Protein AF-A0AAD8EEA9-F1 (afdb_monomer_lite)

Sequence (910 aa):
FRSLSPSSTVSSFSLSVCLIRLASDVIDFCLTKHLICDQNTNFTTLQVCWASKANCIQRAGRSGRVAEGRVYRLVPQAFYNTYLEEEGKPEILRCPLERLVLQAKLFDMGEPRALLALSLDPPDLTNLENTILLLKETGALLLENPGSKDPYNGDITLMGHVMAKLPIDIHISKLIVLGHVFSVLEECIIMGAAMSLKSVFSTPFQERLAAYNSKLTWADSSCSDCISFLNSYRVWHSNRENGFFARSVGGGPDSGLKNMGIVTTRGYGRVIWSDLEKPLVLKVILAGAFYPHYFVRGAHGGQIDEREAVKTLVGRDPFNTVYFQGMPKNQPGELYAKTIKNYFKDCAEEIKVSFDDTSKVYVQYSRKSIYGCLQSCKIASLKIPCTLYLLPADQAAKRAEQVGLPSNRDSLFTTEQSQKTNSTVNPNLPSIDVSYIHIEIPYVIDPSHFWARSLDVSSNNMELWLFNKLNEQSDILKPLDSSPQVGKLYAAPFTEGHQTMYYRARIDSVQPKRNEENLVQVFFIDYGNTETVKIADLRDIADENLKTELFEVPPLAFECTLSEIQPSLISNSRVFYGKVYSVVNGIVSLELIKQSSTQSNRQVNINHWLIEKGYAQRADESYLSKMNHDLRILQTDMDPDTKRAYELIQHSGTDFEKDAYPEPPSRKECRTHVTLRGPNSPLEMKLYSLTRVGATRTVNIEWNSVNSVLLDSEPQDPHDRLLVAAYVGQNSQGDRLTLRHTTLMPNIHGLASLIPLIFAPRIELRVNDKRTKLVGALCGLGWDEYSEDPIFPEHDMEVSFDTEITIEDLLEINRLRYWMNIALSADEGMEMPDTGPRDVIKCQKKIKEFLFSLLKKKRKPQEIQVSRKQFRWNLLNTDHLLNPVRDEITCKLCQVVLQSSQALRLHLQT

Organism: Diploptera punctata (NCBI:txid6984)

Structure (mmCIF, N/CA/C/O backbone):
data_AF-A0AAD8EEA9-F1
#
_entry.id   AF-A0AAD8EEA9-F1
#
loop_
_atom_site.group_PDB
_atom_site.id
_atom_site.type_symbol
_atom_site.label_atom_id
_atom_site.label_alt_id
_atom_site.label_comp_id
_atom_site.label_asym_id
_atom_site.label_entity_id
_atom_site.label_seq_id
_atom_site.pdbx_PDB_ins_code
_atom_site.Cartn_x
_atom_site.Cartn_y
_atom_site.Cartn_z
_atom_site.occupancy
_atom_site.B_iso_or_equiv
_atom_site.auth_seq_id
_atom_site.auth_comp_id
_atom_site.auth_asym_id
_atom_site.auth_atom_id
_atom_site.pdbx_PDB_model_num
ATOM 1 N N . PHE A 1 1 ? -28.393 -2.854 -36.052 1.00 26.92 1 PHE A N 1
ATOM 2 C CA . PHE A 1 1 ? -27.844 -3.554 -34.874 1.00 26.92 1 PHE A CA 1
ATOM 3 C C . PHE A 1 1 ? -28.681 -3.188 -33.659 1.00 26.92 1 PHE A C 1
ATOM 5 O O . PHE A 1 1 ? -28.751 -2.016 -33.318 1.00 26.92 1 PHE A O 1
ATOM 12 N N . ARG A 1 2 ? -29.418 -4.154 -33.089 1.00 28.70 2 ARG A N 1
ATOM 13 C CA . ARG A 1 2 ? -30.260 -3.935 -31.900 1.00 28.70 2 ARG A CA 1
ATOM 14 C C . ARG A 1 2 ? -29.363 -3.584 -30.710 1.00 28.70 2 ARG A C 1
ATOM 16 O O . ARG A 1 2 ? -28.332 -4.223 -30.527 1.00 28.70 2 ARG A O 1
ATOM 23 N N . SER A 1 3 ? -29.753 -2.579 -29.929 1.00 25.81 3 SER A N 1
ATOM 24 C CA . SER A 1 3 ? -29.050 -2.153 -28.719 1.00 25.81 3 SER A CA 1
ATOM 25 C C . SER A 1 3 ? -28.981 -3.307 -27.712 1.00 25.81 3 SER A C 1
ATOM 27 O O . SER A 1 3 ? -29.968 -3.628 -27.052 1.00 25.81 3 SER A O 1
ATOM 29 N N . LEU A 1 4 ? -27.819 -3.945 -27.614 1.00 33.00 4 LEU A N 1
ATOM 30 C CA . LEU A 1 4 ? -27.479 -4.877 -26.547 1.00 33.00 4 LEU A CA 1
ATOM 31 C C . LEU A 1 4 ? -26.945 -4.049 -25.380 1.00 33.00 4 LEU A C 1
ATOM 33 O O . LEU A 1 4 ? -25.800 -3.607 -25.407 1.00 33.00 4 LEU A O 1
ATOM 37 N N . SER A 1 5 ? -27.774 -3.800 -24.370 1.00 33.47 5 SER A N 1
ATOM 38 C CA . SER A 1 5 ? -27.306 -3.223 -23.111 1.00 33.47 5 SER A CA 1
ATOM 39 C C . SER A 1 5 ? -27.050 -4.352 -22.108 1.00 33.47 5 SER A C 1
ATOM 41 O O . SER A 1 5 ? -28.023 -4.924 -21.603 1.00 33.47 5 SER A O 1
ATOM 43 N N . PRO A 1 6 ? -25.792 -4.693 -21.776 1.00 39.75 6 PRO A N 1
ATOM 44 C CA . PRO A 1 6 ? -25.510 -5.400 -20.536 1.00 39.75 6 PRO A CA 1
ATOM 45 C C . PRO A 1 6 ? -25.852 -4.446 -19.385 1.00 39.75 6 PRO A C 1
ATOM 47 O O . PRO A 1 6 ? -25.086 -3.540 -19.062 1.00 39.75 6 PRO A O 1
ATOM 50 N N . SER A 1 7 ? -27.044 -4.571 -18.799 1.00 35.44 7 SER A N 1
ATOM 51 C CA . SER A 1 7 ? -27.404 -3.751 -17.645 1.00 35.44 7 SER A CA 1
ATOM 52 C C . SER A 1 7 ? -26.713 -4.305 -16.400 1.00 35.44 7 SER A C 1
ATOM 54 O O . SER A 1 7 ? -27.215 -5.232 -15.774 1.00 35.44 7 SER A O 1
ATOM 56 N N . SER A 1 8 ? -25.592 -3.694 -16.013 1.00 32.81 8 SER A N 1
ATOM 57 C CA . SER A 1 8 ? -25.248 -3.502 -14.596 1.00 32.81 8 SER A CA 1
ATOM 58 C C . SER A 1 8 ? -25.852 -2.196 -14.053 1.00 32.81 8 SER A C 1
ATOM 60 O O . SER A 1 8 ? -25.500 -1.747 -12.964 1.00 32.81 8 SER A O 1
ATOM 62 N N . THR A 1 9 ? -26.726 -1.540 -14.826 1.00 24.62 9 THR A N 1
ATOM 63 C CA . THR A 1 9 ? -27.429 -0.327 -14.425 1.00 24.62 9 THR A CA 1
ATOM 64 C C . THR A 1 9 ? -28.409 -0.650 -13.309 1.00 24.62 9 THR A C 1
ATOM 66 O O . THR A 1 9 ? -29.400 -1.353 -13.495 1.00 24.62 9 THR A O 1
ATOM 69 N N . VAL A 1 10 ? -28.068 -0.117 -12.139 1.00 35.28 10 VAL A N 1
ATOM 70 C CA . VAL A 1 10 ? -28.855 0.004 -10.915 1.00 35.28 10 VAL A CA 1
ATOM 71 C C . VAL A 1 10 ? -30.312 0.336 -11.253 1.00 35.28 10 VAL A C 1
ATOM 73 O O . VAL A 1 10 ? -30.681 1.491 -11.438 1.00 35.28 10 VAL A O 1
ATOM 76 N N . SER A 1 11 ? -31.152 -0.692 -11.351 1.00 25.84 11 SER A N 1
ATOM 77 C CA . SER A 1 11 ? -32.605 -0.559 -11.344 1.00 25.84 11 SER A CA 1
ATOM 78 C C . SER A 1 11 ? -33.087 -1.034 -9.975 1.00 25.84 11 SER A C 1
ATOM 80 O O . SER A 1 11 ? -33.404 -2.212 -9.818 1.00 25.84 11 SER A O 1
ATOM 82 N N . SER A 1 12 ? -33.008 -0.131 -8.995 1.00 26.50 12 SER A N 1
ATOM 83 C CA . SER A 1 12 ? -33.656 -0.126 -7.667 1.00 26.50 12 SER A CA 1
ATOM 84 C C . SER A 1 12 ? -33.634 -1.368 -6.756 1.00 26.50 12 SER A C 1
ATOM 86 O O . SER A 1 12 ? -34.089 -1.256 -5.628 1.00 26.50 12 SER A O 1
ATOM 88 N N . PHE A 1 13 ? -33.037 -2.495 -7.140 1.00 29.08 13 PHE A N 1
ATOM 89 C CA . PHE A 1 13 ? -32.680 -3.593 -6.240 1.00 29.08 13 PHE A CA 1
ATOM 90 C C . PHE A 1 13 ? -31.319 -4.171 -6.662 1.00 29.08 13 PHE A C 1
ATOM 92 O O . PHE A 1 13 ? -31.076 -4.457 -7.835 1.00 29.08 13 PHE A O 1
ATOM 99 N N . SER A 1 14 ? -30.430 -4.236 -5.674 1.00 31.30 14 SER A N 1
ATOM 100 C CA . SER A 1 14 ? -29.021 -4.648 -5.639 1.00 31.30 14 SER A CA 1
ATOM 101 C C . SER A 1 14 ? -28.502 -5.634 -6.717 1.00 31.30 14 SER A C 1
ATOM 103 O O . SER A 1 14 ? -29.154 -6.613 -7.073 1.00 31.30 14 SER A O 1
ATOM 105 N N . LEU A 1 15 ? -27.283 -5.359 -7.214 1.00 35.78 15 LEU A N 1
ATOM 106 C CA . LEU A 1 15 ? -26.296 -6.281 -7.824 1.00 35.78 15 LEU A CA 1
ATOM 107 C C . LEU A 1 15 ? -26.822 -7.550 -8.543 1.00 35.78 15 LEU A C 1
ATOM 109 O O . LEU A 1 15 ? -26.426 -8.677 -8.249 1.00 35.78 15 LEU A O 1
ATOM 113 N N . SER A 1 16 ? -27.636 -7.386 -9.586 1.00 39.22 16 SER A N 1
ATOM 114 C CA . SER A 1 16 ? -27.964 -8.489 -10.502 1.00 39.22 16 SER A CA 1
ATOM 115 C C . SER A 1 16 ? -26.940 -8.573 -11.640 1.00 39.22 16 SER A C 1
ATOM 117 O O . SER A 1 16 ? -26.844 -7.670 -12.462 1.00 39.22 16 SER A O 1
ATOM 119 N N . VAL A 1 17 ? -26.174 -9.666 -11.708 1.00 45.62 17 VAL A N 1
ATOM 120 C CA . VAL A 1 17 ? -25.146 -9.903 -12.750 1.00 45.62 17 VAL A CA 1
ATOM 121 C C . VAL A 1 17 ? -25.746 -10.237 -14.123 1.00 45.62 17 VAL A C 1
ATOM 123 O O . VAL A 1 17 ? -25.047 -10.197 -15.128 1.00 45.62 17 VAL A O 1
ATOM 126 N N . CYS A 1 18 ? -27.035 -10.561 -14.203 1.00 50.38 18 CYS A N 1
ATOM 127 C CA . CYS A 1 18 ? -27.525 -11.403 -15.289 1.00 50.38 18 CYS A CA 1
ATOM 128 C C . CYS A 1 18 ? -28.948 -11.046 -15.730 1.00 50.38 18 CYS A C 1
ATOM 130 O O . CYS A 1 18 ? -29.884 -11.805 -15.494 1.00 50.38 18 CYS A O 1
ATOM 132 N N . LEU A 1 19 ? -29.115 -9.904 -16.397 1.00 48.81 19 LEU A N 1
ATOM 133 C CA . LEU A 1 19 ? -30.295 -9.654 -17.223 1.00 48.81 19 LEU A CA 1
ATOM 134 C C . LEU A 1 19 ? -29.843 -9.001 -18.531 1.00 48.81 19 LEU A C 1
ATOM 136 O O . LEU A 1 19 ? -29.339 -7.880 -18.525 1.00 48.81 19 LEU A O 1
ATOM 140 N N . ILE A 1 20 ? -30.028 -9.695 -19.653 1.00 52.72 20 ILE A N 1
ATOM 141 C CA . ILE A 1 20 ? -29.965 -9.068 -20.976 1.00 52.72 20 ILE A CA 1
ATOM 142 C C . ILE A 1 20 ? -31.408 -8.868 -21.415 1.00 52.72 20 ILE A C 1
ATOM 144 O O . ILE A 1 20 ? -32.157 -9.836 -21.560 1.00 52.72 20 ILE A O 1
ATOM 148 N N . ARG A 1 21 ? -31.804 -7.605 -21.587 1.00 52.47 21 ARG A N 1
ATOM 149 C CA . ARG A 1 21 ? -33.122 -7.251 -22.110 1.00 52.47 21 ARG A CA 1
ATOM 150 C C . ARG A 1 21 ? -33.035 -7.103 -23.624 1.00 52.47 21 ARG A C 1
ATOM 152 O O . ARG A 1 21 ? -32.303 -6.250 -24.120 1.00 52.47 21 ARG A O 1
ATOM 159 N N . LEU A 1 22 ? -33.816 -7.896 -24.348 1.00 53.41 22 LEU A N 1
ATOM 160 C CA . LEU A 1 22 ? -33.976 -7.802 -25.798 1.00 53.41 22 LEU A CA 1
ATOM 161 C C . LEU A 1 22 ? -35.396 -7.323 -26.106 1.00 53.41 22 LEU A C 1
ATOM 163 O O . LEU A 1 22 ? -36.265 -8.132 -26.401 1.00 53.41 22 LEU A O 1
ATOM 167 N N . ALA A 1 23 ? -35.635 -6.009 -26.021 1.00 62.03 23 ALA A N 1
ATOM 168 C CA . ALA A 1 23 ? -36.951 -5.373 -26.194 1.00 62.03 23 ALA A CA 1
ATOM 169 C C . ALA A 1 23 ? -38.051 -5.923 -25.245 1.00 62.03 23 ALA A C 1
ATOM 171 O O . ALA A 1 23 ? -38.293 -5.314 -24.195 1.00 62.03 23 ALA A O 1
ATOM 172 N N . SER A 1 24 ? -38.659 -7.063 -25.597 1.00 66.12 24 SER A N 1
ATOM 173 C CA . SER A 1 24 ? -39.694 -7.831 -24.879 1.00 66.12 24 SER A CA 1
ATOM 174 C C . SER A 1 24 ? -39.164 -9.074 -24.149 1.00 66.12 24 SER A C 1
ATOM 176 O O . SER A 1 24 ? -39.843 -9.587 -23.268 1.00 66.12 24 SER A O 1
ATOM 178 N N . ASP A 1 25 ? -37.963 -9.556 -24.477 1.00 77.56 25 ASP A N 1
ATOM 179 C CA . ASP A 1 25 ? -37.464 -10.845 -23.989 1.00 77.56 25 ASP A CA 1
ATOM 180 C C . ASP A 1 25 ? -36.382 -10.689 -22.906 1.00 77.56 25 ASP A C 1
ATOM 182 O O . ASP A 1 25 ? -35.565 -9.759 -22.937 1.00 77.56 25 ASP A O 1
ATOM 186 N N . VAL A 1 26 ? -36.369 -11.619 -21.947 1.00 83.25 26 VAL A N 1
ATOM 187 C CA . VAL A 1 26 ? -35.416 -11.695 -20.830 1.00 83.25 26 VAL A CA 1
ATOM 188 C C . VAL A 1 26 ? -34.625 -12.997 -20.911 1.00 83.25 26 VAL A C 1
ATOM 190 O O . VAL A 1 26 ? -35.209 -14.076 -20.969 1.00 83.25 26 VAL A O 1
ATOM 193 N N . ILE A 1 27 ? -33.298 -12.901 -20.847 1.00 87.38 27 ILE A N 1
ATOM 194 C CA . ILE A 1 27 ? -32.413 -14.053 -20.626 1.00 87.38 27 ILE A CA 1
ATOM 195 C C . ILE A 1 27 ? -31.970 -14.032 -19.162 1.00 87.38 27 ILE A C 1
ATOM 197 O O . ILE A 1 27 ? -31.294 -13.092 -18.735 1.00 87.38 27 ILE A O 1
ATOM 201 N N . ASP A 1 28 ? -32.365 -15.055 -18.406 1.00 87.88 28 ASP A N 1
ATOM 202 C CA . ASP A 1 28 ? -32.059 -15.219 -16.987 1.00 87.88 28 ASP A CA 1
ATOM 203 C C . ASP A 1 28 ? -31.093 -16.391 -16.790 1.00 87.88 28 ASP A C 1
ATOM 205 O O . ASP A 1 28 ? -31.401 -17.545 -17.087 1.00 87.88 28 ASP A O 1
ATOM 209 N N . PHE A 1 29 ? -29.909 -16.092 -16.262 1.00 89.12 29 PHE A N 1
ATOM 210 C CA . PHE A 1 29 ? -28.917 -17.110 -15.911 1.00 89.12 29 PHE A CA 1
ATOM 211 C C . PHE A 1 29 ? -29.234 -17.798 -14.575 1.00 89.12 29 PHE A C 1
ATOM 213 O O . PHE A 1 29 ? -28.506 -18.695 -14.169 1.00 89.12 29 PHE A O 1
ATOM 220 N N . CYS A 1 30 ? -30.275 -17.351 -13.862 1.00 89.50 30 CYS A N 1
ATOM 221 C CA . CYS A 1 30 ? -30.634 -17.804 -12.519 1.00 89.50 30 CYS A CA 1
ATOM 222 C C . CYS A 1 30 ? -29.508 -17.618 -11.487 1.00 89.50 30 CYS A C 1
ATOM 224 O O . CYS A 1 30 ? -29.505 -18.272 -10.454 1.00 89.50 30 CYS A O 1
ATOM 226 N N . LEU A 1 31 ? -28.572 -16.694 -11.733 1.00 89.00 31 LEU A N 1
ATOM 227 C CA . LEU A 1 31 ? -27.473 -16.361 -10.824 1.00 89.00 31 LEU A CA 1
ATOM 228 C C . LEU A 1 31 ? -27.642 -14.961 -10.228 1.00 89.00 31 LEU A C 1
ATOM 230 O O . LEU A 1 31 ? -28.260 -14.070 -10.824 1.00 89.00 31 LEU A O 1
ATOM 234 N N . THR A 1 32 ? -27.074 -14.754 -9.049 1.00 85.81 32 THR A N 1
ATOM 235 C CA . THR A 1 32 ? -27.022 -13.477 -8.335 1.00 85.81 32 THR A CA 1
ATOM 236 C C . THR A 1 32 ? -25.701 -13.356 -7.576 1.00 85.81 32 THR A C 1
ATOM 238 O O . THR A 1 32 ? -25.010 -14.353 -7.380 1.00 85.81 32 THR A O 1
ATOM 241 N N . LYS A 1 33 ? -25.314 -12.141 -7.179 1.00 81.44 33 LYS A N 1
ATOM 242 C CA . LYS A 1 33 ? -24.158 -11.931 -6.300 1.00 81.44 33 LYS A CA 1
ATOM 243 C C . LYS A 1 33 ? -24.631 -11.527 -4.915 1.00 81.44 33 LYS A C 1
ATOM 245 O O . LYS A 1 33 ? -25.379 -10.562 -4.789 1.00 81.44 33 LYS A O 1
ATOM 250 N N . HIS A 1 34 ? -24.149 -12.227 -3.898 1.00 81.38 34 HIS A N 1
ATOM 251 C CA . HIS A 1 34 ? -24.378 -11.882 -2.502 1.00 81.38 34 HIS A CA 1
ATOM 252 C C . HIS A 1 34 ? -23.062 -11.508 -1.836 1.00 81.38 34 HIS A C 1
ATOM 254 O O . HIS A 1 34 ? -22.045 -12.176 -2.022 1.00 81.38 34 HIS A O 1
ATOM 260 N N . LEU A 1 35 ? -23.092 -10.419 -1.072 1.00 79.50 35 LEU A N 1
ATOM 261 C CA . LEU A 1 35 ? -22.073 -10.160 -0.069 1.00 79.50 35 LEU A CA 1
ATOM 262 C C . LEU A 1 35 ? -22.400 -11.048 1.132 1.00 79.50 35 LEU A C 1
ATOM 264 O O . LEU A 1 35 ? -23.532 -11.010 1.624 1.00 79.50 35 LEU A O 1
ATOM 268 N N . ILE A 1 36 ? -21.435 -11.866 1.532 1.00 82.75 36 ILE A N 1
ATOM 269 C CA . ILE A 1 36 ? -21.530 -12.781 2.665 1.00 82.75 36 ILE A CA 1
ATOM 270 C C . ILE A 1 36 ? -20.399 -12.423 3.619 1.00 82.75 36 ILE A C 1
ATOM 272 O O . ILE A 1 36 ? -19.245 -12.343 3.192 1.00 82.75 36 ILE A O 1
ATOM 276 N N . CYS A 1 37 ? -20.742 -12.179 4.877 1.00 80.50 37 CYS A N 1
ATOM 277 C CA . CYS A 1 37 ? -19.779 -12.022 5.956 1.00 80.50 37 CYS A CA 1
ATOM 278 C C . CYS A 1 37 ? -19.483 -13.389 6.580 1.00 80.50 37 CYS A C 1
ATOM 280 O O . CYS A 1 37 ? -20.410 -14.139 6.891 1.00 80.50 37 CYS A O 1
ATOM 282 N N . ASP A 1 38 ? -18.206 -13.720 6.735 1.00 82.31 38 ASP A N 1
ATOM 283 C CA . ASP A 1 38 ? -17.786 -14.853 7.550 1.00 82.31 38 ASP A CA 1
ATOM 284 C C . ASP A 1 38 ? -17.945 -14.491 9.033 1.00 82.31 38 ASP A C 1
ATOM 286 O O . ASP A 1 38 ? -17.385 -13.503 9.497 1.00 82.31 38 ASP A O 1
ATOM 290 N N . GLN A 1 39 ? -18.728 -15.278 9.770 1.00 75.06 39 GLN A N 1
ATOM 291 C CA . GLN A 1 39 ? -19.147 -14.934 11.133 1.00 75.06 39 GLN A CA 1
ATOM 292 C C . GLN A 1 39 ? -17.997 -14.951 12.145 1.00 75.06 39 GLN A C 1
ATOM 294 O O . GLN A 1 39 ? -18.076 -14.255 13.150 1.00 75.06 39 GLN A O 1
ATOM 299 N N . ASN A 1 40 ? -16.939 -15.727 11.896 1.00 73.88 40 ASN A N 1
ATOM 300 C CA . ASN A 1 40 ? -15.815 -15.860 12.826 1.00 73.88 40 ASN A CA 1
ATOM 301 C C . ASN A 1 40 ? -14.763 -14.777 12.596 1.00 73.88 40 ASN A C 1
ATOM 303 O O . ASN A 1 40 ? -14.132 -14.303 13.534 1.00 73.88 40 ASN A O 1
ATOM 307 N N . THR A 1 41 ? -14.559 -14.408 11.334 1.00 75.75 41 THR A N 1
ATOM 308 C CA . THR A 1 41 ? -13.445 -13.547 10.920 1.00 75.75 41 THR A CA 1
ATOM 309 C C . THR A 1 41 ? -13.882 -12.146 10.508 1.00 75.75 41 THR A C 1
ATOM 311 O O . THR A 1 41 ? -13.036 -11.300 10.240 1.00 75.75 41 THR A O 1
ATOM 314 N N . ASN A 1 42 ? -15.194 -11.909 10.397 1.00 77.44 42 ASN A N 1
ATOM 315 C CA . ASN A 1 42 ? -15.812 -10.694 9.858 1.00 77.44 42 ASN A CA 1
ATOM 316 C C . ASN A 1 42 ? -15.338 -10.305 8.445 1.00 77.44 42 ASN A C 1
ATOM 318 O O . ASN A 1 42 ? -15.626 -9.212 7.950 1.00 77.44 42 ASN A O 1
ATOM 322 N N . PHE A 1 43 ? -14.635 -11.197 7.740 1.00 83.38 43 PHE A N 1
ATOM 323 C CA . PHE A 1 4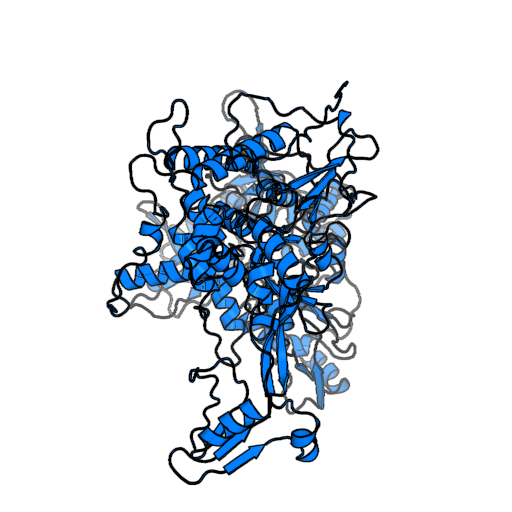3 ? -14.227 -10.932 6.372 1.00 83.38 43 PHE A CA 1
ATOM 324 C C . PHE A 1 43 ? -15.391 -11.111 5.415 1.00 83.38 43 PHE A C 1
ATOM 326 O O . PHE A 1 43 ? -16.186 -12.049 5.486 1.00 83.38 43 PHE A O 1
ATOM 333 N N . THR A 1 44 ? -15.457 -10.206 4.445 1.00 82.81 44 THR A N 1
ATOM 334 C CA . THR A 1 44 ? -16.522 -10.223 3.452 1.00 82.81 44 THR A CA 1
ATOM 335 C C . THR A 1 44 ? -16.078 -10.935 2.181 1.00 82.81 44 THR A C 1
ATOM 337 O O . THR A 1 44 ? -14.990 -10.716 1.642 1.00 82.81 44 THR A O 1
ATOM 340 N N . THR A 1 45 ? -16.961 -11.778 1.657 1.00 82.81 45 THR A N 1
ATOM 341 C CA . THR A 1 45 ? -16.795 -12.467 0.379 1.00 82.81 45 THR A CA 1
ATOM 342 C C . THR A 1 45 ? -17.956 -12.109 -0.538 1.00 82.81 45 THR A C 1
ATOM 344 O O . THR A 1 45 ? -19.122 -12.219 -0.165 1.00 82.81 45 THR A O 1
ATOM 347 N N . LEU A 1 46 ? -17.658 -11.708 -1.775 1.00 81.19 46 LEU A N 1
ATOM 348 C CA . LEU A 1 46 ? -18.679 -11.542 -2.810 1.00 81.19 46 LEU A CA 1
ATOM 349 C C . LEU A 1 46 ? -18.841 -12.862 -3.569 1.00 81.19 46 LEU A C 1
ATOM 351 O O . LEU A 1 46 ? -18.026 -13.185 -4.435 1.00 81.19 46 LEU A O 1
ATOM 355 N N . GLN A 1 47 ? -19.886 -13.621 -3.252 1.00 82.12 47 GLN A N 1
ATOM 356 C CA . GLN A 1 47 ? -20.136 -14.936 -3.841 1.00 82.12 47 GLN A CA 1
ATOM 357 C C . GLN A 1 47 ? -21.169 -14.858 -4.966 1.00 82.12 47 GLN A C 1
ATOM 359 O O . GLN A 1 47 ? -22.150 -14.119 -4.883 1.00 82.12 47 GLN A O 1
ATOM 364 N N . VAL A 1 48 ? -20.936 -15.618 -6.040 1.00 84.12 48 VAL A N 1
ATOM 365 C CA . VAL A 1 48 ? -21.946 -15.862 -7.076 1.00 84.12 48 VAL A CA 1
ATOM 366 C C . VAL A 1 48 ? -22.762 -17.070 -6.636 1.00 84.12 48 VAL A C 1
ATOM 368 O O . VAL A 1 48 ? -22.217 -18.160 -6.492 1.00 84.12 48 VAL A O 1
ATOM 371 N N . CYS A 1 49 ? -24.057 -16.867 -6.434 1.00 87.06 49 CYS A N 1
ATOM 372 C CA . CYS A 1 49 ? -24.988 -17.871 -5.932 1.00 87.06 49 CYS A CA 1
ATOM 373 C C . CYS A 1 49 ? -26.148 -18.050 -6.915 1.00 87.06 49 CYS A C 1
ATOM 375 O O . CYS A 1 49 ? -26.405 -17.186 -7.761 1.00 87.06 49 CYS A O 1
ATOM 377 N N . TRP A 1 50 ? -26.886 -19.149 -6.773 1.00 91.00 50 TRP A N 1
ATOM 378 C CA . TRP A 1 50 ? -28.176 -19.298 -7.439 1.00 91.00 50 TRP A CA 1
ATOM 379 C C . TRP A 1 50 ? -29.168 -18.268 -6.892 1.00 91.00 50 TRP A C 1
ATOM 381 O O . TRP A 1 50 ? -29.204 -17.983 -5.699 1.00 91.00 50 TRP A O 1
ATOM 391 N N . ALA A 1 51 ? -29.945 -17.666 -7.784 1.00 90.44 51 ALA A N 1
ATOM 392 C CA . ALA A 1 51 ? -31.052 -16.802 -7.416 1.00 90.44 51 ALA A CA 1
ATOM 393 C C . ALA A 1 51 ? -32.233 -17.659 -6.941 1.00 90.44 51 ALA A C 1
ATOM 395 O O . ALA A 1 51 ? -32.467 -18.739 -7.479 1.00 90.44 51 ALA A O 1
ATOM 396 N N . SER A 1 52 ? -33.013 -17.148 -5.990 1.00 92.00 52 SER A N 1
ATOM 397 C CA . SER A 1 52 ? -34.260 -17.792 -5.578 1.00 92.00 52 SER A CA 1
ATOM 398 C C . SER A 1 52 ? -35.295 -17.818 -6.708 1.00 92.00 52 SER A C 1
ATOM 400 O O . SER A 1 52 ? -35.237 -17.027 -7.665 1.00 92.00 52 SER A O 1
ATOM 402 N N . LYS A 1 53 ? -36.288 -18.703 -6.595 1.00 93.12 53 LYS A N 1
ATOM 403 C CA . LYS A 1 53 ? -37.429 -18.741 -7.515 1.00 93.12 53 LYS A CA 1
ATOM 404 C C . LYS A 1 53 ? -38.168 -17.407 -7.509 1.00 93.12 53 LYS A C 1
ATOM 406 O O . LYS A 1 53 ? -38.451 -16.901 -8.596 1.00 93.12 53 LYS A O 1
ATOM 411 N N . ALA A 1 54 ? -38.361 -16.790 -6.339 1.00 91.50 54 ALA A N 1
ATOM 412 C CA . ALA A 1 54 ? -38.931 -15.449 -6.202 1.00 91.50 54 ALA A CA 1
ATOM 413 C C . ALA A 1 54 ? -38.164 -14.399 -7.029 1.00 91.50 54 ALA A C 1
ATOM 415 O O . ALA A 1 54 ? -38.768 -13.654 -7.806 1.00 91.50 54 ALA A O 1
ATOM 416 N N . ASN A 1 55 ? -36.827 -14.397 -6.970 1.00 89.38 55 ASN A N 1
ATOM 417 C CA . ASN A 1 55 ? -35.996 -13.505 -7.785 1.00 89.38 55 ASN A CA 1
ATOM 418 C C . ASN A 1 55 ? -36.171 -13.774 -9.289 1.00 89.38 55 ASN A C 1
ATOM 420 O O . ASN A 1 55 ? -36.303 -12.839 -10.080 1.00 89.38 55 ASN A O 1
ATOM 424 N N . CYS A 1 56 ? -36.203 -15.044 -9.700 1.00 90.00 56 CYS A N 1
ATOM 425 C CA . CYS A 1 56 ? -36.410 -15.431 -11.099 1.00 90.00 56 CYS A CA 1
ATOM 426 C C . CYS A 1 56 ? -37.811 -15.044 -11.612 1.00 90.00 56 CYS A C 1
ATOM 428 O O . CYS A 1 56 ? -37.975 -14.683 -12.779 1.00 90.00 56 CYS A O 1
ATOM 430 N N . ILE A 1 57 ? -38.836 -15.104 -10.758 1.00 90.00 57 ILE A N 1
ATOM 431 C CA . ILE A 1 57 ? -40.201 -14.651 -11.064 1.00 90.00 57 ILE A CA 1
ATOM 432 C C . ILE A 1 57 ? -40.227 -13.124 -11.199 1.00 90.00 57 ILE A C 1
ATOM 434 O O . ILE A 1 57 ? -40.775 -12.597 -12.169 1.00 90.00 57 ILE A O 1
ATOM 438 N N . GLN A 1 58 ? -39.554 -12.398 -10.305 1.00 86.62 58 GLN A N 1
ATOM 439 C CA . GLN A 1 58 ? -39.439 -10.941 -10.394 1.00 86.62 58 GLN A CA 1
ATOM 440 C C . GLN A 1 58 ? -38.716 -10.500 -11.681 1.00 86.62 58 GLN A C 1
ATOM 442 O O . GLN A 1 58 ? -39.124 -9.534 -12.332 1.00 86.62 58 GLN A O 1
ATOM 447 N N . ARG A 1 59 ? -37.659 -11.221 -12.085 1.00 86.25 59 ARG A N 1
ATOM 448 C CA . ARG A 1 59 ? -36.963 -11.021 -13.370 1.00 86.25 59 ARG A CA 1
ATOM 449 C C . ARG A 1 59 ? -37.883 -11.307 -14.552 1.00 86.25 59 ARG A C 1
ATOM 451 O O . ARG A 1 59 ? -37.922 -10.501 -15.482 1.00 86.25 59 ARG A O 1
ATOM 458 N N . ALA A 1 60 ? -38.662 -12.388 -14.493 1.00 85.88 60 ALA A N 1
ATOM 459 C CA . ALA A 1 60 ? -39.644 -12.730 -15.517 1.00 85.88 60 ALA A CA 1
ATOM 460 C C . ALA A 1 60 ? -40.686 -11.615 -15.713 1.00 85.88 60 ALA A C 1
ATOM 462 O O . ALA A 1 60 ? -40.947 -11.215 -16.848 1.00 85.88 60 ALA A O 1
ATOM 463 N N . GLY A 1 61 ? -41.181 -11.017 -14.623 1.00 83.25 61 GLY A N 1
ATOM 464 C CA . GLY A 1 61 ? -42.122 -9.889 -14.654 1.00 83.25 61 GLY A CA 1
ATOM 465 C C . GLY A 1 61 ? -41.599 -8.623 -15.351 1.00 83.25 61 GLY A C 1
ATOM 466 O O . GLY A 1 61 ? -42.374 -7.718 -15.658 1.00 83.25 61 GLY A O 1
ATOM 467 N N . ARG A 1 62 ? -40.294 -8.534 -15.654 1.00 80.31 62 ARG A N 1
ATOM 468 C CA . ARG A 1 62 ? -39.727 -7.421 -16.438 1.00 80.31 62 ARG A CA 1
ATOM 469 C C . ARG A 1 62 ? -40.035 -7.522 -17.938 1.00 80.31 62 ARG A C 1
ATOM 471 O O . ARG A 1 62 ? -40.004 -6.489 -18.606 1.00 80.31 62 ARG A O 1
ATOM 478 N N . SER A 1 63 ? -40.322 -8.721 -18.452 1.00 81.25 63 SER A N 1
ATOM 479 C CA . SER A 1 63 ? -40.612 -8.971 -19.876 1.00 81.25 63 SER A CA 1
ATOM 480 C C . SER A 1 63 ? -42.001 -8.465 -20.299 1.00 81.25 63 SER A C 1
ATOM 482 O O . SER A 1 63 ? -42.139 -7.868 -21.362 1.00 81.25 63 SER A O 1
ATOM 484 N N . GLY A 1 64 ? -43.005 -8.583 -19.422 1.00 75.75 64 GLY A N 1
ATOM 485 C CA . GLY A 1 64 ? -44.415 -8.288 -19.716 1.00 75.75 64 GLY A CA 1
ATOM 486 C C . GLY A 1 64 ? -44.892 -6.852 -19.460 1.00 75.75 64 GLY A C 1
ATOM 487 O O . GLY A 1 64 ? -46.084 -6.641 -19.275 1.00 75.75 64 GLY A O 1
ATOM 488 N N . ARG A 1 65 ? -44.000 -5.852 -19.378 1.00 77.38 65 ARG A N 1
ATOM 489 C CA . ARG A 1 65 ? -44.392 -4.468 -19.010 1.00 77.38 65 ARG A CA 1
ATOM 490 C C . ARG A 1 65 ? -45.001 -3.639 -20.145 1.00 77.38 65 ARG A C 1
ATOM 492 O O . ARG A 1 65 ? -45.650 -2.640 -19.866 1.00 77.38 65 ARG A O 1
ATOM 499 N N . VAL A 1 66 ? -44.711 -3.985 -21.399 1.00 75.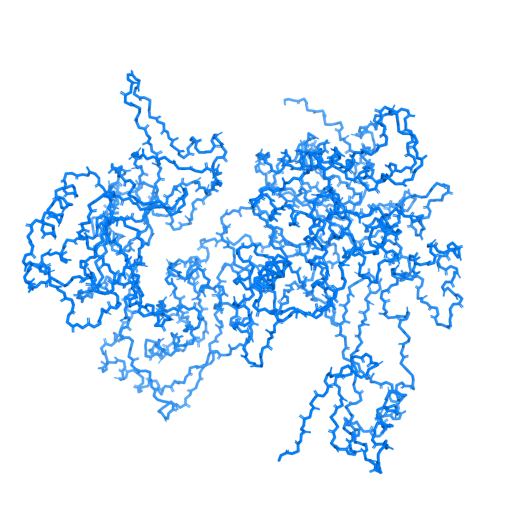69 66 VAL A N 1
ATOM 500 C CA . VAL A 1 66 ? -45.070 -3.170 -22.583 1.00 75.69 66 VAL A CA 1
ATOM 501 C C . VAL A 1 66 ? -45.787 -4.000 -23.649 1.00 75.69 66 VAL A C 1
ATOM 503 O O . VAL A 1 66 ? -46.653 -3.484 -24.344 1.00 75.69 66 VAL A O 1
ATOM 506 N N . ALA A 1 67 ? -45.441 -5.280 -23.773 1.00 77.62 67 ALA A N 1
ATOM 507 C CA . ALA A 1 67 ? -46.064 -6.242 -24.674 1.00 77.62 67 ALA A CA 1
ATOM 508 C C . ALA A 1 67 ? -45.868 -7.658 -24.110 1.00 77.62 67 ALA A C 1
ATOM 510 O O . ALA A 1 67 ? -45.145 -7.833 -23.125 1.00 77.62 67 ALA A O 1
ATOM 511 N N . GLU A 1 68 ? -46.480 -8.659 -24.744 1.00 83.38 68 GLU A N 1
ATOM 512 C CA . GLU A 1 68 ? -46.188 -10.064 -24.460 1.00 83.38 68 GLU A CA 1
ATOM 513 C C . GLU A 1 68 ? -44.692 -10.341 -24.694 1.00 83.38 68 GLU A C 1
ATOM 515 O O . GLU A 1 68 ? -44.134 -10.000 -25.740 1.00 83.38 68 GLU A O 1
ATOM 520 N N . GLY A 1 69 ? -44.027 -10.903 -23.685 1.00 84.25 69 GLY A N 1
ATOM 521 C CA . GLY A 1 69 ? -42.581 -11.110 -23.666 1.00 84.25 69 GLY A CA 1
ATOM 522 C C . GLY A 1 69 ? -42.215 -12.537 -23.279 1.00 84.25 69 GLY A C 1
ATOM 523 O O . GLY A 1 69 ? -43.005 -13.235 -22.643 1.00 84.25 69 GLY A O 1
ATOM 524 N N . ARG A 1 70 ? -41.016 -12.989 -23.663 1.00 88.56 70 ARG A N 1
ATOM 525 C CA . ARG A 1 70 ? -40.522 -14.342 -23.353 1.00 88.56 70 ARG A CA 1
ATOM 526 C C . ARG A 1 70 ? -39.395 -14.307 -22.332 1.00 88.56 70 ARG A C 1
ATOM 528 O O . ARG A 1 70 ? -38.585 -13.382 -22.304 1.00 88.56 70 ARG A O 1
ATOM 535 N N . VAL A 1 71 ? -39.310 -15.348 -21.509 1.00 89.44 71 VAL A N 1
ATOM 536 C CA . VAL A 1 71 ? -38.256 -15.500 -20.499 1.00 89.44 71 VAL A CA 1
ATOM 537 C C . VAL A 1 71 ? -37.527 -16.810 -20.742 1.00 89.44 71 VAL A C 1
ATOM 539 O O . VAL A 1 71 ? -38.116 -17.883 -20.641 1.00 89.44 71 VAL A O 1
ATOM 542 N N . TYR A 1 72 ? -36.237 -16.718 -21.040 1.00 90.88 72 TYR A N 1
ATOM 543 C CA . TYR A 1 72 ? -35.363 -17.864 -21.250 1.00 90.88 72 TYR A CA 1
ATOM 544 C C . TYR A 1 72 ? -34.507 -18.058 -20.002 1.00 90.88 72 TYR A C 1
ATOM 546 O O . TYR A 1 72 ? -33.658 -17.219 -19.699 1.00 90.88 72 TYR A O 1
ATOM 554 N N . ARG A 1 73 ? -34.733 -19.151 -19.268 1.00 91.31 73 ARG A N 1
ATOM 555 C CA . ARG A 1 73 ? -33.931 -19.521 -18.095 1.00 91.31 73 ARG A CA 1
ATOM 556 C C . ARG A 1 73 ? -32.853 -20.512 -18.507 1.00 91.31 73 ARG A C 1
ATOM 558 O O . ARG A 1 73 ? -33.166 -21.554 -19.074 1.00 91.31 73 ARG A O 1
ATOM 565 N N . LEU A 1 74 ? -31.593 -20.204 -18.215 1.00 93.00 74 LEU A N 1
ATOM 566 C CA . LEU A 1 74 ? -30.443 -21.026 -18.610 1.00 93.00 74 LEU A CA 1
ATOM 567 C C . LEU A 1 74 ? -30.132 -22.127 -17.586 1.00 93.00 74 LEU A C 1
ATOM 569 O O . LEU A 1 74 ? -28.982 -22.338 -17.213 1.00 93.00 74 LEU A O 1
ATOM 573 N N . VAL A 1 75 ? -31.175 -22.825 -17.133 1.00 93.62 75 VAL A N 1
ATOM 574 C CA . VAL A 1 75 ? -31.092 -23.983 -16.235 1.00 93.62 75 VAL A CA 1
ATOM 575 C C . VAL A 1 75 ? -32.123 -25.040 -16.649 1.00 93.62 75 VAL A C 1
ATOM 577 O O . VAL A 1 75 ? -33.196 -24.679 -17.141 1.00 93.62 75 VAL A O 1
ATOM 580 N N . PRO A 1 76 ? -31.857 -26.342 -16.442 1.00 96.12 76 PRO A N 1
ATOM 581 C CA . PRO A 1 76 ? -32.865 -27.379 -16.648 1.00 96.12 76 PRO A CA 1
ATOM 582 C C . PRO A 1 76 ? -34.096 -27.155 -15.761 1.00 96.12 76 PRO A C 1
ATOM 584 O O . PRO A 1 76 ? -33.972 -26.743 -14.609 1.00 96.12 76 PRO A O 1
ATOM 587 N N . GLN A 1 77 ? -35.291 -27.496 -16.249 1.00 94.44 77 GLN A N 1
ATOM 588 C CA . GLN A 1 77 ? -36.527 -27.322 -15.474 1.00 94.44 77 GLN A CA 1
ATOM 589 C C . GLN A 1 77 ? -36.528 -28.137 -14.171 1.00 94.44 77 GLN A C 1
ATOM 591 O O . GLN A 1 77 ? -36.958 -27.637 -13.135 1.00 94.44 77 GLN A O 1
ATOM 596 N N . ALA A 1 78 ? -35.983 -29.359 -14.197 1.00 95.62 78 ALA A N 1
ATOM 597 C CA . ALA A 1 78 ? -35.791 -30.160 -12.988 1.00 95.62 78 ALA A CA 1
ATOM 598 C C . ALA A 1 78 ? -34.866 -29.456 -11.980 1.00 95.62 78 ALA A C 1
ATOM 600 O O . ALA A 1 78 ? -35.138 -29.465 -10.785 1.00 95.62 78 ALA A O 1
ATOM 601 N N . PHE A 1 79 ? -33.818 -28.774 -12.461 1.00 95.56 79 PHE A N 1
ATOM 602 C CA . PHE A 1 79 ? -32.933 -27.998 -11.597 1.00 95.56 79 PHE A CA 1
ATOM 603 C C . PHE A 1 79 ? -33.665 -26.813 -10.955 1.00 95.56 79 PHE A C 1
ATOM 605 O O . PHE A 1 79 ? -33.595 -26.628 -9.743 1.00 95.56 79 PHE A O 1
ATOM 612 N N . TYR A 1 80 ? -34.430 -26.068 -11.762 1.00 93.69 80 TYR A N 1
ATOM 613 C CA . TYR A 1 80 ? -35.261 -24.955 -11.298 1.00 93.69 80 TYR A CA 1
ATOM 614 C C . TYR A 1 80 ? -36.266 -25.380 -10.223 1.00 93.69 80 TYR A C 1
ATOM 616 O O . TYR A 1 80 ? -36.422 -24.686 -9.227 1.00 93.69 80 TYR A O 1
ATOM 624 N N . ASN A 1 81 ? -36.938 -26.517 -10.405 1.00 93.38 81 ASN A N 1
ATOM 625 C CA . ASN A 1 81 ? -37.984 -26.958 -9.485 1.00 93.38 81 ASN A CA 1
ATOM 626 C C . ASN A 1 81 ? -37.424 -27.539 -8.180 1.00 93.38 81 ASN A C 1
ATOM 628 O O . ASN A 1 81 ? -38.017 -27.298 -7.128 1.00 93.38 81 ASN A O 1
ATOM 632 N N . THR A 1 82 ? -36.310 -28.275 -8.251 1.00 93.44 82 THR A N 1
ATOM 633 C CA . THR A 1 82 ? -35.800 -29.079 -7.129 1.00 93.44 82 THR A CA 1
ATOM 634 C C . THR A 1 82 ? -34.704 -28.388 -6.318 1.00 93.44 82 THR A C 1
ATOM 636 O O . THR A 1 82 ? -34.672 -28.560 -5.105 1.00 93.44 82 THR A O 1
ATOM 639 N N . TYR A 1 83 ? -33.799 -27.634 -6.955 1.00 92.50 83 TYR A N 1
ATOM 640 C CA . TYR A 1 83 ? -32.584 -27.128 -6.292 1.00 92.50 83 TYR A CA 1
ATOM 641 C C . TYR A 1 83 ? -32.590 -25.625 -6.010 1.00 92.50 83 TYR A C 1
ATOM 643 O O . TYR A 1 83 ? -31.834 -25.178 -5.150 1.00 92.50 83 TYR A O 1
ATOM 651 N N . LEU A 1 84 ? -33.396 -24.828 -6.720 1.00 92.25 84 LEU A N 1
ATOM 652 C CA . LEU A 1 84 ? -33.527 -23.408 -6.392 1.00 92.25 84 LEU A CA 1
ATOM 653 C C . LEU A 1 84 ? -34.434 -23.231 -5.173 1.00 92.25 84 LEU A C 1
ATOM 655 O O . LEU A 1 84 ? -35.568 -23.712 -5.161 1.00 92.25 84 LEU A O 1
ATOM 659 N N . GLU A 1 85 ? -33.942 -22.481 -4.190 1.00 92.38 85 GLU A N 1
ATOM 660 C CA . GLU A 1 85 ? -34.716 -22.058 -3.023 1.00 92.38 85 GLU A CA 1
ATOM 661 C C . GLU A 1 85 ? -35.907 -21.185 -3.456 1.00 92.38 85 GLU A C 1
ATOM 663 O O . GLU A 1 85 ? -35.812 -20.414 -4.418 1.00 92.38 85 GLU A O 1
ATOM 668 N N . GLU A 1 86 ? -37.039 -21.298 -2.758 1.00 92.88 86 GLU A N 1
ATOM 669 C CA . GLU A 1 86 ? -38.224 -20.472 -3.037 1.00 92.88 86 GLU A CA 1
ATOM 670 C C . GLU A 1 86 ? -37.924 -18.983 -2.819 1.00 92.88 86 GLU A C 1
ATOM 672 O O . GLU A 1 86 ? -38.129 -18.154 -3.713 1.00 92.88 86 GLU A O 1
ATOM 677 N N . GLU A 1 87 ? -37.328 -18.666 -1.669 1.00 90.19 87 GLU A N 1
ATOM 678 C CA . GLU A 1 87 ? -36.957 -17.319 -1.241 1.00 90.19 87 GLU A CA 1
ATOM 679 C C . GLU A 1 87 ? -35.459 -17.237 -0.935 1.00 90.19 87 GLU A C 1
ATOM 681 O O . GLU A 1 87 ? -34.798 -18.249 -0.730 1.00 90.19 87 GLU A O 1
ATOM 686 N N . GLY A 1 88 ? -34.896 -16.029 -0.989 1.00 85.88 88 GLY A N 1
ATOM 687 C CA . GLY A 1 88 ? -33.476 -15.822 -0.699 1.00 85.88 88 GLY A CA 1
ATOM 688 C C . GLY A 1 88 ? -33.248 -15.526 0.780 1.00 85.88 88 GLY A C 1
ATOM 689 O O . GLY A 1 88 ? -34.082 -14.880 1.407 1.00 85.88 88 GLY A O 1
ATOM 690 N N . LYS A 1 89 ? -32.086 -15.921 1.313 1.00 87.25 89 LYS A N 1
ATOM 691 C CA . LYS A 1 89 ? -31.716 -15.631 2.707 1.00 87.25 89 LYS A CA 1
ATOM 692 C C . LYS A 1 89 ? -31.757 -14.117 3.022 1.00 87.25 89 LYS A C 1
ATOM 694 O O . LYS A 1 89 ? -31.123 -13.336 2.290 1.00 87.25 89 LYS A O 1
ATOM 699 N N . PRO A 1 90 ? -32.439 -13.704 4.110 1.00 88.88 90 PRO A N 1
ATOM 700 C CA . PRO A 1 90 ? -32.504 -12.314 4.564 1.00 88.88 90 PRO A CA 1
ATOM 701 C C . PRO A 1 90 ? -31.130 -11.683 4.807 1.00 88.88 90 PRO A C 1
ATOM 703 O O . PRO A 1 90 ? -30.172 -12.362 5.170 1.00 88.88 90 PRO A O 1
ATOM 706 N N . GLU A 1 91 ? -31.034 -10.360 4.646 1.00 85.50 91 GLU A N 1
ATOM 707 C CA . GLU A 1 91 ? -29.776 -9.617 4.834 1.00 85.50 91 GLU A CA 1
ATOM 708 C C . GLU A 1 91 ? -29.229 -9.694 6.255 1.00 85.50 91 GLU A C 1
ATOM 710 O O . GLU A 1 91 ? -28.021 -9.837 6.417 1.00 85.50 91 GLU A O 1
ATOM 715 N N . ILE A 1 92 ? -30.102 -9.703 7.262 1.00 87.50 92 ILE A N 1
ATOM 716 C CA . ILE A 1 92 ? -29.717 -9.808 8.676 1.00 87.50 92 ILE A CA 1
ATOM 717 C C . ILE A 1 92 ? -28.935 -11.094 8.998 1.00 87.50 92 ILE A C 1
ATOM 719 O O . ILE A 1 92 ? -28.141 -11.112 9.929 1.00 87.50 92 ILE A O 1
ATOM 723 N N . LEU A 1 93 ? -29.096 -12.157 8.200 1.00 88.31 93 LEU A N 1
ATOM 724 C CA . LEU A 1 93 ? -28.394 -13.429 8.402 1.00 88.31 93 LEU A CA 1
ATOM 725 C C . LEU A 1 93 ? -27.049 -13.518 7.666 1.00 88.31 93 LEU A C 1
ATOM 727 O O . LEU A 1 93 ? -26.302 -14.470 7.878 1.00 88.31 93 LEU A O 1
ATOM 731 N N . ARG A 1 94 ? -26.753 -12.584 6.752 1.00 84.62 94 ARG A N 1
ATOM 732 C CA . ARG A 1 94 ? -25.592 -12.675 5.840 1.00 84.62 94 ARG A CA 1
ATOM 733 C C . ARG A 1 94 ? -24.717 -11.427 5.783 1.00 84.62 94 ARG A C 1
ATOM 735 O O . ARG A 1 94 ? -23.607 -11.502 5.255 1.00 84.62 94 ARG A O 1
ATOM 742 N N . CYS A 1 95 ? -25.222 -10.290 6.248 1.00 79.00 95 CYS A N 1
ATOM 743 C CA . CYS A 1 95 ? -24.530 -9.010 6.226 1.00 79.00 95 CYS A CA 1
ATOM 744 C C . CYS A 1 95 ? -23.958 -8.659 7.611 1.00 79.00 95 CYS A C 1
ATOM 746 O O . CYS A 1 95 ? -24.459 -9.157 8.619 1.00 79.00 95 CYS A O 1
ATOM 748 N N . PRO A 1 96 ? -22.946 -7.777 7.657 1.00 82.56 96 PRO A N 1
ATOM 749 C CA . PRO A 1 96 ? -22.418 -7.233 8.907 1.00 82.56 96 PRO A CA 1
ATOM 750 C C . PRO A 1 96 ? -23.495 -6.510 9.749 1.00 82.56 96 PRO A C 1
ATOM 752 O O . PRO A 1 96 ? -24.390 -5.862 9.190 1.00 82.56 96 PRO A O 1
ATOM 755 N N . LEU A 1 97 ? -23.449 -6.657 11.081 1.00 88.81 97 LEU A N 1
ATOM 756 C CA . LEU A 1 97 ? -24.507 -6.229 12.019 1.00 88.81 97 LEU A CA 1
ATOM 757 C C . LEU A 1 97 ? -24.145 -4.994 12.864 1.00 88.81 97 LEU A C 1
ATOM 759 O O . LEU A 1 97 ? -24.947 -4.548 13.687 1.00 88.81 97 LEU A O 1
ATOM 763 N N . GLU A 1 98 ? -22.973 -4.399 12.649 1.00 91.12 98 GLU A N 1
ATOM 764 C CA . GLU A 1 98 ? -22.383 -3.335 13.473 1.00 91.12 98 GLU A CA 1
ATOM 765 C C . GLU A 1 98 ? -23.315 -2.131 13.581 1.00 91.12 98 GLU A C 1
ATOM 767 O O . GLU A 1 98 ? -23.589 -1.623 14.669 1.00 91.12 98 GLU A O 1
ATOM 772 N N . ARG A 1 99 ? -23.863 -1.698 12.440 1.00 88.81 99 ARG A N 1
ATOM 773 C CA . ARG A 1 99 ? -24.793 -0.566 12.379 1.00 88.81 99 ARG A CA 1
ATOM 774 C C . ARG A 1 99 ? -26.067 -0.837 13.172 1.00 88.81 99 ARG A C 1
ATOM 776 O O . ARG A 1 99 ? -26.576 0.071 13.821 1.00 88.81 99 ARG A O 1
ATOM 783 N N . LEU A 1 100 ? -26.588 -2.058 13.101 1.00 89.50 100 LEU A N 1
ATOM 784 C CA . LEU A 1 100 ? -27.838 -2.422 13.757 1.00 89.50 100 LEU A CA 1
ATOM 785 C C . LEU A 1 100 ? -27.637 -2.455 15.279 1.00 89.50 100 LEU A C 1
ATOM 787 O O . LEU A 1 100 ? -28.415 -1.845 16.011 1.00 89.50 100 LEU A O 1
ATOM 791 N N . VAL A 1 101 ? -26.535 -3.054 15.742 1.00 92.06 101 VAL A N 1
ATOM 792 C CA . VAL A 1 101 ? -26.143 -3.047 17.160 1.00 92.06 101 VAL A CA 1
ATOM 793 C C . VAL A 1 101 ? -25.940 -1.616 17.676 1.00 92.06 101 VAL A C 1
ATOM 795 O O . VAL A 1 101 ? -26.460 -1.271 18.738 1.00 92.06 101 VAL A O 1
ATOM 798 N N . LEU A 1 102 ? -25.261 -0.751 16.913 1.00 92.50 102 LEU A N 1
ATOM 799 C CA . LEU A 1 102 ? -25.075 0.656 17.284 1.00 92.50 102 LEU A CA 1
ATOM 800 C C . LEU A 1 102 ? -26.392 1.437 17.343 1.00 92.50 102 LEU A C 1
ATOM 802 O O . LEU A 1 102 ? -26.577 2.241 18.252 1.00 92.50 102 LEU A O 1
ATOM 806 N N . GLN A 1 103 ? -27.318 1.206 16.409 1.00 90.25 103 GLN A N 1
ATOM 807 C CA . GLN A 1 103 ? -28.638 1.842 16.426 1.00 90.25 103 GLN A CA 1
ATOM 808 C C . GLN A 1 103 ? -29.475 1.390 17.625 1.00 90.25 103 GLN A C 1
ATOM 810 O O . GLN A 1 103 ? -30.083 2.232 18.281 1.00 90.25 103 GLN A O 1
ATOM 815 N N . ALA A 1 104 ? -29.468 0.094 17.948 1.00 90.69 104 ALA A N 1
ATOM 816 C CA . ALA A 1 104 ? -30.161 -0.436 19.122 1.00 90.69 104 ALA A CA 1
ATOM 817 C C . ALA A 1 104 ? -29.652 0.209 20.422 1.00 90.69 104 ALA A C 1
ATOM 819 O O . ALA A 1 104 ? -30.453 0.605 21.268 1.00 90.69 104 ALA A O 1
ATOM 820 N N . LYS A 1 105 ? -28.327 0.377 20.543 1.00 89.50 105 LYS A N 1
ATOM 821 C CA . LYS A 1 105 ? -27.690 1.070 21.673 1.00 89.50 105 LYS A CA 1
ATOM 822 C C . LYS A 1 105 ? -28.005 2.567 21.698 1.00 89.50 105 LYS A C 1
ATOM 824 O O . LYS A 1 105 ? -28.316 3.095 22.756 1.00 89.50 105 LYS A O 1
ATOM 829 N N . LEU A 1 106 ? -27.966 3.244 20.548 1.00 88.75 106 LEU A N 1
ATOM 830 C CA . LEU A 1 106 ? -28.263 4.678 20.444 1.00 88.75 106 LEU A CA 1
ATOM 831 C C . LEU A 1 106 ? -29.709 5.012 20.847 1.00 88.75 106 LEU A C 1
ATOM 833 O O . LEU A 1 106 ? -29.956 6.076 21.406 1.00 88.75 106 LEU A O 1
ATOM 837 N N . PHE A 1 107 ? -30.660 4.127 20.541 1.00 89.31 107 PHE A N 1
ATOM 838 C CA . PHE A 1 107 ? -32.077 4.299 20.876 1.00 89.31 107 PHE A CA 1
ATOM 839 C C . PHE A 1 107 ? -32.467 3.732 22.249 1.00 89.31 107 PHE A C 1
ATOM 841 O O . PHE A 1 107 ? -33.653 3.735 22.570 1.00 89.31 107 PHE A O 1
ATOM 848 N N . ASP A 1 108 ? -31.499 3.244 23.033 1.00 86.31 108 ASP A N 1
ATOM 849 C CA . ASP A 1 108 ? -31.710 2.621 24.347 1.00 86.31 108 ASP A CA 1
ATOM 850 C C . ASP A 1 108 ? -32.793 1.521 24.334 1.00 86.31 108 ASP A C 1
ATOM 852 O O . ASP A 1 108 ? -33.653 1.417 25.206 1.00 86.31 108 ASP A O 1
ATOM 856 N N . MET A 1 109 ? -32.776 0.677 23.296 1.00 84.94 109 MET A N 1
ATOM 857 C CA . MET A 1 109 ? -33.770 -0.390 23.092 1.00 84.94 109 MET A CA 1
ATOM 858 C C . MET A 1 109 ? -33.489 -1.656 23.925 1.00 84.94 109 MET A C 1
ATOM 860 O O . MET A 1 109 ? -34.042 -2.721 23.643 1.00 84.94 109 MET A O 1
ATOM 864 N N . GLY A 1 110 ? -32.621 -1.561 24.935 1.00 82.44 110 GLY A N 1
ATOM 865 C CA . GLY A 1 110 ? -32.151 -2.686 25.741 1.00 82.44 110 GLY A CA 1
ATOM 866 C C . GLY A 1 110 ? -30.957 -3.434 25.134 1.00 82.44 110 GLY A C 1
ATOM 867 O O . GLY A 1 110 ? -30.208 -2.914 24.304 1.00 82.44 110 GLY A O 1
ATOM 868 N N . GLU A 1 111 ? -30.735 -4.667 25.595 1.00 84.06 111 GLU A N 1
ATOM 869 C CA . GLU A 1 111 ? -29.614 -5.495 25.144 1.00 84.06 111 GLU A CA 1
ATOM 870 C C . GLU A 1 111 ? -29.796 -5.920 23.670 1.00 84.06 111 GLU A C 1
ATOM 872 O O . GLU A 1 111 ? -30.797 -6.568 23.349 1.00 84.06 111 GLU A O 1
ATOM 877 N N . PRO A 1 112 ? -28.832 -5.635 22.766 1.00 86.06 112 PRO A N 1
ATOM 878 C CA . PRO A 1 112 ? -28.954 -5.965 21.345 1.00 86.06 112 PRO A CA 1
ATOM 879 C C . PRO A 1 112 ? -29.227 -7.445 21.063 1.00 86.06 112 PRO A C 1
ATOM 881 O O . PRO A 1 112 ? -29.977 -7.753 20.143 1.00 86.06 112 PRO A O 1
ATOM 884 N N . ARG A 1 113 ? -28.668 -8.359 21.868 1.00 85.25 113 ARG A N 1
ATOM 885 C CA . ARG A 1 113 ? -28.924 -9.805 21.763 1.00 85.25 113 ARG A CA 1
ATOM 886 C C . ARG A 1 113 ? -30.388 -10.144 22.023 1.00 85.25 113 ARG A C 1
ATOM 888 O O . ARG A 1 113 ? -31.023 -10.783 21.188 1.00 85.25 113 ARG A O 1
ATOM 895 N N . ALA A 1 114 ? -30.930 -9.670 23.146 1.00 86.50 114 ALA A N 1
ATOM 896 C CA . ALA A 1 114 ? -32.326 -9.887 23.509 1.00 86.50 114 ALA A CA 1
ATOM 897 C C . ALA A 1 114 ? -33.279 -9.252 22.487 1.00 86.50 114 ALA A C 1
ATOM 899 O O . ALA A 1 114 ? -34.277 -9.862 22.113 1.00 86.50 114 ALA A O 1
ATOM 900 N N . LEU A 1 115 ? -32.947 -8.056 21.991 1.00 88.38 115 LEU A N 1
ATOM 901 C CA . LEU A 1 115 ? -33.739 -7.364 20.978 1.00 88.38 115 LEU A CA 1
ATOM 902 C C . LEU A 1 115 ? -33.748 -8.117 19.640 1.00 88.38 115 LEU A C 1
ATOM 904 O O . LEU A 1 115 ? -34.805 -8.307 19.042 1.00 88.38 115 LEU A O 1
ATOM 908 N N . LEU A 1 116 ? -32.581 -8.545 19.153 1.00 88.25 116 LEU A N 1
ATOM 909 C CA . LEU A 1 116 ? -32.453 -9.165 17.832 1.00 88.25 116 LEU A CA 1
ATOM 910 C C . LEU A 1 116 ? -32.962 -10.600 17.783 1.00 88.25 116 LEU A C 1
ATOM 912 O O . LEU A 1 116 ? -33.418 -11.039 16.725 1.00 88.25 116 LEU A O 1
ATOM 916 N N . ALA A 1 117 ? -32.988 -11.285 18.925 1.00 87.31 117 ALA A N 1
ATOM 917 C CA . ALA A 1 117 ? -33.668 -12.566 19.074 1.00 87.31 117 ALA A CA 1
ATOM 918 C C . ALA A 1 117 ? -35.182 -12.484 18.780 1.00 87.31 117 ALA A C 1
ATOM 920 O O . ALA A 1 117 ? -35.792 -13.502 18.469 1.00 87.31 117 ALA A O 1
ATOM 921 N N . LEU A 1 118 ? -35.786 -11.288 18.842 1.00 89.94 118 LEU A N 1
ATOM 922 C CA . LEU A 1 118 ? -37.206 -11.053 18.543 1.00 89.94 118 LEU A CA 1
ATOM 923 C C . LEU A 1 118 ? -37.481 -10.693 17.072 1.00 89.94 118 LEU A C 1
ATOM 925 O O . LEU A 1 118 ? -38.625 -10.406 16.715 1.00 89.94 118 LEU A O 1
ATOM 929 N N . SER A 1 119 ? -36.456 -10.648 16.217 1.00 90.88 119 SER A N 1
ATOM 930 C CA . SER A 1 119 ? -36.643 -10.362 14.790 1.00 90.88 119 SER A CA 1
ATOM 931 C C . SER A 1 119 ? -37.297 -11.539 14.047 1.00 90.88 119 SER A C 1
ATOM 933 O O . SER A 1 119 ? -37.310 -12.662 14.542 1.00 90.88 119 SER A O 1
ATOM 935 N N . LEU A 1 120 ? -37.868 -11.273 12.860 1.00 93.19 120 LEU A N 1
ATOM 936 C CA . LEU A 1 120 ? -38.554 -12.289 12.039 1.00 93.19 120 LEU A CA 1
ATOM 937 C C . LEU A 1 120 ? -37.648 -13.501 11.761 1.00 93.19 120 LEU A C 1
ATOM 939 O O . LEU A 1 120 ? -38.081 -14.641 11.892 1.00 93.19 120 LEU A O 1
ATOM 943 N N . ASP A 1 121 ? -36.392 -13.213 11.418 1.00 91.31 121 ASP A N 1
ATOM 944 C CA . ASP A 1 121 ? -35.325 -14.177 11.181 1.00 91.31 121 ASP A CA 1
ATOM 945 C C . ASP A 1 121 ? -34.124 -13.786 12.062 1.00 91.31 121 ASP A C 1
ATOM 947 O O . ASP A 1 121 ? -33.309 -12.953 11.644 1.00 91.31 121 ASP A O 1
ATOM 951 N N . PRO A 1 122 ? -34.024 -14.318 13.295 1.00 90.88 122 PRO A N 1
ATOM 952 C CA . PRO A 1 122 ? -32.995 -13.908 14.242 1.00 90.88 122 PRO A CA 1
ATOM 953 C C . PRO A 1 122 ? -31.590 -14.280 13.751 1.00 90.88 122 PRO A C 1
ATOM 955 O O . PRO A 1 122 ? -31.383 -15.408 13.291 1.00 90.88 122 PRO A O 1
ATOM 958 N N . PRO A 1 123 ? -30.610 -13.356 13.842 1.00 89.50 123 PRO A N 1
ATOM 959 C CA . PRO A 1 123 ? -29.226 -13.672 13.528 1.00 89.50 123 PRO A CA 1
ATOM 960 C C . PRO A 1 123 ? -28.656 -14.662 14.541 1.00 89.50 123 PRO A C 1
ATOM 962 O O . PRO A 1 123 ? -29.116 -14.757 15.680 1.00 89.50 123 PRO A O 1
ATOM 965 N N . ASP A 1 124 ? -27.614 -15.373 14.118 1.00 86.81 124 ASP A N 1
ATOM 966 C CA . ASP A 1 124 ? -26.869 -16.249 15.011 1.00 86.81 124 ASP A CA 1
ATOM 967 C C . ASP A 1 124 ? -26.269 -15.463 16.187 1.00 86.81 124 ASP A C 1
ATOM 969 O O . ASP A 1 124 ? -25.783 -14.338 16.017 1.00 86.81 124 ASP A O 1
ATOM 973 N N . LEU A 1 125 ? -26.309 -16.061 17.380 1.00 85.00 125 LEU A N 1
ATOM 974 C CA . LEU A 1 125 ? -25.837 -15.400 18.591 1.00 85.00 125 LEU A CA 1
ATOM 975 C C . LEU A 1 125 ? -24.345 -15.107 18.486 1.00 85.00 125 LEU A C 1
ATOM 977 O O . LEU A 1 125 ? -23.975 -13.959 18.697 1.00 85.00 125 LEU A O 1
ATOM 981 N N . THR A 1 126 ? -23.517 -16.067 18.064 1.00 84.69 126 THR A N 1
ATOM 982 C CA . THR A 1 126 ? -22.061 -15.884 17.930 1.00 84.69 126 THR A CA 1
ATOM 983 C C . THR A 1 126 ? -21.716 -14.746 16.968 1.00 84.69 126 THR A C 1
ATOM 985 O O . THR A 1 126 ? -20.823 -13.948 17.251 1.00 84.69 126 THR A O 1
ATOM 988 N N . ASN A 1 127 ? -22.477 -14.579 15.882 1.00 85.62 127 ASN A N 1
ATOM 989 C CA . ASN A 1 127 ? -22.325 -13.425 14.989 1.00 85.62 127 ASN A CA 1
ATOM 990 C C . ASN A 1 127 ? -22.577 -12.083 15.713 1.00 85.62 127 ASN A C 1
ATOM 992 O O . ASN A 1 127 ? -21.847 -11.111 15.506 1.00 85.62 127 ASN A O 1
ATOM 996 N N . LEU A 1 128 ? -23.577 -12.015 16.599 1.00 88.25 128 LEU A N 1
ATOM 997 C CA . LEU A 1 128 ? -23.809 -10.831 17.435 1.00 88.25 128 LEU A CA 1
ATOM 998 C C . LEU A 1 128 ? -22.683 -10.598 18.443 1.00 88.25 128 LEU A C 1
ATOM 1000 O O . LEU A 1 128 ? -22.280 -9.452 18.631 1.00 88.25 128 LEU A O 1
ATOM 1004 N N . GLU A 1 129 ? -22.163 -11.656 19.065 1.00 88.50 129 GLU A N 1
ATOM 1005 C CA . GLU A 1 129 ? -21.032 -11.569 19.997 1.00 88.50 129 GLU A CA 1
ATOM 1006 C C . GLU A 1 129 ? -19.807 -10.977 19.297 1.00 88.50 129 GLU A C 1
ATOM 1008 O O . GLU A 1 129 ? -19.281 -9.952 19.733 1.00 88.50 129 GLU A O 1
ATOM 1013 N N . ASN A 1 130 ? -19.435 -11.536 18.145 1.00 89.62 130 ASN A N 1
ATOM 1014 C CA . ASN A 1 130 ? -18.308 -11.069 17.340 1.00 89.62 130 ASN A CA 1
ATOM 1015 C C . ASN A 1 130 ? -18.514 -9.639 16.824 1.00 89.62 130 ASN A C 1
ATOM 1017 O O . ASN A 1 130 ? -17.568 -8.854 16.788 1.00 89.62 130 ASN A O 1
ATOM 1021 N N . THR A 1 131 ? -19.750 -9.261 16.486 1.00 90.94 131 THR A N 1
ATOM 1022 C CA . THR A 1 131 ? -20.094 -7.878 16.119 1.00 90.94 131 THR A CA 1
ATOM 1023 C C . THR A 1 131 ? -19.857 -6.915 17.288 1.00 90.94 131 THR A C 1
ATOM 1025 O O . THR A 1 131 ? -19.319 -5.823 17.101 1.00 90.94 131 THR A O 1
ATOM 1028 N N . ILE A 1 132 ? -20.237 -7.298 18.511 1.00 91.56 132 ILE A N 1
ATOM 1029 C CA . ILE A 1 132 ? -20.015 -6.478 19.709 1.00 91.56 132 ILE A CA 1
ATOM 1030 C C . ILE A 1 132 ? -18.517 -6.360 20.009 1.00 91.56 132 ILE A C 1
ATOM 1032 O O . ILE A 1 132 ? -18.046 -5.262 20.310 1.00 91.56 132 ILE A O 1
ATOM 1036 N N . LEU A 1 133 ? -17.758 -7.449 19.869 1.00 92.00 133 LEU A N 1
ATOM 1037 C CA . LEU A 1 133 ? -16.302 -7.432 20.011 1.00 92.00 133 LEU A CA 1
ATOM 1038 C C . LEU A 1 133 ? -15.636 -6.527 18.964 1.00 92.00 133 LEU A C 1
ATOM 1040 O O . LEU A 1 133 ? -14.800 -5.699 19.318 1.00 92.00 133 LEU A O 1
ATOM 1044 N N . LEU A 1 134 ? -16.061 -6.581 17.700 1.00 92.31 134 LEU A N 1
ATOM 1045 C CA . LEU A 1 134 ? -15.580 -5.678 16.650 1.00 92.31 134 LEU A CA 1
ATOM 1046 C C . LEU A 1 134 ? -15.882 -4.203 16.971 1.00 92.31 134 LEU A C 1
ATOM 1048 O O . LEU A 1 134 ? -15.038 -3.320 16.792 1.00 92.31 134 LEU A O 1
ATOM 1052 N N . LEU A 1 135 ? -17.073 -3.909 17.494 1.00 93.06 135 LEU A N 1
ATOM 1053 C CA . LEU A 1 135 ? -17.438 -2.563 17.939 1.00 93.06 135 LEU A CA 1
ATOM 1054 C C . LEU A 1 135 ? -16.603 -2.093 19.144 1.00 93.06 135 LEU A C 1
ATOM 1056 O O . LEU A 1 135 ? -16.271 -0.910 19.239 1.00 93.06 135 LEU A O 1
ATOM 1060 N N . LYS A 1 136 ? -16.211 -3.000 20.043 1.00 90.50 136 LYS A N 1
ATOM 1061 C CA . LYS A 1 136 ? -15.244 -2.717 21.115 1.00 90.50 136 LYS A CA 1
ATOM 1062 C C . LYS A 1 136 ? -13.841 -2.449 20.562 1.00 90.50 136 LYS A C 1
ATOM 1064 O O . LYS A 1 136 ? -13.214 -1.467 20.952 1.00 90.50 136 LYS A O 1
ATOM 1069 N N . GLU A 1 137 ? -13.367 -3.257 19.614 1.00 91.12 137 GLU A N 1
ATOM 1070 C CA . GLU A 1 137 ? -12.049 -3.095 18.981 1.00 91.12 137 GLU A CA 1
ATOM 1071 C C . GLU A 1 137 ? -11.932 -1.771 18.215 1.00 91.12 137 GLU A C 1
ATOM 1073 O O . GLU A 1 137 ? -10.928 -1.058 18.296 1.00 91.12 137 GLU A O 1
ATOM 1078 N N . THR A 1 138 ? -12.989 -1.389 17.502 1.00 89.44 138 THR A N 1
ATOM 1079 C CA . THR A 1 138 ? -13.036 -0.115 16.777 1.00 89.44 138 THR A CA 1
ATOM 1080 C C . THR A 1 138 ? -13.169 1.099 17.700 1.00 89.44 138 THR A C 1
ATOM 1082 O O . THR A 1 138 ? -12.847 2.212 17.272 1.00 89.44 138 THR A O 1
ATOM 1085 N N . GLY A 1 139 ? -13.543 0.893 18.968 1.00 88.56 139 GLY A N 1
ATOM 1086 C CA . GLY A 1 139 ? -13.739 1.932 19.980 1.00 88.56 139 GLY A CA 1
ATOM 1087 C C . GLY A 1 139 ? -15.146 2.534 19.986 1.00 88.56 139 GLY A C 1
ATOM 1088 O O . GLY A 1 139 ? -15.352 3.590 20.583 1.00 88.56 139 GLY A O 1
ATOM 1089 N N . ALA A 1 140 ? -16.109 1.899 19.315 1.00 89.81 140 ALA A N 1
ATOM 1090 C CA . ALA A 1 140 ? -17.513 2.303 19.292 1.00 89.81 140 ALA A CA 1
ATOM 1091 C C . ALA A 1 140 ? -18.244 1.981 20.607 1.00 89.81 140 ALA A C 1
ATOM 1093 O O . ALA A 1 140 ? -19.166 2.698 20.998 1.00 89.81 140 ALA A O 1
ATOM 1094 N N . LEU A 1 141 ? -17.823 0.912 21.289 1.00 88.44 141 LEU A N 1
ATOM 1095 C CA . LEU A 1 141 ? -18.319 0.497 22.602 1.00 88.44 141 LEU A CA 1
ATOM 1096 C C . LEU A 1 141 ? -17.181 0.502 23.630 1.00 88.44 141 LEU A C 1
ATOM 1098 O O . LEU A 1 141 ? -16.021 0.282 23.277 1.00 88.44 141 LEU A O 1
ATOM 1102 N N . LEU A 1 142 ? -17.507 0.742 24.902 1.00 83.56 142 LEU A N 1
ATOM 1103 C CA . LEU A 1 142 ? -16.549 0.609 26.000 1.00 83.56 142 LEU A CA 1
ATOM 1104 C C . LEU A 1 142 ? -16.080 -0.845 26.137 1.00 83.56 142 LEU A C 1
ATOM 1106 O O . LEU A 1 142 ? -16.856 -1.785 25.960 1.00 83.56 142 LEU A O 1
ATOM 1110 N N . LEU A 1 143 ? -14.798 -1.026 26.472 1.00 77.62 143 LEU A N 1
ATOM 1111 C CA . LEU A 1 143 ? -14.211 -2.355 26.679 1.00 77.62 143 LEU A CA 1
ATOM 1112 C C . LEU A 1 143 ? -14.808 -3.052 27.909 1.00 77.62 143 LEU A C 1
ATOM 1114 O O . LEU A 1 143 ? -15.093 -4.249 27.859 1.00 77.62 143 LEU A O 1
ATOM 1118 N N . GLU A 1 144 ? -15.033 -2.289 28.977 1.00 74.56 144 GLU A N 1
ATOM 1119 C CA . GLU A 1 144 ? -15.571 -2.735 30.261 1.00 74.56 144 GLU A CA 1
ATOM 1120 C C . GLU A 1 144 ? -16.754 -1.844 30.649 1.00 74.56 144 GLU A C 1
ATOM 1122 O O . GLU A 1 144 ? -16.699 -0.631 30.449 1.00 74.56 144 GLU A O 1
ATOM 1127 N N . ASN A 1 145 ? -17.799 -2.428 31.238 1.00 68.00 145 ASN A N 1
ATOM 1128 C CA . ASN A 1 145 ? -18.954 -1.678 31.721 1.00 68.00 145 ASN A CA 1
ATOM 1129 C C . ASN A 1 145 ? -18.923 -1.542 33.251 1.00 68.00 145 ASN A C 1
ATOM 1131 O O . ASN A 1 145 ? -18.642 -2.521 33.953 1.00 68.00 145 ASN A O 1
ATOM 1135 N N . PRO A 1 146 ? -19.278 -0.373 33.816 1.00 57.81 146 PRO A N 1
ATOM 1136 C CA . PRO A 1 146 ? -19.456 -0.229 35.256 1.00 57.81 146 PRO A CA 1
ATOM 1137 C C . PRO A 1 146 ? -20.572 -1.164 35.757 1.00 57.81 146 PRO A C 1
ATOM 1139 O O . PRO A 1 146 ? -21.751 -0.924 35.520 1.00 57.81 146 PRO A O 1
ATOM 1142 N N . GLY A 1 147 ? -20.205 -2.244 36.454 1.00 62.78 147 GLY A N 1
ATOM 1143 C CA . GLY A 1 147 ? -21.158 -3.188 37.053 1.00 62.78 147 GLY A CA 1
ATOM 1144 C C . GLY A 1 147 ? -21.492 -4.434 36.221 1.00 62.78 147 GLY A C 1
ATOM 1145 O O . GLY A 1 147 ? -22.225 -5.285 36.717 1.00 62.78 147 GLY A O 1
ATOM 1146 N N . SER A 1 148 ? -20.928 -4.597 35.017 1.00 67.88 148 SER A N 1
ATOM 1147 C CA . SER A 1 148 ? -21.000 -5.855 34.259 1.00 67.88 148 SER A CA 1
ATOM 1148 C C . SER A 1 148 ? -19.639 -6.219 33.675 1.00 67.88 148 SER A C 1
ATOM 1150 O O . SER A 1 148 ? -19.022 -5.420 32.974 1.00 67.88 148 SER A O 1
ATOM 1152 N N . LYS A 1 149 ? -19.192 -7.448 33.954 1.00 70.19 149 LYS A N 1
ATOM 1153 C CA . LYS A 1 149 ? -17.967 -8.030 33.390 1.00 70.19 149 LYS A CA 1
ATOM 1154 C C . LYS A 1 149 ? -18.211 -8.818 32.095 1.00 70.19 149 LYS A C 1
ATOM 1156 O O . LYS A 1 149 ? -17.304 -9.501 31.641 1.00 70.19 149 LYS A O 1
ATOM 1161 N N . ASP A 1 150 ? -19.410 -8.755 31.510 1.00 81.81 150 ASP A N 1
ATOM 1162 C CA . ASP A 1 150 ? -19.702 -9.471 30.262 1.00 81.81 150 ASP A CA 1
ATOM 1163 C C . ASP A 1 150 ? -18.855 -8.902 29.100 1.00 81.81 150 ASP A C 1
ATOM 1165 O O . ASP A 1 150 ? -19.047 -7.738 28.715 1.00 81.81 150 ASP A O 1
ATOM 1169 N N . PRO A 1 151 ? -17.933 -9.689 28.506 1.00 81.38 151 PRO A N 1
ATOM 1170 C CA . PRO A 1 151 ? -17.107 -9.231 27.391 1.00 81.38 151 PRO A CA 1
ATOM 1171 C C . PRO A 1 151 ? -17.937 -8.889 26.150 1.00 81.38 151 PRO A C 1
ATOM 1173 O O . PRO A 1 151 ? -17.491 -8.101 25.316 1.00 81.38 151 PRO A O 1
ATOM 1176 N N . TYR A 1 152 ? -19.168 -9.378 26.066 1.00 86.44 152 TYR A N 1
ATOM 1177 C CA . TYR A 1 152 ? -20.063 -9.181 24.937 1.00 86.44 152 TYR A CA 1
ATOM 1178 C C . TYR A 1 152 ? -21.174 -8.164 25.216 1.00 86.44 152 TYR A C 1
ATOM 1180 O O . TYR A 1 152 ? -22.219 -8.164 24.567 1.00 86.44 152 TYR A O 1
ATOM 1188 N N . ASN A 1 153 ? -20.945 -7.259 26.165 1.00 84.25 153 ASN A N 1
ATOM 1189 C CA . ASN A 1 153 ? -21.761 -6.071 26.362 1.00 84.25 153 ASN A CA 1
ATOM 1190 C C . ASN A 1 153 ? -20.862 -4.838 26.522 1.00 84.25 153 ASN A C 1
ATOM 1192 O O . ASN A 1 153 ? -19.735 -4.936 26.999 1.00 84.25 153 ASN A O 1
ATOM 1196 N N . GLY A 1 154 ? -21.347 -3.675 26.102 1.00 83.69 154 GLY A N 1
ATOM 1197 C CA . GLY A 1 154 ? -20.607 -2.418 26.145 1.00 83.69 154 GLY A CA 1
ATOM 1198 C C . GLY A 1 154 ? -21.544 -1.222 26.024 1.00 83.69 154 GLY A C 1
ATOM 1199 O O . GLY A 1 154 ? -22.527 -1.282 25.275 1.00 83.69 154 GLY A O 1
ATOM 1200 N N . ASP A 1 155 ? -21.260 -0.153 26.761 1.00 85.19 155 ASP A N 1
ATOM 1201 C CA . ASP A 1 155 ? -21.941 1.132 26.593 1.00 85.19 155 ASP A CA 1
ATOM 1202 C C . ASP A 1 155 ? -21.367 1.880 25.388 1.00 85.19 155 ASP A C 1
ATOM 1204 O O . ASP A 1 155 ? -20.190 1.744 25.042 1.00 85.19 155 ASP A O 1
ATOM 1208 N N . ILE A 1 156 ? -22.216 2.651 24.712 1.00 87.00 156 ILE A N 1
ATOM 1209 C CA . ILE A 1 156 ? -21.842 3.378 23.499 1.00 87.00 156 ILE A CA 1
ATOM 1210 C C . ILE A 1 156 ? -20.913 4.555 23.831 1.00 87.00 156 ILE A C 1
ATOM 1212 O O . ILE A 1 156 ? -21.202 5.378 24.696 1.00 87.00 156 ILE A O 1
ATOM 1216 N N . THR A 1 157 ? -19.779 4.649 23.135 1.00 84.88 157 THR A N 1
ATOM 1217 C CA . THR A 1 157 ? -18.812 5.748 23.310 1.00 84.88 157 THR A CA 1
ATOM 1218 C C . THR A 1 157 ? -19.199 6.957 22.460 1.00 84.88 157 THR A C 1
ATOM 1220 O O . THR A 1 157 ? -20.046 6.859 21.574 1.00 84.88 157 THR A O 1
ATOM 1223 N N . LEU A 1 158 ? -18.552 8.112 22.644 1.00 79.81 158 LEU A N 1
ATOM 1224 C CA . LEU A 1 158 ? -18.742 9.270 21.750 1.00 79.81 158 LEU A CA 1
ATOM 1225 C C . LEU A 1 158 ? -18.395 8.943 20.289 1.00 79.81 158 LEU A C 1
ATOM 1227 O O . LEU A 1 158 ? -19.129 9.313 19.373 1.00 79.81 158 LEU A O 1
ATOM 1231 N N . MET A 1 159 ? -17.326 8.172 20.071 1.00 83.19 159 MET A N 1
ATOM 1232 C CA . MET A 1 159 ? -16.986 7.620 18.757 1.00 83.19 159 MET A CA 1
ATOM 1233 C C . MET A 1 159 ? -18.138 6.754 18.218 1.00 83.19 159 MET A C 1
ATOM 1235 O O . MET A 1 159 ? -18.546 6.921 17.069 1.00 83.19 159 MET A O 1
ATOM 1239 N N . GLY A 1 160 ? -18.711 5.886 19.058 1.00 87.94 160 GLY A N 1
ATOM 1240 C CA . GLY A 1 160 ? -19.869 5.059 18.718 1.00 87.94 160 GLY A CA 1
ATOM 1241 C C . GLY A 1 160 ? -21.110 5.870 18.347 1.00 87.94 160 GLY A C 1
ATOM 1242 O O . GLY A 1 160 ? -21.781 5.541 17.371 1.00 87.94 160 GLY A O 1
ATOM 1243 N N . HIS A 1 161 ? -21.383 6.977 19.045 1.00 86.69 161 HIS A N 1
ATOM 1244 C CA . HIS A 1 161 ? -22.482 7.888 18.706 1.00 86.69 161 HIS A CA 1
ATOM 1245 C C . HIS A 1 161 ? -22.306 8.508 17.316 1.00 86.69 161 HIS A C 1
ATOM 1247 O O . HIS A 1 161 ? -23.273 8.615 16.557 1.00 86.69 161 HIS A O 1
ATOM 1253 N N . VAL A 1 162 ? -21.078 8.902 16.962 1.00 84.94 162 VAL A N 1
ATOM 1254 C CA . VAL A 1 162 ? -20.762 9.418 15.623 1.00 84.94 162 VAL A CA 1
ATOM 1255 C C . VAL A 1 162 ? -20.946 8.316 14.578 1.00 84.94 162 VAL A C 1
ATOM 1257 O O . VAL A 1 162 ? -21.656 8.523 13.593 1.00 84.94 162 VAL A O 1
ATOM 1260 N N . MET A 1 163 ? -20.376 7.130 14.812 1.00 90.19 163 MET A N 1
ATOM 1261 C CA . MET A 1 163 ? -20.505 5.966 13.924 1.00 90.19 163 MET A CA 1
ATOM 1262 C C . MET A 1 163 ? -21.972 5.583 13.678 1.00 90.19 163 MET A C 1
ATOM 1264 O O . MET A 1 163 ? -22.356 5.314 12.544 1.00 90.19 163 MET A O 1
ATOM 1268 N N . ALA A 1 164 ? -22.816 5.615 14.713 1.00 90.56 164 ALA A N 1
ATOM 1269 C CA . ALA A 1 164 ? -24.238 5.291 14.610 1.00 90.56 164 ALA A CA 1
ATOM 1270 C C . ALA A 1 164 ? -25.017 6.289 13.731 1.00 90.56 164 ALA A C 1
ATOM 1272 O O . ALA A 1 164 ? -25.955 5.909 13.020 1.00 90.56 164 ALA A O 1
ATOM 1273 N N . LYS A 1 165 ? -24.633 7.574 13.764 1.00 87.44 165 LYS A N 1
ATOM 1274 C CA . LYS A 1 165 ? -25.299 8.651 13.014 1.00 87.44 165 LYS A CA 1
ATOM 1275 C C . LYS A 1 165 ? -24.837 8.751 11.557 1.00 87.44 165 LYS A C 1
ATOM 1277 O O . LYS A 1 165 ? -25.600 9.240 10.722 1.00 87.44 165 LYS A O 1
ATOM 1282 N N . LEU A 1 166 ? -23.627 8.300 11.226 1.00 85.50 166 LEU A N 1
ATOM 1283 C CA . LEU A 1 166 ? -23.108 8.348 9.858 1.00 85.50 166 LEU A CA 1
ATOM 1284 C C . LEU A 1 166 ? -23.570 7.123 9.038 1.00 85.50 166 LEU A C 1
ATOM 1286 O O . LEU A 1 166 ? -23.522 5.993 9.520 1.00 85.50 166 LEU A O 1
ATOM 1290 N N . PRO A 1 167 ? -24.043 7.292 7.787 1.00 86.44 167 PRO A N 1
ATOM 1291 C CA . PRO A 1 167 ? -24.468 6.186 6.923 1.00 86.44 167 PRO A CA 1
ATOM 1292 C C . PRO A 1 167 ? -23.285 5.567 6.158 1.00 86.44 167 PRO A C 1
ATOM 1294 O O . PRO A 1 167 ? -23.359 5.378 4.946 1.00 86.44 167 PRO A O 1
ATOM 1297 N N . ILE A 1 168 ? -22.179 5.304 6.852 1.00 89.12 168 ILE A N 1
ATOM 1298 C CA . ILE A 1 168 ? -20.934 4.779 6.274 1.00 89.12 168 ILE A CA 1
ATOM 1299 C C . ILE A 1 168 ? -20.370 3.665 7.160 1.00 89.12 168 ILE A C 1
ATOM 1301 O O . ILE A 1 168 ? -20.841 3.448 8.274 1.00 89.12 168 ILE A O 1
ATOM 1305 N N . ASP A 1 169 ? -19.363 2.962 6.649 1.00 90.31 169 ASP A N 1
ATOM 1306 C CA . ASP A 1 169 ? -18.631 1.927 7.380 1.00 90.31 169 ASP A CA 1
ATOM 1307 C C . ASP A 1 169 ? -18.022 2.460 8.697 1.00 90.31 169 ASP A C 1
ATOM 1309 O O . ASP A 1 169 ? -17.611 3.626 8.780 1.00 90.31 169 ASP A O 1
ATOM 1313 N N . ILE A 1 170 ? -17.957 1.621 9.737 1.00 92.19 170 ILE A N 1
ATOM 1314 C CA . ILE A 1 170 ? -17.463 2.030 11.061 1.00 92.19 170 ILE A CA 1
ATOM 1315 C C . ILE A 1 170 ? -15.982 2.438 11.033 1.00 92.19 170 ILE A C 1
ATOM 1317 O O . ILE A 1 170 ? -15.611 3.416 11.685 1.00 92.19 170 ILE A O 1
ATOM 1321 N N . HIS A 1 171 ? -15.140 1.798 10.217 1.00 93.75 171 HIS A N 1
ATOM 1322 C CA . HIS A 1 171 ? -13.733 2.176 10.076 1.00 93.75 171 HIS A CA 1
ATOM 1323 C C . HIS A 1 171 ? -13.578 3.494 9.313 1.00 93.75 171 HIS A C 1
ATOM 1325 O O . HIS A 1 171 ? -12.741 4.326 9.666 1.00 93.75 171 HIS A O 1
ATOM 1331 N N . ILE A 1 172 ? -14.428 3.749 8.311 1.00 95.19 172 ILE A N 1
ATOM 1332 C CA . ILE A 1 172 ? -14.455 5.050 7.624 1.00 95.19 172 ILE A CA 1
ATOM 1333 C C . ILE A 1 172 ? -14.943 6.157 8.569 1.00 95.19 172 ILE A C 1
ATOM 1335 O O . ILE A 1 172 ? -14.404 7.264 8.565 1.00 95.19 172 ILE A O 1
ATOM 1339 N N . SER A 1 173 ? -15.922 5.868 9.424 1.00 93.38 173 SER A N 1
ATOM 1340 C CA . SER A 1 173 ? -16.347 6.800 10.473 1.00 93.38 173 SER A CA 1
ATOM 1341 C C . SER A 1 173 ? -15.193 7.112 11.434 1.00 93.38 173 SER A C 1
ATOM 1343 O O . SER A 1 173 ? -14.926 8.283 11.710 1.00 93.38 173 SER A O 1
ATOM 1345 N N . LYS A 1 174 ? -14.435 6.088 11.859 1.00 93.50 174 LYS A N 1
ATOM 1346 C CA . LYS A 1 174 ? -13.219 6.244 12.675 1.00 93.50 174 LYS A CA 1
ATOM 1347 C C . LYS A 1 174 ? -12.161 7.100 11.975 1.00 93.50 174 LYS A C 1
ATOM 1349 O O . LYS A 1 174 ? -11.570 7.965 12.615 1.00 93.50 174 LYS A O 1
ATOM 1354 N N . LEU A 1 175 ? -11.958 6.922 10.666 1.00 96.06 175 LEU A N 1
ATOM 1355 C CA . LEU A 1 175 ? -11.063 7.754 9.851 1.00 96.06 175 LEU A CA 1
ATOM 1356 C C . LEU A 1 175 ? -11.440 9.241 9.922 1.00 96.06 175 LEU A C 1
ATOM 1358 O O . LEU A 1 175 ? -10.571 10.084 10.139 1.00 96.06 175 LEU A O 1
ATOM 1362 N N . ILE A 1 176 ? -12.724 9.576 9.772 1.00 92.56 176 ILE A N 1
ATOM 1363 C CA . ILE A 1 176 ? -13.200 10.968 9.842 1.00 92.56 176 ILE A CA 1
ATOM 1364 C C . ILE A 1 176 ? -12.967 11.550 11.240 1.00 92.56 176 ILE A C 1
ATOM 1366 O O . ILE A 1 176 ? -12.472 12.672 11.373 1.00 92.56 176 ILE A O 1
ATOM 1370 N N . VAL A 1 177 ? -13.268 10.775 12.281 1.00 89.19 177 VAL A N 1
ATOM 1371 C CA . VAL A 1 177 ? -13.075 11.194 13.672 1.00 89.19 177 VAL A CA 1
ATOM 1372 C C . VAL A 1 177 ? -11.591 11.404 13.996 1.00 89.19 177 VAL A C 1
ATOM 1374 O O . VAL A 1 177 ? -11.224 12.430 14.568 1.00 89.19 177 VAL A O 1
ATOM 1377 N N . LEU A 1 178 ? -10.704 10.504 13.562 1.00 91.56 178 LEU A N 1
ATOM 1378 C CA . LEU A 1 178 ? -9.259 10.709 13.681 1.00 91.56 178 LEU A CA 1
ATOM 1379 C C . LEU A 1 178 ? -8.795 11.929 12.870 1.00 91.56 178 LEU A C 1
ATOM 1381 O O . LEU A 1 178 ? -7.946 12.685 13.335 1.00 91.56 178 LEU A O 1
ATOM 1385 N N . GLY A 1 179 ? -9.401 12.206 11.714 1.00 91.00 179 GLY A N 1
ATOM 1386 C CA . GLY A 1 179 ? -9.174 13.445 10.970 1.00 91.00 179 GLY A CA 1
ATOM 1387 C C . GLY A 1 179 ? -9.434 14.702 11.809 1.00 91.00 179 GLY A C 1
ATOM 1388 O O . GLY A 1 179 ? -8.651 15.651 11.754 1.00 91.00 179 GLY A O 1
ATOM 1389 N N . HIS A 1 180 ? -10.474 14.702 12.647 1.00 87.19 180 HIS A N 1
ATOM 1390 C CA . HIS A 1 180 ? -10.713 15.778 13.613 1.00 87.19 180 HIS A CA 1
ATOM 1391 C C . HIS A 1 180 ? -9.631 15.825 14.705 1.00 87.19 180 HIS A C 1
ATOM 1393 O O . HIS A 1 180 ? -9.041 16.882 14.937 1.00 87.19 180 HIS A O 1
ATOM 1399 N N . VAL A 1 181 ? -9.293 14.683 15.311 1.00 88.00 181 VAL A N 1
ATOM 1400 C CA . VAL A 1 181 ? -8.269 14.571 16.373 1.00 88.00 181 VAL A CA 1
ATOM 1401 C C . VAL A 1 181 ? -6.884 15.044 15.915 1.00 88.00 181 VAL A C 1
ATOM 1403 O O . VAL A 1 181 ? -6.160 15.671 16.684 1.00 88.00 181 VAL A O 1
ATOM 1406 N N . PHE A 1 182 ? -6.526 14.803 14.654 1.00 91.44 182 PHE A N 1
ATOM 1407 C CA . PHE A 1 182 ? -5.234 15.176 14.071 1.00 91.44 182 PHE A CA 1
ATOM 1408 C C . PHE A 1 182 ? -5.275 16.474 13.245 1.00 91.44 182 PHE A C 1
ATOM 1410 O O . PHE A 1 182 ? -4.276 16.834 12.627 1.00 91.44 182 PHE A O 1
ATOM 1417 N N . SER A 1 183 ? -6.388 17.217 13.232 1.00 90.81 183 SER A N 1
ATOM 1418 C CA . SER A 1 183 ? -6.525 18.482 12.485 1.00 90.81 183 SER A CA 1
ATOM 1419 C C . SER A 1 183 ? -6.346 18.357 10.953 1.00 90.81 183 SER A C 1
ATOM 1421 O O . SER A 1 183 ? -5.779 19.245 10.315 1.00 90.81 183 SER A O 1
ATOM 1423 N N . VAL A 1 184 ? -6.842 17.265 10.358 1.00 93.25 184 VAL A N 1
ATOM 1424 C CA . VAL A 1 184 ? -6.883 16.972 8.902 1.00 93.25 184 VAL A CA 1
ATOM 1425 C C . VAL A 1 184 ? -8.243 16.392 8.481 1.00 93.25 184 VAL A C 1
ATOM 1427 O O . VAL A 1 184 ? -8.351 15.402 7.755 1.00 93.25 184 VAL A O 1
ATOM 1430 N N . LEU A 1 185 ? -9.312 16.989 9.014 1.00 90.50 185 LEU A N 1
ATOM 1431 C CA . LEU A 1 185 ? -10.684 16.507 8.860 1.00 90.50 185 LEU A CA 1
ATOM 1432 C C . LEU A 1 185 ? -11.135 16.462 7.392 1.00 90.50 185 LEU A C 1
ATOM 1434 O O . LEU A 1 185 ? -11.694 15.459 6.957 1.00 90.50 185 LEU A O 1
ATOM 1438 N N . GLU A 1 186 ? -10.876 17.524 6.629 1.00 90.69 186 GLU A N 1
ATOM 1439 C CA . GLU A 1 186 ? -11.310 17.642 5.232 1.00 90.69 186 GLU A CA 1
ATOM 1440 C C . GLU A 1 186 ? -10.695 16.543 4.357 1.00 90.69 186 GLU A C 1
ATOM 1442 O O . GLU A 1 186 ? -11.406 15.855 3.624 1.00 90.69 186 GLU A O 1
ATOM 1447 N N . GLU A 1 187 ? -9.388 16.307 4.496 1.00 94.25 187 GLU A N 1
ATOM 1448 C CA . GLU A 1 187 ? -8.696 15.230 3.793 1.00 94.25 187 GLU A CA 1
ATOM 1449 C C . GLU A 1 187 ? -9.287 13.852 4.116 1.00 94.25 187 GLU A C 1
ATOM 1451 O O . GLU A 1 187 ? -9.493 13.040 3.213 1.00 94.25 187 GLU A O 1
ATOM 1456 N N . CYS A 1 188 ? -9.592 13.592 5.390 1.00 95.75 188 CYS A N 1
ATOM 1457 C CA . CYS A 1 188 ? -10.156 12.315 5.827 1.00 95.75 188 CYS A CA 1
ATOM 1458 C C . CYS A 1 188 ? -11.590 12.105 5.318 1.00 95.75 188 CYS A C 1
ATOM 1460 O O . CYS A 1 188 ? -11.930 10.987 4.931 1.00 95.75 188 CYS A O 1
ATOM 1462 N N . ILE A 1 189 ? -12.406 13.164 5.240 1.00 93.44 189 ILE A N 1
ATOM 1463 C CA . ILE A 1 189 ? -13.746 13.112 4.631 1.00 93.44 189 ILE A CA 1
ATOM 1464 C C . ILE A 1 189 ? -13.643 12.769 3.143 1.00 93.44 189 ILE A C 1
ATOM 1466 O O . ILE A 1 189 ? -14.363 11.890 2.671 1.00 93.44 189 ILE A O 1
ATOM 1470 N N . ILE A 1 190 ? -12.736 13.420 2.406 1.00 93.19 190 ILE A N 1
ATOM 1471 C CA . ILE A 1 190 ? -12.538 13.163 0.971 1.00 93.19 190 ILE A CA 1
ATOM 1472 C C . ILE A 1 190 ? -12.114 11.709 0.741 1.00 93.19 190 ILE A C 1
ATOM 1474 O O . ILE A 1 190 ? -12.707 11.019 -0.091 1.00 93.19 190 ILE A O 1
ATOM 1478 N N . MET A 1 191 ? -11.124 11.221 1.497 1.00 95.50 191 MET A N 1
ATOM 1479 C CA . MET A 1 191 ? -10.676 9.827 1.408 1.00 95.50 191 MET A CA 1
ATOM 1480 C C . MET A 1 191 ? -11.810 8.853 1.758 1.00 95.50 191 MET A C 1
ATOM 1482 O O . MET A 1 191 ? -12.053 7.906 1.011 1.00 95.50 191 MET A O 1
ATOM 1486 N N . GLY A 1 192 ? -12.544 9.104 2.847 1.00 94.25 192 GLY A N 1
ATOM 1487 C CA . GLY A 1 192 ? -13.676 8.282 3.278 1.00 94.25 192 GLY A CA 1
ATOM 1488 C C . GLY A 1 192 ? -14.812 8.217 2.254 1.00 94.25 192 GLY A C 1
ATOM 1489 O O . GLY A 1 192 ? -15.326 7.136 1.957 1.00 94.25 192 GLY A O 1
ATOM 1490 N N . ALA A 1 193 ? -15.160 9.351 1.644 1.00 91.75 193 ALA A N 1
ATOM 1491 C CA . ALA A 1 193 ? -16.148 9.415 0.571 1.00 91.75 193 ALA A CA 1
ATOM 1492 C C . ALA A 1 193 ? -15.687 8.636 -0.671 1.00 91.75 193 ALA A C 1
ATOM 1494 O O . ALA A 1 193 ? -16.472 7.889 -1.254 1.00 91.75 193 ALA A O 1
ATOM 1495 N N . ALA A 1 194 ? -14.410 8.755 -1.048 1.00 91.25 194 ALA A N 1
ATOM 1496 C CA . ALA A 1 194 ? -13.847 8.048 -2.197 1.00 91.25 194 ALA A CA 1
ATOM 1497 C C . ALA A 1 194 ? -13.813 6.518 -2.022 1.00 91.25 194 ALA A C 1
ATOM 1499 O O . ALA A 1 194 ? -13.908 5.797 -3.014 1.00 91.25 194 ALA A O 1
ATOM 1500 N N . MET A 1 195 ? -13.699 6.024 -0.785 1.00 90.81 195 MET A N 1
ATOM 1501 C CA . MET A 1 195 ? -13.783 4.591 -0.466 1.00 90.81 195 MET A CA 1
ATOM 1502 C C . MET A 1 195 ? -15.227 4.080 -0.377 1.00 90.81 195 MET A C 1
ATOM 1504 O O . MET A 1 195 ? -15.489 2.932 -0.720 1.00 90.81 195 MET A O 1
ATOM 1508 N N . SER A 1 196 ? -16.166 4.928 0.054 1.00 88.00 196 SER A N 1
ATOM 1509 C CA . SER A 1 196 ? -17.581 4.553 0.208 1.00 88.00 196 SER A CA 1
ATOM 1510 C C . SER A 1 196 ? -18.353 4.559 -1.118 1.00 88.00 196 SER A C 1
ATOM 1512 O O . SER A 1 196 ? -19.364 3.873 -1.265 1.00 88.00 196 SER A O 1
ATOM 1514 N N . LEU A 1 197 ? -17.914 5.374 -2.079 1.00 83.88 197 LEU A N 1
ATOM 1515 C CA . LEU A 1 197 ? -18.591 5.591 -3.356 1.00 83.88 197 LEU A CA 1
ATOM 1516 C C . LEU A 1 197 ? -17.895 4.857 -4.507 1.00 83.88 197 LEU A C 1
ATOM 1518 O O . LEU A 1 197 ? -16.829 4.258 -4.373 1.00 83.88 197 LEU A O 1
ATOM 1522 N N . LYS A 1 198 ? -18.509 4.916 -5.693 1.00 75.94 198 LYS A N 1
ATOM 1523 C CA . LYS A 1 198 ? -17.871 4.433 -6.920 1.00 75.94 198 LYS A CA 1
ATOM 1524 C C . LYS A 1 198 ? -16.542 5.166 -7.125 1.00 75.94 198 LYS A C 1
ATOM 1526 O O . LYS A 1 198 ? -16.497 6.390 -7.033 1.00 75.94 198 LYS A O 1
ATOM 1531 N N . SER A 1 199 ? -15.496 4.408 -7.462 1.00 78.88 199 SER A N 1
ATOM 1532 C CA . SER A 1 199 ? -14.162 4.962 -7.705 1.00 78.88 199 SER A CA 1
ATOM 1533 C C . SER A 1 199 ? -14.190 6.123 -8.702 1.00 78.88 199 SER A C 1
ATOM 1535 O O . SER A 1 199 ? -14.856 6.050 -9.738 1.00 78.88 199 SER A O 1
ATOM 1537 N N . VAL A 1 200 ? -13.423 7.167 -8.384 1.00 81.38 200 VAL A N 1
ATOM 1538 C CA . VAL A 1 200 ? -13.214 8.350 -9.235 1.00 81.38 200 VAL A CA 1
ATOM 1539 C C . VAL A 1 200 ? -12.426 7.990 -10.501 1.00 81.38 200 VAL A C 1
ATOM 1541 O O . VAL A 1 200 ? -12.558 8.645 -11.533 1.00 81.38 200 VAL A O 1
ATOM 1544 N N . PHE A 1 201 ? -11.642 6.908 -10.452 1.00 83.50 201 PHE A N 1
ATOM 1545 C CA . PHE A 1 201 ? -10.905 6.398 -11.601 1.00 83.50 201 PHE A CA 1
ATOM 1546 C C . PHE A 1 201 ? -11.796 5.514 -12.473 1.00 83.50 201 PHE A C 1
ATOM 1548 O O . PHE A 1 201 ? -12.448 4.580 -11.999 1.00 83.50 201 PHE A O 1
ATOM 1555 N N . SER A 1 202 ? -11.791 5.787 -13.776 1.00 79.25 202 SER A N 1
ATOM 1556 C CA . SER A 1 202 ? -12.421 4.917 -14.766 1.00 79.25 202 SER A CA 1
ATOM 1557 C C . SER A 1 202 ? -11.426 3.872 -15.272 1.00 79.25 202 SER A C 1
ATOM 1559 O O . SER A 1 202 ? -10.222 4.113 -15.332 1.00 79.25 202 SER A O 1
ATOM 1561 N N . THR A 1 203 ? -11.923 2.690 -15.630 1.00 78.88 203 THR A N 1
ATOM 1562 C CA . THR A 1 203 ? -11.120 1.659 -16.296 1.00 78.88 203 THR A CA 1
ATOM 1563 C C . THR A 1 203 ? -11.814 1.281 -17.598 1.00 78.88 203 THR A C 1
ATOM 1565 O O . THR A 1 203 ? -12.743 0.466 -17.570 1.00 78.88 203 THR A O 1
ATOM 1568 N N . PRO A 1 204 ? -11.412 1.881 -18.731 1.00 76.88 204 PRO A N 1
ATOM 1569 C CA . PRO A 1 204 ? -11.929 1.500 -20.037 1.00 76.88 204 PRO A CA 1
ATOM 1570 C C . PRO A 1 204 ? -11.659 0.019 -20.340 1.00 76.88 204 PRO A C 1
ATOM 1572 O O . PRO A 1 204 ? -10.736 -0.603 -19.800 1.00 76.88 204 PRO A O 1
ATOM 1575 N N . PHE A 1 205 ? -12.504 -0.580 -21.184 1.00 73.69 205 PHE A N 1
ATOM 1576 C CA . PHE A 1 205 ? -12.360 -1.982 -21.575 1.00 73.69 205 PHE A CA 1
ATOM 1577 C C . PHE A 1 205 ? -10.992 -2.204 -22.237 1.00 73.69 205 PHE A C 1
ATOM 1579 O O . PHE A 1 205 ? -10.607 -1.440 -23.108 1.00 73.69 205 PHE A O 1
ATOM 1586 N N . GLN A 1 206 ? -10.267 -3.242 -21.807 1.00 76.44 206 GLN A N 1
ATOM 1587 C CA . GLN A 1 206 ? -8.903 -3.584 -22.253 1.00 76.44 206 GLN A CA 1
ATOM 1588 C C . GLN A 1 206 ? -7.777 -2.584 -21.902 1.00 76.44 206 GLN A C 1
ATOM 1590 O O . GLN A 1 206 ? -6.616 -2.925 -22.094 1.00 76.44 206 GLN A O 1
ATOM 1595 N N . GLU A 1 207 ? -8.054 -1.450 -21.252 1.00 82.00 207 GLU A N 1
ATOM 1596 C CA . GLU A 1 207 ? -7.039 -0.432 -20.902 1.00 82.00 207 GLU A CA 1
ATOM 1597 C C . GLU A 1 207 ? -6.629 -0.462 -19.417 1.00 82.00 207 GLU A C 1
ATOM 1599 O O . GLU A 1 207 ? -6.430 0.562 -18.759 1.00 82.00 207 GLU A O 1
ATOM 1604 N N . ARG A 1 208 ? -6.502 -1.664 -18.842 1.00 84.94 208 ARG A N 1
ATOM 1605 C CA . ARG A 1 208 ? -6.202 -1.820 -17.404 1.00 84.94 208 ARG A CA 1
ATOM 1606 C C . ARG A 1 208 ? -4.822 -1.291 -17.008 1.00 84.94 208 ARG A C 1
ATOM 1608 O O . ARG A 1 208 ? -4.688 -0.766 -15.906 1.00 84.94 208 ARG A O 1
ATOM 1615 N N . LEU A 1 209 ? -3.818 -1.427 -17.879 1.00 85.88 209 LEU A N 1
ATOM 1616 C CA . LEU A 1 209 ? -2.465 -0.921 -17.624 1.00 85.88 209 LEU A CA 1
ATOM 1617 C C . LEU A 1 209 ? -2.440 0.614 -17.623 1.00 85.88 209 LEU A C 1
ATOM 1619 O O . LEU A 1 209 ? -1.911 1.210 -16.693 1.00 85.88 209 LEU A O 1
ATOM 1623 N N . ALA A 1 210 ? -3.090 1.251 -18.602 1.00 83.12 210 ALA A N 1
ATOM 1624 C CA . ALA A 1 210 ? -3.192 2.708 -18.674 1.00 83.12 210 ALA A CA 1
ATOM 1625 C C . ALA A 1 210 ? -3.939 3.293 -17.462 1.00 83.12 210 ALA A C 1
ATOM 1627 O O . ALA A 1 210 ? -3.492 4.275 -16.871 1.00 83.12 210 ALA A O 1
ATOM 1628 N N . ALA A 1 211 ? -5.031 2.649 -17.031 1.00 83.31 211 ALA A N 1
ATOM 1629 C CA . ALA A 1 211 ? -5.754 3.044 -15.823 1.00 83.31 211 ALA A CA 1
ATOM 1630 C C . ALA A 1 211 ? -4.885 2.927 -14.555 1.00 83.31 211 ALA A C 1
ATOM 1632 O O . ALA A 1 211 ? -4.915 3.817 -13.705 1.00 83.31 211 ALA A O 1
ATOM 1633 N N . TYR A 1 212 ? -4.088 1.857 -14.441 1.00 87.69 212 TYR A N 1
ATOM 1634 C CA . TYR A 1 212 ? -3.123 1.695 -13.349 1.00 87.69 212 TYR A CA 1
ATOM 1635 C C . TYR A 1 212 ? -2.048 2.791 -13.376 1.00 87.69 212 TYR A C 1
ATOM 1637 O O . TYR A 1 212 ? -1.831 3.438 -12.356 1.00 87.69 212 TYR A O 1
ATOM 1645 N N . ASN A 1 213 ? -1.445 3.055 -14.539 1.00 85.06 213 ASN A N 1
ATOM 1646 C CA . ASN A 1 213 ? -0.420 4.089 -14.707 1.00 85.06 213 ASN A CA 1
ATOM 1647 C C . ASN A 1 213 ? -0.952 5.478 -14.346 1.00 85.06 213 ASN A C 1
ATOM 1649 O O . ASN A 1 213 ? -0.298 6.209 -13.611 1.00 85.06 213 ASN A O 1
ATOM 1653 N N . SER A 1 214 ? -2.169 5.813 -14.786 1.00 84.69 214 SER A N 1
ATOM 1654 C CA . SER A 1 214 ? -2.816 7.072 -14.413 1.00 84.69 214 SER A CA 1
ATOM 1655 C C . SER A 1 214 ? -2.968 7.187 -12.897 1.00 84.69 214 SER A C 1
ATOM 1657 O O . SER A 1 214 ? -2.598 8.203 -12.313 1.00 84.69 214 SER A O 1
ATOM 1659 N N . LYS A 1 215 ? -3.459 6.134 -12.233 1.00 86.56 215 LYS A N 1
ATOM 1660 C CA . LYS A 1 215 ? -3.613 6.127 -10.775 1.00 86.56 215 LYS A CA 1
ATOM 1661 C C . LYS A 1 215 ? -2.270 6.232 -10.042 1.00 86.56 215 LYS A C 1
ATOM 1663 O O . LYS A 1 215 ? -2.202 6.908 -9.020 1.00 86.56 215 LYS A O 1
ATOM 1668 N N . LEU A 1 216 ? -1.215 5.608 -10.569 1.00 86.50 216 LEU A N 1
ATOM 1669 C CA . LEU A 1 216 ? 0.145 5.706 -10.037 1.00 86.50 216 LEU A CA 1
ATOM 1670 C C . LEU A 1 216 ? 0.669 7.150 -10.102 1.00 86.50 216 LEU A C 1
ATOM 1672 O O . LEU A 1 216 ? 1.226 7.630 -9.121 1.00 86.50 216 LEU A O 1
ATOM 1676 N N . THR A 1 217 ? 0.398 7.875 -11.194 1.00 85.00 217 THR A N 1
ATOM 1677 C CA . THR A 1 217 ? 0.697 9.314 -11.299 1.00 85.00 217 THR A CA 1
ATOM 1678 C C . THR A 1 217 ? -0.018 10.119 -10.215 1.00 85.00 217 THR A C 1
ATOM 1680 O O . THR A 1 217 ? 0.597 10.953 -9.563 1.00 85.00 217 THR A O 1
ATOM 1683 N N . TRP A 1 218 ? -1.302 9.842 -9.961 1.00 87.00 218 TRP A N 1
ATOM 1684 C CA . TRP A 1 218 ? -2.062 10.523 -8.903 1.00 87.00 218 TRP A CA 1
ATOM 1685 C C . TRP A 1 218 ? -1.592 10.183 -7.489 1.00 87.00 218 TRP A C 1
ATOM 1687 O O . TRP A 1 218 ? -1.778 10.982 -6.569 1.00 87.00 218 TRP A O 1
ATOM 1697 N N . ALA A 1 219 ? -1.003 9.002 -7.304 1.00 86.75 219 ALA A N 1
ATOM 1698 C CA . ALA A 1 219 ? -0.415 8.611 -6.035 1.00 86.75 219 ALA A CA 1
ATOM 1699 C C . ALA A 1 219 ? 0.828 9.435 -5.694 1.00 86.75 219 ALA A C 1
ATOM 1701 O O . ALA A 1 219 ? 1.141 9.514 -4.513 1.00 86.75 219 ALA A O 1
ATOM 1702 N N . ASP A 1 220 ? 1.497 10.048 -6.675 1.00 84.00 220 ASP A N 1
ATOM 1703 C CA . ASP A 1 220 ? 2.617 10.975 -6.463 1.00 84.00 220 ASP A CA 1
ATOM 1704 C C . ASP A 1 220 ? 3.676 10.415 -5.494 1.00 84.00 220 ASP A C 1
ATOM 1706 O O . ASP A 1 220 ? 3.946 10.968 -4.430 1.00 84.00 220 ASP A O 1
ATOM 1710 N N . SER A 1 221 ? 4.163 9.202 -5.786 1.00 82.75 221 SER A N 1
ATOM 1711 C CA . SER A 1 221 ? 5.135 8.459 -4.961 1.00 82.75 221 SER A CA 1
ATOM 1712 C C . SER A 1 221 ? 4.705 8.177 -3.509 1.00 82.75 221 SER A C 1
ATOM 1714 O O . SER A 1 221 ? 5.460 7.601 -2.729 1.00 82.75 221 SER A O 1
ATOM 1716 N N . SER A 1 222 ? 3.469 8.507 -3.118 1.00 86.06 222 SER A N 1
ATOM 1717 C CA . SER A 1 222 ? 2.960 8.257 -1.766 1.00 86.06 222 SER A CA 1
ATOM 1718 C C . SER A 1 222 ? 2.662 6.782 -1.494 1.00 86.06 222 SER A C 1
ATOM 1720 O O . SER A 1 222 ? 2.461 6.417 -0.335 1.00 86.06 222 SER A O 1
ATOM 1722 N N . CYS A 1 223 ? 2.604 5.933 -2.527 1.00 92.12 223 CYS A N 1
ATOM 1723 C CA . CYS A 1 223 ? 2.255 4.509 -2.432 1.00 92.12 223 CYS A CA 1
ATOM 1724 C C . CYS A 1 223 ? 0.936 4.260 -1.664 1.00 92.12 223 CYS A C 1
ATOM 1726 O O . CYS A 1 223 ? 0.803 3.309 -0.888 1.00 92.12 223 CYS A O 1
ATOM 1728 N N . SER A 1 224 ? -0.050 5.148 -1.838 1.00 95.81 224 SER A N 1
ATOM 1729 C CA . SER A 1 224 ? -1.342 5.100 -1.148 1.00 95.81 224 SER A CA 1
ATOM 1730 C C . SER A 1 224 ? -2.505 5.334 -2.109 1.00 95.81 224 SER A C 1
ATOM 1732 O O . SER A 1 224 ? -2.598 6.372 -2.767 1.00 95.81 224 SER A O 1
ATOM 1734 N N . ASP A 1 225 ? -3.442 4.381 -2.144 1.00 95.25 225 ASP A N 1
ATOM 1735 C CA . ASP A 1 225 ? -4.688 4.528 -2.899 1.00 95.25 225 ASP A CA 1
ATOM 1736 C C . ASP A 1 225 ? -5.514 5.709 -2.373 1.00 95.25 225 ASP A C 1
ATOM 1738 O O . ASP A 1 225 ? -6.057 6.491 -3.153 1.00 95.25 225 ASP A O 1
ATOM 1742 N N . CYS A 1 226 ? -5.580 5.866 -1.051 1.00 95.06 226 CYS A N 1
ATOM 1743 C CA . CYS A 1 226 ? -6.358 6.915 -0.399 1.00 95.06 226 CYS A CA 1
ATOM 1744 C C . CYS A 1 226 ? -5.811 8.310 -0.727 1.00 95.06 226 CYS A C 1
ATOM 1746 O O . CYS A 1 226 ? -6.579 9.207 -1.080 1.00 95.06 226 CYS A O 1
ATOM 1748 N N . ILE A 1 227 ? -4.484 8.476 -0.710 1.00 94.81 227 ILE A N 1
ATOM 1749 C CA . ILE A 1 227 ? -3.839 9.736 -1.104 1.00 94.81 227 ILE A CA 1
ATOM 1750 C C . ILE A 1 227 ? -4.020 9.994 -2.608 1.00 94.81 227 ILE A C 1
ATOM 1752 O O . ILE A 1 227 ? -4.273 11.135 -2.989 1.00 94.81 227 ILE A O 1
ATOM 1756 N N . SER A 1 228 ? -4.013 8.958 -3.460 1.00 93.56 228 SER A N 1
ATOM 1757 C CA . SER A 1 228 ? -4.307 9.132 -4.894 1.00 93.56 228 SER A CA 1
ATOM 1758 C C . SER A 1 228 ? -5.704 9.724 -5.141 1.00 93.56 228 SER A C 1
ATOM 1760 O O . SER A 1 228 ? -5.864 10.619 -5.974 1.00 93.56 228 SER A O 1
ATOM 1762 N N . PHE A 1 229 ? -6.714 9.303 -4.366 1.00 93.19 229 PHE A N 1
ATOM 1763 C CA . PHE A 1 229 ? -8.051 9.899 -4.432 1.00 93.19 229 PHE A CA 1
ATOM 1764 C C . PHE A 1 229 ? -8.038 11.355 -3.971 1.00 93.19 229 PHE A C 1
ATOM 1766 O O . PHE A 1 229 ? -8.592 12.216 -4.656 1.00 93.19 229 PHE A O 1
ATOM 1773 N N . LEU A 1 230 ? -7.371 11.639 -2.851 1.00 93.12 230 LEU A N 1
ATOM 1774 C CA . LEU A 1 230 ? -7.255 12.988 -2.307 1.00 93.12 230 LEU A CA 1
ATOM 1775 C C . LEU A 1 230 ? -6.602 13.956 -3.305 1.00 93.12 230 LEU A C 1
ATOM 1777 O O . LEU A 1 230 ? -7.131 15.041 -3.542 1.00 93.12 230 LEU A O 1
ATOM 1781 N N . ASN A 1 231 ? -5.491 13.556 -3.924 1.00 91.19 231 ASN A N 1
ATOM 1782 C CA . ASN A 1 231 ? -4.778 14.362 -4.914 1.00 91.19 231 ASN A CA 1
ATOM 1783 C C . ASN A 1 231 ? -5.640 14.620 -6.155 1.00 91.19 231 ASN A C 1
ATOM 1785 O O . ASN A 1 231 ? -5.749 15.763 -6.603 1.00 91.19 231 ASN A O 1
ATOM 1789 N N . SER A 1 232 ? -6.326 13.587 -6.658 1.00 89.38 232 SER A N 1
ATOM 1790 C CA . SER A 1 232 ? -7.243 13.735 -7.795 1.00 89.38 232 SER A CA 1
ATOM 1791 C C . SER A 1 232 ? -8.382 14.719 -7.501 1.00 89.38 232 SER A C 1
ATOM 1793 O O . SER A 1 232 ? -8.694 15.578 -8.327 1.00 89.38 232 SER A O 1
ATOM 1795 N N . TYR A 1 233 ? -8.954 14.660 -6.292 1.00 89.69 233 TYR A N 1
ATOM 1796 C CA . TYR A 1 233 ? -10.004 15.575 -5.861 1.00 89.69 233 TYR A CA 1
ATOM 1797 C C . TYR A 1 233 ? -9.488 17.008 -5.722 1.00 89.69 233 TYR A C 1
ATOM 1799 O O . TYR A 1 233 ? -10.155 17.934 -6.174 1.00 89.69 233 TYR A O 1
ATOM 1807 N N . ARG A 1 234 ? -8.298 17.209 -5.142 1.00 87.62 234 ARG A N 1
ATOM 1808 C CA . ARG A 1 234 ? -7.687 18.541 -4.989 1.00 87.62 234 ARG A CA 1
ATOM 1809 C C . ARG A 1 234 ? -7.480 19.232 -6.334 1.00 87.62 234 ARG A C 1
ATOM 1811 O O . ARG A 1 234 ? -7.860 20.391 -6.484 1.00 87.62 234 ARG A O 1
ATOM 1818 N N . VAL A 1 235 ? -6.944 18.514 -7.323 1.00 85.00 235 VAL A N 1
ATOM 1819 C CA . VAL A 1 235 ? -6.762 19.064 -8.675 1.00 85.00 235 VAL A CA 1
ATOM 1820 C C . VAL A 1 235 ? -8.108 19.340 -9.342 1.00 85.00 235 VAL A C 1
ATOM 1822 O O . VAL A 1 235 ? -8.295 20.407 -9.924 1.00 85.00 235 VAL A O 1
ATOM 1825 N N . TRP A 1 236 ? -9.082 18.434 -9.214 1.00 84.94 236 TRP A N 1
ATOM 1826 C CA . TRP A 1 236 ? -10.437 18.682 -9.711 1.00 84.94 236 TRP A CA 1
ATOM 1827 C C . TRP A 1 236 ? -11.077 19.923 -9.073 1.00 84.94 236 TRP A C 1
ATOM 1829 O O . TRP A 1 236 ? -11.661 20.743 -9.783 1.00 84.94 236 TRP A O 1
ATOM 1839 N N . HIS A 1 237 ? -10.944 20.085 -7.756 1.00 81.81 237 HIS A N 1
ATOM 1840 C CA . HIS A 1 237 ? -11.484 21.219 -7.014 1.00 81.81 237 HIS A CA 1
ATOM 1841 C C . HIS A 1 237 ? -10.853 22.534 -7.477 1.00 81.81 237 HIS A C 1
ATOM 1843 O O . HIS A 1 237 ? -11.577 23.462 -7.827 1.00 81.81 237 HIS A O 1
ATOM 1849 N N . SER A 1 238 ? -9.521 22.582 -7.581 1.00 78.56 238 SER A N 1
ATOM 1850 C CA . SER A 1 238 ? -8.797 23.749 -8.098 1.00 78.56 238 SER A CA 1
ATOM 1851 C C . SER A 1 238 ? -9.225 24.101 -9.529 1.00 78.56 238 SER A C 1
ATOM 1853 O O . SER A 1 238 ? -9.539 25.252 -9.828 1.00 78.56 238 SER A O 1
ATOM 1855 N N . ASN A 1 239 ? -9.358 23.105 -10.409 1.00 76.69 239 ASN A N 1
ATOM 1856 C CA . ASN A 1 239 ? -9.843 23.317 -11.775 1.00 76.69 239 ASN A CA 1
ATOM 1857 C C . ASN A 1 239 ? -11.292 23.826 -11.814 1.00 76.69 239 ASN A C 1
ATOM 1859 O O . ASN A 1 239 ? -11.644 24.653 -12.656 1.00 76.69 239 ASN A O 1
ATOM 1863 N N . ARG A 1 240 ? -12.146 23.360 -10.899 1.00 77.62 240 ARG A N 1
ATOM 1864 C CA . ARG A 1 240 ? -13.522 23.845 -10.762 1.00 77.62 240 ARG A CA 1
ATOM 1865 C C . ARG A 1 240 ? -13.563 25.299 -10.281 1.00 77.62 240 ARG A C 1
ATOM 1867 O O . ARG A 1 240 ? -14.373 26.067 -10.796 1.00 77.62 240 ARG A O 1
ATOM 1874 N N . GLU A 1 241 ? -12.712 25.684 -9.332 1.00 74.81 241 GLU A N 1
ATOM 1875 C CA . GLU A 1 241 ? -12.582 27.076 -8.874 1.00 74.81 241 GLU A CA 1
ATOM 1876 C C . GLU A 1 241 ? -12.086 27.996 -9.995 1.00 74.81 241 GLU A C 1
ATOM 1878 O O . GLU A 1 241 ? -12.638 29.078 -10.189 1.00 74.81 241 GLU A O 1
ATOM 1883 N N . ASN A 1 242 ? -11.148 27.504 -10.807 1.00 77.81 242 ASN A N 1
ATOM 1884 C CA . ASN A 1 242 ? -10.619 28.184 -11.990 1.00 77.81 242 ASN A CA 1
ATOM 1885 C C . ASN A 1 242 ? -11.575 28.171 -13.204 1.00 77.81 242 ASN A C 1
ATOM 1887 O O . ASN A 1 242 ? -11.227 28.671 -14.269 1.00 77.81 242 ASN A O 1
ATOM 1891 N N . GLY A 1 243 ? -12.785 27.612 -13.070 1.00 74.06 243 GLY A N 1
ATOM 1892 C CA . GLY A 1 243 ? -13.831 27.672 -14.097 1.00 74.06 243 GLY A CA 1
ATOM 1893 C C . GLY A 1 243 ? -13.705 26.664 -15.245 1.00 74.06 243 GLY A C 1
ATOM 1894 O O . GLY A 1 243 ? -14.477 26.748 -16.197 1.00 74.06 243 GLY A O 1
ATOM 1895 N N . PHE A 1 244 ? -12.801 25.682 -15.160 1.00 70.56 244 PHE A N 1
ATOM 1896 C CA . PHE A 1 244 ? -12.645 24.641 -16.190 1.00 70.56 244 PHE A CA 1
ATOM 1897 C C . PHE A 1 244 ? -13.838 23.673 -16.269 1.00 70.56 244 PHE A C 1
ATOM 1899 O O . PHE A 1 244 ? -14.034 23.014 -17.289 1.00 70.56 244 PHE A O 1
ATOM 1906 N N . PHE A 1 245 ? -14.647 23.582 -15.208 1.00 68.44 245 PHE A N 1
ATOM 1907 C CA . PHE A 1 245 ? -15.840 22.735 -15.148 1.00 68.44 245 PHE A CA 1
ATOM 1908 C C . PHE A 1 245 ? -17.094 23.564 -14.845 1.00 68.44 245 PHE A C 1
ATOM 1910 O O . PHE A 1 245 ? -17.060 24.488 -14.030 1.00 68.44 245 PHE A O 1
ATOM 1917 N N . ALA A 1 246 ? -18.226 23.209 -15.465 1.00 56.25 246 ALA A N 1
ATOM 1918 C CA . ALA A 1 246 ? -19.505 23.879 -15.233 1.00 56.25 246 ALA A CA 1
ATOM 1919 C C . ALA A 1 246 ? -19.920 23.805 -13.749 1.00 56.25 246 ALA A C 1
ATOM 1921 O O . ALA A 1 246 ? -19.877 22.741 -13.124 1.00 56.25 246 ALA A O 1
ATOM 1922 N N . ARG A 1 247 ? -20.349 24.938 -13.172 1.00 52.81 247 ARG A N 1
ATOM 1923 C CA . ARG A 1 247 ? -20.840 24.997 -11.787 1.00 52.81 247 ARG A CA 1
ATOM 1924 C C . ARG A 1 247 ? -22.161 24.233 -11.667 1.00 52.81 247 ARG A C 1
ATOM 1926 O O . ARG A 1 247 ? -23.211 24.739 -12.043 1.00 52.81 247 ARG A O 1
ATOM 1933 N N . SER A 1 248 ? -22.120 23.044 -11.078 1.00 46.25 248 SER A N 1
ATOM 1934 C CA . SER A 1 248 ? -23.308 22.411 -10.500 1.00 46.25 248 SER A CA 1
ATOM 1935 C C . SER A 1 248 ? -23.574 23.016 -9.116 1.00 46.25 248 SER A C 1
ATOM 1937 O O . SER A 1 248 ? -22.668 23.082 -8.278 1.00 46.25 248 SER A O 1
ATOM 1939 N N . VAL A 1 249 ? -24.810 23.464 -8.885 1.00 41.16 249 VAL A N 1
ATOM 1940 C CA . VAL A 1 249 ? -25.298 23.978 -7.598 1.00 41.16 249 VAL A CA 1
ATOM 1941 C C . VAL A 1 249 ? -25.418 22.804 -6.623 1.00 41.16 249 VAL A C 1
ATOM 1943 O O . VAL A 1 249 ? -26.293 21.959 -6.769 1.00 41.16 249 VAL A O 1
ATOM 1946 N N . GLY A 1 250 ? -24.525 22.734 -5.639 1.00 44.47 250 GLY A N 1
ATOM 1947 C CA . GLY A 1 250 ? -24.586 21.768 -4.543 1.00 44.47 250 GLY A CA 1
ATOM 1948 C C . GLY A 1 250 ? -24.123 22.436 -3.252 1.00 44.47 250 GLY A C 1
ATOM 1949 O O . GLY A 1 250 ? -23.083 23.094 -3.251 1.00 44.47 250 GLY A O 1
ATOM 1950 N N . GLY A 1 251 ? -24.926 22.324 -2.191 1.00 42.78 251 GLY A N 1
ATOM 1951 C CA . GLY A 1 251 ? -24.637 22.894 -0.871 1.00 42.78 251 GLY A CA 1
ATOM 1952 C C . GLY A 1 251 ? -23.380 22.295 -0.229 1.00 42.78 251 GLY A C 1
ATOM 1953 O O . GLY A 1 251 ? -23.013 21.158 -0.515 1.00 42.78 251 GLY A O 1
ATOM 1954 N N . GLY A 1 252 ? -22.707 23.081 0.618 1.00 43.00 252 GLY A N 1
ATOM 1955 C CA . GLY A 1 252 ? -21.435 22.706 1.246 1.00 43.00 252 GLY A CA 1
ATOM 1956 C C . GLY A 1 252 ? -21.526 21.470 2.167 1.00 43.00 252 GLY A C 1
ATOM 1957 O O . GLY A 1 252 ? -22.569 21.253 2.786 1.00 43.00 252 GLY A O 1
ATOM 1958 N N . PRO A 1 253 ? -20.439 20.688 2.303 1.00 46.84 253 PRO A N 1
ATOM 1959 C CA . PRO A 1 253 ? -20.440 19.319 2.849 1.00 46.84 253 PRO A CA 1
ATOM 1960 C C . PRO A 1 253 ? -20.612 19.173 4.379 1.00 46.84 253 PRO A C 1
ATOM 1962 O O . PRO A 1 253 ? -20.510 18.069 4.901 1.00 46.84 253 PRO A O 1
ATOM 1965 N N . ASP A 1 254 ? -20.911 20.238 5.122 1.00 48.50 254 ASP A N 1
ATOM 1966 C CA . ASP A 1 254 ? -20.637 20.255 6.569 1.00 48.50 254 ASP A CA 1
ATOM 1967 C C . ASP A 1 254 ? -21.860 20.187 7.502 1.00 48.50 254 ASP A C 1
ATOM 1969 O O . ASP A 1 254 ? -21.689 20.225 8.721 1.00 48.50 254 ASP A O 1
ATOM 1973 N N . SER A 1 255 ? -23.100 20.171 7.004 1.00 51.81 255 SER A N 1
ATOM 1974 C CA . SER A 1 255 ? -24.268 20.390 7.881 1.00 51.81 255 SER A CA 1
ATOM 1975 C C . SER A 1 255 ? -24.493 19.275 8.913 1.00 51.81 255 SER A C 1
ATOM 1977 O O . SER A 1 255 ? -24.877 19.571 10.040 1.00 51.81 255 SER A O 1
ATOM 1979 N N . GLY A 1 256 ? -24.218 18.012 8.565 1.00 52.59 256 GLY A N 1
ATOM 1980 C CA . GLY A 1 256 ? -24.411 16.865 9.462 1.00 52.59 256 GLY A CA 1
ATOM 1981 C C . GLY A 1 256 ? -23.338 16.731 10.548 1.00 52.59 256 GLY A C 1
ATOM 1982 O O . GLY A 1 256 ? -23.671 16.503 11.707 1.00 52.59 256 GLY A O 1
ATOM 1983 N N . LEU A 1 257 ? -22.062 16.920 10.192 1.00 55.91 257 LEU A N 1
ATOM 1984 C CA . LEU A 1 257 ? -20.921 16.785 11.114 1.00 55.91 257 LEU A CA 1
ATOM 1985 C C . LEU A 1 257 ? -20.872 17.914 12.154 1.00 55.91 257 LEU A C 1
ATOM 1987 O O . LEU A 1 257 ? -20.573 17.665 13.320 1.00 55.91 257 LEU A O 1
ATOM 1991 N N . LYS A 1 258 ? -21.269 19.135 11.761 1.00 60.34 258 LYS A N 1
ATOM 1992 C CA . LYS A 1 258 ? -21.379 20.295 12.664 1.00 60.34 258 LYS A CA 1
ATOM 1993 C C . LYS A 1 258 ? -22.288 20.039 13.864 1.00 60.34 258 LYS A C 1
ATOM 1995 O O . LYS A 1 258 ? -21.987 20.507 14.955 1.00 60.34 258 LYS A O 1
ATOM 2000 N N . ASN A 1 259 ? -23.360 19.272 13.672 1.00 57.97 259 ASN A N 1
ATOM 2001 C CA . ASN A 1 259 ? -24.311 18.933 14.732 1.00 57.97 259 ASN A CA 1
ATOM 2002 C C . ASN A 1 259 ? -23.788 17.846 15.694 1.00 57.97 259 ASN A C 1
ATOM 2004 O O . ASN A 1 259 ? -24.486 17.493 16.639 1.00 57.97 259 ASN A O 1
ATOM 2008 N N . MET A 1 260 ? -22.601 17.285 15.439 1.00 59.31 260 MET A N 1
ATOM 2009 C CA . MET A 1 260 ? -21.966 16.229 16.239 1.00 59.31 260 MET A CA 1
ATOM 2010 C C . MET A 1 260 ? -20.639 16.689 16.868 1.00 59.31 260 MET A C 1
ATOM 2012 O O . MET A 1 260 ? -19.812 15.848 17.201 1.00 59.31 260 MET A O 1
ATOM 2016 N N . GLY A 1 261 ? -20.371 18.000 16.921 1.00 57.12 261 GLY A N 1
ATOM 2017 C CA . GLY A 1 261 ? -19.109 18.549 17.445 1.00 57.12 261 GLY A CA 1
ATOM 2018 C C . GLY A 1 261 ? -17.899 18.401 16.509 1.00 57.12 261 GLY A C 1
ATOM 2019 O O . GLY A 1 261 ? -16.854 19.015 16.728 1.00 57.12 261 GLY A O 1
ATOM 2020 N N . ILE A 1 262 ? -18.034 17.656 15.404 1.00 62.09 262 ILE A N 1
ATOM 2021 C CA . ILE A 1 262 ? -16.966 17.430 14.424 1.00 62.09 262 ILE A CA 1
ATOM 2022 C C . ILE A 1 262 ? -16.944 18.583 13.428 1.00 62.09 262 ILE A C 1
ATOM 2024 O O . ILE A 1 262 ? -17.682 18.624 12.442 1.00 62.09 262 ILE A O 1
ATOM 2028 N N . VAL A 1 263 ? -16.056 19.537 13.682 1.00 66.06 263 VAL A N 1
ATOM 2029 C CA . VAL A 1 263 ? -15.849 20.694 12.811 1.00 66.06 263 VAL A CA 1
ATOM 2030 C C . VAL A 1 263 ? -14.378 20.896 12.500 1.00 66.06 263 VAL A C 1
ATOM 2032 O O . VAL A 1 263 ? -13.497 20.571 13.297 1.00 66.06 263 VAL A O 1
ATOM 2035 N N . THR A 1 264 ? -14.103 21.466 11.328 1.00 68.62 264 THR A N 1
ATOM 2036 C CA . THR A 1 264 ? -12.757 21.920 10.985 1.00 68.62 264 THR A CA 1
ATOM 2037 C C . THR A 1 264 ? -12.347 23.006 11.968 1.00 68.62 264 THR A C 1
ATOM 2039 O O . THR A 1 264 ? -13.021 24.035 12.073 1.00 68.62 264 THR A O 1
ATOM 2042 N N . THR A 1 265 ? -11.238 22.796 12.674 1.00 65.31 265 THR A N 1
ATOM 2043 C CA . THR A 1 265 ? -10.716 23.764 13.636 1.00 65.31 265 THR A CA 1
ATOM 2044 C C . THR A 1 265 ? -10.399 25.096 12.943 1.00 65.31 265 THR A C 1
ATOM 2046 O O . THR A 1 265 ? -9.660 25.148 11.955 1.00 65.31 265 THR A O 1
ATOM 2049 N N . ARG A 1 266 ? -10.951 26.198 13.462 1.00 63.09 266 ARG A N 1
ATOM 2050 C CA . ARG A 1 266 ? -10.727 27.572 12.976 1.00 63.09 266 ARG A CA 1
ATOM 2051 C C . ARG A 1 266 ? -10.146 28.423 14.106 1.00 63.09 266 ARG A C 1
ATOM 2053 O O . ARG A 1 266 ? -10.510 28.221 15.257 1.00 63.09 266 ARG A O 1
ATOM 2060 N N . GLY A 1 267 ? -9.280 29.382 13.775 1.00 57.09 267 GLY A N 1
ATOM 2061 C CA . GLY A 1 267 ? -8.725 30.340 14.741 1.00 57.09 267 GLY A CA 1
ATOM 2062 C C . GLY A 1 267 ? -7.196 30.369 14.813 1.00 57.09 267 GLY A C 1
ATOM 2063 O O . GLY A 1 267 ? -6.499 29.593 14.153 1.00 57.09 267 GLY A O 1
ATOM 2064 N N . TYR A 1 268 ? -6.684 31.308 15.612 1.00 52.78 268 TYR A N 1
ATOM 2065 C CA . TYR A 1 268 ? -5.254 31.507 15.851 1.00 52.78 268 TYR A CA 1
ATOM 2066 C C . TYR A 1 268 ? -4.655 30.296 16.582 1.00 52.78 268 TYR A C 1
ATOM 2068 O O . TYR A 1 268 ? -5.194 29.830 17.582 1.00 52.78 268 TYR A O 1
ATOM 2076 N N . GLY A 1 269 ? -3.539 29.769 16.076 1.00 61.22 269 GLY A N 1
ATOM 2077 C CA . GLY A 1 269 ? -2.844 28.636 16.688 1.00 61.22 269 GLY A CA 1
ATOM 2078 C C . GLY A 1 269 ? -3.364 27.243 16.316 1.00 61.22 269 GLY A C 1
ATOM 2079 O O . GLY A 1 269 ? -2.916 26.287 16.946 1.00 61.22 269 GLY A O 1
ATOM 2080 N N . ARG A 1 270 ? -4.249 27.095 15.315 1.00 78.31 270 ARG A N 1
ATOM 2081 C CA . ARG A 1 270 ? -4.616 25.769 14.776 1.00 78.31 270 ARG A CA 1
ATOM 2082 C C . ARG A 1 270 ? -3.368 24.989 14.346 1.00 78.31 270 ARG A C 1
ATOM 2084 O O . ARG A 1 270 ? -2.402 25.584 13.863 1.00 78.31 270 ARG A O 1
ATOM 2091 N N . VAL A 1 271 ? -3.408 23.664 14.456 1.00 82.19 271 VAL A N 1
ATOM 2092 C CA . VAL A 1 271 ? -2.326 22.828 13.931 1.00 82.19 271 VAL A CA 1
ATOM 2093 C C . VAL A 1 271 ? -2.382 22.835 12.407 1.00 82.19 271 VAL A C 1
ATOM 2095 O O . VAL A 1 271 ? -3.402 22.515 11.803 1.00 82.19 271 VAL A O 1
ATOM 2098 N N . ILE A 1 272 ? -1.271 23.228 11.790 1.00 83.56 272 ILE A N 1
ATOM 2099 C CA . ILE A 1 272 ? -1.063 23.144 10.348 1.00 83.56 272 ILE A CA 1
ATOM 2100 C C . ILE A 1 272 ? 0.091 22.172 10.126 1.00 83.56 272 ILE A C 1
ATOM 2102 O O . ILE A 1 272 ? 1.155 22.287 10.744 1.00 83.56 272 ILE A O 1
ATOM 2106 N N . TRP A 1 273 ? -0.155 21.184 9.279 1.00 84.69 273 TRP A N 1
ATOM 2107 C CA . TRP A 1 273 ? 0.852 20.241 8.814 1.00 84.69 273 TRP A CA 1
ATOM 2108 C C . TRP A 1 273 ? 1.521 20.810 7.574 1.00 84.69 273 TRP A C 1
ATOM 2110 O O . TRP A 1 273 ? 0.818 21.286 6.680 1.00 84.69 273 TRP A O 1
ATOM 2120 N N . SER A 1 274 ? 2.853 20.770 7.527 1.00 82.56 274 SER A N 1
ATOM 2121 C CA . SER A 1 274 ? 3.580 21.117 6.304 1.00 82.56 274 SER A CA 1
ATOM 2122 C C . SER A 1 274 ? 3.300 20.091 5.202 1.00 82.56 274 SER A C 1
ATOM 2124 O O . SER A 1 274 ? 2.837 18.981 5.481 1.00 82.56 274 SER A O 1
ATOM 2126 N N . ASP A 1 275 ? 3.623 20.429 3.954 1.00 75.19 275 ASP A N 1
ATOM 2127 C CA . ASP A 1 275 ? 3.448 19.515 2.814 1.00 75.19 275 ASP A CA 1
ATOM 2128 C C . ASP A 1 275 ? 4.270 18.224 2.954 1.00 75.19 275 ASP A C 1
ATOM 2130 O O . ASP A 1 275 ? 3.906 17.187 2.411 1.00 75.19 275 ASP A O 1
ATOM 2134 N N . LEU A 1 276 ? 5.327 18.267 3.766 1.00 76.19 276 LEU A N 1
ATOM 2135 C CA . LEU A 1 276 ? 6.187 17.133 4.091 1.00 76.19 276 LEU A CA 1
ATOM 2136 C C . LEU A 1 276 ? 5.624 16.264 5.223 1.00 76.19 276 LEU A C 1
ATOM 2138 O O . LEU A 1 276 ? 5.723 15.040 5.196 1.00 76.19 276 LEU A O 1
ATOM 2142 N N . GLU A 1 277 ? 5.024 16.893 6.236 1.00 85.31 277 GLU A N 1
ATOM 2143 C CA . GLU A 1 277 ? 4.450 16.196 7.390 1.00 85.31 277 GLU A CA 1
ATOM 2144 C C . GLU A 1 277 ? 3.088 15.575 7.062 1.00 85.31 277 GLU A C 1
ATOM 2146 O O . GLU A 1 277 ? 2.751 14.500 7.563 1.00 85.31 277 GLU A O 1
ATOM 2151 N N . LYS A 1 278 ? 2.286 16.249 6.228 1.00 87.81 278 LYS A N 1
ATOM 2152 C CA . LYS A 1 278 ? 0.889 15.884 5.981 1.00 87.81 278 LYS A CA 1
ATOM 2153 C C . LYS A 1 278 ? 0.730 14.464 5.406 1.00 87.81 278 LYS A C 1
ATOM 2155 O O . LYS A 1 278 ? -0.092 13.732 5.958 1.00 87.81 278 LYS A O 1
ATOM 2160 N N . PRO A 1 279 ? 1.487 14.014 4.382 1.00 89.62 279 PRO A N 1
ATOM 2161 C CA . PRO A 1 279 ? 1.372 12.646 3.876 1.00 89.62 279 PRO A CA 1
ATOM 2162 C C . PRO A 1 279 ? 1.663 11.594 4.952 1.00 89.62 279 PRO A C 1
ATOM 2164 O O . PRO A 1 279 ? 0.926 10.619 5.066 1.00 89.62 279 PRO A O 1
ATOM 2167 N N . LEU A 1 280 ? 2.690 11.813 5.781 1.00 90.94 280 LEU A N 1
ATOM 2168 C CA . LEU A 1 280 ? 3.048 10.910 6.878 1.00 90.94 280 LEU A CA 1
ATOM 2169 C C . LEU A 1 280 ? 1.919 10.808 7.911 1.00 90.94 280 LEU A C 1
ATOM 2171 O O . LEU A 1 280 ? 1.518 9.706 8.278 1.00 90.94 280 LEU A O 1
ATOM 2175 N N . VAL A 1 281 ? 1.365 11.943 8.340 1.00 94.88 281 VAL A N 1
ATOM 2176 C CA . VAL A 1 281 ? 0.268 11.974 9.320 1.00 94.88 281 VAL A CA 1
ATOM 2177 C C . VAL A 1 281 ? -0.998 11.322 8.766 1.00 94.88 281 VAL A C 1
ATOM 2179 O O . VAL A 1 281 ? -1.633 10.545 9.473 1.00 94.88 281 VAL A O 1
ATOM 2182 N N . LEU A 1 282 ? -1.341 11.560 7.496 1.00 97.06 282 LEU A N 1
ATOM 2183 C CA . LEU A 1 282 ? -2.475 10.888 6.853 1.00 97.06 282 LEU A CA 1
ATOM 2184 C C . LEU A 1 282 ? -2.293 9.365 6.841 1.00 97.06 282 LEU A C 1
ATOM 2186 O O . LEU A 1 282 ? -3.240 8.644 7.138 1.00 97.06 282 LEU A O 1
ATOM 2190 N N . LYS A 1 283 ? -1.081 8.864 6.573 1.00 97.31 283 LYS A N 1
ATOM 2191 C CA . LYS A 1 283 ? -0.778 7.426 6.647 1.00 97.31 283 LYS A CA 1
ATOM 2192 C C . LYS A 1 283 ? -0.927 6.865 8.066 1.00 97.31 283 LYS A C 1
ATOM 2194 O O . LYS A 1 283 ? -1.505 5.796 8.229 1.00 97.31 283 LYS A O 1
ATOM 2199 N N . VAL A 1 284 ? -0.467 7.591 9.090 1.00 96.44 284 VAL A N 1
ATOM 2200 C CA . VAL A 1 284 ? -0.649 7.208 10.507 1.00 96.44 284 VAL A CA 1
ATOM 2201 C C . VAL A 1 284 ? -2.134 7.138 10.875 1.00 96.44 284 VAL A C 1
ATOM 2203 O O . VAL A 1 284 ? -2.563 6.191 11.528 1.00 96.44 284 VAL A O 1
ATOM 2206 N N . ILE A 1 285 ? -2.937 8.101 10.417 1.00 97.06 285 ILE A N 1
ATOM 2207 C CA . ILE A 1 285 ? -4.388 8.113 10.638 1.00 97.06 285 ILE A CA 1
ATOM 2208 C C . ILE A 1 285 ? -5.070 6.942 9.925 1.00 97.06 285 ILE A C 1
ATOM 2210 O O . ILE A 1 285 ? -5.924 6.289 10.521 1.00 97.06 285 ILE A O 1
ATOM 2214 N N . LEU A 1 286 ? -4.693 6.659 8.672 1.00 98.00 286 LEU A N 1
ATOM 2215 C CA . LEU A 1 286 ? -5.197 5.501 7.928 1.00 98.00 286 LEU A CA 1
ATOM 2216 C C . LEU A 1 286 ? -4.873 4.200 8.676 1.00 98.00 286 LEU A C 1
ATOM 2218 O O . LEU A 1 286 ? -5.758 3.365 8.832 1.00 98.00 286 LEU A O 1
ATOM 2222 N N . ALA A 1 287 ? -3.656 4.058 9.208 1.00 97.25 287 ALA A N 1
ATOM 2223 C CA . ALA A 1 287 ? -3.304 2.923 10.056 1.00 97.25 287 ALA A CA 1
ATOM 2224 C C . ALA A 1 287 ? -4.240 2.813 11.270 1.00 97.25 287 ALA A C 1
ATOM 2226 O O . ALA A 1 287 ? -4.886 1.788 11.456 1.00 97.25 287 ALA A O 1
ATOM 2227 N N . GLY A 1 288 ? -4.419 3.896 12.031 1.00 94.94 288 GLY A N 1
ATOM 2228 C CA . GLY A 1 288 ? -5.290 3.887 13.208 1.00 94.94 288 GLY A CA 1
ATOM 2229 C C . GLY A 1 288 ? -6.773 3.640 12.929 1.00 94.94 288 GLY A C 1
ATOM 2230 O O . GLY A 1 288 ? -7.465 3.032 13.750 1.00 94.94 288 GLY A O 1
ATOM 2231 N N . ALA A 1 289 ? -7.276 4.092 11.780 1.00 95.75 289 ALA A N 1
ATOM 2232 C CA . ALA A 1 289 ? -8.659 3.869 11.368 1.00 95.75 289 ALA A CA 1
ATOM 2233 C C . ALA A 1 289 ? -8.926 2.402 11.003 1.00 95.75 289 ALA A C 1
ATOM 2235 O O . ALA A 1 289 ? -9.988 1.867 11.328 1.00 95.75 289 ALA A O 1
ATOM 2236 N N . PHE A 1 290 ? -7.949 1.758 10.361 1.00 96.19 290 PHE A N 1
ATOM 2237 C CA . PHE A 1 290 ? -8.077 0.416 9.794 1.00 96.19 290 PHE A CA 1
ATOM 2238 C C . PHE A 1 290 ? -7.336 -0.665 10.583 1.00 96.19 290 PHE A C 1
ATOM 2240 O O . PHE A 1 290 ? -7.144 -1.763 10.073 1.00 96.19 290 PHE A O 1
ATOM 2247 N N . TYR A 1 291 ? -6.939 -0.394 11.827 1.00 93.94 291 TYR A N 1
ATOM 2248 C CA . TYR A 1 291 ? -6.557 -1.452 12.762 1.00 93.94 291 TYR A CA 1
ATOM 2249 C C . TYR A 1 291 ? -7.680 -2.511 12.841 1.00 93.94 291 TYR A C 1
ATOM 2251 O O . TYR A 1 291 ? -8.836 -2.097 12.995 1.00 93.94 291 TYR A O 1
ATOM 2259 N N . PRO A 1 292 ? -7.382 -3.827 12.770 1.00 92.81 292 PRO A N 1
ATOM 2260 C CA . PRO A 1 292 ? -6.060 -4.478 12.745 1.00 92.81 292 PRO A CA 1
ATOM 2261 C C . PRO A 1 292 ? -5.586 -4.938 11.344 1.00 92.81 292 PRO A C 1
ATOM 2263 O O . PRO A 1 292 ? -4.793 -5.872 11.241 1.00 92.81 292 PRO A O 1
ATOM 2266 N N . HIS A 1 293 ? -6.052 -4.338 10.241 1.00 95.06 293 HIS A N 1
ATOM 2267 C CA . HIS A 1 293 ? -5.745 -4.753 8.858 1.00 95.06 293 HIS A CA 1
ATOM 2268 C C . HIS A 1 293 ? -4.302 -4.428 8.415 1.00 95.06 293 HIS A C 1
ATOM 2270 O O . HIS A 1 293 ? -4.067 -3.652 7.478 1.00 95.06 293 HIS A O 1
ATOM 2276 N N . TYR A 1 294 ? -3.329 -5.025 9.099 1.00 95.75 294 TYR A N 1
ATOM 2277 C CA . TYR A 1 294 ? -1.900 -4.780 8.958 1.00 95.75 294 TYR A CA 1
ATOM 2278 C C . TYR A 1 294 ? -1.178 -5.979 8.344 1.00 95.75 294 TYR A C 1
ATOM 2280 O O . TYR A 1 294 ? -1.417 -7.140 8.696 1.00 95.75 294 TYR A O 1
ATOM 2288 N N . PHE A 1 295 ? -0.270 -5.669 7.422 1.00 94.12 295 PHE A N 1
ATOM 2289 C CA . PHE A 1 295 ? 0.474 -6.643 6.639 1.00 94.12 295 PHE A CA 1
ATOM 2290 C C . PHE A 1 295 ? 1.945 -6.252 6.567 1.00 94.12 295 PHE A C 1
ATOM 2292 O O . PHE A 1 295 ? 2.259 -5.078 6.387 1.00 94.12 295 PHE A O 1
ATOM 2299 N N . VAL A 1 296 ? 2.845 -7.223 6.671 1.00 90.44 296 VAL A N 1
ATOM 2300 C CA . VAL A 1 296 ? 4.298 -7.000 6.636 1.00 90.44 296 VAL A CA 1
ATOM 2301 C C . VAL A 1 296 ? 4.967 -7.862 5.574 1.00 90.44 296 VAL A C 1
ATOM 2303 O O . VAL A 1 296 ? 4.434 -8.909 5.202 1.00 90.44 296 VAL A O 1
ATOM 2306 N N . ARG A 1 297 ? 6.150 -7.445 5.100 1.00 81.12 297 ARG A N 1
ATOM 2307 C CA . ARG A 1 297 ? 6.990 -8.247 4.184 1.00 81.12 297 ARG A CA 1
ATOM 2308 C C . ARG A 1 297 ? 7.357 -9.612 4.787 1.00 81.12 297 ARG A C 1
ATOM 2310 O O . ARG A 1 297 ? 7.481 -10.584 4.053 1.00 81.12 297 ARG A O 1
ATOM 2317 N N . GLY A 1 298 ? 7.461 -9.685 6.118 1.00 59.94 298 GLY A N 1
ATOM 2318 C CA . GLY A 1 298 ? 7.663 -10.905 6.895 1.00 59.94 298 GLY A CA 1
ATOM 2319 C C . GLY A 1 298 ? 9.137 -11.241 7.114 1.00 59.94 298 GLY A C 1
ATOM 2320 O O . GLY A 1 298 ? 9.780 -11.830 6.249 1.00 59.94 298 GLY A O 1
ATOM 2321 N N . ALA A 1 299 ? 9.644 -10.968 8.316 1.00 43.72 299 ALA A N 1
ATOM 2322 C CA . ALA A 1 299 ? 10.989 -11.353 8.750 1.00 43.72 299 ALA A CA 1
ATOM 2323 C C . ALA A 1 299 ? 11.248 -12.877 8.811 1.00 43.72 299 ALA A C 1
ATOM 2325 O O . ALA A 1 299 ? 12.393 -13.316 8.740 1.00 43.72 299 ALA A O 1
ATOM 2326 N N . HIS A 1 300 ? 10.208 -13.713 8.917 1.00 47.41 300 HIS A N 1
ATOM 2327 C CA . HIS A 1 300 ? 10.353 -15.169 9.099 1.00 47.41 300 HIS A CA 1
ATOM 2328 C C . HIS A 1 300 ? 10.373 -15.993 7.801 1.00 47.41 300 HIS A C 1
ATOM 2330 O O . HIS A 1 300 ? 10.486 -17.215 7.866 1.00 47.41 300 HIS A O 1
ATOM 2336 N N . GLY A 1 301 ? 10.256 -15.358 6.626 1.00 47.09 301 GLY A N 1
ATOM 2337 C CA . GLY A 1 301 ? 9.998 -16.061 5.359 1.00 47.09 301 GLY A CA 1
ATOM 2338 C C . GLY A 1 301 ? 10.761 -15.565 4.131 1.00 47.09 301 GLY A C 1
ATOM 2339 O O . GLY A 1 301 ? 10.400 -15.948 3.018 1.00 47.09 301 GLY A O 1
ATOM 2340 N N . GLY A 1 302 ? 11.797 -14.745 4.311 1.00 53.97 302 GLY A N 1
ATOM 2341 C CA . GLY A 1 302 ? 12.684 -14.319 3.229 1.00 53.97 302 GLY A CA 1
ATOM 2342 C C . GLY A 1 302 ? 12.781 -12.808 3.126 1.00 53.97 302 GLY A C 1
ATOM 2343 O O . GLY A 1 302 ? 12.066 -12.184 2.342 1.00 53.97 302 GLY A O 1
ATOM 2344 N N . GLN A 1 303 ? 13.732 -12.234 3.869 1.00 62.00 303 GLN A N 1
ATOM 2345 C CA . GLN A 1 303 ? 14.404 -11.037 3.381 1.00 62.00 303 GLN A CA 1
ATOM 2346 C C . GLN A 1 303 ? 14.837 -11.328 1.945 1.00 62.00 303 GLN A C 1
ATOM 2348 O O . GLN A 1 303 ? 15.392 -12.394 1.665 1.00 62.00 303 GLN A O 1
ATOM 2353 N N . ILE A 1 304 ? 14.502 -10.424 1.028 1.00 70.06 304 ILE A N 1
ATOM 2354 C CA . ILE A 1 304 ? 14.964 -10.548 -0.347 1.00 70.06 304 ILE A CA 1
ATOM 2355 C C . ILE A 1 304 ? 16.484 -10.445 -0.287 1.00 70.06 304 ILE A C 1
ATOM 2357 O O . ILE A 1 304 ? 17.023 -9.376 -0.018 1.00 70.06 304 ILE A O 1
ATOM 2361 N N . ASP A 1 305 ? 17.163 -11.574 -0.476 1.00 76.00 305 ASP A N 1
ATOM 2362 C CA . ASP A 1 305 ? 18.613 -11.587 -0.558 1.00 76.00 305 ASP A CA 1
ATOM 2363 C C . ASP A 1 305 ? 18.995 -10.949 -1.894 1.00 76.00 305 ASP A C 1
ATOM 2365 O O . ASP A 1 305 ? 18.833 -11.541 -2.966 1.00 76.00 305 ASP A O 1
ATOM 2369 N N . GLU A 1 306 ? 19.471 -9.707 -1.824 1.00 81.31 306 GLU A N 1
ATOM 2370 C CA . GLU A 1 306 ? 19.909 -8.944 -2.988 1.00 81.31 306 GLU A CA 1
ATOM 2371 C C . GLU A 1 306 ? 20.968 -9.717 -3.790 1.00 81.31 306 GLU A C 1
ATOM 2373 O O . GLU A 1 306 ? 20.974 -9.682 -5.022 1.00 81.31 306 GLU A O 1
ATOM 2378 N N . ARG A 1 307 ? 21.809 -10.513 -3.118 1.00 82.56 307 ARG A N 1
ATOM 2379 C CA . ARG A 1 307 ? 22.793 -11.371 -3.778 1.00 82.56 307 ARG A CA 1
ATOM 2380 C C . ARG A 1 307 ? 22.118 -12.452 -4.618 1.00 82.56 307 ARG A C 1
ATOM 2382 O O . ARG A 1 307 ? 22.536 -12.694 -5.750 1.00 82.56 307 ARG A O 1
ATOM 2389 N N . GLU A 1 308 ? 21.082 -13.104 -4.098 1.00 84.62 308 GLU A N 1
ATOM 2390 C CA . GLU A 1 308 ? 20.299 -14.092 -4.852 1.00 84.62 308 GLU A CA 1
ATOM 2391 C C . GLU A 1 308 ? 19.489 -13.437 -5.981 1.00 84.62 308 GLU A C 1
ATOM 2393 O O . GLU A 1 308 ? 19.346 -14.021 -7.062 1.00 84.62 308 GLU A O 1
ATOM 2398 N N . ALA A 1 309 ? 19.027 -12.197 -5.789 1.00 86.19 309 ALA A N 1
ATOM 2399 C CA . ALA A 1 309 ? 18.377 -11.409 -6.833 1.00 86.19 309 ALA A CA 1
ATOM 2400 C C . ALA A 1 309 ? 19.333 -11.122 -8.006 1.00 86.19 309 ALA A C 1
ATOM 2402 O O . ALA A 1 309 ? 19.008 -11.433 -9.156 1.00 86.19 309 ALA A O 1
ATOM 2403 N N . VAL A 1 310 ? 20.544 -10.630 -7.721 1.00 85.88 310 VAL A N 1
ATOM 2404 C CA . VAL A 1 310 ? 21.592 -10.366 -8.725 1.00 85.88 310 VAL A CA 1
ATOM 2405 C C . VAL A 1 310 ? 22.036 -11.658 -9.418 1.00 85.88 310 VAL A C 1
ATOM 2407 O O . VAL A 1 310 ? 22.160 -11.694 -10.645 1.00 85.88 310 VAL A O 1
ATOM 2410 N N . LYS A 1 311 ? 22.205 -12.761 -8.674 1.00 86.38 311 LYS A N 1
ATOM 2411 C CA . LYS A 1 311 ? 22.495 -14.086 -9.256 1.00 86.38 311 LYS A CA 1
ATOM 2412 C C . LYS A 1 311 ? 21.387 -14.554 -10.200 1.00 86.38 311 LYS A C 1
ATOM 2414 O O . LYS A 1 311 ? 21.673 -15.042 -11.291 1.00 86.38 311 LYS A O 1
ATOM 2419 N N . THR A 1 312 ? 20.121 -14.378 -9.819 1.00 87.50 312 THR A N 1
ATOM 2420 C CA . THR A 1 312 ? 18.960 -14.757 -10.646 1.00 87.50 312 THR A CA 1
ATOM 2421 C C . THR A 1 312 ? 18.948 -14.024 -11.992 1.00 87.50 312 THR A C 1
ATOM 2423 O O . THR A 1 312 ? 18.480 -14.584 -12.998 1.00 87.50 312 THR A O 1
ATOM 2426 N N . LEU A 1 313 ? 19.491 -12.805 -12.005 1.00 87.50 313 LEU A N 1
ATOM 2427 C CA . LEU A 1 313 ? 19.600 -11.915 -13.156 1.00 87.50 313 LEU A CA 1
ATOM 2428 C C . LEU A 1 313 ? 20.963 -11.962 -13.869 1.00 87.50 313 LEU A C 1
ATOM 2430 O O . LEU A 1 313 ? 21.192 -11.189 -14.802 1.00 87.50 313 LEU A O 1
ATOM 2434 N N . VAL A 1 314 ? 21.839 -12.894 -13.477 1.00 84.50 314 VAL A N 1
ATOM 2435 C CA . VAL A 1 314 ? 23.163 -13.111 -14.085 1.00 84.50 314 VAL A CA 1
ATOM 2436 C C . VAL A 1 314 ? 23.985 -11.814 -14.062 1.00 84.50 314 VAL A C 1
ATOM 2438 O O . VAL A 1 314 ? 24.447 -11.329 -15.088 1.00 84.50 314 VAL A O 1
ATOM 2441 N N . GLY A 1 315 ? 24.094 -11.198 -12.879 1.00 76.19 315 GLY A N 1
ATOM 2442 C CA . GLY A 1 315 ? 24.920 -10.004 -12.653 1.00 76.19 315 GLY A CA 1
ATOM 2443 C C . GLY A 1 315 ? 24.281 -8.674 -13.062 1.00 76.19 315 GLY A C 1
ATOM 2444 O O . GLY A 1 315 ? 24.890 -7.628 -12.857 1.00 76.19 315 GLY A O 1
ATOM 2445 N N . ARG A 1 316 ? 23.061 -8.687 -13.611 1.00 82.50 316 ARG A N 1
ATOM 2446 C CA . ARG A 1 316 ? 22.317 -7.465 -13.953 1.00 82.50 316 ARG A CA 1
ATOM 2447 C C . ARG A 1 316 ? 21.704 -6.815 -12.713 1.00 82.50 316 ARG A C 1
ATOM 2449 O O . ARG A 1 316 ? 21.350 -7.497 -11.752 1.00 82.50 316 ARG A O 1
ATOM 2456 N N . ASP A 1 317 ? 21.533 -5.499 -12.787 1.00 82.00 317 ASP A N 1
ATOM 2457 C CA . ASP A 1 317 ? 20.944 -4.681 -11.727 1.00 82.00 317 ASP A CA 1
ATOM 2458 C C . ASP A 1 317 ? 19.458 -5.059 -11.491 1.00 82.00 317 ASP A C 1
ATOM 2460 O O . ASP A 1 317 ? 18.635 -4.959 -12.409 1.00 82.00 317 ASP A O 1
ATOM 2464 N N . PRO A 1 318 ? 19.090 -5.530 -10.282 1.00 86.62 318 PRO A N 1
ATOM 2465 C CA . PRO A 1 318 ? 17.738 -5.987 -9.977 1.00 86.62 318 PRO A CA 1
ATOM 2466 C C . PRO A 1 318 ? 16.705 -4.862 -9.903 1.00 86.62 318 PRO A C 1
ATOM 2468 O O . PRO A 1 318 ? 15.512 -5.140 -10.044 1.00 86.62 318 PRO A O 1
ATOM 2471 N N . PHE A 1 319 ? 17.129 -3.609 -9.730 1.00 83.88 319 PHE A N 1
ATOM 2472 C CA . PHE A 1 319 ? 16.222 -2.467 -9.615 1.00 83.88 319 PHE A CA 1
ATOM 2473 C C . PHE A 1 319 ? 15.672 -2.021 -10.975 1.00 83.88 319 PHE A C 1
ATOM 2475 O O . PHE A 1 319 ? 14.547 -1.528 -11.056 1.00 83.88 319 PHE A O 1
ATOM 2482 N N . ASN A 1 320 ? 16.412 -2.260 -12.063 1.00 86.75 320 ASN A N 1
ATOM 2483 C CA . ASN A 1 320 ? 16.015 -1.870 -13.419 1.00 86.75 320 ASN A CA 1
ATOM 2484 C C . ASN A 1 320 ? 15.800 -3.051 -14.384 1.00 86.75 320 ASN A C 1
ATOM 2486 O O . ASN A 1 320 ? 15.547 -2.822 -15.567 1.00 86.75 320 ASN A O 1
ATOM 2490 N N . THR A 1 321 ? 15.884 -4.298 -13.910 1.00 89.75 321 THR A N 1
ATOM 2491 C CA . THR A 1 321 ? 15.782 -5.489 -14.763 1.00 89.75 321 THR A CA 1
ATOM 2492 C C . THR A 1 321 ? 14.636 -6.408 -14.341 1.00 89.75 321 THR A C 1
ATOM 2494 O O . THR A 1 321 ? 14.524 -6.819 -13.188 1.00 89.75 321 THR A O 1
ATOM 2497 N N . VAL A 1 322 ? 13.820 -6.822 -15.313 1.00 93.50 322 VAL A N 1
ATOM 2498 C CA . VAL A 1 322 ? 12.846 -7.918 -15.171 1.00 93.50 322 VAL A CA 1
ATOM 2499 C C . VAL A 1 322 ? 13.215 -9.071 -16.092 1.00 93.50 322 VAL A C 1
ATOM 2501 O O . VAL A 1 322 ? 13.925 -8.887 -17.081 1.00 93.50 322 VAL A O 1
ATOM 2504 N N . TYR A 1 323 ? 12.723 -10.273 -15.797 1.00 94.12 323 TYR A N 1
ATOM 2505 C CA . TYR A 1 323 ? 13.008 -11.439 -16.628 1.00 94.12 323 TYR A CA 1
ATOM 2506 C C . TYR A 1 323 ? 11.770 -12.271 -16.957 1.00 94.12 323 TYR A C 1
ATOM 2508 O O . TYR A 1 323 ? 10.807 -12.351 -16.195 1.00 94.12 323 TYR A O 1
ATOM 2516 N N . PHE A 1 324 ? 11.821 -12.932 -18.106 1.00 93.50 324 PHE A N 1
ATOM 2517 C CA . PHE A 1 324 ? 10.887 -13.969 -18.521 1.00 93.50 324 PHE A CA 1
ATOM 2518 C C . PHE A 1 324 ? 11.530 -15.344 -18.439 1.00 93.50 324 PHE A C 1
ATOM 2520 O O . PHE A 1 324 ? 12.749 -15.480 -18.409 1.00 93.50 324 PHE A O 1
ATOM 2527 N N . GLN A 1 325 ? 10.695 -16.375 -18.470 1.00 92.38 325 GLN A N 1
ATOM 2528 C CA . GLN A 1 325 ? 11.089 -17.770 -18.597 1.00 92.38 325 GLN A CA 1
ATOM 2529 C C . GLN A 1 325 ? 10.322 -18.446 -19.737 1.00 92.38 325 GLN A C 1
ATOM 2531 O O . GLN A 1 325 ? 9.177 -18.101 -20.029 1.00 92.38 325 GLN A O 1
ATOM 2536 N N . GLY A 1 326 ? 10.915 -19.490 -20.311 1.00 89.06 326 GLY A N 1
ATOM 2537 C CA . GLY A 1 326 ? 10.274 -20.328 -21.326 1.00 89.06 326 GLY A CA 1
ATOM 2538 C C . GLY A 1 326 ? 10.698 -20.023 -22.760 1.00 89.06 326 GLY A C 1
ATOM 2539 O O . GLY A 1 326 ? 10.030 -20.489 -23.677 1.00 89.06 326 GLY A O 1
ATOM 2540 N N . MET A 1 327 ? 11.794 -19.286 -22.969 1.00 89.69 327 MET A N 1
ATOM 2541 C CA . MET A 1 327 ? 12.379 -19.144 -24.302 1.00 89.69 327 MET A CA 1
ATOM 2542 C C . MET A 1 327 ? 13.004 -20.481 -24.752 1.00 89.69 327 MET A C 1
ATOM 2544 O O . MET A 1 327 ? 13.761 -21.076 -23.977 1.00 89.69 327 MET A O 1
ATOM 2548 N N . PRO A 1 328 ? 12.698 -20.997 -25.960 1.00 88.75 328 PRO A N 1
ATOM 2549 C CA . PRO A 1 328 ? 13.299 -22.235 -26.451 1.00 88.75 328 PRO A CA 1
ATOM 2550 C C . PRO A 1 328 ? 14.804 -22.082 -26.692 1.00 88.75 328 PRO A C 1
ATOM 2552 O O . PRO A 1 328 ? 15.229 -21.172 -27.395 1.00 88.75 328 PRO A O 1
ATOM 2555 N N . LYS A 1 329 ? 15.607 -23.014 -26.166 1.00 84.81 329 LYS A N 1
ATOM 2556 C CA . LYS A 1 329 ? 17.078 -22.992 -26.291 1.00 84.81 329 LYS A CA 1
ATOM 2557 C C . LYS A 1 329 ? 17.590 -23.155 -27.727 1.00 84.81 329 LYS A C 1
ATOM 2559 O O . LYS A 1 329 ? 18.707 -22.773 -28.029 1.00 84.81 329 LYS A O 1
ATOM 2564 N N . ASN A 1 330 ? 16.786 -23.753 -28.602 1.00 83.44 330 ASN A N 1
ATOM 2565 C CA . ASN A 1 330 ? 17.114 -23.996 -30.009 1.00 83.44 330 ASN A CA 1
ATOM 2566 C C . ASN A 1 330 ? 16.716 -22.833 -30.936 1.00 83.44 330 ASN A C 1
ATOM 2568 O O . ASN A 1 330 ? 16.669 -23.012 -32.151 1.00 83.44 330 ASN A O 1
ATOM 2572 N N . GLN A 1 331 ? 16.354 -21.678 -30.375 1.00 85.50 331 GLN A N 1
ATOM 2573 C CA . GLN A 1 331 ? 15.960 -20.488 -31.119 1.00 85.50 331 GLN A CA 1
ATOM 2574 C C . GLN A 1 331 ? 16.919 -19.338 -30.788 1.00 85.50 331 GLN A C 1
ATOM 2576 O O . GLN A 1 331 ? 17.144 -19.081 -29.606 1.00 85.50 331 GLN A O 1
ATOM 2581 N N . PRO A 1 332 ? 17.433 -18.605 -31.790 1.00 86.06 332 PRO A N 1
ATOM 2582 C CA . PRO A 1 332 ? 18.186 -17.377 -31.554 1.00 86.06 332 PRO A CA 1
ATOM 2583 C C . PRO A 1 332 ? 17.229 -16.304 -31.015 1.00 86.06 332 PRO A C 1
ATOM 2585 O O . PRO A 1 332 ? 16.319 -15.849 -31.717 1.00 86.06 332 PRO A O 1
ATOM 2588 N N . GLY A 1 333 ? 17.380 -15.945 -29.739 1.00 84.56 333 GLY A N 1
ATOM 2589 C CA . GLY A 1 333 ? 16.471 -15.036 -29.034 1.00 84.56 333 GLY A CA 1
ATOM 2590 C C . GLY A 1 333 ? 16.489 -13.614 -29.589 1.00 84.56 333 GLY A C 1
ATOM 2591 O O . GLY A 1 333 ? 15.452 -12.954 -29.676 1.00 84.56 333 GLY A O 1
ATOM 2592 N N . GLU A 1 334 ? 17.655 -13.195 -30.062 1.00 85.56 334 GLU A N 1
ATOM 2593 C CA . GLU A 1 334 ? 17.981 -11.871 -30.575 1.00 85.56 334 GLU A CA 1
ATOM 2594 C C . GLU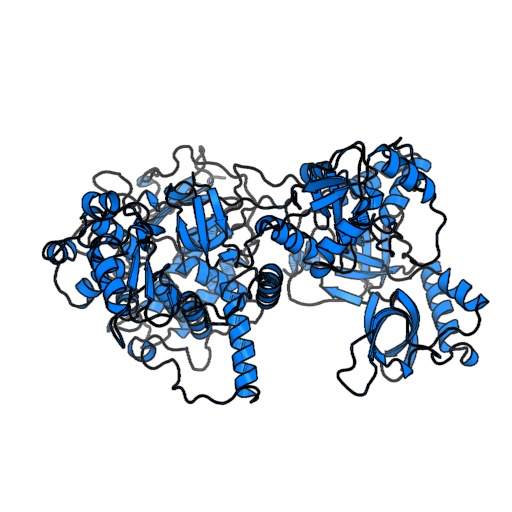 A 1 334 ? 17.121 -11.505 -31.801 1.00 85.56 334 GLU A C 1
ATOM 2596 O O . GLU A 1 334 ? 16.739 -10.345 -31.960 1.00 85.56 334 GLU A O 1
ATOM 2601 N N . LEU A 1 335 ? 16.685 -12.495 -32.599 1.00 86.75 335 LEU A N 1
ATOM 2602 C CA . LEU A 1 335 ? 15.724 -12.296 -33.700 1.00 86.75 335 LEU A CA 1
ATOM 2603 C C . LEU A 1 335 ? 14.351 -11.790 -33.229 1.00 86.75 335 LEU A C 1
ATOM 2605 O O . LEU A 1 335 ? 13.623 -11.142 -33.982 1.00 86.75 335 LEU A O 1
ATOM 2609 N N . TYR A 1 336 ? 13.968 -12.112 -31.994 1.00 89.69 336 TYR A N 1
ATOM 2610 C CA . TYR A 1 336 ? 12.660 -11.786 -31.424 1.00 89.69 336 TYR A CA 1
ATOM 2611 C C . TYR A 1 336 ? 12.720 -10.606 -30.445 1.00 89.69 336 TYR A C 1
ATOM 2613 O O . TYR A 1 336 ? 11.671 -10.133 -29.996 1.00 89.69 336 TYR A O 1
ATOM 2621 N N . ALA A 1 337 ? 13.915 -10.082 -30.156 1.00 87.56 337 ALA A N 1
ATOM 2622 C CA . ALA A 1 337 ? 14.156 -9.002 -29.202 1.00 87.56 337 ALA A CA 1
ATOM 2623 C C . ALA A 1 337 ? 13.302 -7.754 -29.480 1.00 87.56 337 ALA A C 1
ATOM 2625 O O . ALA A 1 337 ? 12.663 -7.226 -28.571 1.00 87.56 337 ALA A O 1
ATOM 2626 N N . LYS A 1 338 ? 13.177 -7.344 -30.752 1.00 87.69 338 LYS A N 1
ATOM 2627 C CA . LYS A 1 338 ? 12.332 -6.207 -31.160 1.00 87.69 338 LYS A CA 1
ATOM 2628 C C . LYS A 1 338 ? 10.844 -6.428 -30.869 1.00 87.69 338 LYS A C 1
ATOM 2630 O O . LYS A 1 338 ? 10.137 -5.491 -30.505 1.00 87.69 338 LYS A O 1
ATOM 2635 N N . THR A 1 339 ? 10.359 -7.668 -30.981 1.00 88.75 339 THR A N 1
ATOM 2636 C CA . THR A 1 339 ? 8.969 -8.017 -30.627 1.00 88.75 339 THR A CA 1
ATOM 2637 C C . THR A 1 339 ? 8.741 -7.881 -29.125 1.00 88.75 339 THR A C 1
ATOM 2639 O O . THR A 1 339 ? 7.722 -7.333 -28.710 1.00 88.75 339 THR A O 1
ATOM 2642 N N . ILE A 1 340 ? 9.705 -8.331 -28.317 1.00 89.81 340 ILE A N 1
ATOM 2643 C CA . ILE A 1 340 ? 9.662 -8.209 -26.855 1.00 89.81 340 ILE A CA 1
ATOM 2644 C C . ILE A 1 340 ? 9.749 -6.735 -26.445 1.00 89.81 340 ILE A C 1
ATOM 2646 O O . ILE A 1 340 ? 8.943 -6.285 -25.640 1.00 89.81 340 ILE A O 1
ATOM 2650 N N . LYS A 1 341 ? 10.637 -5.948 -27.061 1.00 88.12 341 LYS A N 1
ATOM 2651 C CA . LYS A 1 341 ? 10.731 -4.496 -26.845 1.00 88.12 341 LYS A CA 1
ATOM 2652 C C . LYS A 1 341 ? 9.404 -3.787 -27.133 1.00 88.12 341 LYS A C 1
ATOM 2654 O O . LYS A 1 341 ? 8.913 -3.032 -26.301 1.00 88.12 341 LYS A O 1
ATOM 2659 N N . ASN A 1 342 ? 8.766 -4.099 -28.264 1.00 87.12 342 ASN A N 1
ATOM 2660 C CA . ASN A 1 342 ? 7.464 -3.532 -28.636 1.00 87.12 342 ASN A CA 1
ATOM 2661 C C . ASN A 1 342 ? 6.335 -3.888 -27.658 1.00 87.12 342 ASN A C 1
ATOM 2663 O O . ASN A 1 342 ? 5.356 -3.147 -27.572 1.00 87.12 342 ASN A O 1
ATOM 2667 N N . TYR A 1 343 ? 6.451 -5.000 -26.929 1.00 88.00 343 TYR A N 1
ATOM 2668 C CA . TYR A 1 343 ? 5.486 -5.392 -25.903 1.00 88.00 343 TYR A CA 1
ATOM 2669 C C . TYR A 1 343 ? 5.510 -4.455 -24.683 1.00 88.00 343 TYR A C 1
ATOM 2671 O O . TYR A 1 343 ? 4.483 -4.273 -24.036 1.00 88.00 343 TYR A O 1
ATOM 2679 N N . PHE A 1 344 ? 6.651 -3.816 -24.409 1.00 87.88 344 PHE A N 1
ATOM 2680 C CA . PHE A 1 344 ? 6.862 -2.910 -23.273 1.00 87.88 344 PHE A CA 1
ATOM 2681 C C . PHE A 1 344 ? 6.944 -1.431 -23.652 1.00 87.88 344 PHE A C 1
ATOM 2683 O O . PHE A 1 344 ? 7.274 -0.601 -22.808 1.00 87.88 344 PHE A O 1
ATOM 2690 N N . LYS A 1 345 ? 6.604 -1.076 -24.894 1.00 83.31 345 LYS A N 1
ATOM 2691 C CA . LYS A 1 345 ? 6.638 0.314 -25.378 1.00 83.31 345 LYS A CA 1
ATOM 2692 C C . LYS A 1 345 ? 5.823 1.290 -24.511 1.00 83.31 345 LYS A C 1
ATOM 2694 O O . LYS A 1 345 ? 6.164 2.459 -24.428 1.00 83.31 345 LYS A O 1
ATOM 2699 N N . ASP A 1 346 ? 4.751 0.804 -23.872 1.00 79.25 346 ASP A N 1
ATOM 2700 C CA . ASP A 1 346 ? 3.871 1.610 -23.012 1.00 79.25 346 ASP A CA 1
ATOM 2701 C C . ASP A 1 346 ? 4.422 1.736 -21.573 1.00 79.25 346 ASP A C 1
ATOM 2703 O O . ASP A 1 346 ? 3.849 2.454 -20.752 1.00 79.25 346 ASP A O 1
ATOM 2707 N N . CYS A 1 347 ? 5.505 1.016 -21.250 1.00 81.25 347 CYS A N 1
ATOM 2708 C CA . CYS A 1 347 ? 6.204 1.077 -19.964 1.00 81.25 347 CYS A CA 1
ATOM 2709 C C . CYS A 1 347 ? 7.410 2.027 -20.009 1.00 81.25 347 CYS A C 1
ATOM 2711 O O . CYS A 1 347 ? 7.643 2.793 -19.078 1.00 81.25 347 CYS A O 1
ATOM 2713 N N . ALA A 1 348 ? 8.200 1.978 -21.082 1.00 80.50 348 ALA A N 1
ATOM 2714 C CA . ALA A 1 348 ? 9.358 2.849 -21.257 1.00 80.50 348 ALA A CA 1
ATOM 2715 C C . ALA A 1 348 ? 9.747 2.977 -22.735 1.00 80.50 348 ALA A C 1
ATOM 2717 O O . ALA A 1 348 ? 9.522 2.062 -23.528 1.00 80.50 348 ALA A O 1
ATOM 2718 N N . GLU A 1 349 ? 10.389 4.090 -23.089 1.00 71.12 349 GLU A N 1
ATOM 2719 C CA . GLU A 1 349 ? 10.931 4.308 -24.437 1.00 71.12 349 GLU A CA 1
ATOM 2720 C C . GLU A 1 349 ? 12.303 3.628 -24.619 1.00 71.12 349 GLU A C 1
ATOM 2722 O O . GLU A 1 349 ? 12.574 2.998 -25.645 1.00 71.12 349 GLU A O 1
ATOM 2727 N N . GLU A 1 350 ? 13.153 3.692 -23.592 1.00 79.19 350 GLU A N 1
ATOM 2728 C CA . GLU A 1 350 ? 14.515 3.149 -23.592 1.00 79.19 350 GLU A CA 1
ATOM 2729 C C . GLU A 1 350 ? 14.563 1.784 -22.886 1.00 79.19 350 GLU A C 1
ATOM 2731 O O . GLU A 1 350 ? 14.591 1.687 -21.655 1.00 79.19 350 GLU A O 1
ATOM 2736 N N . ILE A 1 351 ? 14.546 0.718 -23.693 1.00 84.56 351 ILE A N 1
ATOM 2737 C CA . ILE A 1 351 ? 14.519 -0.680 -23.243 1.00 84.56 351 ILE A CA 1
ATOM 2738 C C . ILE A 1 351 ? 15.588 -1.490 -23.978 1.00 84.56 351 ILE A C 1
ATOM 2740 O O . ILE A 1 351 ? 15.636 -1.462 -25.218 1.00 84.56 351 ILE A O 1
ATOM 2744 N N . LYS A 1 352 ? 16.357 -2.266 -23.208 1.00 85.56 352 LYS A N 1
ATOM 2745 C CA . LYS A 1 352 ? 17.349 -3.242 -23.674 1.00 85.56 352 LYS A CA 1
ATOM 2746 C C . LYS A 1 352 ? 16.870 -4.663 -23.372 1.00 85.56 352 LYS A C 1
ATOM 2748 O O . LYS A 1 352 ? 16.479 -4.970 -22.248 1.00 85.56 352 LYS A O 1
ATOM 2753 N N . VAL A 1 353 ? 16.882 -5.535 -24.374 1.00 87.50 353 VAL A N 1
ATOM 2754 C CA . VAL A 1 353 ? 16.484 -6.944 -24.273 1.00 87.50 353 VAL A CA 1
ATOM 2755 C C . VAL A 1 353 ? 17.717 -7.808 -24.491 1.00 87.50 353 VAL A C 1
ATOM 2757 O O . VAL A 1 353 ? 18.355 -7.730 -25.534 1.00 87.50 353 VAL A O 1
ATOM 2760 N N . SER A 1 354 ? 18.043 -8.653 -23.518 1.00 86.75 354 SER A N 1
ATOM 2761 C CA . SER A 1 354 ? 19.197 -9.551 -23.595 1.00 86.75 354 SER A CA 1
ATOM 2762 C C . SER A 1 354 ? 18.823 -10.990 -23.256 1.00 86.75 354 SER A C 1
ATOM 2764 O O . SER A 1 354 ? 17.823 -11.261 -22.585 1.00 86.75 354 SER A O 1
ATOM 2766 N N . PHE A 1 355 ? 19.634 -11.919 -23.748 1.00 85.94 355 PHE A N 1
ATOM 2767 C CA . PHE A 1 355 ? 19.435 -13.359 -23.627 1.00 85.94 355 PHE A CA 1
ATOM 2768 C C . PHE A 1 355 ? 20.678 -13.987 -22.999 1.00 85.94 355 PHE A C 1
ATOM 2770 O O . PHE A 1 355 ? 21.758 -13.400 -23.016 1.00 85.94 355 PHE A O 1
ATOM 2777 N N . ASP A 1 356 ? 20.516 -15.173 -22.429 1.00 80.00 356 ASP A N 1
ATOM 2778 C CA . ASP A 1 356 ? 21.612 -16.016 -21.959 1.00 80.00 356 ASP A CA 1
ATOM 2779 C C . ASP A 1 356 ? 21.443 -17.446 -22.507 1.00 80.00 356 ASP A C 1
ATOM 2781 O O . ASP A 1 356 ? 20.540 -17.718 -23.306 1.00 80.00 356 ASP A O 1
ATOM 2785 N N . ASP A 1 357 ? 22.307 -18.375 -22.090 1.00 71.81 357 ASP A N 1
ATOM 2786 C CA . ASP A 1 357 ? 22.216 -19.805 -22.449 1.00 71.81 357 ASP A CA 1
ATOM 2787 C C . ASP A 1 357 ? 21.096 -20.559 -21.719 1.00 71.81 357 ASP A C 1
ATOM 2789 O O . ASP A 1 357 ? 20.900 -21.774 -21.876 1.00 71.81 357 ASP A O 1
ATOM 2793 N N . THR A 1 358 ? 20.328 -19.847 -20.898 1.00 82.00 358 THR A N 1
ATOM 2794 C CA . THR A 1 358 ? 19.162 -20.390 -20.224 1.00 82.00 358 THR A CA 1
ATOM 2795 C C . THR A 1 358 ? 17.897 -20.115 -21.040 1.00 82.00 358 THR A C 1
ATOM 2797 O O . THR A 1 358 ? 17.908 -19.546 -22.126 1.00 82.00 358 THR A O 1
ATOM 2800 N N . SER A 1 359 ? 16.747 -20.569 -20.539 1.00 86.56 359 SER A N 1
ATOM 2801 C CA . SER A 1 359 ? 15.448 -20.252 -21.145 1.00 86.56 359 SER A CA 1
ATOM 2802 C C . SER A 1 359 ? 14.911 -18.884 -20.702 1.00 86.56 359 SER A C 1
ATOM 2804 O O . SER A 1 359 ? 13.686 -18.698 -20.690 1.00 86.56 359 SER A O 1
ATOM 2806 N N . LYS A 1 360 ? 15.778 -17.986 -20.215 1.00 90.94 360 LYS A N 1
ATOM 2807 C CA . LYS A 1 360 ? 15.398 -16.678 -19.683 1.00 90.94 360 LYS A CA 1
ATOM 2808 C C . LYS A 1 360 ? 15.606 -15.580 -20.719 1.00 90.94 360 LYS A C 1
ATOM 2810 O O . LYS A 1 360 ? 16.438 -15.677 -21.611 1.00 90.94 360 LYS A O 1
ATOM 2815 N N . VAL A 1 361 ? 14.807 -14.530 -20.587 1.00 91.19 361 VAL A N 1
ATOM 2816 C CA . VAL A 1 361 ? 14.969 -13.287 -21.348 1.00 91.19 361 VAL A CA 1
ATOM 2817 C C . VAL A 1 361 ? 14.970 -12.146 -20.357 1.00 91.19 361 VAL A C 1
ATOM 2819 O O . VAL A 1 361 ? 14.074 -12.089 -19.520 1.00 91.19 361 VAL A O 1
ATOM 2822 N N . TYR A 1 362 ? 15.938 -11.249 -20.456 1.00 91.50 362 TYR A N 1
ATOM 2823 C CA . TYR A 1 362 ? 16.091 -10.110 -19.563 1.00 91.50 362 TYR A CA 1
ATOM 2824 C C . TYR A 1 362 ? 15.675 -8.835 -20.277 1.00 91.50 362 TYR A C 1
ATOM 2826 O O . TYR A 1 362 ? 16.086 -8.591 -21.409 1.00 91.50 362 TYR A O 1
ATOM 2834 N N . VAL A 1 363 ? 14.868 -8.023 -19.607 1.00 90.88 363 VAL A N 1
ATOM 2835 C CA . VAL A 1 363 ? 14.428 -6.715 -20.083 1.00 90.88 363 VAL A CA 1
ATOM 2836 C C . VAL A 1 363 ? 14.917 -5.684 -19.077 1.00 90.88 363 VAL A C 1
ATOM 2838 O O . VAL A 1 363 ? 14.488 -5.699 -17.924 1.00 90.88 363 VAL A O 1
ATOM 2841 N N . GLN A 1 364 ? 15.846 -4.838 -19.510 1.00 87.81 364 GLN A N 1
ATOM 2842 C CA . GLN A 1 364 ? 16.455 -3.787 -18.704 1.00 87.81 364 GLN A CA 1
ATOM 2843 C C . GLN A 1 364 ? 15.904 -2.430 -19.126 1.00 87.81 364 GLN A C 1
ATOM 2845 O O . GLN A 1 364 ? 15.799 -2.130 -20.320 1.00 87.81 364 GLN A O 1
ATOM 2850 N N . TYR A 1 365 ? 15.565 -1.619 -18.134 1.00 86.25 365 TYR A N 1
ATOM 2851 C CA . TYR A 1 365 ? 15.018 -0.282 -18.299 1.00 86.25 365 TYR A CA 1
ATOM 2852 C C . TYR A 1 365 ? 16.087 0.776 -18.071 1.00 86.25 365 TYR A C 1
ATOM 2854 O O . TYR A 1 365 ? 16.926 0.646 -17.174 1.00 86.25 365 TYR A O 1
ATOM 2862 N N . SER A 1 366 ? 16.018 1.848 -18.860 1.00 77.88 366 SER A N 1
ATOM 2863 C CA . SER A 1 366 ? 16.794 3.056 -18.591 1.00 77.88 366 SER A CA 1
ATOM 2864 C C . SER A 1 366 ? 16.465 3.602 -17.213 1.00 77.88 366 SER A C 1
ATOM 2866 O O . SER A 1 366 ? 15.312 3.570 -16.777 1.00 77.88 366 SER A O 1
ATOM 2868 N N . ARG A 1 367 ? 17.476 4.155 -16.541 1.00 66.94 367 ARG A N 1
ATOM 2869 C CA . ARG A 1 367 ? 17.328 4.780 -15.219 1.00 66.94 367 ARG A CA 1
ATOM 2870 C C . ARG A 1 367 ? 16.361 5.964 -15.229 1.00 66.94 367 ARG A C 1
ATOM 2872 O O . ARG A 1 367 ? 15.751 6.252 -14.207 1.00 66.94 367 ARG A O 1
ATOM 2879 N N . LYS A 1 368 ? 16.137 6.588 -16.393 1.00 65.56 368 LYS A N 1
ATOM 2880 C CA . LYS A 1 368 ? 15.094 7.611 -16.575 1.00 65.56 368 LYS A CA 1
ATOM 2881 C C . LYS A 1 368 ? 13.676 7.048 -16.377 1.00 65.56 368 LYS A C 1
ATOM 2883 O O . LYS A 1 368 ? 12.758 7.790 -16.038 1.00 65.56 368 LYS A O 1
ATOM 2888 N N . SER A 1 369 ? 13.475 5.742 -16.574 1.00 73.12 369 SER A N 1
ATOM 2889 C CA . SER A 1 369 ? 12.188 5.074 -16.367 1.00 73.12 369 SER A CA 1
ATOM 2890 C C . SER A 1 369 ? 12.046 4.574 -14.928 1.00 73.12 369 SER A C 1
ATOM 2892 O O . SER A 1 369 ? 12.297 3.410 -14.620 1.00 73.12 369 SER A O 1
ATOM 2894 N N . ILE A 1 370 ? 11.568 5.459 -14.050 1.00 67.81 370 ILE A N 1
ATOM 2895 C CA . ILE A 1 370 ? 11.359 5.184 -12.615 1.00 67.81 370 ILE A CA 1
ATOM 2896 C C . ILE A 1 370 ? 10.442 3.967 -12.387 1.00 67.81 370 ILE A C 1
ATOM 2898 O O . ILE A 1 370 ? 10.641 3.189 -11.457 1.00 67.81 370 ILE A O 1
ATOM 2902 N N . TYR A 1 371 ? 9.433 3.778 -13.244 1.00 79.31 371 TYR A N 1
ATOM 2903 C CA . TYR A 1 371 ? 8.390 2.764 -13.056 1.00 79.31 371 TYR A CA 1
ATOM 2904 C C . TYR A 1 371 ? 8.469 1.584 -14.034 1.00 79.31 371 TYR A C 1
ATOM 2906 O O . TYR A 1 371 ? 7.589 0.723 -13.991 1.00 79.31 371 TYR A O 1
ATOM 2914 N N . GLY A 1 372 ? 9.499 1.494 -14.886 1.00 82.69 372 GLY A N 1
ATOM 2915 C CA . GLY A 1 372 ? 9.579 0.482 -15.948 1.00 82.69 372 GLY A CA 1
ATOM 2916 C C . GLY A 1 372 ? 9.435 -0.959 -15.437 1.00 82.69 372 GLY A C 1
ATOM 2917 O O . GLY A 1 372 ? 8.577 -1.712 -15.913 1.00 82.69 372 GLY A O 1
ATOM 2918 N N . CYS A 1 373 ? 10.184 -1.334 -14.394 1.00 87.50 373 CYS A N 1
ATOM 2919 C CA . CYS A 1 373 ? 10.075 -2.653 -13.755 1.00 87.50 373 CYS A CA 1
ATOM 2920 C C . CYS A 1 373 ? 8.696 -2.901 -13.132 1.00 87.50 373 CYS A C 1
ATOM 2922 O O . CYS A 1 373 ? 8.113 -3.974 -13.314 1.00 87.50 373 CYS A O 1
ATOM 2924 N N . LEU A 1 374 ? 8.161 -1.905 -12.421 1.00 87.38 374 LEU A N 1
ATOM 2925 C CA . LEU A 1 374 ? 6.871 -1.991 -11.738 1.00 87.38 374 LEU A CA 1
ATOM 2926 C C . LEU A 1 374 ? 5.729 -2.202 -12.743 1.00 87.38 374 LEU A C 1
ATOM 2928 O O . LEU A 1 374 ? 4.919 -3.118 -12.597 1.00 87.38 374 LEU A O 1
ATOM 2932 N N . GLN A 1 375 ? 5.703 -1.399 -13.807 1.00 88.44 375 GLN A N 1
ATOM 2933 C CA . GLN A 1 375 ? 4.722 -1.491 -14.890 1.00 88.44 375 GLN A CA 1
ATOM 2934 C C . GLN A 1 375 ? 4.843 -2.809 -15.658 1.00 88.44 375 GLN A C 1
ATOM 2936 O O . GLN A 1 375 ? 3.835 -3.395 -16.047 1.00 88.44 375 GLN A O 1
ATOM 2941 N N . SER A 1 376 ? 6.057 -3.332 -15.812 1.00 89.69 376 SER A N 1
ATOM 2942 C CA . SER A 1 376 ? 6.276 -4.642 -16.426 1.00 89.69 376 SER A CA 1
ATOM 2943 C C . SER A 1 376 ? 5.661 -5.759 -15.606 1.00 89.69 376 SER A C 1
ATOM 2945 O O . SER A 1 376 ? 4.836 -6.521 -16.107 1.00 89.69 376 SER A O 1
ATOM 2947 N N . CYS A 1 377 ? 6.000 -5.824 -14.320 1.00 90.31 377 CYS A N 1
ATOM 2948 C CA . CYS A 1 377 ? 5.420 -6.794 -13.396 1.00 90.31 377 CYS A CA 1
ATOM 2949 C C . CYS A 1 377 ? 3.890 -6.635 -13.330 1.00 90.31 377 CYS A C 1
ATOM 2951 O O . CYS A 1 377 ? 3.146 -7.614 -13.213 1.00 90.31 377 CYS A O 1
ATOM 2953 N N . LYS A 1 378 ? 3.380 -5.409 -13.524 1.00 91.69 378 LYS A N 1
ATOM 2954 C CA . LYS A 1 378 ? 1.942 -5.163 -13.622 1.00 91.69 378 LYS A CA 1
ATOM 2955 C C . LYS A 1 378 ? 1.292 -5.861 -14.816 1.00 91.69 378 LYS A C 1
ATOM 2957 O O . LYS A 1 378 ? 0.185 -6.384 -14.673 1.00 91.69 378 LYS A O 1
ATOM 2962 N N . ILE A 1 379 ? 1.959 -5.926 -15.966 1.00 89.44 379 ILE A N 1
ATOM 2963 C CA . ILE A 1 379 ? 1.478 -6.665 -17.143 1.00 89.44 379 ILE A CA 1
ATOM 2964 C C . ILE A 1 379 ? 1.313 -8.160 -16.819 1.00 89.44 379 ILE A C 1
ATOM 2966 O O . ILE A 1 379 ? 0.279 -8.745 -17.162 1.00 89.44 379 ILE A O 1
ATOM 2970 N N . ALA A 1 380 ? 2.270 -8.756 -16.093 1.00 89.06 380 ALA A N 1
ATOM 2971 C CA . ALA A 1 380 ? 2.174 -10.141 -15.619 1.00 89.06 380 ALA A CA 1
ATOM 2972 C C . ALA A 1 380 ? 0.987 -10.335 -14.658 1.00 89.06 380 ALA A C 1
ATOM 2974 O O . ALA A 1 380 ? 0.169 -11.238 -14.848 1.00 89.06 380 ALA A O 1
ATOM 2975 N N . SER A 1 381 ? 0.837 -9.438 -13.675 1.00 88.81 381 SER A N 1
ATOM 2976 C CA . SER A 1 381 ? -0.275 -9.426 -12.707 1.00 88.81 381 SER A CA 1
ATOM 2977 C C . SER A 1 381 ? -1.651 -9.333 -13.389 1.00 88.81 381 SER A C 1
ATOM 2979 O O . SER A 1 381 ? -2.618 -9.979 -12.974 1.00 88.81 381 SER A O 1
ATOM 2981 N N . LEU A 1 382 ? -1.745 -8.592 -14.498 1.00 88.62 382 LEU A N 1
ATOM 2982 C CA . LEU A 1 382 ? -2.955 -8.473 -15.319 1.00 88.62 382 LEU A CA 1
ATOM 2983 C C . LEU A 1 382 ? -3.217 -9.687 -16.230 1.00 88.62 382 LEU A C 1
ATOM 2985 O O . LEU A 1 382 ? -4.250 -9.713 -16.905 1.00 88.62 382 LEU A O 1
ATOM 2989 N N . LYS A 1 383 ? -2.333 -10.697 -16.223 1.00 88.69 383 LYS A N 1
ATOM 2990 C CA . LYS A 1 383 ? -2.389 -11.906 -17.063 1.00 88.69 383 LYS A CA 1
ATOM 2991 C C . LYS A 1 383 ? -2.432 -11.599 -18.561 1.00 88.69 383 LYS A C 1
ATOM 2993 O O . LYS A 1 383 ? -3.104 -12.298 -19.320 1.00 88.69 383 LYS A O 1
ATOM 2998 N N . ILE A 1 384 ? -1.740 -10.546 -18.989 1.00 87.25 384 ILE A N 1
ATOM 2999 C CA . ILE A 1 384 ? -1.604 -10.221 -20.409 1.00 87.25 384 ILE A CA 1
ATOM 3000 C C . ILE A 1 384 ? -0.512 -11.147 -20.979 1.00 87.25 384 ILE A C 1
ATOM 3002 O O . ILE A 1 384 ? 0.611 -11.131 -20.470 1.00 87.25 384 ILE A O 1
ATOM 3006 N N . PRO A 1 385 ? -0.819 -12.006 -21.969 1.00 87.19 385 PRO A N 1
ATOM 3007 C CA . PRO A 1 385 ? 0.127 -13.009 -22.445 1.00 87.19 385 PRO A CA 1
ATOM 3008 C C . PRO A 1 385 ? 1.161 -12.409 -23.407 1.00 87.19 385 PRO A C 1
ATOM 3010 O O . PRO A 1 385 ? 0.809 -11.895 -24.469 1.00 87.19 385 PRO A O 1
ATOM 3013 N N . CYS A 1 386 ? 2.448 -12.577 -23.097 1.00 89.88 386 CYS A N 1
ATOM 3014 C CA . CYS A 1 386 ? 3.539 -12.272 -24.023 1.00 89.88 386 CYS A CA 1
ATOM 3015 C C . CYS A 1 386 ? 3.778 -13.477 -24.948 1.00 89.88 386 CYS A C 1
ATOM 3017 O O . CYS A 1 386 ? 4.420 -14.452 -24.556 1.00 89.88 386 CYS A O 1
ATOM 3019 N N . THR A 1 387 ? 3.200 -13.448 -26.154 1.00 91.06 387 THR A N 1
ATOM 3020 C CA . THR A 1 387 ? 3.291 -14.556 -27.124 1.00 91.06 387 THR A CA 1
ATOM 3021 C C . THR A 1 387 ? 4.209 -14.201 -28.286 1.00 91.06 387 THR A C 1
ATOM 3023 O O . THR A 1 387 ? 3.957 -13.236 -29.008 1.00 91.06 387 THR A O 1
ATOM 3026 N N . LEU A 1 388 ? 5.239 -15.019 -28.493 1.00 90.94 388 LEU A N 1
ATOM 3027 C CA . LEU A 1 388 ? 6.174 -14.928 -29.608 1.00 90.94 388 LEU A CA 1
ATOM 3028 C C . LEU A 1 388 ? 5.825 -15.970 -30.668 1.00 90.94 388 LEU A C 1
ATOM 3030 O O . LEU A 1 388 ? 5.593 -17.135 -30.351 1.00 90.94 388 LEU A O 1
ATOM 3034 N N . TYR A 1 389 ? 5.810 -15.554 -31.929 1.00 90.94 389 TYR A N 1
ATOM 3035 C CA . TYR A 1 389 ? 5.624 -16.443 -33.072 1.00 90.94 389 TYR A CA 1
ATOM 3036 C C . TYR A 1 389 ? 6.996 -16.808 -33.625 1.00 90.94 389 TYR A C 1
ATOM 3038 O O . TYR A 1 389 ? 7.763 -15.916 -33.980 1.00 90.94 389 TYR A O 1
ATOM 3046 N N . LEU A 1 390 ? 7.299 -18.100 -33.698 1.00 91.00 390 LEU A N 1
ATOM 3047 C CA . LEU A 1 390 ? 8.636 -18.608 -33.976 1.00 91.00 390 LEU A CA 1
ATOM 3048 C C . LEU A 1 390 ? 8.746 -19.180 -35.393 1.00 91.00 390 LEU A C 1
ATOM 3050 O O . LEU A 1 390 ? 7.844 -19.871 -35.890 1.00 91.00 390 LEU A O 1
ATOM 3054 N N . LEU A 1 391 ? 9.892 -18.928 -36.021 1.00 90.19 391 LEU A N 1
ATOM 3055 C CA . LEU A 1 391 ? 10.326 -19.628 -37.225 1.00 90.19 391 LEU A CA 1
ATOM 3056 C C . LEU A 1 391 ? 10.695 -21.086 -36.894 1.00 90.19 391 LEU A C 1
ATOM 3058 O O . LEU A 1 391 ? 11.071 -21.390 -35.758 1.00 90.19 391 LEU A O 1
ATOM 3062 N N . PRO A 1 392 ? 10.651 -22.008 -37.871 1.00 89.62 392 PRO A N 1
ATOM 3063 C CA . PRO A 1 392 ? 11.317 -23.304 -37.737 1.00 89.62 392 PRO A CA 1
ATOM 3064 C C . PRO A 1 392 ? 12.795 -23.116 -37.351 1.00 89.62 392 PRO A C 1
ATOM 3066 O O . PRO A 1 392 ? 13.452 -22.242 -37.913 1.00 89.62 392 PRO A O 1
ATOM 3069 N N . ALA A 1 393 ? 13.316 -23.925 -36.420 1.00 86.38 393 ALA A N 1
ATOM 3070 C CA . ALA A 1 393 ? 14.649 -23.728 -35.828 1.00 86.38 393 ALA A CA 1
ATOM 3071 C C . ALA A 1 393 ? 15.766 -23.601 -36.884 1.00 86.38 393 ALA A C 1
ATOM 3073 O O . ALA A 1 393 ? 16.554 -22.661 -36.833 1.00 86.38 393 ALA A O 1
ATOM 3074 N N . ASP A 1 394 ? 15.749 -24.455 -37.912 1.00 85.19 394 ASP A N 1
ATOM 3075 C CA . ASP A 1 394 ? 16.735 -24.426 -39.003 1.00 85.19 394 ASP A CA 1
ATOM 3076 C C . ASP A 1 394 ? 16.693 -23.123 -39.817 1.00 85.19 394 ASP A C 1
ATOM 3078 O O . ASP A 1 394 ? 17.711 -22.649 -40.317 1.00 85.19 394 ASP A O 1
ATOM 3082 N N . GLN A 1 395 ? 15.504 -22.534 -39.981 1.00 88.19 395 GLN A N 1
ATOM 3083 C CA . GLN A 1 395 ? 15.333 -21.264 -40.692 1.00 88.19 395 GLN A CA 1
ATOM 3084 C C . GLN A 1 395 ? 15.725 -20.078 -39.813 1.00 88.19 395 GLN A C 1
ATOM 3086 O O . GLN A 1 395 ? 16.293 -19.110 -40.314 1.00 88.19 395 GLN A O 1
ATOM 3091 N N . ALA A 1 396 ? 15.441 -20.160 -38.511 1.00 85.62 396 ALA A N 1
ATOM 3092 C CA . ALA A 1 396 ? 15.842 -19.152 -37.542 1.00 85.62 396 ALA A CA 1
ATOM 3093 C C . ALA A 1 396 ? 17.373 -19.059 -37.447 1.00 85.62 396 ALA A C 1
ATOM 3095 O O . ALA A 1 396 ? 17.910 -17.961 -37.537 1.00 85.62 396 ALA A O 1
ATOM 3096 N N . ALA A 1 397 ? 18.073 -20.198 -37.365 1.00 84.50 397 ALA A N 1
ATOM 3097 C CA . ALA A 1 397 ? 19.537 -20.248 -37.335 1.00 84.50 397 ALA A CA 1
ATOM 3098 C C . ALA A 1 397 ? 20.162 -19.603 -38.585 1.00 84.50 397 ALA A C 1
ATOM 3100 O O . ALA A 1 397 ? 20.965 -18.681 -38.470 1.00 84.50 397 ALA A O 1
ATOM 3101 N N . LYS A 1 398 ? 19.693 -19.983 -39.784 1.00 85.56 398 LYS A N 1
ATOM 3102 C CA . LYS A 1 398 ? 20.146 -19.376 -41.051 1.00 85.56 398 LYS A CA 1
ATOM 3103 C C . LYS A 1 398 ? 19.900 -17.869 -41.109 1.00 85.56 398 LYS A C 1
ATOM 3105 O O . LYS A 1 398 ? 20.708 -17.130 -41.660 1.00 85.56 398 LYS A O 1
ATOM 3110 N N . ARG A 1 399 ? 18.769 -17.400 -40.575 1.00 85.44 399 ARG A N 1
ATOM 3111 C CA . ARG A 1 399 ? 18.439 -15.970 -40.559 1.00 85.44 399 ARG A CA 1
ATOM 3112 C C . ARG A 1 399 ? 19.291 -15.197 -39.557 1.00 85.44 399 ARG A C 1
ATOM 3114 O O . ARG A 1 399 ? 19.651 -14.064 -39.844 1.00 85.44 399 ARG A O 1
ATOM 3121 N N . ALA A 1 400 ? 19.623 -15.799 -38.419 1.00 83.94 400 ALA A N 1
ATOM 3122 C CA . ALA A 1 400 ? 20.547 -15.205 -37.461 1.00 83.94 400 ALA A CA 1
ATOM 3123 C C . ALA A 1 400 ? 21.938 -15.009 -38.086 1.00 83.94 400 ALA A C 1
ATOM 3125 O O . ALA A 1 400 ? 22.472 -13.905 -38.026 1.00 83.94 400 ALA A O 1
ATOM 3126 N N . GLU A 1 401 ? 22.450 -16.019 -38.797 1.00 83.31 401 GLU A N 1
ATOM 3127 C CA . GLU A 1 401 ? 23.712 -15.925 -39.547 1.00 83.31 401 GLU A CA 1
ATOM 3128 C C . GLU A 1 401 ? 23.680 -14.822 -40.619 1.00 83.31 401 GLU A C 1
ATOM 3130 O O . GLU A 1 401 ? 24.616 -14.036 -40.730 1.00 83.31 401 GLU A O 1
ATOM 3135 N N . GLN A 1 402 ? 22.583 -14.707 -41.380 1.00 83.62 402 GLN A N 1
ATOM 3136 C CA . GLN A 1 402 ? 22.426 -13.675 -42.418 1.00 83.62 402 GLN A CA 1
ATOM 3137 C C . GLN A 1 402 ? 22.459 -12.242 -41.876 1.00 83.62 402 GLN A C 1
ATOM 3139 O O . GLN A 1 402 ? 22.859 -11.332 -42.598 1.00 83.62 402 GLN A O 1
ATOM 3144 N N . VAL A 1 403 ? 22.013 -12.036 -40.634 1.00 80.94 403 VAL A N 1
ATOM 3145 C CA . VAL A 1 403 ? 21.994 -10.717 -39.984 1.00 80.94 403 VAL A CA 1
ATOM 3146 C C . VAL A 1 403 ? 23.241 -10.498 -39.110 1.00 80.94 403 VAL A C 1
ATOM 3148 O O . VAL A 1 403 ? 23.345 -9.491 -38.419 1.00 80.94 403 VAL A O 1
ATOM 3151 N N . GLY A 1 404 ? 24.216 -11.413 -39.163 1.00 73.19 404 GLY A N 1
ATOM 3152 C CA . GLY A 1 404 ? 25.483 -11.283 -38.444 1.00 73.19 404 GLY A CA 1
ATOM 3153 C C . GLY A 1 404 ? 25.377 -11.506 -36.933 1.00 73.19 404 GLY A C 1
ATOM 3154 O O . GLY A 1 404 ? 26.226 -11.019 -36.193 1.00 73.19 404 GLY A O 1
ATOM 3155 N N . LEU A 1 405 ? 24.353 -12.223 -36.459 1.00 74.56 405 LEU A N 1
ATOM 3156 C CA . LEU A 1 405 ? 24.257 -12.620 -35.052 1.00 74.56 405 LEU A CA 1
ATOM 3157 C C . LEU A 1 405 ? 25.208 -13.805 -34.781 1.00 74.56 405 LEU A C 1
ATOM 3159 O O . LEU A 1 405 ? 25.221 -14.753 -35.570 1.00 74.56 405 LEU A O 1
ATOM 3163 N N . PRO A 1 406 ? 25.998 -13.790 -33.691 1.00 58.22 406 PRO A N 1
ATOM 3164 C CA . PRO A 1 406 ? 27.010 -14.812 -33.430 1.00 58.22 406 PRO A CA 1
ATOM 3165 C C . PRO A 1 406 ? 26.391 -16.204 -33.241 1.00 58.22 406 PRO A C 1
ATOM 3167 O O . PRO A 1 406 ? 25.470 -16.394 -32.449 1.00 58.22 406 PRO A O 1
ATOM 3170 N N . SER A 1 407 ? 26.927 -17.195 -33.959 1.00 48.19 407 SER A N 1
ATOM 3171 C CA . SER A 1 407 ? 26.451 -18.588 -33.934 1.00 48.19 407 SER A CA 1
ATOM 3172 C C . SER A 1 407 ? 27.013 -19.424 -32.775 1.00 48.19 407 SER A C 1
ATOM 3174 O O . SER A 1 407 ? 26.553 -20.544 -32.572 1.00 48.19 407 SER A O 1
ATOM 3176 N N . ASN A 1 408 ? 27.992 -18.908 -32.019 1.00 43.12 408 ASN A N 1
ATOM 3177 C CA . ASN A 1 408 ? 28.672 -19.632 -30.942 1.00 43.12 408 ASN A CA 1
ATOM 3178 C C . ASN A 1 408 ? 28.661 -18.804 -29.649 1.00 43.12 408 ASN A C 1
ATOM 3180 O O . ASN A 1 408 ? 29.160 -17.680 -29.626 1.00 43.12 408 ASN A O 1
ATOM 3184 N N . ARG A 1 409 ? 28.070 -19.360 -28.588 1.00 48.66 409 ARG A N 1
ATOM 3185 C CA . ARG A 1 409 ? 27.903 -18.724 -27.274 1.00 48.66 409 ARG A CA 1
ATOM 3186 C C . ARG A 1 409 ? 28.917 -19.287 -26.278 1.00 48.66 409 ARG A C 1
ATOM 3188 O O . ARG A 1 409 ? 28.545 -19.940 -25.311 1.00 48.66 409 ARG A O 1
ATOM 3195 N N . ASP A 1 410 ? 30.202 -19.086 -26.548 1.00 33.00 410 ASP A N 1
ATOM 3196 C CA . ASP A 1 410 ? 31.261 -19.501 -25.627 1.00 33.00 410 ASP A CA 1
ATOM 3197 C C . ASP A 1 410 ? 31.818 -18.299 -24.860 1.00 33.00 410 ASP A C 1
ATOM 3199 O O . ASP A 1 410 ? 32.292 -17.333 -25.449 1.00 33.00 410 ASP A O 1
ATOM 3203 N N . SER A 1 411 ? 31.833 -18.447 -23.531 1.00 32.78 411 SER A N 1
ATOM 3204 C CA . SER A 1 411 ? 32.426 -17.604 -22.481 1.00 32.78 411 SER A CA 1
ATOM 3205 C C . SER A 1 411 ? 31.609 -16.400 -21.974 1.00 32.78 411 SER A C 1
ATOM 3207 O O . SER A 1 411 ? 31.475 -15.360 -22.605 1.00 32.78 411 SER A O 1
ATOM 3209 N N . LEU A 1 412 ? 31.188 -16.515 -20.708 1.00 39.78 412 LEU A N 1
ATOM 3210 C CA . LEU A 1 412 ? 30.629 -15.485 -19.811 1.00 39.78 412 LEU A CA 1
ATOM 3211 C C . LEU A 1 412 ? 31.515 -14.228 -19.608 1.00 39.78 412 LEU A C 1
ATOM 3213 O O . LEU A 1 412 ? 31.201 -13.395 -18.765 1.00 39.78 412 LEU A O 1
ATOM 3217 N N . PHE A 1 413 ? 32.605 -14.092 -20.365 1.00 36.50 413 PHE A N 1
ATOM 3218 C CA . PHE A 1 413 ? 33.572 -12.994 -20.318 1.00 36.50 413 PHE A CA 1
ATOM 3219 C C . PHE A 1 413 ? 34.183 -12.714 -21.702 1.00 36.50 413 PHE A C 1
ATOM 3221 O O . PHE A 1 413 ? 35.370 -12.408 -21.806 1.00 36.50 413 PHE A O 1
ATOM 3228 N N . THR A 1 414 ? 33.419 -12.825 -22.793 1.00 30.56 414 THR A N 1
ATOM 3229 C CA . THR A 1 414 ? 33.897 -12.270 -24.065 1.00 30.56 414 THR A CA 1
ATOM 3230 C C . THR A 1 414 ? 33.645 -10.771 -24.079 1.00 30.56 414 THR A C 1
ATOM 3232 O O . THR A 1 414 ? 32.518 -10.307 -24.227 1.00 30.56 414 THR A O 1
ATOM 3235 N N . THR A 1 415 ? 34.728 -10.021 -23.903 1.00 34.94 415 THR A N 1
ATOM 3236 C CA . THR A 1 415 ? 34.855 -8.609 -24.248 1.00 34.94 415 THR A CA 1
ATOM 3237 C C . THR A 1 415 ? 34.262 -8.389 -25.637 1.00 34.94 415 THR A C 1
ATOM 3239 O O . THR A 1 415 ? 34.863 -8.794 -26.635 1.00 34.94 415 THR A O 1
ATOM 3242 N N . GLU A 1 416 ? 33.080 -7.779 -25.723 1.00 35.47 416 GLU A N 1
ATOM 3243 C CA . GLU A 1 416 ? 32.575 -7.285 -26.998 1.00 35.47 416 GLU A CA 1
ATOM 3244 C C . GLU A 1 416 ? 33.538 -6.191 -27.473 1.00 35.47 416 GLU A C 1
ATOM 3246 O O . GLU A 1 416 ? 33.476 -5.040 -27.053 1.00 35.47 416 GLU A O 1
ATOM 3251 N N . GLN A 1 417 ? 34.467 -6.555 -28.357 1.00 30.16 417 GLN A N 1
ATOM 3252 C CA . GLN A 1 417 ? 35.100 -5.604 -29.263 1.00 30.16 417 GLN A CA 1
ATOM 3253 C C . GLN A 1 417 ? 34.083 -5.246 -30.352 1.00 30.16 417 GLN A C 1
ATOM 3255 O O . GLN A 1 417 ? 34.264 -5.550 -31.529 1.00 30.16 417 GLN A O 1
ATOM 3260 N N . SER A 1 418 ? 32.968 -4.638 -29.959 1.00 31.41 418 SER A N 1
ATOM 3261 C CA . SER A 1 418 ? 32.092 -3.954 -30.894 1.00 31.41 418 SER A CA 1
ATOM 3262 C C . SER A 1 418 ? 32.797 -2.658 -31.294 1.00 31.41 418 SER A C 1
ATOM 3264 O O . SER A 1 418 ? 33.124 -1.802 -30.470 1.00 31.41 418 SER A O 1
ATOM 3266 N N . GLN A 1 419 ? 33.122 -2.551 -32.584 1.00 31.38 419 GLN A N 1
ATOM 3267 C CA . GLN A 1 419 ? 33.592 -1.312 -33.191 1.00 31.38 419 GLN A CA 1
ATOM 3268 C C . GLN A 1 419 ? 32.602 -0.203 -32.825 1.00 31.38 419 GLN A C 1
ATOM 3270 O O . GLN A 1 419 ? 31.441 -0.265 -33.226 1.00 31.38 419 GLN A O 1
ATOM 3275 N N . LYS A 1 420 ? 33.066 0.780 -32.042 1.00 29.66 420 LYS A N 1
ATOM 3276 C CA . LYS A 1 420 ? 32.302 1.966 -31.648 1.00 29.66 420 LYS A CA 1
ATOM 3277 C C . LYS A 1 420 ? 31.665 2.595 -32.887 1.00 29.66 420 LYS A C 1
ATOM 3279 O O . LYS A 1 420 ? 32.350 3.210 -33.702 1.00 29.66 420 LYS A O 1
ATOM 3284 N N . THR A 1 421 ? 30.354 2.457 -33.023 1.00 28.58 421 THR A N 1
ATOM 3285 C CA . THR A 1 421 ? 29.559 3.378 -33.828 1.00 28.58 421 THR A CA 1
ATOM 3286 C C . THR A 1 421 ? 29.343 4.631 -32.982 1.00 28.58 421 THR A C 1
ATOM 3288 O O . THR A 1 421 ? 28.827 4.561 -31.875 1.00 28.58 421 THR A O 1
ATOM 3291 N N . ASN A 1 422 ? 29.832 5.766 -33.478 1.00 35.28 422 ASN A N 1
ATOM 3292 C CA . ASN A 1 422 ? 29.927 7.052 -32.784 1.00 35.28 422 ASN A CA 1
ATOM 3293 C C . ASN A 1 422 ? 28.565 7.692 -32.430 1.00 35.28 422 ASN A C 1
ATOM 3295 O O . ASN A 1 422 ? 28.145 8.616 -33.131 1.00 35.28 422 ASN A O 1
ATOM 3299 N N . SER A 1 423 ? 27.892 7.298 -31.342 1.00 41.16 423 SER A N 1
ATOM 3300 C CA . SER A 1 423 ? 26.744 8.099 -30.868 1.00 41.16 423 SER A CA 1
ATOM 3301 C C . SER A 1 423 ? 26.522 8.263 -29.356 1.00 41.16 423 SER A C 1
ATOM 3303 O O . SER A 1 423 ? 25.829 9.217 -28.993 1.00 41.16 423 SER A O 1
ATOM 3305 N N . THR A 1 424 ? 27.165 7.507 -28.459 1.00 45.78 424 THR A N 1
ATOM 3306 C CA . THR A 1 424 ? 27.121 7.780 -27.009 1.00 45.78 424 THR A CA 1
ATOM 3307 C C . THR A 1 424 ? 28.492 8.140 -26.469 1.00 45.78 424 THR A C 1
ATOM 3309 O O . THR A 1 424 ? 29.351 7.299 -26.210 1.00 45.78 424 THR A O 1
ATOM 3312 N N . VAL A 1 425 ? 28.705 9.439 -26.275 1.00 59.75 425 VAL A N 1
ATOM 3313 C CA . VAL A 1 425 ? 29.873 9.936 -25.550 1.00 59.75 425 VAL A CA 1
ATOM 3314 C C . VAL A 1 425 ? 29.576 9.786 -24.053 1.00 59.75 425 VAL A C 1
ATOM 3316 O O . VAL A 1 425 ? 28.764 10.532 -23.511 1.00 59.75 425 VAL A O 1
ATOM 3319 N N . ASN A 1 426 ? 30.164 8.780 -23.401 1.00 66.88 426 ASN A N 1
ATOM 3320 C CA . ASN A 1 426 ? 30.054 8.563 -21.951 1.00 66.88 426 ASN A CA 1
ATOM 3321 C C . ASN A 1 426 ? 31.128 9.393 -21.213 1.00 66.88 426 ASN A C 1
ATOM 3323 O O . ASN A 1 426 ? 32.227 9.552 -21.752 1.00 66.88 426 ASN A O 1
ATOM 3327 N N . PRO A 1 427 ? 30.846 9.936 -20.009 1.00 77.38 427 PRO A N 1
ATOM 3328 C CA . PRO A 1 427 ? 31.845 10.671 -19.236 1.00 77.38 427 PRO A CA 1
ATOM 3329 C C . PRO A 1 427 ? 32.995 9.755 -18.804 1.00 77.38 427 PRO A C 1
ATOM 3331 O O . PRO A 1 427 ? 32.816 8.547 -18.618 1.00 77.38 427 PRO A O 1
ATOM 3334 N N . ASN A 1 428 ? 34.170 10.344 -18.585 1.00 80.31 428 ASN A N 1
ATOM 3335 C CA . ASN A 1 428 ? 35.290 9.631 -17.976 1.00 80.31 428 ASN A CA 1
ATOM 3336 C C . ASN A 1 428 ? 35.005 9.417 -16.487 1.00 80.31 428 ASN A C 1
ATOM 3338 O O . ASN A 1 428 ? 34.920 10.376 -15.720 1.00 80.31 428 ASN A O 1
ATOM 3342 N N . LEU A 1 429 ? 34.863 8.158 -16.079 1.00 82.94 429 LEU A N 1
ATOM 3343 C CA . LEU A 1 429 ? 34.595 7.794 -14.691 1.00 82.94 429 LEU A CA 1
ATOM 3344 C C . LEU A 1 429 ? 35.902 7.498 -13.939 1.00 82.94 429 LEU A C 1
ATOM 3346 O O . LEU A 1 429 ? 36.895 7.115 -14.564 1.00 82.94 429 LEU A O 1
ATOM 3350 N N . PRO A 1 430 ? 35.925 7.644 -12.600 1.00 82.56 430 PRO A N 1
ATOM 3351 C CA . PRO A 1 430 ? 37.095 7.298 -11.802 1.00 82.56 430 PRO A CA 1
ATOM 3352 C C . PRO A 1 430 ? 37.455 5.818 -11.961 1.00 82.56 430 PRO A C 1
ATOM 3354 O O . PRO A 1 430 ? 36.666 4.939 -11.589 1.00 82.56 430 PRO A O 1
ATOM 3357 N N . SER A 1 431 ? 38.668 5.550 -12.456 1.00 81.25 431 SER A N 1
ATOM 3358 C CA . SER A 1 431 ? 39.197 4.189 -12.582 1.00 81.25 431 SER A CA 1
ATOM 3359 C C . SER A 1 431 ? 39.237 3.485 -11.225 1.00 81.25 431 SER A C 1
ATOM 3361 O O . SER A 1 431 ? 39.078 4.114 -10.169 1.00 81.25 431 SER A O 1
ATOM 3363 N N . ILE A 1 432 ? 39.425 2.162 -11.233 1.00 78.44 432 ILE A N 1
ATOM 3364 C CA . ILE A 1 432 ? 39.426 1.393 -9.983 1.00 78.44 432 ILE A CA 1
ATOM 3365 C C . ILE A 1 432 ? 40.493 1.927 -9.009 1.00 78.44 432 ILE A C 1
ATOM 3367 O O . ILE A 1 432 ? 40.178 2.150 -7.840 1.00 78.44 432 ILE A O 1
ATOM 3371 N N . ASP A 1 433 ? 41.655 2.318 -9.550 1.00 74.50 433 ASP A N 1
ATOM 3372 C CA . ASP A 1 433 ? 42.837 2.820 -8.833 1.00 74.50 433 ASP A CA 1
ATOM 3373 C C . ASP A 1 433 ? 42.651 4.205 -8.180 1.00 74.50 433 ASP A C 1
ATOM 3375 O O . ASP A 1 433 ? 43.455 4.616 -7.339 1.00 74.50 433 ASP A O 1
ATOM 3379 N N . VAL A 1 434 ? 41.591 4.941 -8.527 1.00 78.88 434 VAL A N 1
ATOM 3380 C CA . VAL A 1 434 ? 41.337 6.291 -8.008 1.00 78.88 434 VAL A CA 1
ATOM 3381 C C . VAL A 1 434 ? 40.447 6.237 -6.765 1.00 78.88 434 VAL A C 1
ATOM 3383 O O . VAL A 1 434 ? 39.249 5.977 -6.847 1.00 78.88 434 VAL A O 1
ATOM 3386 N N . SER A 1 435 ? 41.026 6.540 -5.598 1.00 78.12 435 SER A N 1
ATOM 3387 C CA . SER A 1 435 ? 40.301 6.566 -4.313 1.00 78.12 435 SER A CA 1
ATOM 3388 C C . SER A 1 435 ? 39.792 7.952 -3.894 1.00 78.12 435 SER A C 1
ATOM 3390 O O . SER A 1 435 ? 38.839 8.043 -3.123 1.00 78.12 435 SER A O 1
ATOM 3392 N N . TYR A 1 436 ? 40.407 9.037 -4.375 1.00 79.69 436 TYR A N 1
ATOM 3393 C CA . TYR A 1 436 ? 40.039 10.413 -4.019 1.00 79.69 436 TYR A CA 1
ATOM 3394 C C . TYR A 1 436 ? 39.974 11.292 -5.260 1.00 79.69 436 TYR A C 1
ATOM 3396 O O . TYR A 1 436 ? 40.896 11.281 -6.075 1.00 79.69 436 TYR A O 1
ATOM 3404 N N . ILE A 1 437 ? 38.910 12.086 -5.362 1.00 82.94 437 ILE A N 1
ATOM 3405 C CA . ILE A 1 437 ? 38.692 13.034 -6.452 1.00 82.94 437 ILE A CA 1
ATOM 3406 C C . ILE A 1 437 ? 38.329 14.415 -5.901 1.00 82.94 437 ILE A C 1
ATOM 3408 O O . ILE A 1 437 ? 37.555 14.558 -4.950 1.00 82.94 437 ILE A O 1
ATOM 3412 N N . HIS A 1 438 ? 38.918 15.450 -6.496 1.00 81.56 438 HIS A N 1
ATOM 3413 C CA . HIS A 1 438 ? 38.571 16.836 -6.204 1.00 81.56 438 HIS A CA 1
ATOM 3414 C C . HIS A 1 438 ? 37.472 17.262 -7.171 1.00 81.56 438 HIS A C 1
ATOM 3416 O O . HIS A 1 438 ? 37.674 17.172 -8.381 1.00 81.56 438 HIS A O 1
ATOM 3422 N N . ILE A 1 439 ? 36.314 17.673 -6.652 1.00 83.19 439 ILE A N 1
ATOM 3423 C CA . ILE A 1 439 ? 35.121 17.863 -7.477 1.00 83.19 439 ILE A CA 1
ATOM 3424 C C . ILE A 1 439 ? 34.438 19.202 -7.232 1.00 83.19 439 ILE A C 1
ATOM 3426 O O . ILE A 1 439 ? 34.434 19.742 -6.125 1.00 83.19 439 ILE A O 1
ATOM 3430 N N . GLU A 1 440 ? 33.789 19.708 -8.272 1.00 82.19 440 GLU A N 1
ATOM 3431 C CA . GLU A 1 440 ? 32.771 20.746 -8.148 1.00 82.19 440 GLU A CA 1
ATOM 3432 C C . GLU A 1 440 ? 31.396 20.152 -8.457 1.00 82.19 440 GLU A C 1
ATOM 3434 O O . GLU A 1 440 ? 31.282 19.242 -9.273 1.00 82.19 440 GLU A O 1
ATOM 3439 N N . ILE A 1 441 ? 30.355 20.663 -7.799 1.00 82.19 441 ILE A N 1
ATOM 3440 C CA . ILE A 1 441 ? 28.966 20.241 -7.998 1.00 82.19 441 ILE A CA 1
ATOM 3441 C C . ILE A 1 441 ? 28.229 21.334 -8.789 1.00 82.19 441 ILE A C 1
ATOM 3443 O O . ILE A 1 441 ? 27.709 22.271 -8.167 1.00 82.19 441 ILE A O 1
ATOM 3447 N N . PRO A 1 442 ? 28.195 21.259 -10.135 1.00 81.25 442 PRO A N 1
ATOM 3448 C CA . PRO A 1 442 ? 27.486 22.228 -10.972 1.00 81.25 442 PRO A CA 1
ATOM 3449 C C . PRO A 1 442 ? 25.965 22.170 -10.782 1.00 81.25 442 PRO A C 1
ATOM 3451 O O . PRO A 1 442 ? 25.306 23.212 -10.750 1.00 81.25 442 PRO A O 1
ATOM 3454 N N . TYR A 1 443 ? 25.398 20.974 -10.599 1.00 80.56 443 TYR A N 1
ATOM 3455 C CA . TYR A 1 443 ? 23.952 20.774 -10.527 1.00 80.56 443 TYR A CA 1
ATOM 3456 C C . TYR A 1 443 ? 23.568 19.733 -9.473 1.00 80.56 443 TYR A C 1
ATOM 3458 O O . TYR A 1 443 ? 24.208 18.693 -9.349 1.00 80.56 443 TYR A O 1
ATOM 3466 N N . VAL A 1 444 ? 22.507 20.010 -8.712 1.00 75.94 444 VAL A N 1
ATOM 3467 C CA . VAL A 1 444 ? 21.986 19.117 -7.666 1.00 75.94 444 VAL A CA 1
ATOM 3468 C C . VAL A 1 444 ? 20.545 18.768 -7.999 1.00 75.94 444 VAL A C 1
ATOM 3470 O O . VAL A 1 444 ? 19.724 19.676 -8.127 1.00 75.94 444 VAL A O 1
ATOM 3473 N N . ILE A 1 445 ? 20.251 17.472 -8.114 1.00 71.44 445 ILE A N 1
ATOM 3474 C CA . ILE A 1 445 ? 18.889 16.962 -8.307 1.00 71.44 445 ILE A CA 1
ATOM 3475 C C . ILE A 1 445 ? 18.209 16.894 -6.937 1.00 71.44 445 ILE A C 1
ATOM 3477 O O . ILE A 1 445 ? 17.189 17.542 -6.706 1.00 71.44 445 ILE A O 1
ATOM 3481 N N . ASP A 1 446 ? 18.838 16.197 -5.992 1.00 64.69 446 ASP A N 1
ATOM 3482 C CA . ASP A 1 446 ? 18.454 16.145 -4.583 1.00 64.69 446 ASP A CA 1
ATOM 3483 C C . ASP A 1 446 ? 19.703 16.010 -3.685 1.00 64.69 446 ASP A C 1
ATOM 3485 O O . ASP A 1 446 ? 20.810 15.834 -4.194 1.00 64.69 446 ASP A O 1
ATOM 3489 N N . PRO A 1 447 ? 19.590 16.122 -2.347 1.00 62.00 447 PRO A N 1
ATOM 3490 C CA . PRO A 1 447 ? 20.757 16.094 -1.464 1.00 62.00 447 PRO A CA 1
ATOM 3491 C C . PRO A 1 447 ? 21.642 14.844 -1.584 1.00 62.00 447 PRO A C 1
ATOM 3493 O O . PRO A 1 447 ? 22.809 14.915 -1.212 1.00 62.00 447 PRO A O 1
ATOM 3496 N N . SER A 1 448 ? 21.111 13.715 -2.064 1.00 65.88 448 SER A N 1
ATOM 3497 C CA . SER A 1 448 ? 21.866 12.479 -2.288 1.00 65.88 448 SER A CA 1
ATOM 3498 C C . SER A 1 448 ? 22.270 12.252 -3.736 1.00 65.88 448 SER A C 1
ATOM 3500 O O . SER A 1 448 ? 23.111 11.393 -3.952 1.00 65.88 448 SER A O 1
ATOM 3502 N N . HIS A 1 449 ? 21.700 12.983 -4.699 1.00 78.06 449 HIS A N 1
ATOM 3503 C CA . HIS A 1 449 ? 21.867 12.757 -6.135 1.00 78.06 449 HIS A CA 1
ATOM 3504 C C . HIS A 1 449 ? 22.196 14.066 -6.853 1.00 78.06 449 HIS A C 1
ATOM 3506 O O . HIS A 1 449 ? 21.416 15.021 -6.876 1.00 78.06 449 HIS A O 1
ATOM 3512 N N . PHE A 1 450 ? 23.384 14.139 -7.436 1.00 85.12 450 PHE A N 1
ATOM 3513 C CA . PHE A 1 450 ? 23.894 15.362 -8.044 1.00 85.12 450 PHE A CA 1
ATOM 3514 C C . PHE A 1 450 ? 24.861 15.050 -9.179 1.00 85.12 450 PHE A C 1
ATOM 3516 O O . PHE A 1 450 ? 25.350 13.934 -9.315 1.00 85.12 450 PHE A O 1
ATOM 3523 N N . TRP A 1 451 ? 25.155 16.059 -9.986 1.00 86.56 451 TRP A N 1
ATOM 3524 C CA . TRP A 1 451 ? 26.190 15.984 -11.007 1.00 86.56 451 TRP A CA 1
ATOM 3525 C C . TRP A 1 451 ? 27.456 16.638 -10.484 1.00 86.56 451 TRP A C 1
ATOM 3527 O O . TRP A 1 451 ? 27.399 17.689 -9.842 1.00 86.56 451 TRP A O 1
ATOM 3537 N N . ALA A 1 452 ? 28.594 16.005 -10.742 1.00 85.88 452 ALA A N 1
ATOM 3538 C CA . ALA A 1 452 ? 29.902 16.506 -10.363 1.00 85.88 452 ALA A CA 1
ATOM 3539 C C . ALA A 1 452 ? 30.819 16.603 -11.579 1.00 85.88 452 ALA A C 1
ATOM 3541 O O . ALA A 1 452 ? 30.690 15.840 -12.533 1.00 85.88 452 ALA A O 1
ATOM 3542 N N . ARG A 1 453 ? 31.777 17.522 -11.512 1.00 86.81 453 ARG A N 1
ATOM 3543 C CA . ARG A 1 453 ? 32.894 17.614 -12.454 1.00 86.81 453 ARG A CA 1
ATOM 3544 C C . ARG A 1 453 ? 34.210 17.481 -11.713 1.00 86.81 453 ARG A C 1
ATOM 3546 O O . ARG A 1 453 ? 34.325 17.931 -10.571 1.00 86.81 453 ARG A O 1
ATOM 3553 N N . SER A 1 454 ? 35.200 16.886 -12.364 1.00 83.38 454 SER A N 1
ATOM 3554 C CA . SER A 1 454 ? 36.552 16.801 -11.815 1.00 83.38 454 SER A CA 1
ATOM 3555 C C . SER A 1 454 ? 37.246 18.161 -11.922 1.00 83.38 454 SER A C 1
ATOM 3557 O O . SER A 1 454 ? 37.151 18.835 -12.943 1.00 83.38 454 SER A O 1
ATOM 3559 N N . LEU A 1 455 ? 37.946 18.566 -10.861 1.00 79.56 455 LEU A N 1
ATOM 3560 C CA . LEU A 1 455 ? 38.719 19.814 -10.790 1.00 79.56 455 LEU A CA 1
ATOM 3561 C C . LEU A 1 455 ? 40.214 19.600 -11.071 1.00 79.56 455 LEU A C 1
ATOM 3563 O O . LEU A 1 455 ? 41.057 20.397 -10.650 1.00 79.56 455 LEU A O 1
ATOM 3567 N N . ASP A 1 456 ? 40.570 18.505 -11.734 1.00 79.75 456 ASP A N 1
ATOM 3568 C CA . ASP A 1 456 ? 41.941 18.253 -12.150 1.00 79.75 456 ASP A CA 1
ATOM 3569 C C . ASP A 1 456 ? 42.345 19.157 -13.328 1.00 79.75 456 ASP A C 1
ATOM 3571 O O . ASP A 1 456 ? 41.516 19.720 -14.047 1.00 79.75 456 ASP A O 1
ATOM 3575 N N . VAL A 1 457 ? 43.657 19.313 -13.520 1.00 76.19 457 VAL A N 1
ATOM 3576 C CA . VAL A 1 457 ? 44.220 20.235 -14.520 1.00 76.19 457 VAL A CA 1
ATOM 3577 C C . VAL A 1 457 ? 43.723 19.905 -15.930 1.00 76.19 457 VAL A C 1
ATOM 3579 O O . VAL A 1 457 ? 43.512 20.817 -16.725 1.00 76.19 457 VAL A O 1
ATOM 3582 N N . SER A 1 458 ? 43.512 18.622 -16.244 1.00 80.31 458 SER A N 1
ATOM 3583 C CA . SER A 1 458 ? 43.062 18.214 -17.575 1.00 80.31 458 SER A CA 1
ATOM 3584 C C . SER A 1 458 ? 41.606 18.613 -17.835 1.00 80.31 458 SER A C 1
ATOM 3586 O O . SER A 1 458 ? 41.345 19.262 -18.848 1.00 80.31 458 SER A O 1
ATOM 3588 N N . SER A 1 459 ? 40.694 18.352 -16.892 1.00 80.25 459 SER A N 1
ATOM 3589 C CA . SER A 1 459 ? 39.275 18.720 -17.015 1.00 80.25 459 SER A CA 1
ATOM 3590 C C . SER A 1 459 ? 39.067 20.236 -17.086 1.00 80.25 459 SER A C 1
ATOM 3592 O O . SER A 1 459 ? 38.316 20.708 -17.936 1.00 80.25 459 SER A O 1
ATOM 3594 N N . ASN A 1 460 ? 39.787 21.017 -16.270 1.00 80.94 460 ASN A N 1
ATOM 3595 C CA . ASN A 1 460 ? 39.708 22.486 -16.305 1.00 80.94 460 ASN A CA 1
ATOM 3596 C C . ASN A 1 460 ? 40.217 23.069 -17.636 1.00 80.94 460 ASN A C 1
ATOM 3598 O O . ASN A 1 460 ? 39.639 24.018 -18.165 1.00 80.94 460 ASN A O 1
ATOM 3602 N N . ASN A 1 461 ? 41.285 22.496 -18.202 1.00 83.62 461 ASN A N 1
ATOM 3603 C CA . ASN A 1 461 ? 41.787 22.912 -19.512 1.00 83.62 461 ASN A CA 1
ATOM 3604 C C . ASN A 1 461 ? 40.795 22.566 -20.634 1.00 83.62 461 ASN A C 1
ATOM 3606 O O . ASN A 1 461 ? 40.620 23.371 -21.548 1.00 83.62 461 ASN A O 1
ATOM 3610 N N . MET A 1 462 ? 40.141 21.399 -20.566 1.00 84.06 462 MET A N 1
ATOM 3611 C CA . MET A 1 462 ? 39.105 21.006 -21.528 1.00 84.06 462 MET A CA 1
ATOM 3612 C C . MET A 1 462 ? 37.878 21.917 -21.444 1.00 84.06 462 MET A C 1
ATOM 3614 O O . MET A 1 462 ? 37.385 22.344 -22.483 1.00 84.06 462 MET A O 1
ATOM 3618 N N . GLU A 1 463 ? 37.416 22.265 -20.239 1.00 83.31 463 GLU A N 1
ATOM 3619 C CA . GLU A 1 463 ? 36.303 23.203 -20.046 1.00 83.31 463 GLU A CA 1
ATOM 3620 C C . GLU A 1 463 ? 36.612 24.567 -20.668 1.00 83.31 463 GLU A C 1
ATOM 3622 O O . GLU A 1 463 ? 35.832 25.071 -21.474 1.00 83.31 463 GLU A O 1
ATOM 3627 N N . LEU A 1 464 ? 37.774 25.142 -20.338 1.00 84.75 464 LEU A N 1
ATOM 3628 C CA . LEU A 1 464 ? 38.186 26.438 -20.872 1.00 84.75 464 LEU A CA 1
ATOM 3629 C C . LEU A 1 464 ? 38.305 26.398 -22.402 1.00 84.75 464 LEU A C 1
ATOM 3631 O O . LEU A 1 464 ? 37.882 27.326 -23.090 1.00 84.75 464 LEU A O 1
ATOM 3635 N N . TRP A 1 465 ? 38.844 25.305 -22.946 1.00 86.75 465 TRP A N 1
ATOM 3636 C CA . TRP A 1 465 ? 38.948 25.109 -24.388 1.00 86.75 465 TRP A CA 1
ATOM 3637 C C . TRP A 1 465 ? 37.571 25.017 -25.061 1.00 86.75 465 TRP A C 1
ATOM 3639 O O . TRP A 1 465 ? 37.339 25.711 -26.053 1.00 86.75 465 TRP A O 1
ATOM 3649 N N . LEU A 1 466 ? 36.641 24.229 -24.507 1.00 86.56 466 LEU A N 1
ATOM 3650 C CA . LEU A 1 466 ? 35.263 24.110 -25.000 1.00 86.56 466 LEU A CA 1
ATOM 3651 C C . LEU A 1 466 ? 34.538 25.458 -24.956 1.00 86.56 466 LEU A C 1
ATOM 3653 O O . LEU A 1 466 ? 33.892 25.845 -25.932 1.00 86.56 466 LEU A O 1
ATOM 3657 N N . PHE A 1 467 ? 34.675 26.183 -23.845 1.00 85.62 467 PHE A N 1
ATOM 3658 C CA . PHE A 1 467 ? 34.063 27.491 -23.657 1.00 85.62 467 PHE A CA 1
ATOM 3659 C C . PHE A 1 467 ? 34.540 28.486 -24.718 1.00 85.62 467 PHE A C 1
ATOM 3661 O O . PHE A 1 467 ? 33.710 29.081 -25.410 1.00 85.62 467 PHE A O 1
ATOM 3668 N N . ASN A 1 468 ? 35.858 28.607 -24.908 1.00 85.12 468 ASN A N 1
ATOM 3669 C CA . ASN A 1 468 ? 36.443 29.525 -25.886 1.00 85.12 468 ASN A CA 1
ATOM 3670 C C . ASN A 1 468 ? 36.027 29.157 -27.318 1.00 85.12 468 ASN A C 1
ATOM 3672 O O . ASN A 1 468 ? 35.659 30.024 -28.110 1.00 85.12 468 ASN A O 1
ATOM 3676 N N . LYS A 1 469 ? 36.014 27.861 -27.654 1.00 84.81 469 LYS A N 1
ATOM 3677 C CA . LYS A 1 469 ? 35.616 27.387 -28.986 1.00 84.81 469 LYS A CA 1
ATOM 3678 C C . LYS A 1 469 ? 34.157 27.665 -29.327 1.00 84.81 469 LYS A C 1
ATOM 3680 O O . LYS A 1 469 ? 33.873 28.018 -30.469 1.00 84.81 469 LYS A O 1
ATOM 3685 N N . LEU A 1 470 ? 33.247 27.520 -28.366 1.00 84.69 470 LEU A N 1
ATOM 3686 C CA . LEU A 1 470 ? 31.817 27.740 -28.593 1.00 84.69 470 LEU A CA 1
ATOM 3687 C C . LEU A 1 470 ? 31.416 29.219 -28.530 1.00 84.69 470 LEU A C 1
ATOM 3689 O O . LEU A 1 470 ? 30.461 29.603 -29.200 1.00 84.69 470 LEU A O 1
ATOM 3693 N N . ASN A 1 471 ? 32.119 30.044 -27.747 1.00 85.31 471 ASN A N 1
ATOM 3694 C CA . ASN A 1 471 ? 31.671 31.406 -27.436 1.00 85.31 471 ASN A CA 1
ATOM 3695 C C . ASN A 1 471 ? 32.531 32.527 -28.033 1.00 85.31 471 ASN A C 1
ATOM 3697 O O . ASN A 1 471 ? 32.003 33.606 -28.289 1.00 85.31 471 ASN A O 1
ATOM 3701 N N . GLU A 1 472 ? 33.823 32.305 -28.292 1.00 77.50 472 GLU A N 1
ATOM 3702 C CA . GLU A 1 472 ? 34.717 33.353 -28.816 1.00 77.50 472 GLU A CA 1
ATOM 3703 C C . GLU A 1 472 ? 34.828 33.334 -30.350 1.00 77.50 472 GLU A C 1
ATOM 3705 O O . GLU A 1 472 ? 35.241 34.323 -30.956 1.00 77.50 472 GLU A O 1
ATOM 3710 N N . GLN A 1 473 ? 34.429 32.237 -31.007 1.00 67.88 473 GLN A N 1
ATOM 3711 C CA . GLN A 1 473 ? 34.462 32.092 -32.466 1.00 67.88 473 GLN A CA 1
ATOM 3712 C C . GLN A 1 473 ? 33.039 32.124 -33.060 1.00 67.88 473 GLN A C 1
ATOM 3714 O O . GLN A 1 473 ? 32.408 31.089 -33.275 1.00 67.88 473 GLN A O 1
ATOM 3719 N N . SER A 1 474 ? 32.530 33.326 -33.354 1.00 58.25 474 SER A N 1
ATOM 3720 C CA . SER A 1 474 ? 31.138 33.558 -33.791 1.00 58.25 474 SER A CA 1
ATOM 3721 C C . SER A 1 474 ? 30.734 32.859 -35.094 1.00 58.25 474 SER A C 1
ATOM 3723 O O . SER A 1 474 ? 29.559 32.555 -35.284 1.00 58.25 474 SER A O 1
ATOM 3725 N N . ASP A 1 475 ? 31.686 32.590 -35.988 1.00 67.31 475 ASP A N 1
ATOM 3726 C CA . ASP A 1 475 ? 31.400 32.140 -37.360 1.00 67.31 475 ASP A CA 1
ATOM 3727 C C . ASP A 1 475 ? 31.165 30.621 -37.468 1.00 67.31 475 ASP A C 1
ATOM 3729 O O . ASP A 1 475 ? 30.819 30.100 -38.532 1.00 67.31 475 ASP A O 1
ATOM 3733 N N . ILE A 1 476 ? 31.355 29.901 -36.360 1.00 73.81 476 ILE A N 1
ATOM 3734 C CA . ILE A 1 476 ? 31.340 28.435 -36.298 1.00 73.81 476 ILE A CA 1
ATOM 3735 C C . ILE A 1 476 ? 29.937 27.893 -35.996 1.00 73.81 476 ILE A C 1
ATOM 3737 O O . ILE A 1 476 ? 29.576 26.799 -36.439 1.00 73.81 476 ILE A O 1
ATOM 3741 N N . LEU A 1 477 ? 29.134 28.663 -35.261 1.00 82.06 477 LEU A N 1
ATOM 3742 C CA . LEU A 1 477 ? 27.793 28.284 -34.835 1.00 82.06 477 LEU A CA 1
ATOM 3743 C C . LEU A 1 477 ? 26.749 28.782 -35.836 1.00 82.06 477 LEU A C 1
ATOM 3745 O O . LEU A 1 477 ? 26.439 29.972 -35.895 1.00 82.06 477 LEU A O 1
ATOM 3749 N N . LYS A 1 478 ? 26.160 27.866 -36.608 1.00 84.75 478 LYS A N 1
ATOM 3750 C CA . LYS A 1 478 ? 25.122 28.195 -37.596 1.00 84.75 478 LYS A CA 1
ATOM 3751 C C . LYS A 1 478 ? 23.723 27.864 -37.081 1.00 84.75 478 LYS A C 1
ATOM 3753 O O . LYS A 1 478 ? 23.564 26.891 -36.345 1.00 84.75 478 LYS A O 1
ATOM 3758 N N . PRO A 1 479 ? 22.691 28.641 -37.454 1.00 84.12 479 PRO A N 1
ATOM 3759 C CA . PRO A 1 479 ? 21.302 28.249 -37.230 1.00 84.12 479 PRO A CA 1
ATOM 3760 C C . PRO A 1 479 ? 20.997 26.872 -37.836 1.00 84.12 479 PRO A C 1
ATOM 3762 O O . PRO A 1 479 ? 21.618 26.462 -38.813 1.00 84.12 479 PRO A O 1
ATOM 3765 N N . LEU A 1 480 ? 20.031 26.162 -37.259 1.00 83.31 480 LEU A N 1
ATOM 3766 C CA . LEU A 1 480 ? 19.595 24.858 -37.755 1.00 83.31 480 LEU A CA 1
ATOM 3767 C C . LEU A 1 480 ? 18.826 24.976 -39.081 1.00 83.31 480 LEU A C 1
ATOM 3769 O O . LEU A 1 480 ? 17.790 25.636 -39.136 1.00 83.31 480 LEU A O 1
ATOM 3773 N N . ASP A 1 481 ? 19.262 24.237 -40.103 1.00 75.00 481 ASP A N 1
ATOM 3774 C CA . ASP A 1 481 ? 18.555 24.127 -41.393 1.00 75.00 481 ASP A CA 1
ATOM 3775 C C . ASP A 1 481 ? 17.398 23.107 -41.366 1.00 75.00 481 ASP A C 1
ATOM 3777 O O . ASP A 1 481 ? 16.540 23.082 -42.250 1.00 75.00 481 ASP A O 1
ATOM 3781 N N . SER A 1 482 ? 17.367 22.229 -40.359 1.00 78.69 482 SER A N 1
ATOM 3782 C CA . SER A 1 482 ? 16.379 21.153 -40.218 1.00 78.69 482 SER A CA 1
ATOM 3783 C C . SER A 1 482 ? 15.970 20.945 -38.759 1.00 78.69 482 SER A C 1
ATOM 3785 O O . SER A 1 482 ? 16.615 21.441 -37.836 1.00 78.69 482 SER A O 1
ATOM 3787 N N . SER A 1 483 ? 14.870 20.219 -38.531 1.00 78.31 483 SER A N 1
ATOM 3788 C CA . SER A 1 483 ? 14.401 19.921 -37.175 1.00 78.31 483 SER A CA 1
ATOM 3789 C C . SER A 1 483 ? 15.461 19.144 -36.378 1.00 78.31 483 SER A C 1
ATOM 3791 O O . SER A 1 483 ? 15.994 18.162 -36.907 1.00 78.31 483 SER A O 1
ATOM 3793 N N . PRO A 1 484 ? 15.727 19.518 -35.113 1.00 82.94 484 PRO A N 1
ATOM 3794 C CA . PRO A 1 484 ? 16.741 18.865 -34.292 1.00 82.94 484 PRO A CA 1
ATOM 3795 C C . PRO A 1 484 ? 16.419 17.381 -34.074 1.00 82.94 484 PRO A C 1
ATOM 3797 O O . PRO A 1 484 ? 15.259 17.000 -33.899 1.00 82.94 484 PRO A O 1
ATOM 3800 N N . GLN A 1 485 ? 17.452 16.538 -34.082 1.00 77.88 485 GLN A N 1
ATOM 3801 C CA . GLN A 1 485 ? 17.319 15.098 -33.858 1.00 77.88 485 GLN A CA 1
ATOM 3802 C C . GLN A 1 485 ? 17.531 14.760 -32.380 1.00 77.88 485 GLN A C 1
ATOM 3804 O O . GLN A 1 485 ? 18.557 15.113 -31.801 1.00 77.88 485 GLN A O 1
ATOM 3809 N N . VAL A 1 486 ? 16.577 14.035 -31.786 1.00 76.50 486 VAL A N 1
ATOM 38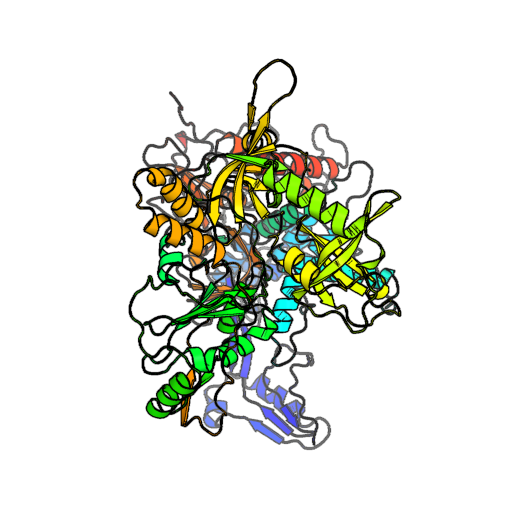10 C CA . VAL A 1 486 ? 16.701 13.499 -30.420 1.00 76.50 486 VAL A CA 1
ATOM 3811 C C . VAL A 1 486 ? 17.932 12.593 -30.330 1.00 76.50 486 VAL A C 1
ATOM 3813 O O . VAL A 1 486 ? 18.138 11.736 -31.192 1.00 76.50 486 VAL A O 1
ATOM 3816 N N . GLY A 1 487 ? 18.748 12.804 -29.298 1.00 71.00 487 GLY A N 1
ATOM 3817 C CA . GLY A 1 487 ? 20.007 12.104 -29.049 1.00 71.00 487 GLY A CA 1
ATOM 3818 C C . GLY A 1 487 ? 21.246 12.752 -29.677 1.00 71.00 487 GLY A C 1
ATOM 3819 O O . GLY A 1 487 ? 22.353 12.410 -29.277 1.00 71.00 487 GLY A O 1
ATOM 3820 N N . LYS A 1 488 ? 21.098 13.707 -30.607 1.00 81.12 488 LYS A N 1
ATOM 3821 C CA . LYS A 1 488 ? 22.237 14.394 -31.240 1.00 81.12 488 LYS A CA 1
ATOM 3822 C C . LYS A 1 488 ? 22.706 15.594 -30.404 1.00 81.12 488 LYS A C 1
ATOM 3824 O O . LYS A 1 488 ? 21.903 16.237 -29.722 1.00 81.12 488 LYS A O 1
ATOM 3829 N N . LEU A 1 489 ? 24.010 15.874 -30.463 1.00 82.12 489 LEU A N 1
ATOM 3830 C CA . LEU A 1 489 ? 24.648 17.020 -29.814 1.00 82.12 489 LEU A CA 1
ATOM 3831 C C . LEU A 1 489 ? 24.542 18.284 -30.677 1.00 82.12 489 LEU A C 1
ATOM 3833 O O . LEU A 1 489 ? 24.796 18.246 -31.882 1.00 82.12 489 LEU A O 1
ATOM 3837 N N . TYR A 1 490 ? 24.204 19.395 -30.031 1.00 87.81 490 TYR A N 1
ATOM 3838 C CA . TYR A 1 490 ? 24.135 20.743 -30.593 1.00 87.81 490 TYR A CA 1
ATOM 3839 C C . TYR A 1 490 ? 24.721 21.751 -29.600 1.00 87.81 490 TYR A C 1
ATOM 3841 O O . TYR A 1 490 ? 24.927 21.435 -28.427 1.00 87.81 490 TYR A O 1
ATOM 3849 N N . ALA A 1 491 ? 24.960 22.978 -30.056 1.00 88.25 491 ALA A N 1
ATOM 3850 C CA . ALA A 1 491 ? 25.245 24.091 -29.163 1.00 88.25 491 ALA A CA 1
ATOM 3851 C C . ALA A 1 491 ? 23.921 24.749 -28.745 1.00 88.25 491 ALA A C 1
ATOM 3853 O O . ALA A 1 491 ? 23.146 25.199 -29.595 1.00 88.25 491 ALA A O 1
ATOM 3854 N N . ALA A 1 492 ? 23.657 24.790 -27.439 1.00 90.19 492 ALA A N 1
ATOM 3855 C CA . ALA A 1 492 ? 22.461 25.402 -26.870 1.00 90.19 492 ALA A CA 1
ATOM 3856 C C . ALA A 1 492 ? 22.828 26.595 -25.974 1.00 90.19 492 ALA A C 1
ATOM 3858 O O . ALA A 1 492 ? 23.820 26.518 -25.245 1.00 90.19 492 ALA A O 1
ATOM 3859 N N . PRO A 1 493 ? 22.050 27.689 -26.015 1.00 89.56 493 PRO A N 1
ATOM 3860 C CA . PRO A 1 493 ? 22.248 28.832 -25.141 1.00 89.56 493 PRO A CA 1
ATOM 3861 C C . PRO A 1 493 ? 21.862 28.507 -23.697 1.00 89.56 493 PRO A C 1
ATOM 3863 O O . PRO A 1 493 ? 20.846 27.861 -23.434 1.00 89.56 493 PRO A O 1
ATOM 3866 N N . PHE A 1 494 ? 22.635 29.043 -22.764 1.00 87.38 494 PHE A N 1
ATOM 3867 C CA . PHE A 1 494 ? 22.317 29.114 -21.349 1.00 87.38 494 PHE A CA 1
ATOM 3868 C C . PHE A 1 494 ? 22.606 30.537 -20.861 1.00 87.38 494 PHE A C 1
ATOM 3870 O O . PHE A 1 494 ? 23.666 31.104 -21.146 1.00 87.38 494 PHE A O 1
ATOM 3877 N N . THR A 1 495 ? 21.637 31.145 -20.179 1.00 81.25 495 THR A N 1
ATOM 3878 C CA . THR A 1 495 ? 21.742 32.527 -19.701 1.00 81.25 495 THR A CA 1
ATOM 3879 C C . THR A 1 495 ? 22.078 32.534 -18.219 1.00 81.25 495 THR A C 1
ATOM 3881 O O . THR A 1 495 ? 21.254 32.150 -17.391 1.00 81.25 495 THR A O 1
ATOM 3884 N N . GLU A 1 496 ? 23.265 33.031 -17.881 1.00 71.31 496 GLU A N 1
ATOM 3885 C CA . GLU A 1 496 ? 23.680 33.253 -16.499 1.00 71.31 496 GLU A CA 1
ATOM 3886 C C . GLU A 1 496 ? 23.796 34.764 -16.242 1.00 71.31 496 GLU A C 1
ATOM 3888 O O . GLU A 1 496 ? 24.609 35.481 -16.833 1.00 71.31 496 GLU A O 1
ATOM 3893 N N . GLY A 1 497 ? 22.906 35.293 -15.397 1.00 73.50 497 GLY A N 1
ATOM 3894 C CA . GLY A 1 497 ? 22.803 36.732 -15.145 1.00 73.50 497 GLY A CA 1
ATOM 3895 C C . GLY A 1 497 ? 22.344 37.521 -16.379 1.00 73.50 497 GLY A C 1
ATOM 3896 O O . GLY A 1 497 ? 21.191 37.418 -16.793 1.00 73.50 497 GLY A O 1
ATOM 3897 N N . HIS A 1 498 ? 23.232 38.346 -16.944 1.00 69.94 498 HIS A N 1
ATOM 3898 C CA . HIS A 1 498 ? 22.957 39.180 -18.127 1.00 69.94 498 HIS A CA 1
ATOM 3899 C C . HIS A 1 498 ? 23.657 38.694 -19.405 1.00 69.94 498 HIS A C 1
ATOM 3901 O O . HIS A 1 498 ? 23.558 39.355 -20.439 1.00 69.94 498 HIS A O 1
ATOM 3907 N N . GLN A 1 499 ? 24.372 37.568 -19.353 1.00 78.88 499 GLN A N 1
ATOM 3908 C CA . GLN A 1 499 ? 25.112 37.026 -20.490 1.00 78.88 499 GLN A CA 1
ATOM 3909 C C . GLN A 1 499 ? 24.511 35.689 -20.923 1.00 78.88 499 GLN A C 1
ATOM 3911 O O . GLN A 1 499 ? 24.176 34.851 -20.092 1.00 78.88 499 GLN A O 1
ATOM 3916 N N . THR A 1 500 ? 24.352 35.505 -22.234 1.00 81.88 500 THR A N 1
ATOM 3917 C CA . THR A 1 500 ? 23.922 34.233 -22.827 1.00 81.88 500 THR A CA 1
ATOM 3918 C C . THR A 1 500 ? 25.103 33.630 -23.563 1.00 81.88 500 THR A C 1
ATOM 3920 O O . THR A 1 500 ? 25.607 34.245 -24.500 1.00 81.88 500 THR A O 1
ATOM 3923 N N . MET A 1 501 ? 25.523 32.449 -23.123 1.00 88.25 501 MET A N 1
ATOM 3924 C CA . MET A 1 501 ? 26.641 31.698 -23.691 1.00 88.25 501 MET A CA 1
ATOM 3925 C C . MET A 1 501 ? 26.132 30.362 -24.238 1.00 88.25 501 MET A C 1
ATOM 3927 O O . MET A 1 501 ? 25.093 29.865 -23.809 1.00 88.25 501 MET A O 1
ATOM 3931 N N . TYR A 1 502 ? 26.840 29.787 -25.200 1.00 89.19 502 TYR A N 1
ATOM 3932 C CA . TYR A 1 502 ? 26.547 28.501 -25.815 1.00 89.19 502 TYR A CA 1
ATOM 3933 C C . TYR A 1 502 ? 27.380 27.385 -25.190 1.00 89.19 502 TYR A C 1
ATOM 3935 O O . TYR A 1 502 ? 28.590 27.516 -24.998 1.00 89.19 502 TYR A O 1
ATOM 3943 N N . TYR A 1 503 ? 26.721 26.257 -24.941 1.00 89.50 503 TYR A N 1
ATOM 3944 C CA . TYR A 1 503 ? 27.306 25.062 -24.339 1.00 89.50 503 TYR A CA 1
ATOM 3945 C C . TYR A 1 503 ? 26.893 23.810 -25.116 1.00 89.50 503 TYR A C 1
ATOM 3947 O O . TYR A 1 503 ? 25.895 23.819 -25.844 1.00 89.50 503 TYR A O 1
ATOM 3955 N N . ARG A 1 504 ? 27.647 22.713 -24.961 1.00 89.81 504 ARG A N 1
ATOM 3956 C CA . ARG A 1 504 ? 27.301 21.426 -25.578 1.00 89.81 504 ARG A CA 1
ATOM 3957 C C . ARG A 1 504 ? 26.052 20.855 -24.916 1.00 89.81 504 ARG A C 1
ATOM 3959 O O . ARG A 1 504 ? 26.020 20.642 -23.703 1.00 89.81 504 ARG A O 1
ATOM 3966 N N . ALA A 1 505 ? 25.035 20.567 -25.717 1.00 88.06 505 ALA A N 1
ATOM 3967 C CA . ALA A 1 505 ? 23.789 20.005 -25.232 1.00 88.06 505 ALA A CA 1
ATOM 3968 C C . ALA A 1 505 ? 23.271 18.888 -26.139 1.00 88.06 505 ALA A C 1
ATOM 3970 O O . ALA A 1 505 ? 23.317 18.978 -27.366 1.00 88.06 505 ALA A O 1
ATOM 3971 N N . ARG A 1 506 ? 22.743 17.830 -25.525 1.00 87.56 506 ARG A N 1
ATOM 3972 C CA . ARG A 1 506 ? 22.038 16.744 -26.207 1.00 87.56 506 ARG A CA 1
ATOM 3973 C C . ARG A 1 506 ? 20.544 17.042 -26.233 1.00 87.56 506 ARG A C 1
ATOM 3975 O O . ARG A 1 506 ? 19.984 17.480 -25.232 1.00 87.56 506 ARG A O 1
ATOM 3982 N N . ILE A 1 507 ? 19.882 16.770 -27.353 1.00 84.25 507 ILE A N 1
ATOM 3983 C CA . ILE A 1 507 ? 18.419 16.875 -27.430 1.00 84.25 507 ILE A CA 1
ATOM 3984 C C . ILE A 1 507 ? 17.787 15.662 -26.754 1.00 84.25 507 ILE A C 1
ATOM 3986 O O . ILE A 1 507 ? 17.940 14.546 -27.247 1.00 84.25 507 ILE A O 1
ATOM 3990 N N . ASP A 1 508 ? 17.054 15.881 -25.666 1.00 76.00 508 ASP A N 1
ATOM 3991 C CA . ASP A 1 508 ? 16.398 14.806 -24.915 1.00 76.00 508 ASP A CA 1
ATOM 3992 C C . ASP A 1 508 ? 14.955 14.577 -25.407 1.00 76.00 508 ASP A C 1
ATOM 3994 O O . ASP A 1 508 ? 14.545 13.434 -25.590 1.00 76.00 508 ASP A O 1
ATOM 3998 N N . SER A 1 509 ? 14.187 15.636 -25.698 1.00 76.94 509 SER A N 1
ATOM 3999 C CA . SER A 1 509 ? 12.845 15.506 -26.289 1.00 76.94 509 SER A CA 1
ATOM 4000 C C . SER A 1 509 ? 12.413 16.753 -27.071 1.00 76.94 509 SER A C 1
ATOM 4002 O O . SER A 1 509 ? 12.807 17.877 -26.755 1.00 76.94 509 SER A O 1
ATOM 4004 N N . VAL A 1 510 ? 11.580 16.569 -28.103 1.00 75.38 510 VAL A N 1
ATOM 4005 C CA . VAL A 1 510 ? 10.959 17.668 -28.868 1.00 75.38 510 VAL A CA 1
ATOM 4006 C C . VAL A 1 510 ? 9.490 17.763 -28.460 1.00 75.38 510 VAL A C 1
ATOM 4008 O O . VAL A 1 510 ? 8.738 16.805 -28.647 1.00 75.38 510 VAL A O 1
ATOM 4011 N N . GLN A 1 511 ? 9.062 18.896 -27.894 1.00 64.88 511 GLN A N 1
ATOM 4012 C CA . GLN A 1 511 ? 7.688 19.024 -27.406 1.00 64.88 511 GLN A CA 1
ATOM 4013 C C . GLN A 1 511 ? 6.686 19.172 -28.569 1.00 64.88 511 GLN A C 1
ATOM 4015 O O . GLN A 1 511 ? 6.946 19.909 -29.525 1.00 64.88 511 GLN A O 1
ATOM 4020 N N . PRO A 1 512 ? 5.515 18.504 -28.519 1.00 53.91 512 PRO A N 1
ATOM 4021 C CA . PRO A 1 512 ? 4.494 18.651 -29.549 1.00 53.91 512 PRO A CA 1
ATOM 4022 C C . PRO A 1 512 ? 3.882 20.059 -29.517 1.00 53.91 512 PRO A C 1
ATOM 4024 O O . PRO A 1 512 ? 3.556 20.574 -28.447 1.00 53.91 512 PRO A O 1
ATOM 4027 N N . LYS A 1 513 ? 3.688 20.655 -30.704 1.00 52.12 513 LYS A N 1
ATOM 4028 C CA . LYS A 1 513 ? 3.097 21.989 -30.928 1.00 52.12 513 LYS A CA 1
ATOM 4029 C C . LYS A 1 513 ? 1.789 22.176 -30.146 1.00 52.12 513 LYS A C 1
ATOM 4031 O O . LYS A 1 513 ? 0.721 21.801 -30.627 1.00 52.12 513 LYS A O 1
ATOM 4036 N N . ARG A 1 514 ? 1.863 22.761 -28.949 1.00 50.34 514 ARG A N 1
ATOM 4037 C CA . ARG A 1 514 ? 0.689 23.248 -28.204 1.00 50.34 514 ARG A CA 1
ATOM 4038 C C . ARG A 1 514 ? 0.543 24.767 -28.271 1.00 50.34 514 ARG A C 1
ATOM 4040 O O . ARG A 1 514 ? -0.588 25.225 -28.227 1.00 50.34 514 ARG A O 1
ATOM 4047 N N . ASN A 1 515 ? 1.639 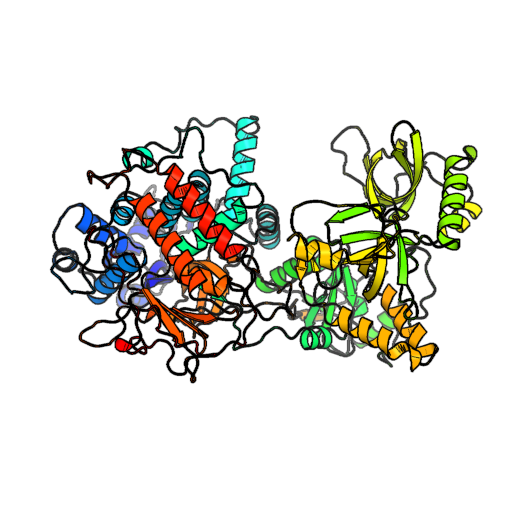25.503 -28.474 1.00 46.72 515 ASN A N 1
ATOM 4048 C CA . ASN A 1 515 ? 1.686 26.957 -28.669 1.00 46.72 515 ASN A CA 1
ATOM 4049 C C . ASN A 1 515 ? 2.639 27.297 -29.836 1.00 46.72 515 ASN A C 1
ATOM 4051 O O . ASN A 1 515 ? 3.464 26.466 -30.210 1.00 46.72 515 ASN A O 1
ATOM 4055 N N . GLU A 1 516 ? 2.532 28.497 -30.413 1.00 52.50 516 GLU A N 1
ATOM 4056 C CA . GLU A 1 516 ? 3.285 28.963 -31.600 1.00 52.50 516 GLU A CA 1
ATOM 4057 C C . GLU A 1 516 ? 4.823 29.011 -31.431 1.00 52.50 516 GLU A C 1
ATOM 4059 O O . GLU A 1 516 ? 5.542 29.234 -32.405 1.00 52.50 516 GLU A O 1
ATOM 4064 N N . GLU A 1 517 ? 5.352 28.747 -30.233 1.00 56.50 517 GLU A N 1
ATOM 4065 C CA . GLU A 1 517 ? 6.790 28.651 -29.975 1.00 56.50 517 GLU A CA 1
ATOM 4066 C C . GLU A 1 517 ? 7.268 27.188 -30.036 1.00 56.50 517 GLU A C 1
ATOM 4068 O O . GLU A 1 517 ? 6.906 26.353 -29.207 1.00 56.50 517 GLU A O 1
ATOM 4073 N N . ASN A 1 518 ? 8.104 26.862 -31.028 1.00 74.44 518 ASN A N 1
ATOM 4074 C CA . ASN A 1 518 ? 8.752 25.553 -31.135 1.00 74.44 518 ASN A CA 1
ATOM 4075 C C . ASN A 1 518 ? 9.839 25.413 -30.045 1.00 74.44 518 ASN A C 1
ATOM 4077 O O . ASN A 1 518 ? 10.962 25.894 -30.226 1.00 74.44 518 ASN A O 1
ATOM 4081 N N . LEU A 1 519 ? 9.504 24.762 -28.929 1.00 81.56 519 LEU A N 1
ATOM 4082 C CA . LEU A 1 519 ? 10.406 24.493 -27.802 1.00 81.56 519 LEU A CA 1
ATOM 4083 C C . LEU A 1 519 ? 10.965 23.062 -27.838 1.00 81.56 519 LEU A C 1
ATOM 4085 O O . LEU A 1 519 ? 10.300 22.120 -28.276 1.00 81.56 519 LEU A O 1
ATOM 4089 N N . VAL A 1 520 ? 12.186 22.898 -27.337 1.00 85.75 520 VAL A N 1
ATOM 4090 C CA . VAL A 1 520 ? 12.904 21.623 -27.244 1.00 85.75 520 VAL A CA 1
ATOM 4091 C C . VAL A 1 520 ? 13.592 21.509 -25.886 1.00 85.75 520 VAL A C 1
ATOM 4093 O O . VAL A 1 520 ? 14.088 22.498 -25.349 1.00 85.75 520 VAL A O 1
ATOM 4096 N N . GLN A 1 521 ? 13.591 20.308 -25.315 1.00 86.62 521 GLN A N 1
ATOM 4097 C CA . GLN A 1 521 ? 14.268 20.024 -24.056 1.00 86.62 521 GLN A CA 1
ATOM 4098 C C . GLN A 1 521 ? 15.700 19.563 -24.340 1.00 86.62 521 GLN A C 1
ATOM 4100 O O . GLN A 1 521 ? 15.915 18.620 -25.110 1.00 86.62 521 GLN A O 1
ATOM 4105 N N . VAL A 1 522 ? 16.670 20.230 -23.720 1.00 88.19 522 VAL A N 1
ATOM 4106 C CA . VAL A 1 522 ? 18.101 19.993 -23.931 1.00 88.19 522 VAL A CA 1
ATOM 4107 C C . VAL A 1 522 ? 18.787 19.623 -22.623 1.00 88.19 522 VAL A C 1
ATOM 4109 O O . VAL A 1 522 ? 18.484 20.191 -21.577 1.00 88.19 522 VAL A O 1
ATOM 4112 N N . PHE A 1 523 ? 19.714 18.674 -22.687 1.00 87.75 523 PHE A N 1
ATOM 4113 C CA . PHE A 1 523 ? 20.537 18.225 -21.570 1.00 87.75 523 PHE A CA 1
ATOM 4114 C C . PHE A 1 523 ? 21.978 18.701 -21.769 1.00 87.75 523 PHE A C 1
ATOM 4116 O O . PHE A 1 523 ? 22.626 18.300 -22.739 1.00 87.75 523 PHE A O 1
ATOM 4123 N N . PHE A 1 524 ? 22.485 19.552 -20.876 1.00 89.50 524 PHE A N 1
ATOM 4124 C CA . PHE A 1 524 ? 23.853 20.069 -20.941 1.00 89.50 524 PHE A CA 1
ATOM 4125 C C . PHE A 1 524 ? 24.836 19.017 -20.431 1.00 89.50 524 PHE A C 1
ATOM 4127 O O . PHE A 1 524 ? 24.979 18.813 -19.227 1.00 89.50 524 PHE A O 1
ATOM 4134 N N . ILE A 1 525 ? 25.528 18.346 -21.353 1.00 85.62 525 ILE A N 1
ATOM 4135 C CA . ILE A 1 525 ? 26.344 17.159 -21.046 1.00 85.62 525 ILE A CA 1
ATOM 4136 C C . ILE A 1 525 ? 27.533 17.451 -20.117 1.00 85.62 525 ILE A C 1
ATOM 4138 O O . ILE A 1 525 ? 27.997 16.558 -19.419 1.00 85.62 525 ILE A O 1
ATOM 4142 N N . ASP A 1 526 ? 28.000 18.700 -20.075 1.00 87.44 526 ASP A N 1
ATOM 4143 C CA . ASP A 1 526 ? 29.159 19.123 -19.279 1.00 87.44 526 ASP A CA 1
ATOM 4144 C C . ASP A 1 526 ? 28.800 19.630 -17.876 1.00 87.44 526 ASP A C 1
ATOM 4146 O O . ASP A 1 526 ? 29.688 19.830 -17.052 1.00 87.44 526 ASP A O 1
ATOM 4150 N N . TYR A 1 527 ? 27.505 19.812 -17.594 1.00 85.69 527 TYR A N 1
ATOM 4151 C CA . TYR A 1 527 ? 27.004 20.392 -16.339 1.00 85.69 527 TYR A CA 1
ATOM 4152 C C . TYR A 1 527 ? 25.901 19.551 -15.677 1.00 85.69 527 TYR A C 1
ATOM 4154 O O . TYR A 1 527 ? 25.656 19.688 -14.478 1.00 85.69 527 TYR A O 1
ATOM 4162 N N . GLY A 1 528 ? 25.252 18.655 -16.429 1.00 83.69 528 GLY A N 1
ATOM 4163 C CA . GLY A 1 528 ? 24.278 17.687 -15.924 1.00 83.69 528 GLY A CA 1
ATOM 4164 C C . GLY A 1 528 ? 22.850 18.212 -15.734 1.00 83.69 528 GLY A C 1
ATOM 4165 O O . GLY A 1 528 ? 21.974 17.462 -15.307 1.00 83.69 528 GLY A O 1
ATOM 4166 N N . ASN A 1 529 ? 22.577 19.484 -16.041 1.00 86.56 529 ASN A N 1
ATOM 4167 C CA . ASN A 1 529 ? 21.241 20.075 -15.947 1.00 86.56 529 ASN A CA 1
ATOM 4168 C C . ASN A 1 529 ? 20.453 19.964 -17.265 1.00 86.56 529 ASN A C 1
ATOM 4170 O O . ASN A 1 529 ? 21.015 19.853 -18.356 1.00 86.56 529 ASN A O 1
ATOM 4174 N N . THR A 1 530 ? 19.123 20.021 -17.157 1.00 86.56 530 THR A N 1
ATOM 4175 C CA . THR A 1 530 ? 18.198 20.005 -18.301 1.00 86.56 530 THR A CA 1
ATOM 4176 C C . THR A 1 530 ? 17.422 21.313 -18.367 1.00 86.56 530 THR A C 1
ATOM 4178 O O . THR A 1 530 ? 16.876 21.737 -17.354 1.00 86.56 530 THR A O 1
ATOM 4181 N N . GLU A 1 531 ? 17.309 21.912 -19.551 1.00 86.50 531 GLU A N 1
ATOM 4182 C CA . GLU A 1 531 ? 16.573 23.163 -19.776 1.00 86.50 531 GLU A CA 1
ATOM 4183 C C . GLU A 1 531 ? 15.636 23.069 -20.982 1.00 86.50 531 GLU A C 1
ATOM 4185 O O . GLU A 1 531 ? 15.771 22.198 -21.844 1.00 86.50 531 GLU A O 1
ATOM 4190 N N . THR A 1 532 ? 14.671 23.988 -21.053 1.00 87.06 532 THR A N 1
ATOM 4191 C CA . THR A 1 532 ? 13.798 24.141 -22.226 1.00 87.06 532 THR A CA 1
ATOM 4192 C C . THR A 1 532 ? 14.233 25.354 -23.037 1.00 87.06 532 THR A C 1
ATOM 4194 O O . THR A 1 532 ? 14.230 26.474 -22.534 1.00 87.06 532 THR A O 1
ATOM 4197 N N . VAL A 1 533 ? 14.576 25.137 -24.306 1.00 87.56 533 VAL A N 1
ATOM 4198 C CA . VAL A 1 533 ? 15.148 26.154 -25.199 1.00 87.56 533 VAL A CA 1
ATOM 4199 C C . VAL A 1 533 ? 14.320 26.253 -26.483 1.00 87.56 533 VAL A C 1
ATOM 4201 O O . VAL A 1 533 ? 13.655 25.297 -26.886 1.00 87.56 533 VAL A O 1
ATOM 4204 N N . LYS A 1 534 ? 14.324 27.413 -27.148 1.00 85.94 534 LYS A N 1
ATOM 4205 C CA . LYS A 1 534 ? 13.681 27.579 -28.460 1.00 85.94 534 LYS A CA 1
ATOM 4206 C C . LYS A 1 534 ? 14.530 26.922 -29.546 1.00 85.94 534 LYS A C 1
ATOM 4208 O O . LYS A 1 534 ? 15.740 27.117 -29.593 1.00 85.94 534 LYS A O 1
ATOM 4213 N N . ILE A 1 535 ? 13.895 26.215 -30.485 1.00 84.88 535 ILE A N 1
ATOM 4214 C CA . ILE A 1 535 ? 14.613 25.592 -31.616 1.00 84.88 535 ILE A CA 1
ATOM 4215 C C . ILE A 1 535 ? 15.389 26.642 -32.434 1.00 84.88 535 ILE A C 1
ATOM 4217 O O . ILE A 1 535 ? 16.476 26.351 -32.920 1.00 84.88 535 ILE A O 1
ATOM 4221 N N . ALA A 1 536 ? 14.867 27.869 -32.545 1.00 83.25 536 ALA A N 1
ATOM 4222 C CA . ALA A 1 536 ? 15.526 28.973 -33.250 1.00 83.25 536 ALA A CA 1
ATOM 4223 C C . ALA A 1 536 ? 16.855 29.414 -32.607 1.00 83.25 536 ALA A C 1
ATOM 4225 O O . ALA A 1 536 ? 17.710 29.986 -33.287 1.00 83.25 536 ALA A O 1
ATOM 4226 N N . ASP A 1 537 ? 17.045 29.129 -31.320 1.00 87.69 537 ASP A N 1
ATOM 4227 C CA . ASP A 1 537 ? 18.236 29.532 -30.579 1.00 87.69 537 ASP A CA 1
ATOM 4228 C C . ASP A 1 537 ? 19.293 28.422 -30.532 1.00 87.69 537 ASP A C 1
ATOM 4230 O O . ASP A 1 537 ? 20.427 28.676 -30.149 1.00 87.69 537 ASP A O 1
ATOM 4234 N N . LEU A 1 538 ? 18.973 27.209 -30.990 1.00 87.62 538 LEU A N 1
ATOM 4235 C CA . LEU A 1 538 ? 19.966 26.152 -31.163 1.00 87.62 538 LEU A CA 1
ATOM 4236 C C . LEU A 1 538 ? 20.899 26.444 -32.343 1.00 87.62 538 LEU A C 1
ATOM 4238 O O . LEU A 1 538 ? 20.512 27.065 -33.342 1.00 87.62 538 LEU A O 1
ATOM 4242 N N . ARG A 1 539 ? 22.139 25.967 -32.238 1.00 88.19 539 ARG A N 1
ATOM 4243 C CA . ARG A 1 539 ? 23.155 26.092 -33.285 1.00 88.19 539 ARG A CA 1
ATOM 4244 C C . ARG A 1 539 ? 23.769 24.734 -33.624 1.00 88.19 539 ARG A C 1
ATOM 4246 O O . ARG A 1 539 ? 24.039 23.929 -32.731 1.00 88.19 539 ARG A O 1
ATOM 4253 N N . ASP A 1 540 ? 23.988 24.484 -34.912 1.00 84.75 540 ASP A N 1
ATOM 4254 C CA . ASP A 1 540 ? 24.835 23.388 -35.400 1.00 84.75 540 ASP A CA 1
ATOM 4255 C C . ASP A 1 540 ? 26.275 23.897 -35.578 1.00 84.75 540 ASP A C 1
ATOM 4257 O O . ASP A 1 540 ? 26.516 25.094 -35.767 1.00 84.75 540 ASP A O 1
ATOM 4261 N N . ILE A 1 541 ? 27.234 22.980 -35.508 1.00 80.00 541 ILE A N 1
ATOM 4262 C CA . ILE A 1 541 ? 28.659 23.265 -35.686 1.00 80.00 541 ILE A CA 1
ATOM 4263 C C . ILE A 1 541 ? 28.967 23.114 -37.177 1.00 80.00 541 ILE A C 1
ATOM 4265 O O . ILE A 1 541 ? 28.800 22.031 -37.741 1.00 80.00 541 ILE A O 1
ATOM 4269 N N . ALA A 1 542 ? 29.370 24.216 -37.815 1.00 68.94 542 ALA A N 1
ATOM 4270 C CA . ALA A 1 542 ? 29.512 24.325 -39.267 1.00 68.94 542 ALA A CA 1
ATOM 4271 C C . ALA A 1 542 ? 30.734 23.606 -39.855 1.00 68.94 542 ALA A C 1
ATOM 4273 O O . ALA A 1 542 ? 30.725 23.263 -41.037 1.00 68.94 542 ALA A O 1
ATOM 4274 N N . ASP A 1 543 ? 31.791 23.451 -39.061 1.00 74.88 543 ASP A N 1
ATOM 4275 C CA . ASP A 1 543 ? 33.035 22.792 -39.451 1.00 74.88 543 ASP A CA 1
ATOM 4276 C C . ASP A 1 543 ? 32.996 21.332 -38.986 1.00 74.88 543 ASP A C 1
ATOM 4278 O O . ASP A 1 543 ? 32.992 21.061 -37.787 1.00 74.88 543 ASP A O 1
ATOM 4282 N N . GLU A 1 544 ? 32.944 20.391 -39.931 1.00 72.81 544 GLU A N 1
ATOM 4283 C CA . GLU A 1 544 ? 32.869 18.953 -39.643 1.00 72.81 544 GLU A CA 1
ATOM 4284 C C . GLU A 1 544 ? 34.139 18.411 -38.958 1.00 72.81 544 GLU A C 1
ATOM 4286 O O . GLU A 1 544 ? 34.054 17.470 -38.166 1.00 72.81 544 GLU A O 1
ATOM 4291 N N . ASN A 1 545 ? 35.306 19.030 -39.175 1.00 70.19 545 ASN A N 1
ATOM 4292 C CA . ASN A 1 545 ? 36.529 18.642 -38.469 1.00 70.19 545 ASN A CA 1
ATOM 4293 C C . ASN A 1 545 ? 36.454 19.082 -37.006 1.00 70.19 545 ASN A C 1
ATOM 4295 O O . ASN A 1 545 ? 36.660 18.273 -36.106 1.00 70.19 545 ASN A O 1
ATOM 4299 N N . LEU A 1 546 ? 36.056 20.332 -36.761 1.00 70.75 546 LEU A N 1
ATOM 4300 C CA . LEU A 1 546 ? 35.884 20.848 -35.402 1.00 70.75 546 LEU A CA 1
ATOM 4301 C C . LEU A 1 546 ? 34.732 20.158 -34.661 1.00 70.75 546 LEU A C 1
ATOM 4303 O O . LEU A 1 546 ? 34.796 19.953 -33.456 1.00 70.75 546 LEU A O 1
ATOM 4307 N N . LYS A 1 547 ? 33.672 19.776 -35.373 1.00 72.12 547 LYS A N 1
ATOM 4308 C CA . LYS A 1 547 ? 32.578 18.962 -34.840 1.00 72.12 547 LYS A CA 1
ATOM 4309 C C . LYS A 1 547 ? 33.087 17.605 -34.359 1.00 72.12 547 LYS A C 1
ATOM 4311 O O . LYS A 1 547 ? 32.693 17.162 -33.287 1.00 72.12 547 LYS A O 1
ATOM 4316 N N . THR A 1 548 ? 33.994 16.989 -35.115 1.00 72.19 548 THR A N 1
ATOM 4317 C CA . THR A 1 548 ? 34.662 15.745 -34.718 1.00 72.19 548 THR A CA 1
ATOM 4318 C C . THR A 1 548 ? 35.551 15.973 -33.491 1.00 72.19 548 THR A C 1
ATOM 4320 O O . THR A 1 548 ? 35.401 15.253 -32.510 1.00 72.19 548 THR A O 1
ATOM 4323 N N . GLU A 1 549 ? 36.367 17.035 -33.470 1.00 78.12 549 GLU A N 1
ATOM 4324 C CA . GLU A 1 549 ? 37.192 17.409 -32.304 1.00 78.12 549 GLU A CA 1
ATOM 4325 C C . GLU A 1 549 ? 36.347 17.668 -31.040 1.00 78.12 549 GLU A C 1
ATOM 4327 O O . GLU A 1 549 ? 36.680 17.206 -29.951 1.00 78.12 549 GLU A O 1
ATOM 4332 N N . LEU A 1 550 ? 35.214 18.367 -31.170 1.00 75.94 550 LEU A N 1
ATOM 4333 C CA . LEU A 1 550 ? 34.290 18.648 -30.065 1.00 75.94 550 LEU A CA 1
ATOM 4334 C C . LEU A 1 550 ? 33.546 17.399 -29.573 1.00 75.94 550 LEU A C 1
ATOM 4336 O O . LEU A 1 550 ? 33.095 17.387 -28.427 1.00 75.94 550 LEU A O 1
ATOM 4340 N N . PHE A 1 551 ? 33.385 16.376 -30.416 1.00 70.31 551 PHE A N 1
ATOM 4341 C CA . PHE A 1 551 ? 32.740 15.106 -30.064 1.00 70.31 551 PHE A CA 1
ATOM 4342 C C . PHE A 1 551 ? 33.719 14.064 -29.513 1.00 70.31 551 PHE A C 1
ATOM 4344 O O . PHE A 1 551 ? 33.288 13.172 -28.785 1.00 70.31 551 PHE A O 1
ATOM 4351 N N . GLU A 1 552 ? 35.017 14.188 -29.801 1.00 76.44 552 GLU A N 1
ATOM 4352 C CA . GLU A 1 552 ? 36.063 13.380 -29.160 1.00 76.44 552 GLU A CA 1
ATOM 4353 C C . GLU A 1 552 ? 36.246 13.733 -27.680 1.00 76.44 552 GLU A C 1
ATOM 4355 O O . GLU A 1 552 ? 36.621 12.870 -26.885 1.00 76.44 552 GLU A O 1
ATOM 4360 N N . VAL A 1 553 ? 35.954 14.980 -27.289 1.00 80.94 553 VAL A N 1
ATOM 4361 C CA . VAL A 1 553 ? 35.998 15.384 -25.880 1.00 80.94 553 VAL A CA 1
ATOM 4362 C C . VAL A 1 553 ? 34.834 14.724 -25.124 1.00 80.94 553 VAL A C 1
ATOM 4364 O O . VAL A 1 553 ? 33.672 15.009 -25.434 1.00 80.94 553 VAL A O 1
ATOM 4367 N N . PRO A 1 554 ? 35.094 13.887 -24.105 1.00 82.06 554 PRO A N 1
ATOM 4368 C CA . PRO A 1 554 ? 34.032 13.268 -23.319 1.00 82.06 554 PRO A CA 1
ATOM 4369 C C . PRO A 1 554 ? 33.222 14.316 -22.533 1.00 82.06 554 PRO A C 1
ATOM 4371 O O . PRO A 1 554 ? 33.715 15.424 -22.297 1.00 82.06 554 PRO A O 1
ATOM 4374 N N . PRO A 1 555 ? 31.973 14.014 -22.130 1.00 85.69 555 PRO A N 1
ATOM 4375 C CA . PRO A 1 555 ? 31.237 14.840 -21.183 1.00 85.69 555 PRO A CA 1
ATOM 4376 C C . PRO A 1 555 ? 32.050 15.063 -19.908 1.00 85.69 555 PRO A C 1
ATOM 4378 O O . PRO A 1 555 ? 32.614 14.114 -19.355 1.00 85.69 555 PRO A O 1
ATOM 4381 N N . LEU A 1 556 ? 32.107 16.314 -19.451 1.00 86.19 556 LEU A N 1
ATOM 4382 C CA . LEU A 1 556 ? 32.886 16.689 -18.267 1.00 86.19 556 LEU A CA 1
ATOM 4383 C C . LEU A 1 556 ? 32.149 16.437 -16.945 1.00 86.19 556 LEU A C 1
ATOM 4385 O O . LEU A 1 556 ? 32.795 16.272 -15.907 1.00 86.19 556 LEU A O 1
ATOM 4389 N N . ALA A 1 557 ? 30.813 16.399 -16.970 1.00 86.62 557 ALA A N 1
ATOM 4390 C CA . ALA A 1 557 ? 30.011 16.073 -15.800 1.00 86.62 557 ALA A CA 1
ATOM 4391 C C . ALA A 1 557 ? 29.711 14.573 -15.737 1.00 86.62 557 ALA A C 1
ATOM 4393 O O . ALA A 1 557 ? 29.316 13.949 -16.722 1.00 86.62 557 ALA A O 1
ATOM 4394 N N . PHE A 1 558 ? 29.842 14.011 -14.541 1.00 85.81 558 PHE A N 1
ATOM 4395 C CA . PHE A 1 558 ? 29.439 12.652 -14.213 1.00 85.81 558 PHE A CA 1
ATOM 4396 C C . PHE A 1 558 ? 28.427 12.655 -13.068 1.00 85.81 558 PHE A C 1
ATOM 4398 O O . PHE A 1 558 ? 28.384 13.558 -12.229 1.00 85.81 558 PHE A O 1
ATOM 4405 N N . GLU A 1 559 ? 27.573 11.641 -13.069 1.00 84.06 559 GLU A N 1
ATOM 4406 C CA . GLU A 1 559 ? 26.483 11.491 -12.115 1.00 84.06 559 GLU A CA 1
ATOM 4407 C C . GLU A 1 559 ? 26.996 10.875 -10.805 1.00 84.06 559 GLU A C 1
ATOM 4409 O O . GLU A 1 559 ? 27.741 9.890 -10.808 1.00 84.06 559 GLU A O 1
ATOM 4414 N N . CYS A 1 560 ? 26.588 11.453 -9.676 1.00 82.81 560 CYS A N 1
ATOM 4415 C CA . CYS A 1 560 ? 27.076 11.103 -8.348 1.00 82.81 560 CYS A CA 1
ATOM 4416 C C . CYS A 1 560 ? 25.941 10.859 -7.361 1.00 82.81 560 CYS A C 1
ATOM 4418 O O . CYS A 1 560 ? 24.937 11.579 -7.354 1.00 82.81 560 CYS A O 1
ATOM 4420 N N . THR A 1 561 ? 26.168 9.911 -6.453 1.00 82.19 561 THR A N 1
ATOM 4421 C CA . THR A 1 561 ? 25.339 9.720 -5.264 1.00 82.19 561 THR A CA 1
ATOM 4422 C C . THR A 1 561 ? 26.156 9.756 -3.979 1.00 82.19 561 THR A C 1
ATOM 4424 O O . THR A 1 561 ? 27.355 9.473 -3.986 1.00 82.19 561 THR A O 1
ATOM 4427 N N . LEU A 1 562 ? 25.531 10.109 -2.854 1.00 81.62 562 LEU A N 1
ATOM 4428 C CA . LEU A 1 562 ? 26.189 10.018 -1.549 1.00 81.62 562 LEU A CA 1
ATOM 4429 C C . LEU A 1 562 ? 26.188 8.578 -1.035 1.00 81.62 562 LEU A C 1
ATOM 4431 O O . LEU A 1 562 ? 25.140 7.946 -0.962 1.00 81.62 562 LEU A O 1
ATOM 4435 N N . SER A 1 563 ? 27.367 8.098 -0.644 1.00 79.31 563 SER A N 1
ATOM 4436 C CA . SER A 1 563 ? 27.540 6.771 -0.055 1.00 79.31 563 SER A CA 1
ATOM 4437 C C . SER A 1 563 ? 27.059 6.706 1.397 1.00 79.31 563 SER A C 1
ATOM 4439 O O . SER A 1 563 ? 27.248 7.651 2.173 1.00 79.31 563 SER A O 1
ATOM 4441 N N . GLU A 1 564 ? 26.464 5.571 1.761 1.00 70.19 564 GLU A N 1
ATOM 4442 C CA . GLU A 1 564 ? 26.021 5.189 3.111 1.00 70.19 564 GLU A CA 1
ATOM 4443 C C . GLU A 1 564 ? 24.930 6.084 3.733 1.00 70.19 564 GLU A C 1
ATOM 4445 O O . GLU A 1 564 ? 24.638 5.988 4.933 1.00 70.19 564 GLU A O 1
ATOM 4450 N N . ILE A 1 565 ? 24.315 6.977 2.949 1.00 65.38 565 ILE A N 1
ATOM 4451 C CA . ILE A 1 565 ? 23.288 7.917 3.413 1.00 65.38 565 ILE A CA 1
ATOM 4452 C C . ILE A 1 565 ? 22.167 8.135 2.389 1.00 65.38 565 ILE A C 1
ATOM 4454 O O . ILE A 1 565 ? 22.381 8.023 1.190 1.00 65.38 565 ILE A O 1
ATOM 4458 N N . GLN A 1 566 ? 20.976 8.520 2.861 1.00 61.44 566 GLN A N 1
ATOM 4459 C CA . GLN A 1 566 ? 19.817 8.874 2.016 1.00 61.44 566 GLN A CA 1
ATOM 4460 C C . GLN A 1 566 ? 19.268 10.290 2.322 1.00 61.44 566 GLN A C 1
ATOM 4462 O O . GLN A 1 566 ? 19.496 10.794 3.430 1.00 61.44 566 GLN A O 1
ATOM 4467 N N . PRO A 1 567 ? 18.507 10.930 1.402 1.00 53.09 567 PRO A N 1
ATOM 4468 C CA . PRO A 1 567 ? 18.007 12.299 1.563 1.00 53.09 567 PRO A CA 1
ATOM 4469 C C . PRO A 1 567 ? 17.088 12.525 2.764 1.00 53.09 567 PRO A C 1
ATOM 4471 O O . PRO A 1 567 ? 16.257 11.685 3.111 1.00 53.09 567 PRO A O 1
ATOM 4474 N N . SER A 1 568 ? 17.115 13.750 3.292 1.00 49.53 568 SER A N 1
ATOM 4475 C CA . SER A 1 568 ? 15.970 14.354 3.977 1.00 49.53 568 SER A CA 1
ATOM 4476 C C . SER A 1 568 ? 15.792 15.836 3.580 1.00 49.53 568 SER A C 1
ATOM 4478 O O . SER A 1 568 ? 16.662 16.465 2.982 1.00 49.53 568 SER A O 1
ATOM 4480 N N . LEU A 1 569 ? 14.621 16.392 3.887 1.00 38.50 569 LEU A N 1
ATOM 4481 C CA . LEU A 1 569 ? 13.924 17.419 3.099 1.00 38.50 569 LEU A CA 1
ATOM 4482 C C . LEU A 1 569 ? 14.362 18.905 3.287 1.00 38.50 569 LEU A C 1
ATOM 4484 O O . LEU A 1 569 ? 13.514 19.783 3.140 1.00 38.50 569 LEU A O 1
ATOM 4488 N N . ILE A 1 570 ? 15.609 19.245 3.673 1.00 36.66 570 ILE A N 1
ATOM 4489 C CA . ILE A 1 570 ? 15.909 20.583 4.275 1.00 36.66 570 ILE A CA 1
ATOM 4490 C C . ILE A 1 570 ? 17.206 21.318 3.767 1.00 36.66 570 ILE A C 1
ATOM 4492 O O . ILE A 1 570 ? 17.776 22.135 4.482 1.00 36.66 570 ILE A O 1
ATOM 4496 N N . SER A 1 571 ? 17.610 21.181 2.490 1.00 35.28 571 SER A N 1
ATOM 4497 C CA . SER A 1 571 ? 18.537 22.088 1.720 1.00 35.28 571 SER A CA 1
ATOM 4498 C C . SER A 1 571 ? 20.063 21.790 1.617 1.00 35.28 571 SER A C 1
ATOM 4500 O O . SER A 1 571 ? 20.593 20.934 2.319 1.00 35.28 571 SER A O 1
ATOM 4502 N N . ASN A 1 572 ? 20.753 22.514 0.700 1.00 33.41 572 ASN A N 1
ATOM 4503 C CA . ASN A 1 572 ? 22.061 22.205 0.066 1.00 33.41 572 ASN A CA 1
ATOM 4504 C C . ASN A 1 572 ? 23.190 23.249 0.311 1.00 33.41 572 ASN A C 1
ATOM 4506 O O . ASN A 1 572 ? 22.917 24.428 0.526 1.00 33.41 572 ASN A O 1
ATOM 4510 N N . SER A 1 573 ? 24.472 22.849 0.170 1.00 41.34 573 SER A N 1
ATOM 4511 C CA . SER A 1 573 ? 25.663 23.743 0.138 1.00 41.34 573 SER A CA 1
ATOM 4512 C C . SER A 1 573 ? 26.686 23.333 -0.947 1.00 41.34 573 SER A C 1
ATOM 4514 O O . SER A 1 573 ? 26.544 22.252 -1.509 1.00 41.34 573 SER A O 1
ATOM 4516 N N . ARG A 1 574 ? 27.688 24.177 -1.273 1.00 47.50 574 ARG A N 1
ATOM 4517 C CA . ARG A 1 574 ? 28.607 23.995 -2.426 1.00 47.50 574 ARG A CA 1
ATOM 4518 C C . ARG A 1 574 ? 30.108 23.932 -2.051 1.00 47.50 574 ARG A C 1
ATOM 4520 O O . ARG A 1 574 ? 30.564 24.700 -1.201 1.00 47.50 574 ARG A O 1
ATOM 4527 N N . VAL A 1 575 ? 30.821 23.062 -2.789 1.00 48.88 575 VAL A N 1
ATOM 4528 C CA . VAL A 1 575 ? 32.275 22.731 -2.869 1.00 48.88 575 VAL A CA 1
ATOM 4529 C C . VAL A 1 575 ? 32.821 21.696 -1.862 1.00 48.88 575 VAL A C 1
ATOM 4531 O O . VAL A 1 575 ? 32.784 21.925 -0.649 1.00 48.88 575 VAL A O 1
ATOM 4534 N N . PHE A 1 576 ? 33.363 20.572 -2.382 1.00 64.50 576 PHE A N 1
ATOM 4535 C CA . PHE A 1 576 ? 33.720 19.360 -1.618 1.00 64.50 576 PHE A CA 1
ATOM 4536 C C . PHE A 1 576 ? 34.860 18.518 -2.237 1.00 64.50 576 PHE A C 1
ATOM 4538 O O . PHE A 1 576 ? 35.093 18.530 -3.439 1.00 64.50 576 PHE A O 1
ATOM 4545 N N . TYR A 1 577 ? 35.515 17.712 -1.405 1.00 68.94 577 TYR A N 1
ATOM 4546 C CA . TYR A 1 577 ? 36.332 16.560 -1.796 1.00 68.94 577 TYR A CA 1
ATOM 4547 C C . TYR A 1 577 ? 35.462 15.301 -1.766 1.00 68.94 577 TYR A C 1
ATOM 4549 O O . TYR A 1 577 ? 34.689 15.135 -0.828 1.00 68.94 577 TYR A O 1
ATOM 4557 N N . GLY A 1 578 ? 35.586 14.407 -2.745 1.00 73.44 578 GLY A N 1
ATOM 4558 C CA . GLY A 1 578 ? 34.879 13.125 -2.756 1.00 73.44 578 GLY A CA 1
ATOM 4559 C C . GLY A 1 578 ? 35.853 11.961 -2.603 1.00 73.44 578 GLY A C 1
ATOM 4560 O O . GLY A 1 578 ? 36.771 11.817 -3.409 1.00 73.44 578 GLY A O 1
ATOM 4561 N N . LYS A 1 579 ? 35.665 11.114 -1.591 1.00 80.44 579 LYS A N 1
ATOM 4562 C CA . LYS A 1 579 ? 36.304 9.793 -1.539 1.00 80.44 579 LYS A CA 1
ATOM 4563 C C . LYS A 1 579 ? 35.406 8.795 -2.268 1.00 80.44 579 LYS A C 1
ATOM 4565 O O . LYS A 1 579 ? 34.222 8.701 -1.955 1.00 80.44 579 LYS A O 1
ATOM 4570 N N . VAL A 1 580 ? 35.956 8.091 -3.254 1.00 80.75 580 VAL A N 1
ATOM 4571 C CA . VAL A 1 580 ? 35.200 7.161 -4.102 1.00 80.75 580 VAL A CA 1
ATOM 4572 C C . VAL A 1 580 ? 34.931 5.875 -3.336 1.00 80.75 580 VAL A C 1
ATOM 4574 O O . VAL A 1 580 ? 35.865 5.166 -2.965 1.00 80.75 580 VAL A O 1
ATOM 4577 N N . TYR A 1 581 ? 33.653 5.582 -3.098 1.00 83.69 581 TYR A N 1
ATOM 4578 C CA . TYR A 1 581 ? 33.221 4.322 -2.506 1.00 83.69 581 TYR A CA 1
ATOM 4579 C C . TYR A 1 581 ? 33.101 3.241 -3.585 1.00 83.69 581 TYR A C 1
ATOM 4581 O O . TYR A 1 581 ? 33.756 2.204 -3.492 1.00 83.69 581 TYR A O 1
ATOM 4589 N N . SER A 1 582 ? 32.322 3.508 -4.638 1.00 86.12 582 SER A N 1
ATOM 4590 C CA . SER A 1 582 ? 32.083 2.582 -5.749 1.00 86.12 582 SER A CA 1
ATOM 4591 C C . SER A 1 582 ? 31.731 3.323 -7.045 1.00 86.12 582 SER A C 1
ATOM 4593 O O . SER A 1 582 ? 31.352 4.495 -7.028 1.00 86.12 582 SER A O 1
ATOM 4595 N N . VAL A 1 583 ? 31.858 2.637 -8.184 1.00 81.44 583 VAL A N 1
ATOM 4596 C CA . VAL A 1 583 ? 31.341 3.082 -9.488 1.00 81.44 583 VAL A CA 1
ATOM 4597 C C . VAL A 1 583 ? 30.529 1.944 -10.096 1.00 81.44 583 VAL A C 1
ATOM 4599 O O . VAL A 1 583 ? 31.087 0.903 -10.446 1.00 81.44 583 VAL A O 1
ATOM 4602 N N . VAL A 1 584 ? 29.210 2.126 -10.201 1.00 72.19 584 VAL A N 1
ATOM 4603 C CA . VAL A 1 584 ? 28.275 1.095 -10.685 1.00 72.19 584 VAL A CA 1
ATOM 4604 C C . VAL A 1 584 ? 27.325 1.690 -11.723 1.00 72.19 584 VAL A C 1
ATOM 4606 O O . VAL A 1 584 ? 26.592 2.642 -11.443 1.00 72.19 584 VAL A O 1
ATOM 4609 N N . ASN A 1 585 ? 27.303 1.093 -12.922 1.00 69.50 585 ASN A N 1
ATOM 4610 C CA . ASN A 1 585 ? 26.450 1.496 -14.050 1.00 69.50 585 ASN A CA 1
ATOM 4611 C C . ASN A 1 585 ? 26.530 3.009 -14.354 1.00 69.50 585 ASN A C 1
ATOM 4613 O O . ASN A 1 585 ? 25.505 3.670 -14.504 1.00 69.50 585 ASN A O 1
ATOM 4617 N N . GLY A 1 586 ? 27.732 3.581 -14.373 1.00 70.12 586 GLY A N 1
ATOM 4618 C CA . GLY A 1 586 ? 27.931 5.001 -14.671 1.00 70.12 586 GLY A CA 1
ATOM 4619 C C . GLY A 1 586 ? 27.735 6.000 -13.523 1.00 70.12 586 GLY A C 1
ATOM 4620 O O . GLY A 1 586 ? 28.018 7.175 -13.729 1.00 70.12 586 GLY A O 1
ATOM 4621 N N . ILE A 1 587 ? 27.297 5.568 -12.331 1.00 74.69 587 ILE A N 1
ATOM 4622 C CA . ILE A 1 587 ? 27.145 6.448 -11.155 1.00 74.69 587 ILE A CA 1
ATOM 4623 C C . ILE A 1 587 ? 28.312 6.251 -10.195 1.00 74.69 587 ILE A C 1
ATOM 4625 O O . ILE A 1 587 ? 28.685 5.116 -9.883 1.00 74.69 587 ILE A O 1
ATOM 4629 N N . VAL A 1 588 ? 28.850 7.364 -9.699 1.00 82.19 588 VAL A N 1
ATOM 4630 C CA . VAL A 1 588 ? 29.917 7.390 -8.697 1.00 82.19 588 VAL A CA 1
ATOM 4631 C C . VAL A 1 588 ? 29.313 7.579 -7.302 1.00 82.19 588 VAL A C 1
ATOM 4633 O O . VAL A 1 588 ? 28.735 8.624 -7.010 1.00 82.19 588 VAL A O 1
ATOM 4636 N N . SER A 1 589 ? 29.462 6.587 -6.420 1.00 82.75 589 SER A N 1
ATOM 4637 C CA . SER A 1 589 ? 29.070 6.707 -5.009 1.00 82.75 589 SER A CA 1
ATOM 4638 C C . SER A 1 589 ? 30.223 7.309 -4.199 1.00 82.75 589 SER A C 1
ATOM 4640 O O . SER A 1 589 ? 31.346 6.795 -4.238 1.00 82.75 589 SER A O 1
ATOM 4642 N N . LEU A 1 590 ? 29.975 8.426 -3.505 1.00 85.12 590 LEU A N 1
ATOM 4643 C CA . LEU A 1 590 ? 31.009 9.263 -2.883 1.00 85.12 590 LEU A CA 1
ATOM 4644 C C . LEU A 1 590 ? 30.767 9.530 -1.391 1.00 85.12 590 LEU A C 1
ATOM 4646 O O . LEU A 1 590 ? 29.645 9.754 -0.936 1.00 85.12 590 LEU A O 1
ATOM 4650 N N . GLU A 1 591 ? 31.848 9.594 -0.619 1.00 81.31 591 GLU A N 1
ATOM 4651 C CA . GLU A 1 591 ? 31.886 10.171 0.729 1.00 81.31 591 GLU A CA 1
ATOM 4652 C C . GLU A 1 591 ? 32.402 11.618 0.617 1.00 81.31 591 GLU A C 1
ATOM 4654 O O . GLU A 1 591 ? 33.560 11.842 0.249 1.00 81.31 591 GLU A O 1
ATOM 4659 N N . LEU A 1 592 ? 31.542 12.616 0.876 1.00 80.88 592 LEU A N 1
ATOM 4660 C CA . LEU A 1 592 ? 31.906 14.029 0.721 1.00 80.88 592 LEU A CA 1
ATOM 4661 C C . LEU A 1 592 ? 32.631 14.574 1.957 1.00 80.88 592 LEU A C 1
ATOM 4663 O O . LEU A 1 592 ? 32.168 14.455 3.091 1.00 80.88 592 LEU A O 1
ATOM 4667 N N . ILE A 1 593 ? 33.743 15.265 1.732 1.00 79.31 593 ILE A N 1
ATOM 4668 C CA . ILE A 1 593 ? 34.626 15.836 2.746 1.00 79.31 593 ILE A CA 1
ATOM 4669 C C . ILE A 1 593 ? 34.861 17.311 2.414 1.00 79.31 593 ILE A C 1
ATOM 4671 O O . ILE A 1 593 ? 35.322 17.660 1.334 1.00 79.31 593 ILE A O 1
ATOM 4675 N N . LYS A 1 594 ? 34.578 18.218 3.347 1.00 73.94 594 LYS A N 1
ATOM 4676 C CA . LYS A 1 594 ? 34.887 19.647 3.210 1.00 73.94 594 LYS A CA 1
ATOM 4677 C C . LYS A 1 594 ? 36.120 20.003 4.030 1.00 73.94 594 LYS A C 1
ATOM 4679 O O . LYS A 1 594 ? 36.146 19.779 5.240 1.00 73.94 594 LYS A O 1
ATOM 4684 N N . GLN A 1 595 ? 37.123 20.603 3.396 1.00 64.00 595 GLN A N 1
ATOM 4685 C CA . GLN A 1 595 ? 38.291 21.145 4.089 1.00 64.00 595 GLN A CA 1
ATOM 4686 C C . GLN A 1 595 ? 38.014 22.602 4.494 1.00 64.00 595 GLN A C 1
ATOM 4688 O O . GLN A 1 595 ? 37.636 23.422 3.659 1.00 64.00 595 GLN A O 1
ATOM 4693 N N . SER A 1 596 ? 38.139 22.929 5.785 1.00 50.41 596 SER A N 1
ATOM 4694 C CA . SER A 1 596 ? 37.980 24.311 6.262 1.00 50.41 596 SER A CA 1
ATOM 4695 C C . SER A 1 596 ? 39.213 25.147 5.907 1.00 50.41 596 SER A C 1
ATOM 4697 O O . SER A 1 596 ? 40.336 24.742 6.199 1.00 50.41 596 SER A O 1
ATOM 4699 N N . SER A 1 597 ? 39.017 26.326 5.311 1.00 50.66 597 SER A N 1
ATOM 4700 C CA . SER A 1 597 ? 40.094 27.240 4.901 1.00 50.66 597 SER A CA 1
ATOM 4701 C C . SER A 1 597 ? 40.680 28.083 6.047 1.00 50.66 597 SER A C 1
ATOM 4703 O O . SER A 1 597 ? 41.633 28.829 5.833 1.00 50.66 597 SER A O 1
ATOM 4705 N N . THR A 1 598 ? 40.171 27.966 7.281 1.00 48.78 598 THR A N 1
ATOM 4706 C CA . THR A 1 598 ? 40.667 28.730 8.441 1.00 48.78 598 THR A CA 1
ATOM 4707 C C . THR A 1 598 ? 41.442 27.848 9.426 1.00 48.78 598 THR A C 1
ATOM 4709 O O . THR A 1 598 ? 40.821 27.089 10.168 1.00 48.78 598 THR A O 1
ATOM 4712 N N . GLN A 1 599 ? 42.779 27.981 9.421 1.00 46.88 599 GLN A N 1
ATOM 4713 C CA . GLN A 1 599 ? 43.827 27.632 10.420 1.00 46.88 599 GLN A CA 1
ATOM 4714 C C . GLN A 1 599 ? 43.720 26.374 11.316 1.00 46.88 599 GLN A C 1
ATOM 4716 O O . GLN A 1 599 ? 44.605 26.121 12.128 1.00 46.88 599 GLN A O 1
ATOM 4721 N N . SER A 1 600 ? 42.736 25.507 11.131 1.00 49.66 600 SER A N 1
ATOM 4722 C CA . SER A 1 600 ? 42.738 24.149 11.656 1.00 49.66 600 SER A CA 1
ATOM 4723 C C . SER A 1 600 ? 42.457 23.234 10.480 1.00 49.66 600 SER A C 1
ATOM 4725 O O . SER A 1 600 ? 41.481 23.434 9.760 1.00 49.66 600 SER A O 1
ATOM 4727 N N . ASN A 1 601 ? 43.325 22.252 10.255 1.00 55.31 601 ASN A N 1
ATOM 4728 C CA . ASN A 1 601 ? 43.239 21.274 9.169 1.00 55.31 601 ASN A CA 1
ATOM 4729 C C . ASN A 1 601 ? 42.073 20.279 9.398 1.00 55.31 601 ASN A C 1
ATOM 4731 O O . ASN A 1 601 ? 42.221 19.069 9.255 1.00 55.31 601 ASN A O 1
ATOM 4735 N N . ARG A 1 602 ? 40.922 20.778 9.866 1.00 58.06 602 ARG A N 1
ATOM 4736 C CA . ARG A 1 602 ? 39.749 20.003 10.246 1.00 58.06 602 ARG A CA 1
ATOM 4737 C C . ARG A 1 602 ? 38.955 19.703 8.982 1.00 58.06 602 ARG A C 1
ATOM 4739 O O . ARG A 1 602 ? 38.241 20.558 8.460 1.00 58.06 602 ARG A O 1
ATOM 4746 N N . GLN A 1 603 ? 39.114 18.480 8.497 1.00 66.50 603 GLN A N 1
ATOM 4747 C CA . GLN A 1 603 ? 38.245 17.894 7.487 1.00 66.50 603 GLN A CA 1
ATOM 4748 C C . GLN A 1 603 ? 36.880 17.613 8.127 1.00 66.50 603 GLN A C 1
ATOM 4750 O O . GLN A 1 603 ? 36.797 16.991 9.187 1.00 66.50 603 GLN A O 1
ATOM 4755 N N . VAL A 1 604 ? 35.808 18.117 7.520 1.00 70.94 604 VAL A N 1
ATOM 4756 C CA . VAL A 1 604 ? 34.428 17.853 7.939 1.00 70.94 604 VAL A CA 1
ATOM 4757 C C . VAL A 1 604 ? 33.824 16.887 6.937 1.00 70.94 604 VAL A C 1
ATOM 4759 O O . VAL A 1 604 ? 33.613 17.248 5.783 1.00 70.94 604 VAL A O 1
ATOM 4762 N N . ASN A 1 605 ? 33.543 15.663 7.373 1.00 78.38 605 ASN A N 1
ATOM 4763 C CA . ASN A 1 605 ? 32.761 14.724 6.582 1.00 78.38 605 ASN A CA 1
ATOM 4764 C C . ASN A 1 605 ? 31.309 15.223 6.517 1.00 78.38 605 ASN A C 1
ATOM 4766 O O . ASN A 1 605 ? 30.641 15.377 7.543 1.00 78.38 605 ASN A O 1
ATOM 4770 N N . ILE A 1 606 ? 30.844 15.517 5.309 1.00 76.00 606 ILE A N 1
ATOM 4771 C CA . ILE A 1 606 ? 29.522 16.075 5.047 1.00 76.00 606 ILE A CA 1
ATOM 4772 C C . ILE A 1 606 ? 28.441 15.021 5.228 1.00 76.00 606 ILE A C 1
ATOM 4774 O O . ILE A 1 606 ? 27.397 15.349 5.781 1.00 76.00 606 ILE A O 1
ATOM 4778 N N . ASN A 1 607 ? 28.698 13.762 4.868 1.00 77.94 607 ASN A N 1
ATOM 4779 C CA . ASN A 1 607 ? 27.758 12.666 5.097 1.00 77.94 607 ASN A CA 1
ATOM 4780 C C . ASN A 1 607 ? 27.477 12.538 6.608 1.00 77.94 607 ASN A C 1
ATOM 4782 O O . ASN A 1 607 ? 26.321 12.525 7.033 1.00 77.94 607 ASN A O 1
ATOM 4786 N N . HIS A 1 608 ? 28.521 12.577 7.446 1.00 79.06 608 HIS A N 1
ATOM 4787 C CA . HIS A 1 608 ? 28.380 12.621 8.908 1.00 79.06 608 HIS A CA 1
ATOM 4788 C C . HIS A 1 608 ? 27.663 13.881 9.400 1.00 79.06 608 HIS A C 1
ATOM 4790 O O . HIS A 1 608 ? 26.764 13.784 10.235 1.00 79.06 608 HIS A O 1
ATOM 4796 N N . TRP A 1 609 ? 28.010 15.054 8.870 1.00 77.19 609 TRP A N 1
ATOM 4797 C CA . TRP A 1 609 ? 27.360 16.309 9.246 1.00 77.19 609 TRP A CA 1
ATOM 4798 C C . TRP A 1 609 ? 25.859 16.311 8.913 1.00 77.19 609 TRP A C 1
ATOM 4800 O O . TRP A 1 609 ? 25.050 16.761 9.726 1.00 77.19 609 TRP A O 1
ATOM 4810 N N . LEU A 1 610 ? 25.467 15.761 7.758 1.00 70.56 610 LEU A N 1
ATOM 4811 C CA . LEU A 1 610 ? 24.067 15.594 7.367 1.00 70.56 610 LEU A CA 1
ATOM 4812 C C . LEU A 1 610 ? 23.344 14.659 8.344 1.00 70.56 610 LEU A C 1
ATOM 4814 O O . LEU A 1 610 ? 22.248 14.987 8.795 1.00 70.56 610 LEU A O 1
ATOM 4818 N N . ILE A 1 611 ? 23.964 13.549 8.755 1.00 69.06 611 ILE A N 1
ATOM 4819 C CA . ILE A 1 611 ? 23.388 12.641 9.762 1.00 69.06 611 ILE A CA 1
ATOM 4820 C C . ILE A 1 611 ? 23.219 13.334 11.125 1.00 69.06 611 ILE A C 1
ATOM 4822 O O . ILE A 1 611 ? 22.177 13.168 11.771 1.00 69.06 611 ILE A O 1
ATOM 4826 N N . GLU A 1 612 ? 24.226 14.092 11.573 1.00 71.44 612 GLU A N 1
ATOM 4827 C CA . GLU A 1 612 ? 24.219 14.822 12.850 1.00 71.44 612 GLU A CA 1
ATOM 4828 C C . GLU A 1 612 ? 23.152 15.920 12.885 1.00 71.44 612 GLU A C 1
ATOM 4830 O O . GLU A 1 612 ? 22.485 16.110 13.901 1.00 71.44 612 GLU A O 1
ATOM 4835 N N . LYS A 1 613 ? 22.957 16.630 11.770 1.00 67.94 613 LYS A N 1
ATOM 4836 C CA . LYS A 1 613 ? 21.920 17.663 11.638 1.00 67.94 613 LYS A CA 1
ATOM 4837 C C . LYS A 1 613 ? 20.523 17.104 11.378 1.00 67.94 613 LYS A C 1
ATOM 4839 O O . LYS A 1 613 ? 19.566 17.873 11.357 1.00 67.94 613 LYS A O 1
ATOM 4844 N N . GLY A 1 614 ? 20.398 15.786 11.219 1.00 54.84 614 GLY A N 1
ATOM 4845 C CA . GLY A 1 614 ? 19.138 15.125 10.887 1.00 54.84 614 GLY A CA 1
ATOM 4846 C C . GLY A 1 614 ? 18.709 15.335 9.436 1.00 54.84 614 GLY A C 1
ATOM 4847 O O . GLY A 1 614 ? 17.547 15.109 9.121 1.00 54.84 614 GLY A O 1
ATOM 4848 N N . TYR A 1 615 ? 19.636 15.765 8.575 1.00 59.62 615 TYR A N 1
ATOM 4849 C CA . TYR A 1 615 ? 19.426 15.956 7.146 1.00 59.62 615 TYR A CA 1
ATOM 4850 C C . TYR A 1 615 ? 19.608 14.681 6.314 1.00 59.62 615 TYR A C 1
ATOM 4852 O O . TYR A 1 615 ? 19.190 14.658 5.159 1.00 59.62 615 TYR A O 1
ATOM 4860 N N . ALA A 1 616 ? 20.173 13.626 6.893 1.00 63.78 616 ALA A N 1
ATOM 4861 C CA . ALA A 1 616 ? 20.260 12.303 6.294 1.00 63.78 616 ALA A CA 1
ATOM 4862 C C . ALA A 1 616 ? 20.142 11.213 7.371 1.00 63.78 616 ALA A C 1
ATOM 4864 O O . ALA A 1 616 ? 20.368 11.462 8.562 1.00 63.78 616 ALA A O 1
ATOM 4865 N N . GLN A 1 617 ? 19.815 9.991 6.957 1.00 60.12 617 GLN A N 1
ATOM 4866 C CA . GLN A 1 617 ? 19.958 8.794 7.792 1.00 60.12 617 GLN A CA 1
ATOM 4867 C C . GLN A 1 617 ? 20.973 7.840 7.168 1.00 60.12 617 GLN A C 1
ATOM 4869 O O . GLN A 1 617 ? 21.205 7.905 5.963 1.00 60.12 617 GLN A O 1
ATOM 4874 N N . ARG A 1 618 ? 21.585 6.988 8.000 1.00 69.62 618 ARG A N 1
ATOM 4875 C CA . ARG A 1 618 ? 22.474 5.929 7.513 1.00 69.62 618 ARG A CA 1
ATOM 4876 C C . ARG A 1 618 ? 21.663 4.915 6.717 1.00 69.62 618 ARG A C 1
ATOM 4878 O O . ARG A 1 618 ? 20.582 4.539 7.166 1.00 69.62 618 ARG A O 1
ATOM 4885 N N . ALA A 1 619 ? 22.208 4.484 5.591 1.00 71.69 619 ALA A N 1
ATOM 4886 C CA . ALA A 1 619 ? 21.631 3.468 4.728 1.00 71.69 619 ALA A CA 1
ATOM 4887 C C . ALA A 1 619 ? 22.727 2.495 4.284 1.00 71.69 619 ALA A C 1
ATOM 4889 O O . ALA A 1 619 ? 23.871 2.896 4.078 1.00 71.69 619 ALA A O 1
ATOM 4890 N N . ASP A 1 620 ? 22.377 1.219 4.146 1.00 73.50 620 ASP A N 1
ATOM 4891 C CA . ASP A 1 620 ? 23.301 0.217 3.628 1.00 73.50 620 ASP A CA 1
ATOM 4892 C C . ASP A 1 620 ? 23.418 0.322 2.102 1.00 73.50 620 ASP A C 1
ATOM 4894 O O . ASP A 1 620 ? 22.415 0.395 1.388 1.00 73.50 620 ASP A O 1
ATOM 4898 N N . GLU A 1 621 ? 24.654 0.260 1.605 1.00 79.44 621 GLU A N 1
ATOM 4899 C CA . GLU A 1 621 ? 24.955 0.214 0.171 1.00 79.44 621 GLU A CA 1
ATOM 4900 C C . GLU A 1 621 ? 24.429 -1.068 -0.491 1.00 79.44 621 GLU A C 1
ATOM 4902 O O . GLU A 1 621 ? 24.378 -2.137 0.138 1.00 79.44 621 GLU A O 1
ATOM 4907 N N . SER A 1 622 ? 24.085 -0.961 -1.778 1.00 78.00 622 SER A N 1
ATOM 4908 C CA . SER A 1 622 ? 23.632 -2.090 -2.599 1.00 78.00 622 SER A CA 1
ATOM 4909 C C . SER A 1 622 ? 24.723 -3.151 -2.757 1.00 78.00 622 SER A C 1
ATOM 4911 O O . SER A 1 622 ? 25.921 -2.868 -2.658 1.00 78.00 622 SER A O 1
ATOM 4913 N N . TYR A 1 623 ? 24.329 -4.387 -3.050 1.00 81.06 623 TYR A N 1
ATOM 4914 C CA . TYR A 1 623 ? 25.245 -5.505 -3.266 1.00 81.06 623 TYR A CA 1
ATOM 4915 C C . TYR A 1 623 ? 26.260 -5.213 -4.377 1.00 81.06 623 TYR A C 1
ATOM 4917 O O . TYR A 1 623 ? 27.451 -5.470 -4.205 1.00 81.06 623 TYR A O 1
ATOM 4925 N N . LEU A 1 624 ? 25.814 -4.637 -5.500 1.00 80.19 624 LEU A N 1
ATOM 4926 C CA . LEU A 1 624 ? 26.707 -4.266 -6.605 1.00 80.19 624 LEU A CA 1
ATOM 4927 C C . LEU A 1 624 ? 27.691 -3.157 -6.198 1.00 80.19 624 LEU A C 1
ATOM 4929 O O . LEU A 1 624 ? 28.856 -3.207 -6.597 1.00 80.19 624 LEU A O 1
ATOM 4933 N N . SER A 1 625 ? 27.246 -2.193 -5.381 1.00 83.38 625 SER A N 1
ATOM 4934 C CA . SER A 1 625 ? 28.093 -1.123 -4.836 1.00 83.38 625 SER A CA 1
ATOM 4935 C C . SER A 1 625 ? 29.166 -1.687 -3.899 1.00 83.38 625 SER A C 1
ATOM 4937 O O . SER A 1 625 ? 30.351 -1.431 -4.109 1.00 83.38 625 SER A O 1
ATOM 4939 N N . LYS A 1 626 ? 28.777 -2.547 -2.947 1.00 84.19 626 LYS A N 1
ATOM 4940 C CA . LYS A 1 626 ? 29.691 -3.247 -2.025 1.00 84.19 626 LYS A CA 1
ATOM 4941 C C . LYS A 1 626 ? 30.704 -4.120 -2.765 1.00 84.19 626 LYS A C 1
ATOM 4943 O O . LYS A 1 626 ? 31.893 -4.039 -2.494 1.00 84.19 626 LYS A O 1
ATOM 4948 N N . MET A 1 627 ? 30.261 -4.892 -3.759 1.00 81.69 627 MET A N 1
ATOM 4949 C CA . MET A 1 627 ? 31.153 -5.730 -4.567 1.00 81.69 627 MET A CA 1
ATOM 4950 C C . MET A 1 627 ? 32.184 -4.892 -5.339 1.00 81.69 627 MET A C 1
ATOM 4952 O O . MET A 1 627 ? 33.351 -5.265 -5.406 1.00 81.69 627 MET A O 1
ATOM 4956 N N . ASN A 1 628 ? 31.782 -3.750 -5.910 1.00 86.31 628 ASN A N 1
ATOM 4957 C CA . ASN A 1 628 ? 32.719 -2.839 -6.571 1.00 86.31 628 ASN A CA 1
ATOM 4958 C C . ASN A 1 628 ? 33.697 -2.198 -5.572 1.00 86.31 628 ASN A C 1
ATOM 4960 O O . ASN A 1 628 ? 34.880 -2.068 -5.882 1.00 86.31 628 ASN A O 1
ATOM 4964 N N . HIS A 1 629 ? 33.226 -1.845 -4.374 1.00 84.88 629 HIS A N 1
ATOM 4965 C CA . HIS A 1 629 ? 34.071 -1.350 -3.289 1.00 84.88 629 HIS A CA 1
ATOM 4966 C C . HIS A 1 629 ? 35.125 -2.383 -2.861 1.00 84.88 629 HIS A C 1
ATOM 4968 O O . HIS A 1 629 ? 36.306 -2.054 -2.772 1.00 84.88 629 HIS A O 1
ATOM 4974 N N . ASP A 1 630 ? 34.733 -3.648 -2.689 1.00 83.44 630 ASP A N 1
ATOM 4975 C CA . ASP A 1 630 ? 35.652 -4.741 -2.358 1.00 83.44 630 ASP A CA 1
ATOM 4976 C C . ASP A 1 630 ? 36.727 -4.919 -3.442 1.00 83.44 630 ASP A C 1
ATOM 4978 O O . ASP A 1 630 ? 37.906 -5.086 -3.127 1.00 83.44 630 ASP A O 1
ATOM 4982 N N . LEU A 1 631 ? 36.358 -4.807 -4.725 1.00 82.56 631 LEU A N 1
ATOM 4983 C CA . LEU A 1 631 ? 37.327 -4.825 -5.829 1.00 82.56 631 LEU A CA 1
ATOM 4984 C C . LEU A 1 631 ? 38.307 -3.642 -5.753 1.00 82.56 631 LEU A C 1
ATOM 4986 O O . LEU A 1 631 ? 39.497 -3.826 -5.996 1.00 82.56 631 LEU A O 1
ATOM 4990 N N . ARG A 1 632 ? 37.840 -2.443 -5.373 1.00 82.56 632 ARG A N 1
ATOM 4991 C CA . ARG A 1 632 ? 38.701 -1.264 -5.150 1.00 82.56 632 ARG A CA 1
ATOM 4992 C C . ARG A 1 632 ? 39.663 -1.458 -3.977 1.00 82.56 632 ARG A C 1
ATOM 4994 O O . ARG A 1 632 ? 40.783 -0.962 -4.032 1.00 82.56 632 ARG A O 1
ATOM 5001 N N . ILE A 1 633 ? 39.271 -2.199 -2.940 1.00 80.31 633 ILE A N 1
ATOM 5002 C CA . ILE A 1 633 ? 40.168 -2.568 -1.832 1.00 80.31 633 ILE A CA 1
ATOM 5003 C C . ILE A 1 633 ? 41.221 -3.584 -2.300 1.00 80.31 633 ILE A C 1
ATOM 5005 O O . ILE A 1 633 ? 42.396 -3.445 -1.973 1.00 80.31 633 ILE A O 1
ATOM 5009 N N . LEU A 1 634 ? 40.809 -4.587 -3.080 1.00 78.81 634 LEU A N 1
ATOM 5010 C CA . LEU A 1 634 ? 41.660 -5.693 -3.542 1.00 78.81 634 LEU A CA 1
ATOM 5011 C C . LEU A 1 634 ? 42.524 -5.348 -4.769 1.00 78.81 634 LEU A C 1
ATOM 5013 O O . LEU A 1 634 ? 43.312 -6.173 -5.229 1.00 78.81 634 LEU A O 1
ATOM 5017 N N . GLN A 1 635 ? 42.409 -4.130 -5.299 1.00 75.06 635 GLN A N 1
ATOM 5018 C CA . GLN A 1 635 ? 43.019 -3.714 -6.564 1.00 75.06 635 GLN A CA 1
ATOM 5019 C C . GLN A 1 635 ? 44.547 -3.825 -6.629 1.00 75.06 635 GLN A C 1
ATOM 5021 O O . GLN A 1 635 ? 45.111 -3.867 -7.725 1.00 75.06 635 GLN A O 1
ATOM 5026 N N . THR A 1 636 ? 45.235 -3.818 -5.484 1.00 66.81 636 TH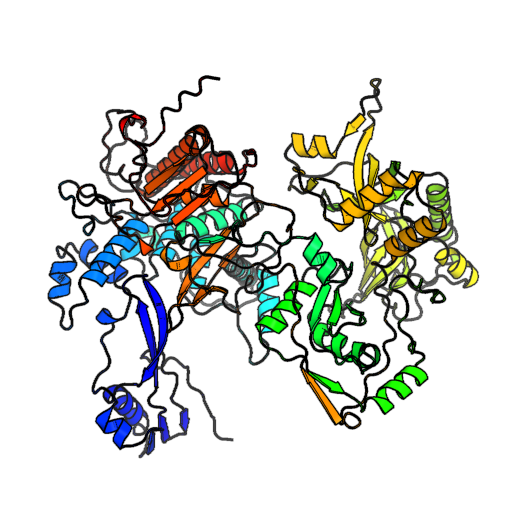R A N 1
ATOM 5027 C CA . THR A 1 636 ? 46.698 -3.948 -5.428 1.00 66.81 636 THR A CA 1
ATOM 5028 C C . THR A 1 636 ? 47.169 -5.332 -5.861 1.00 66.81 636 THR A C 1
ATOM 5030 O O . THR A 1 636 ? 48.298 -5.457 -6.329 1.00 66.81 636 THR A O 1
ATOM 5033 N N . ASP A 1 637 ? 46.290 -6.334 -5.776 1.00 69.88 637 ASP A N 1
ATOM 5034 C CA . ASP A 1 637 ? 46.600 -7.743 -6.031 1.00 69.88 637 ASP A CA 1
ATOM 5035 C C . ASP A 1 637 ? 46.066 -8.232 -7.396 1.00 69.88 637 ASP A C 1
ATOM 5037 O O . ASP A 1 637 ? 46.201 -9.408 -7.733 1.00 69.88 637 ASP A O 1
ATOM 5041 N N . MET A 1 638 ? 45.453 -7.346 -8.193 1.00 76.38 638 MET A N 1
ATOM 5042 C CA . MET A 1 638 ? 44.800 -7.681 -9.468 1.00 76.38 638 MET A CA 1
ATOM 5043 C C . MET A 1 638 ? 45.708 -7.444 -10.678 1.00 76.38 638 MET A C 1
ATOM 5045 O O . MET A 1 638 ? 46.421 -6.439 -10.753 1.00 76.38 638 MET A O 1
ATOM 5049 N N . ASP A 1 639 ? 45.628 -8.329 -11.673 1.00 79.62 639 ASP A N 1
ATOM 5050 C CA . ASP A 1 639 ? 46.343 -8.163 -12.935 1.00 79.62 639 ASP A CA 1
ATOM 5051 C C . ASP A 1 639 ? 45.726 -7.049 -13.821 1.00 79.62 639 ASP A C 1
ATOM 5053 O O . ASP A 1 639 ? 44.526 -6.763 -13.731 1.00 79.62 639 ASP A O 1
ATOM 5057 N N . PRO A 1 640 ? 46.524 -6.395 -14.690 1.00 76.19 640 PRO A N 1
ATOM 5058 C CA . PRO A 1 640 ? 46.064 -5.264 -15.502 1.00 76.19 640 PRO A CA 1
ATOM 5059 C C . PRO A 1 640 ? 44.933 -5.582 -16.491 1.00 76.19 640 PRO A C 1
ATOM 5061 O O . PRO A 1 640 ? 44.140 -4.693 -16.807 1.00 76.19 640 PRO A O 1
ATOM 5064 N N . ASP A 1 641 ? 44.847 -6.815 -16.994 1.00 71.88 641 ASP A N 1
ATOM 5065 C CA . ASP A 1 641 ? 43.819 -7.201 -17.965 1.00 71.88 641 ASP A CA 1
ATOM 5066 C C . ASP A 1 641 ? 42.466 -7.396 -17.271 1.00 71.88 641 ASP A C 1
ATOM 5068 O O . ASP A 1 641 ? 41.439 -6.910 -17.755 1.00 71.88 641 ASP A O 1
ATOM 5072 N N . THR A 1 642 ? 42.473 -7.985 -16.075 1.00 73.75 642 THR A N 1
ATOM 5073 C CA . THR A 1 642 ? 41.302 -8.067 -15.202 1.00 73.75 642 THR A CA 1
ATOM 5074 C C . THR A 1 642 ? 40.811 -6.675 -14.785 1.00 73.75 642 THR A C 1
ATOM 5076 O O . THR A 1 642 ? 39.604 -6.426 -14.803 1.00 73.75 642 THR A O 1
ATOM 5079 N N . LYS A 1 643 ? 41.711 -5.723 -14.484 1.00 74.62 643 LYS A N 1
ATOM 5080 C CA . LYS A 1 643 ? 41.323 -4.326 -14.189 1.00 74.62 643 LYS A CA 1
ATOM 5081 C C . LYS A 1 643 ? 40.578 -3.674 -15.354 1.00 74.62 643 LYS A C 1
ATOM 5083 O O . LYS A 1 643 ? 39.484 -3.147 -15.157 1.00 74.62 643 LYS A O 1
ATOM 5088 N N . ARG A 1 644 ? 41.113 -3.787 -16.575 1.00 73.19 644 ARG A N 1
ATOM 5089 C CA . ARG A 1 644 ? 40.467 -3.263 -17.793 1.00 73.19 644 ARG A CA 1
ATOM 5090 C C . ARG A 1 644 ? 39.093 -3.883 -18.036 1.00 73.19 644 ARG A C 1
ATOM 5092 O O . ARG A 1 644 ? 38.172 -3.180 -18.445 1.00 73.19 644 ARG A O 1
ATOM 5099 N N . ALA A 1 645 ? 38.935 -5.182 -17.776 1.00 70.12 645 ALA A N 1
ATOM 5100 C CA . ALA A 1 645 ? 37.645 -5.855 -17.903 1.00 70.12 645 ALA A CA 1
ATOM 5101 C C . ALA A 1 645 ? 36.600 -5.271 -16.933 1.00 70.12 645 ALA A C 1
ATOM 5103 O O . ALA A 1 645 ? 35.474 -4.988 -17.342 1.00 70.12 645 ALA A O 1
ATOM 5104 N N . TYR A 1 646 ? 36.971 -5.022 -15.673 1.00 71.81 646 TYR A N 1
ATOM 5105 C CA . TYR A 1 646 ? 36.073 -4.391 -14.700 1.00 71.81 646 TYR A CA 1
ATOM 5106 C C . TYR A 1 646 ? 35.760 -2.926 -15.025 1.00 71.81 646 TYR A C 1
ATOM 5108 O O . TYR A 1 646 ? 34.628 -2.494 -14.813 1.00 71.81 646 TYR A O 1
ATOM 5116 N N . GLU A 1 647 ? 36.712 -2.170 -15.570 1.00 73.75 647 GLU A N 1
ATOM 5117 C CA . GLU A 1 647 ? 36.495 -0.790 -16.029 1.00 73.75 647 GLU A CA 1
ATOM 5118 C C . GLU A 1 647 ? 35.512 -0.725 -17.206 1.00 73.75 647 GLU A C 1
ATOM 5120 O O . GLU A 1 647 ? 34.605 0.103 -17.208 1.00 73.75 647 GLU A O 1
ATOM 5125 N N . LEU A 1 648 ? 35.602 -1.654 -18.162 1.00 67.12 648 LEU A N 1
ATOM 5126 C CA . LEU A 1 648 ? 34.634 -1.761 -19.261 1.00 67.12 648 LEU A CA 1
ATOM 5127 C C . LEU A 1 648 ? 33.208 -2.038 -18.752 1.00 67.12 648 LEU A C 1
ATOM 5129 O O . LEU A 1 648 ? 32.240 -1.472 -19.263 1.00 67.12 648 LEU A O 1
ATOM 5133 N N . ILE A 1 649 ? 33.065 -2.853 -17.701 1.00 66.75 649 ILE A N 1
ATOM 5134 C CA . ILE A 1 649 ? 31.762 -3.144 -17.081 1.00 66.75 649 ILE A CA 1
ATOM 5135 C C . ILE A 1 649 ? 31.145 -1.884 -16.446 1.00 66.75 649 ILE A C 1
ATOM 5137 O O . ILE A 1 649 ? 29.923 -1.733 -16.499 1.00 66.75 649 ILE A O 1
ATOM 5141 N N . GLN A 1 650 ? 31.944 -0.946 -15.915 1.00 66.88 650 GLN A N 1
ATOM 5142 C CA . GLN A 1 650 ? 31.436 0.297 -15.303 1.00 66.88 650 GLN A CA 1
ATOM 5143 C C . GLN A 1 650 ? 30.635 1.165 -16.287 1.00 66.88 650 GLN A C 1
ATOM 5145 O O . GLN A 1 650 ? 29.694 1.845 -15.869 1.00 66.88 650 GLN A O 1
ATOM 5150 N N . HIS A 1 651 ? 30.961 1.086 -17.581 1.00 58.72 651 HIS A N 1
ATOM 5151 C CA . HIS A 1 651 ? 30.288 1.804 -18.667 1.00 58.72 651 HIS A CA 1
ATOM 5152 C C . HIS A 1 651 ? 29.159 0.997 -19.337 1.00 58.72 651 HIS A C 1
ATOM 5154 O O . HIS A 1 651 ? 28.278 1.568 -19.967 1.00 58.72 651 HIS A O 1
ATOM 5160 N N . SER A 1 652 ? 29.117 -0.328 -19.164 1.00 54.56 652 SER A N 1
ATOM 5161 C CA . SER A 1 652 ? 28.160 -1.209 -19.861 1.00 54.56 652 SER A CA 1
ATOM 5162 C C . SER A 1 652 ? 26.671 -0.965 -19.533 1.00 54.56 652 SER A C 1
ATOM 5164 O O . SER A 1 652 ? 25.786 -1.404 -20.273 1.00 54.56 652 SER A O 1
ATOM 5166 N N . GLY A 1 653 ? 26.380 -0.266 -18.428 1.00 53.09 653 GLY A N 1
ATOM 5167 C CA . GLY A 1 653 ? 25.024 0.064 -17.978 1.00 53.09 653 GLY A CA 1
ATOM 5168 C C . GLY A 1 653 ? 24.429 1.350 -18.568 1.00 53.09 653 GLY A C 1
ATOM 5169 O O . GLY A 1 653 ? 23.240 1.592 -18.365 1.00 53.09 653 GLY A O 1
ATOM 5170 N N . THR A 1 654 ? 25.218 2.173 -19.271 1.00 49.34 654 THR A N 1
ATOM 5171 C CA . THR A 1 654 ? 24.774 3.471 -19.824 1.00 49.34 654 THR A CA 1
ATOM 5172 C C . THR A 1 654 ? 24.375 3.406 -21.298 1.00 49.34 654 THR A C 1
ATOM 5174 O O . THR A 1 654 ? 23.701 4.309 -21.795 1.00 49.34 654 THR A O 1
ATOM 5177 N N . ASP A 1 655 ? 24.714 2.319 -21.989 1.00 55.16 655 ASP A N 1
ATOM 5178 C CA . ASP A 1 655 ? 24.445 2.158 -23.416 1.00 55.16 655 ASP A CA 1
ATOM 5179 C C . ASP A 1 655 ? 23.021 1.612 -23.645 1.00 55.16 655 ASP A C 1
ATOM 5181 O O . ASP A 1 655 ? 22.792 0.413 -23.820 1.00 55.16 655 ASP A O 1
ATOM 5185 N N . PHE A 1 656 ? 22.045 2.528 -23.621 1.00 58.16 656 PHE A N 1
ATOM 5186 C CA . PHE A 1 656 ? 20.679 2.337 -24.140 1.00 58.16 656 PHE A CA 1
ATOM 5187 C C . PHE A 1 656 ? 20.549 2.804 -25.597 1.00 58.16 656 PHE A C 1
ATOM 5189 O O . PHE A 1 656 ? 19.433 3.066 -26.063 1.00 58.16 656 PHE A O 1
ATOM 5196 N N . GLU A 1 657 ? 21.676 2.939 -26.313 1.00 53.31 657 GLU A N 1
ATOM 5197 C CA . GLU A 1 657 ? 21.670 3.259 -27.739 1.00 53.31 657 GLU A CA 1
ATOM 5198 C C . GLU A 1 657 ? 20.670 2.378 -28.481 1.00 53.31 657 GLU A C 1
ATOM 5200 O O . GLU A 1 657 ? 20.368 1.261 -28.059 1.00 53.31 657 GLU A O 1
ATOM 5205 N N . LYS A 1 658 ? 20.109 2.909 -29.573 1.00 49.50 658 LYS A N 1
ATOM 5206 C CA . LYS A 1 658 ? 19.134 2.210 -30.413 1.00 49.50 658 LYS A CA 1
ATOM 5207 C C . LYS A 1 658 ? 19.723 0.878 -30.873 1.00 49.50 658 LYS A C 1
ATOM 5209 O O . LYS A 1 658 ? 20.309 0.810 -31.947 1.00 49.50 658 LYS A O 1
ATOM 5214 N N . ASP A 1 659 ? 19.505 -0.169 -30.086 1.00 53.06 659 ASP A N 1
ATOM 5215 C CA . ASP A 1 659 ? 19.818 -1.533 -30.458 1.00 53.06 659 ASP A CA 1
ATOM 5216 C C . ASP A 1 659 ? 19.213 -1.764 -31.842 1.00 53.06 659 ASP A C 1
ATOM 5218 O O . ASP A 1 659 ? 17.986 -1.702 -32.024 1.00 53.06 659 ASP A O 1
ATOM 5222 N N . ALA A 1 660 ? 20.083 -1.989 -32.825 1.00 60.12 660 ALA A N 1
ATOM 5223 C CA . ALA A 1 660 ? 19.733 -2.355 -34.186 1.00 60.12 660 ALA A CA 1
ATOM 5224 C C . ALA A 1 660 ? 19.219 -3.803 -34.202 1.00 60.12 660 ALA A C 1
ATOM 5226 O O . ALA A 1 660 ? 19.741 -4.660 -34.911 1.00 60.12 660 ALA A O 1
ATOM 5227 N N . TYR A 1 661 ? 18.211 -4.105 -33.373 1.00 74.81 661 TYR A N 1
ATOM 5228 C CA . TYR A 1 661 ? 17.577 -5.410 -33.373 1.00 74.81 661 TYR A CA 1
ATOM 5229 C C . TYR A 1 661 ? 17.059 -5.691 -34.786 1.00 74.81 661 TYR A C 1
ATOM 5231 O O . TYR A 1 661 ? 16.416 -4.813 -35.383 1.00 74.81 661 TYR A O 1
ATOM 5239 N N . PRO A 1 662 ? 17.287 -6.905 -35.310 1.00 81.00 662 PRO A N 1
ATOM 5240 C CA . PRO A 1 662 ? 16.767 -7.290 -36.610 1.00 81.00 662 PRO A CA 1
ATOM 5241 C C . PRO A 1 662 ? 15.247 -7.115 -36.658 1.00 81.00 662 PRO A C 1
ATOM 5243 O O . PRO A 1 662 ? 14.547 -7.233 -35.645 1.00 81.00 662 PRO A O 1
ATOM 5246 N N . GLU A 1 663 ? 14.717 -6.854 -37.854 1.00 82.56 663 GLU A N 1
ATOM 5247 C CA . GLU A 1 663 ? 13.268 -6.862 -38.034 1.00 82.56 663 GLU A CA 1
ATOM 5248 C C . GLU A 1 663 ? 12.711 -8.253 -37.702 1.00 82.56 663 GLU A C 1
ATOM 5250 O O . GLU A 1 663 ? 13.223 -9.260 -38.214 1.00 82.56 663 GLU A O 1
ATOM 5255 N N . PRO A 1 664 ? 11.665 -8.332 -36.859 1.00 85.50 664 PRO A N 1
ATOM 5256 C CA . PRO A 1 664 ? 11.130 -9.605 -36.428 1.00 85.50 664 PRO A CA 1
ATOM 5257 C C . PRO A 1 664 ? 10.506 -10.357 -37.612 1.00 85.50 664 PRO A C 1
ATOM 5259 O O . PRO A 1 664 ? 9.987 -9.736 -38.548 1.00 85.50 664 PRO A O 1
ATOM 5262 N N . PRO A 1 665 ? 10.510 -11.700 -37.581 1.00 86.94 665 PRO A N 1
ATOM 5263 C CA . PRO A 1 665 ? 9.908 -12.503 -38.636 1.00 86.94 665 PRO A CA 1
ATOM 5264 C C . PRO A 1 665 ? 8.408 -12.223 -38.773 1.00 86.94 665 PRO A C 1
ATOM 5266 O O . PRO A 1 665 ? 7.700 -11.967 -37.794 1.00 86.94 665 PRO A O 1
ATOM 5269 N N . SER A 1 666 ? 7.903 -12.279 -40.008 1.00 85.44 666 SER A N 1
ATOM 5270 C CA . SER A 1 666 ? 6.488 -12.016 -40.263 1.00 85.44 666 SER A CA 1
ATOM 5271 C C . SER A 1 666 ? 5.614 -13.156 -39.726 1.00 85.44 666 SER A C 1
ATOM 5273 O O . SER A 1 666 ? 5.983 -14.329 -39.784 1.00 85.44 666 SER A O 1
ATOM 5275 N N . ARG A 1 667 ? 4.392 -12.844 -39.266 1.00 82.62 667 ARG A N 1
ATOM 5276 C CA . ARG A 1 667 ? 3.459 -13.867 -38.740 1.00 82.62 667 ARG A CA 1
ATOM 5277 C C . ARG A 1 667 ? 3.145 -14.999 -39.728 1.00 82.62 667 ARG A C 1
ATOM 5279 O O . ARG A 1 667 ? 2.701 -16.052 -39.292 1.00 82.62 667 ARG A O 1
ATOM 5286 N N . LYS A 1 668 ? 3.328 -14.782 -41.035 1.00 84.69 668 LYS A N 1
ATOM 5287 C CA . LYS A 1 668 ? 3.083 -15.792 -42.078 1.00 84.69 668 LYS A CA 1
ATOM 5288 C C . LYS A 1 668 ? 4.218 -16.814 -42.188 1.00 84.69 668 LYS A C 1
ATOM 5290 O O . LYS A 1 668 ? 3.977 -17.931 -42.630 1.00 84.69 668 LYS A O 1
ATOM 5295 N N . GLU A 1 669 ? 5.437 -16.430 -41.815 1.00 87.19 669 GLU A N 1
ATOM 5296 C CA . GLU A 1 669 ? 6.622 -17.297 -41.851 1.00 87.19 669 GLU A CA 1
ATOM 5297 C C . GLU A 1 669 ? 6.704 -18.198 -40.610 1.00 87.19 669 GLU A C 1
ATOM 5299 O O . GLU A 1 669 ? 7.258 -19.298 -40.658 1.00 87.19 669 GLU A O 1
ATOM 5304 N N . CYS A 1 670 ? 6.125 -17.750 -39.496 1.00 87.81 670 CYS A N 1
ATOM 5305 C CA . CYS A 1 670 ? 6.136 -18.480 -38.239 1.00 87.81 670 CYS A CA 1
ATOM 5306 C C . CYS A 1 670 ? 5.169 -19.672 -38.262 1.00 87.81 670 CYS A C 1
ATOM 5308 O O . CYS A 1 670 ? 4.008 -19.545 -38.651 1.00 87.81 670 CYS A O 1
ATOM 5310 N N . ARG A 1 671 ? 5.631 -20.839 -37.797 1.00 87.69 671 ARG A N 1
ATOM 5311 C CA . ARG A 1 671 ? 4.828 -22.080 -37.752 1.00 87.69 671 ARG A CA 1
ATOM 5312 C C . ARG A 1 671 ? 4.423 -22.493 -36.345 1.00 87.69 671 ARG A C 1
ATOM 5314 O O . ARG A 1 671 ? 3.460 -23.235 -36.175 1.00 87.69 671 ARG A O 1
ATOM 5321 N N . THR A 1 672 ? 5.156 -22.026 -35.344 1.00 89.50 672 THR A N 1
ATOM 5322 C CA . THR A 1 672 ? 4.916 -22.322 -33.932 1.00 89.50 672 THR A CA 1
ATOM 5323 C C . THR A 1 672 ? 4.845 -21.021 -33.140 1.00 89.50 672 THR A C 1
ATOM 5325 O O . THR A 1 672 ? 5.179 -19.947 -33.642 1.00 89.50 672 THR A O 1
ATOM 5328 N N . HIS A 1 673 ? 4.357 -21.092 -31.906 1.00 90.75 673 HIS A N 1
ATOM 5329 C CA . HIS A 1 673 ? 4.348 -19.959 -30.990 1.00 90.75 673 HIS A CA 1
ATOM 5330 C C . HIS A 1 673 ? 4.716 -20.420 -29.583 1.00 90.75 673 HIS A C 1
ATOM 5332 O O . HIS A 1 673 ? 4.519 -21.583 -29.231 1.00 90.75 673 HIS A O 1
ATOM 5338 N N . VAL A 1 674 ? 5.244 -19.498 -28.786 1.00 91.81 674 VAL A N 1
ATOM 5339 C CA . VAL A 1 674 ? 5.542 -19.706 -27.371 1.00 91.81 674 VAL A CA 1
ATOM 5340 C C . VAL A 1 674 ? 4.995 -18.535 -26.568 1.00 91.81 674 VAL A C 1
ATOM 5342 O O . VAL A 1 674 ? 5.156 -17.379 -26.956 1.00 91.81 674 VAL A O 1
ATOM 5345 N N . THR A 1 675 ? 4.338 -18.824 -25.450 1.00 93.00 675 THR A N 1
ATOM 5346 C CA . THR A 1 675 ? 3.938 -17.799 -24.484 1.00 93.00 675 THR A CA 1
ATOM 5347 C C . THR A 1 675 ? 4.954 -17.788 -23.354 1.00 93.00 675 THR A C 1
ATOM 5349 O O . THR A 1 675 ? 5.101 -18.776 -22.632 1.00 93.00 675 THR A O 1
ATOM 5352 N N . LEU A 1 676 ? 5.675 -16.678 -23.221 1.00 92.25 676 LEU A N 1
ATOM 5353 C CA . LEU A 1 676 ? 6.668 -16.506 -22.170 1.00 92.25 676 LEU A CA 1
ATOM 5354 C C . LEU A 1 676 ? 5.982 -16.372 -20.804 1.00 92.25 676 LEU A C 1
ATOM 5356 O O . LEU A 1 676 ? 4.925 -15.752 -20.679 1.00 92.25 676 LEU A O 1
ATOM 5360 N N . ARG A 1 677 ? 6.600 -16.940 -19.765 1.00 91.31 677 ARG A N 1
ATOM 5361 C CA . ARG A 1 677 ? 6.169 -16.803 -18.367 1.00 91.31 677 ARG A CA 1
ATOM 5362 C C . ARG A 1 677 ? 6.880 -15.610 -17.733 1.00 91.31 677 ARG A C 1
ATOM 5364 O O . ARG A 1 677 ? 8.106 -15.572 -17.747 1.00 91.31 677 ARG A O 1
ATOM 5371 N N . GLY A 1 678 ? 6.123 -14.664 -17.187 1.00 87.62 678 GLY A N 1
ATOM 5372 C CA . GLY A 1 678 ? 6.629 -13.397 -16.650 1.00 87.62 678 GLY A CA 1
ATOM 5373 C C . GLY A 1 678 ? 5.934 -12.193 -17.300 1.00 87.62 678 GLY A C 1
ATOM 5374 O O . GLY A 1 678 ? 4.861 -12.367 -17.888 1.00 87.62 678 GLY A O 1
ATOM 5375 N N . PRO A 1 679 ? 6.522 -10.988 -17.230 1.00 92.19 679 PRO A N 1
ATOM 5376 C CA . PRO A 1 679 ? 7.812 -10.660 -16.604 1.00 92.19 679 PRO A CA 1
ATOM 5377 C C . PRO A 1 679 ? 7.773 -10.755 -15.070 1.00 92.19 679 PRO A C 1
ATOM 5379 O O . PRO A 1 679 ? 6.781 -10.380 -14.453 1.00 92.19 679 PRO A O 1
ATOM 5382 N N . ASN A 1 680 ? 8.866 -11.224 -14.471 1.00 91.81 680 ASN A N 1
ATOM 5383 C CA . ASN A 1 680 ? 9.042 -11.338 -13.023 1.00 91.81 680 ASN A CA 1
ATOM 5384 C C . ASN A 1 680 ? 10.199 -10.444 -12.558 1.00 91.81 680 ASN A C 1
ATOM 5386 O O . ASN A 1 680 ? 11.202 -10.312 -13.266 1.00 91.81 680 ASN A O 1
ATOM 5390 N N . SER A 1 681 ? 10.091 -9.900 -11.346 1.00 92.50 681 SER A N 1
ATOM 5391 C CA . SER A 1 681 ? 11.202 -9.253 -10.642 1.00 92.50 681 SER A CA 1
ATOM 5392 C C . SER A 1 681 ? 11.593 -10.090 -9.420 1.00 92.50 681 SER A C 1
ATOM 5394 O O . SER A 1 681 ? 10.705 -10.559 -8.706 1.00 92.50 681 SER A O 1
ATOM 5396 N N . PRO A 1 682 ? 12.895 -10.294 -9.144 1.00 89.75 682 PRO A N 1
ATOM 5397 C CA . PRO A 1 682 ? 13.329 -10.920 -7.896 1.00 89.75 682 PRO A CA 1
ATOM 5398 C C . PRO A 1 682 ? 13.072 -10.036 -6.664 1.00 89.75 682 PRO A C 1
ATOM 5400 O O . PRO A 1 682 ? 13.120 -10.542 -5.550 1.00 89.75 682 PRO A O 1
ATOM 5403 N N . LEU A 1 683 ? 12.782 -8.743 -6.861 1.00 90.06 683 LEU A N 1
ATOM 5404 C CA . LEU A 1 683 ? 12.477 -7.788 -5.794 1.00 90.06 683 LEU A CA 1
ATOM 5405 C C . LEU A 1 683 ? 10.985 -7.759 -5.418 1.00 90.06 683 LEU A C 1
ATOM 5407 O O . LEU A 1 683 ? 10.579 -6.923 -4.616 1.00 90.06 683 LEU A O 1
ATOM 5411 N N . GLU A 1 684 ? 10.141 -8.622 -5.994 1.00 88.56 684 GLU A N 1
ATOM 5412 C CA . GLU A 1 684 ? 8.706 -8.629 -5.690 1.00 88.56 684 GLU A CA 1
ATOM 5413 C C . GLU A 1 684 ? 8.431 -9.064 -4.239 1.00 88.56 684 GLU A C 1
ATOM 5415 O O . GLU A 1 684 ? 8.776 -10.169 -3.814 1.00 88.56 684 GLU A O 1
ATOM 5420 N N . MET A 1 685 ? 7.783 -8.184 -3.475 1.00 86.00 685 MET A N 1
ATOM 5421 C CA . MET A 1 685 ? 7.469 -8.398 -2.066 1.00 86.00 685 MET A CA 1
ATOM 5422 C C . MET A 1 685 ? 6.266 -9.328 -1.904 1.00 86.00 685 MET A C 1
ATOM 5424 O O . MET A 1 685 ? 5.205 -9.123 -2.499 1.00 86.00 685 MET A O 1
ATOM 5428 N N . LYS A 1 686 ? 6.393 -10.304 -1.003 1.00 85.19 686 LYS A N 1
ATOM 5429 C CA . LYS A 1 686 ? 5.250 -11.044 -0.455 1.00 85.19 686 LYS A CA 1
ATOM 5430 C C . LYS A 1 686 ? 4.810 -10.399 0.850 1.00 85.19 686 LYS A C 1
ATOM 5432 O O . LYS A 1 686 ? 5.635 -9.855 1.571 1.00 85.19 686 LYS A O 1
ATOM 5437 N N . LEU A 1 687 ? 3.514 -10.454 1.135 1.00 90.12 687 LEU A N 1
ATOM 5438 C CA . LEU A 1 687 ? 2.930 -9.878 2.341 1.00 90.12 687 LEU A CA 1
ATOM 5439 C C . LEU A 1 687 ? 2.297 -10.962 3.205 1.00 90.12 687 LEU A C 1
ATOM 5441 O O . LEU A 1 687 ? 1.686 -11.898 2.687 1.00 90.12 687 LEU A O 1
ATOM 5445 N N . TYR A 1 688 ? 2.383 -10.771 4.515 1.00 89.88 688 TYR A N 1
ATOM 5446 C CA . TYR A 1 688 ? 1.803 -11.636 5.534 1.00 89.88 688 TYR A CA 1
ATOM 5447 C C . TYR A 1 688 ? 0.960 -10.799 6.487 1.00 89.88 688 TYR A C 1
ATOM 5449 O O . TYR A 1 688 ? 1.341 -9.679 6.825 1.00 89.88 688 TYR A O 1
ATOM 5457 N N . SER A 1 689 ? -0.194 -11.317 6.904 1.00 91.94 689 SER A N 1
ATOM 5458 C CA . SER A 1 689 ? -1.011 -10.646 7.917 1.00 91.94 689 SER A CA 1
ATOM 5459 C C . SER A 1 689 ? -0.400 -10.828 9.302 1.00 91.94 689 SER A C 1
ATOM 5461 O O . SER A 1 689 ? 0.108 -11.905 9.609 1.00 91.94 689 SER A O 1
ATOM 5463 N N . LEU A 1 690 ? -0.500 -9.797 10.140 1.00 91.12 690 LEU A N 1
ATOM 5464 C CA . LEU A 1 690 ? -0.090 -9.871 11.546 1.00 91.12 690 LEU A CA 1
ATOM 5465 C C . LEU A 1 690 ? -1.170 -10.484 12.461 1.00 91.12 690 LEU A C 1
ATOM 5467 O O . LEU A 1 690 ? -0.877 -10.864 13.593 1.00 91.12 690 LEU A O 1
ATOM 5471 N N . THR A 1 691 ? -2.416 -10.573 11.990 1.00 91.94 691 THR A N 1
ATOM 5472 C CA . THR A 1 691 ? -3.531 -11.168 12.748 1.00 91.94 691 THR A CA 1
ATOM 5473 C C . THR A 1 691 ? -3.440 -12.691 12.763 1.00 91.94 691 THR A C 1
ATOM 5475 O O . THR A 1 691 ? -3.025 -13.303 11.773 1.00 91.94 691 THR A O 1
ATOM 5478 N N . ARG A 1 692 ? -3.888 -13.324 13.851 1.00 89.88 692 ARG A N 1
ATOM 5479 C CA . ARG A 1 692 ? -3.912 -14.788 13.994 1.00 89.88 692 ARG A CA 1
ATOM 5480 C C . ARG A 1 692 ? -4.646 -15.471 12.842 1.00 89.88 692 ARG A C 1
ATOM 5482 O O . ARG A 1 692 ? -4.129 -16.427 12.261 1.00 89.88 692 ARG A O 1
ATOM 5489 N N . VAL A 1 693 ? -5.818 -14.949 12.479 1.00 86.88 693 VAL A N 1
ATOM 5490 C CA . VAL A 1 693 ? -6.654 -15.490 11.400 1.00 86.88 693 VAL A CA 1
ATOM 5491 C C . VAL A 1 693 ? -5.989 -15.383 10.025 1.00 86.88 693 VAL A C 1
ATOM 5493 O O . VAL A 1 693 ? -6.135 -16.260 9.168 1.00 86.88 693 VAL A O 1
ATOM 5496 N N . GLY A 1 694 ? -5.256 -14.293 9.792 1.00 86.06 694 GLY A N 1
ATOM 5497 C CA . GLY A 1 694 ? -4.639 -13.990 8.509 1.00 86.06 694 GLY A CA 1
ATOM 5498 C C . GLY A 1 694 ? -3.257 -14.612 8.327 1.00 86.06 694 GLY A C 1
ATOM 5499 O O . GLY A 1 694 ? -2.827 -14.766 7.185 1.00 86.06 694 GLY A O 1
ATOM 5500 N N . ALA A 1 695 ? -2.571 -14.987 9.411 1.00 85.25 695 ALA A N 1
ATOM 5501 C CA . ALA A 1 695 ? -1.179 -15.444 9.393 1.00 85.25 695 ALA A CA 1
ATOM 5502 C C . ALA A 1 695 ? -0.937 -16.678 8.503 1.00 85.25 695 ALA A C 1
ATOM 5504 O O . ALA A 1 695 ? 0.155 -16.857 7.968 1.00 85.25 695 ALA A O 1
ATOM 5505 N N . THR A 1 696 ? -1.955 -17.523 8.309 1.00 83.75 696 THR A N 1
ATOM 5506 C CA . THR A 1 696 ? -1.872 -18.744 7.484 1.00 83.75 696 THR A CA 1
ATOM 5507 C C . THR A 1 696 ? -2.393 -18.564 6.054 1.00 83.75 696 THR A C 1
ATOM 5509 O O . THR A 1 696 ? -2.298 -19.486 5.242 1.00 83.75 696 THR A O 1
ATOM 5512 N N . ARG A 1 697 ? -2.952 -17.394 5.721 1.00 89.50 697 ARG A N 1
ATOM 5513 C CA . ARG A 1 697 ? -3.652 -17.146 4.453 1.00 89.50 697 ARG A CA 1
ATOM 5514 C C . ARG A 1 697 ? -2.749 -16.448 3.444 1.00 89.50 697 ARG A C 1
ATOM 5516 O O . ARG A 1 697 ? -1.920 -15.611 3.788 1.00 89.50 697 ARG A O 1
ATOM 5523 N N . THR A 1 698 ? -2.955 -16.742 2.161 1.00 91.62 698 THR A N 1
ATOM 5524 C CA . THR A 1 698 ? -2.236 -16.044 1.085 1.00 91.62 698 THR A CA 1
ATOM 5525 C C . THR A 1 698 ? -2.808 -14.642 0.900 1.00 91.62 698 THR A C 1
ATOM 5527 O O . THR A 1 698 ? -4.013 -14.485 0.701 1.00 91.62 698 THR A O 1
ATOM 5530 N N . VAL A 1 699 ? -1.953 -13.622 0.903 1.00 93.06 699 VAL A N 1
ATOM 5531 C CA . VAL A 1 699 ? -2.364 -12.221 0.760 1.00 93.06 699 VAL A CA 1
ATOM 5532 C C . VAL A 1 699 ? -2.206 -11.755 -0.684 1.00 93.06 699 VAL A C 1
ATOM 5534 O O . VAL A 1 699 ? -1.154 -11.907 -1.298 1.00 93.06 699 VAL A O 1
ATOM 5537 N N . ASN A 1 700 ? -3.257 -11.139 -1.216 1.00 93.12 700 ASN A N 1
ATOM 5538 C CA . ASN A 1 700 ? -3.277 -10.491 -2.517 1.00 93.12 700 ASN A CA 1
ATOM 5539 C C . ASN A 1 700 ? -3.718 -9.044 -2.399 1.00 93.12 700 ASN A C 1
ATOM 5541 O O . ASN A 1 700 ? -4.634 -8.743 -1.645 1.00 93.12 700 ASN A O 1
ATOM 5545 N N . ILE A 1 701 ? -3.185 -8.176 -3.249 1.00 94.25 701 ILE A N 1
ATOM 5546 C CA . ILE A 1 701 ? -3.680 -6.808 -3.388 1.00 94.25 701 ILE A CA 1
ATOM 5547 C C . ILE A 1 701 ? -4.572 -6.708 -4.631 1.00 94.25 701 ILE A C 1
ATOM 5549 O O . ILE A 1 701 ? -4.307 -7.325 -5.666 1.00 94.25 701 ILE A O 1
ATOM 5553 N N . GLU A 1 702 ? -5.667 -5.956 -4.527 1.00 91.06 702 GLU A N 1
ATOM 5554 C CA . GLU A 1 702 ? -6.600 -5.739 -5.629 1.00 91.06 702 GLU A CA 1
ATOM 5555 C C . GLU A 1 702 ? -5.905 -5.124 -6.851 1.00 91.06 702 GLU A C 1
ATOM 5557 O O . GLU A 1 702 ? -5.108 -4.197 -6.741 1.00 91.06 702 GLU A O 1
ATOM 5562 N N . TRP A 1 703 ? -6.227 -5.619 -8.049 1.00 89.00 703 TRP A N 1
ATOM 5563 C CA . TRP A 1 703 ? -5.519 -5.267 -9.284 1.00 89.00 703 TRP A CA 1
ATOM 5564 C C . TRP A 1 703 ? -5.544 -3.767 -9.633 1.00 89.00 703 TRP A C 1
ATOM 5566 O O . TRP A 1 703 ? -4.702 -3.324 -10.405 1.00 89.00 703 TRP A O 1
ATOM 5576 N N . ASN A 1 704 ? -6.504 -2.993 -9.135 1.00 87.88 704 ASN A N 1
ATOM 5577 C CA . ASN A 1 704 ? -6.618 -1.552 -9.385 1.00 87.88 704 ASN A CA 1
ATOM 5578 C C . ASN A 1 704 ? -5.931 -0.704 -8.298 1.00 87.88 704 ASN A C 1
ATOM 5580 O O . ASN A 1 704 ? -6.017 0.526 -8.340 1.00 87.88 704 ASN A O 1
ATOM 5584 N N . SER A 1 705 ? -5.302 -1.335 -7.306 1.00 93.12 705 SER A N 1
ATOM 5585 C CA . SER A 1 705 ? -4.511 -0.660 -6.285 1.00 93.12 705 SER A CA 1
ATOM 5586 C C . SER A 1 705 ? -3.162 -0.234 -6.850 1.00 93.12 705 SER A C 1
ATOM 5588 O O . SER A 1 705 ? -2.568 -0.967 -7.645 1.00 93.12 705 SER A O 1
ATOM 5590 N N . VAL A 1 706 ? -2.648 0.911 -6.404 1.00 92.44 706 VAL A N 1
ATOM 5591 C CA . VAL A 1 706 ? -1.297 1.385 -6.753 1.00 92.44 706 VAL A CA 1
ATOM 5592 C C . VAL A 1 706 ? -0.213 0.415 -6.269 1.00 92.44 706 VAL A C 1
ATOM 5594 O O . VAL A 1 706 ? 0.772 0.210 -6.969 1.00 92.44 706 VAL A O 1
ATOM 5597 N N . ASN A 1 707 ? -0.478 -0.292 -5.166 1.00 94.31 707 ASN A N 1
ATOM 5598 C CA . ASN A 1 707 ? 0.403 -1.302 -4.571 1.00 94.31 707 ASN A CA 1
ATOM 5599 C C . ASN A 1 707 ? 0.085 -2.731 -5.047 1.00 94.31 707 ASN A C 1
ATOM 5601 O O . ASN A 1 707 ? 0.461 -3.706 -4.411 1.00 94.31 707 ASN A O 1
ATOM 5605 N N . SER A 1 708 ? -0.663 -2.894 -6.141 1.00 92.69 708 SER A N 1
ATOM 5606 C CA . SER A 1 708 ? -1.006 -4.225 -6.676 1.00 92.69 708 SER A CA 1
ATOM 5607 C C . SER A 1 708 ? 0.192 -5.034 -7.186 1.00 92.69 708 SER A C 1
ATOM 5609 O O . SER A 1 708 ? 0.056 -6.227 -7.454 1.00 92.69 708 SER A O 1
ATOM 5611 N N . VAL A 1 709 ? 1.334 -4.368 -7.327 1.00 91.31 709 VAL A N 1
ATOM 5612 C CA . VAL A 1 709 ? 2.673 -4.936 -7.426 1.00 91.31 709 VAL A CA 1
ATOM 5613 C C . VAL A 1 709 ? 3.530 -4.129 -6.455 1.00 91.31 709 VAL A C 1
ATOM 5615 O O . VAL A 1 709 ? 3.435 -2.902 -6.439 1.00 91.31 709 VAL A O 1
ATOM 5618 N N . LEU A 1 710 ? 4.337 -4.805 -5.645 1.00 89.44 710 LEU A N 1
ATOM 5619 C CA . LEU A 1 710 ? 5.257 -4.177 -4.703 1.00 89.44 710 LEU A CA 1
ATOM 5620 C C . LEU A 1 710 ? 6.655 -4.696 -4.990 1.00 89.44 710 LEU A C 1
ATOM 5622 O O . LEU A 1 710 ? 6.889 -5.897 -4.897 1.00 89.44 710 LEU A O 1
ATOM 5626 N N . LEU A 1 711 ? 7.557 -3.794 -5.360 1.00 88.62 711 LEU A N 1
ATOM 5627 C CA . LEU A 1 711 ? 8.977 -4.090 -5.490 1.00 88.62 711 LEU A CA 1
ATOM 5628 C C . LEU A 1 711 ? 9.692 -3.491 -4.285 1.00 88.62 711 LEU A C 1
ATOM 5630 O O . LEU A 1 711 ? 9.427 -2.342 -3.924 1.00 88.62 711 LEU A O 1
ATOM 5634 N N . ASP A 1 712 ? 10.563 -4.268 -3.657 1.00 85.56 712 ASP A N 1
ATOM 5635 C CA . ASP A 1 712 ? 11.355 -3.783 -2.542 1.00 85.56 712 ASP A CA 1
ATOM 5636 C C . ASP A 1 712 ? 12.451 -2.849 -3.045 1.00 85.56 712 ASP A C 1
ATOM 5638 O O . ASP A 1 712 ? 13.317 -3.245 -3.826 1.00 85.56 712 ASP A O 1
ATOM 5642 N N . SER A 1 713 ? 12.381 -1.594 -2.618 1.00 79.38 713 SER A N 1
ATOM 5643 C CA . SER A 1 713 ? 13.353 -0.569 -2.981 1.00 79.38 713 SER A CA 1
ATOM 5644 C C . SER A 1 713 ? 14.625 -0.641 -2.139 1.00 79.38 713 SER A C 1
ATOM 5646 O O . SER A 1 713 ? 15.632 -0.080 -2.550 1.00 79.38 713 SER A O 1
ATOM 5648 N N . GLU A 1 714 ? 14.587 -1.289 -0.968 1.00 77.88 714 GLU A N 1
ATOM 5649 C CA . GLU A 1 714 ? 15.750 -1.427 -0.078 1.00 77.88 714 GLU A CA 1
ATOM 5650 C C . GLU A 1 714 ? 15.781 -2.862 0.489 1.00 77.88 714 GLU A C 1
ATOM 5652 O O . GLU A 1 714 ? 15.571 -3.062 1.686 1.00 77.88 714 GLU A O 1
ATOM 5657 N N . PRO A 1 715 ? 16.002 -3.893 -0.355 1.00 81.94 715 PRO A N 1
ATOM 5658 C CA . PRO A 1 715 ? 16.038 -5.296 0.075 1.00 81.94 715 PRO A CA 1
ATOM 5659 C C . PRO A 1 715 ? 17.103 -5.579 1.149 1.00 81.94 715 PRO A C 1
ATOM 5661 O O . PRO A 1 715 ? 16.937 -6.499 1.959 1.00 81.94 715 PRO A O 1
ATOM 5664 N N . GLN A 1 716 ? 18.168 -4.773 1.170 1.00 75.94 716 GLN A N 1
ATOM 5665 C CA . GLN A 1 716 ? 19.236 -4.811 2.161 1.00 75.94 716 GLN A CA 1
ATOM 5666 C C . GLN A 1 716 ? 18.787 -4.351 3.554 1.00 75.94 716 GLN A C 1
ATOM 5668 O O . GLN A 1 716 ? 19.392 -4.772 4.536 1.00 75.94 716 GLN A O 1
ATOM 5673 N N . ASP A 1 717 ? 17.723 -3.546 3.655 1.00 77.94 717 ASP A N 1
ATOM 5674 C CA . ASP A 1 717 ? 17.185 -3.105 4.939 1.00 77.94 717 ASP A CA 1
ATOM 5675 C C . ASP A 1 717 ? 16.464 -4.282 5.639 1.00 77.94 717 ASP A C 1
ATOM 5677 O O . ASP A 1 717 ? 15.506 -4.843 5.086 1.00 77.94 717 ASP A O 1
ATOM 5681 N N . PRO A 1 718 ? 16.918 -4.707 6.837 1.00 73.38 718 PRO A N 1
ATOM 5682 C CA . PRO A 1 718 ? 16.311 -5.823 7.555 1.00 73.38 718 PRO A CA 1
ATOM 5683 C C . PRO A 1 718 ? 14.988 -5.464 8.253 1.00 73.38 718 PRO A C 1
ATOM 5685 O O . PRO A 1 718 ? 14.320 -6.370 8.750 1.00 73.38 718 PRO A O 1
ATOM 5688 N N . HIS A 1 719 ? 14.608 -4.182 8.322 1.00 79.88 719 HIS A N 1
ATOM 5689 C CA . HIS A 1 719 ? 13.430 -3.735 9.070 1.00 79.88 719 HIS A CA 1
ATOM 5690 C C . HIS A 1 719 ? 12.104 -4.070 8.369 1.00 79.88 719 HIS A C 1
ATOM 5692 O O . HIS A 1 719 ? 12.002 -4.141 7.138 1.00 79.88 719 HIS A O 1
ATOM 5698 N N . ASP A 1 720 ? 11.052 -4.262 9.167 1.00 82.94 720 ASP A N 1
ATOM 5699 C CA . ASP A 1 720 ? 9.741 -4.644 8.647 1.00 82.94 720 ASP A CA 1
ATOM 5700 C C . ASP A 1 720 ? 9.022 -3.452 7.995 1.00 82.94 720 ASP A C 1
ATOM 5702 O O . ASP A 1 720 ? 8.781 -2.405 8.603 1.00 82.94 720 ASP A O 1
ATOM 5706 N N . ARG A 1 721 ? 8.585 -3.644 6.745 1.00 86.31 721 ARG A N 1
ATOM 5707 C CA . ARG A 1 721 ? 7.740 -2.680 6.023 1.00 86.31 721 ARG A CA 1
ATOM 5708 C C . ARG A 1 721 ? 6.267 -2.978 6.251 1.00 86.31 721 ARG A C 1
ATOM 5710 O O . ARG A 1 721 ? 5.780 -4.037 5.854 1.00 86.31 721 ARG A O 1
ATOM 5717 N N . LEU A 1 722 ? 5.556 -2.015 6.832 1.00 92.12 722 LEU A N 1
ATOM 5718 C CA . LEU A 1 722 ? 4.124 -2.109 7.108 1.00 92.12 722 LEU A CA 1
ATOM 5719 C C . LEU A 1 722 ? 3.281 -1.657 5.903 1.00 92.12 722 LEU A C 1
ATOM 5721 O O . LEU A 1 722 ? 3.490 -0.586 5.333 1.00 92.12 722 LEU A O 1
ATOM 5725 N N . LEU A 1 723 ? 2.262 -2.438 5.565 1.00 96.06 723 LEU A N 1
ATOM 5726 C CA . LEU A 1 723 ? 1.180 -2.078 4.659 1.00 96.06 723 LEU A CA 1
ATOM 5727 C C . LEU A 1 723 ? -0.156 -2.162 5.396 1.00 96.06 723 LEU A C 1
ATOM 5729 O O . LEU A 1 723 ? -0.435 -3.119 6.116 1.00 96.06 723 LEU A O 1
ATOM 5733 N N . VAL A 1 724 ? -0.997 -1.156 5.175 1.00 97.31 724 VAL A N 1
ATOM 5734 C CA . VAL A 1 724 ? -2.345 -1.059 5.739 1.00 97.31 724 VAL A CA 1
ATOM 5735 C C . VAL A 1 724 ? -3.366 -1.193 4.616 1.00 97.31 724 VAL A C 1
ATOM 5737 O O . VAL A 1 724 ? -3.192 -0.604 3.545 1.00 97.31 724 VAL A O 1
ATOM 5740 N N . ALA A 1 725 ? -4.444 -1.939 4.851 1.00 96.94 725 ALA A N 1
ATOM 5741 C CA . ALA A 1 725 ? -5.577 -2.037 3.933 1.00 96.94 725 ALA A CA 1
ATOM 5742 C C . ALA A 1 725 ? -6.849 -1.477 4.574 1.00 96.94 725 ALA A C 1
ATOM 5744 O O . ALA A 1 725 ? -7.149 -1.804 5.717 1.00 96.94 725 ALA A O 1
ATOM 5745 N N . ALA A 1 726 ? -7.631 -0.681 3.837 1.00 94.75 726 ALA A N 1
ATOM 5746 C CA . ALA A 1 726 ? -8.913 -0.209 4.364 1.00 94.75 726 ALA A CA 1
ATOM 5747 C C . ALA A 1 726 ? -9.942 -1.340 4.480 1.00 94.75 726 ALA A C 1
ATOM 5749 O O . ALA A 1 726 ? -10.722 -1.384 5.425 1.00 94.75 726 ALA A O 1
ATOM 5750 N N . TYR A 1 727 ? -9.915 -2.271 3.523 1.00 91.44 727 TYR A N 1
ATOM 5751 C CA . TYR A 1 727 ? -10.820 -3.413 3.483 1.00 91.44 727 TYR A CA 1
ATOM 5752 C C . TYR A 1 727 ? -10.069 -4.702 3.176 1.00 91.44 727 TYR A C 1
ATOM 5754 O O . TYR A 1 727 ? -9.245 -4.753 2.254 1.00 91.44 727 TYR A O 1
ATOM 5762 N N . VAL A 1 728 ? -10.431 -5.760 3.899 1.00 92.00 728 VAL A N 1
ATOM 5763 C CA . VAL A 1 728 ? -9.950 -7.123 3.679 1.00 92.00 728 VAL A CA 1
ATOM 5764 C C . VAL A 1 728 ? -11.126 -7.974 3.219 1.00 92.00 728 VAL A C 1
ATOM 5766 O O . VAL A 1 728 ? -12.092 -8.197 3.943 1.00 92.00 728 VAL A O 1
ATOM 5769 N N . GLY A 1 729 ? -11.063 -8.411 1.965 1.00 90.12 729 GLY A N 1
ATOM 5770 C CA . GLY A 1 729 ? -11.971 -9.417 1.433 1.00 90.12 729 GLY A CA 1
ATOM 5771 C C . GLY A 1 729 ? -11.350 -10.802 1.523 1.00 90.12 729 GLY A C 1
ATOM 5772 O O . GLY A 1 729 ? -10.130 -10.946 1.492 1.00 90.12 729 GLY A O 1
ATOM 5773 N N . GLN A 1 730 ? -12.184 -11.827 1.551 1.00 88.81 730 GLN A N 1
ATOM 5774 C CA . GLN A 1 730 ? -11.752 -13.218 1.474 1.00 88.81 730 GLN A CA 1
ATOM 5775 C C . GLN A 1 730 ? -12.340 -13.864 0.216 1.00 88.81 730 GLN A C 1
ATOM 5777 O O . GLN A 1 730 ? -13.300 -13.365 -0.380 1.00 88.81 730 GLN A O 1
ATOM 5782 N N . ASN A 1 731 ? -11.713 -14.932 -0.267 1.00 88.44 731 ASN A N 1
ATOM 5783 C CA . ASN A 1 731 ? -12.302 -15.769 -1.305 1.00 88.44 731 ASN A CA 1
ATOM 5784 C C . ASN A 1 731 ? -13.267 -16.805 -0.702 1.00 88.44 731 ASN A C 1
ATOM 5786 O O . ASN A 1 731 ? -13.277 -17.053 0.495 1.00 88.44 731 ASN A O 1
ATOM 5790 N N . SER A 1 732 ? -14.058 -17.468 -1.547 1.00 82.56 732 SER A N 1
ATOM 5791 C CA . SER A 1 732 ? -15.067 -18.433 -1.085 1.00 82.56 732 SER A CA 1
ATOM 5792 C C . SER A 1 732 ? -14.505 -19.676 -0.384 1.00 82.56 732 SER A C 1
ATOM 5794 O O . SER A 1 732 ? -15.249 -20.324 0.336 1.00 82.56 732 SER A O 1
ATOM 5796 N N . GLN A 1 733 ? -13.238 -20.035 -0.626 1.00 85.38 733 GLN A N 1
ATOM 5797 C CA . GLN A 1 733 ? -12.561 -21.170 0.032 1.00 85.38 733 GLN A CA 1
ATOM 5798 C C . GLN A 1 733 ? -11.899 -20.782 1.352 1.00 85.38 733 GLN A C 1
ATOM 5800 O O . GLN A 1 733 ? -11.580 -21.629 2.177 1.00 85.38 733 GLN A O 1
ATOM 5805 N N . GLY A 1 734 ? -11.674 -19.490 1.538 1.00 83.69 734 GLY A N 1
ATOM 5806 C CA . GLY A 1 734 ? -11.150 -18.933 2.756 1.00 83.69 734 GLY A CA 1
ATOM 5807 C C . GLY A 1 734 ? -9.632 -18.926 2.930 1.00 83.69 734 GLY A C 1
ATOM 5808 O O . GLY A 1 734 ? -9.149 -18.385 3.922 1.00 83.69 734 GLY A O 1
ATOM 5809 N N . ASP A 1 735 ? -8.879 -19.447 1.968 1.00 88.88 735 ASP A N 1
ATOM 5810 C CA . ASP A 1 735 ? -7.417 -19.548 1.983 1.00 88.88 735 ASP A CA 1
ATOM 5811 C C . ASP A 1 735 ? -6.700 -18.284 1.472 1.00 88.88 735 ASP A C 1
ATOM 5813 O O . ASP A 1 735 ? -5.488 -18.132 1.660 1.00 88.88 735 ASP A O 1
ATOM 5817 N N . ARG A 1 736 ? -7.429 -17.357 0.832 1.00 91.12 736 ARG A N 1
ATOM 5818 C CA . ARG A 1 736 ? -6.854 -16.157 0.212 1.00 91.12 736 ARG A CA 1
ATOM 5819 C C . ARG A 1 736 ? -7.553 -14.873 0.640 1.00 91.12 736 ARG A C 1
ATOM 5821 O O . ARG A 1 736 ? -8.765 -14.727 0.477 1.00 91.12 736 ARG A O 1
ATOM 5828 N N . LEU A 1 737 ? -6.757 -13.905 1.082 1.00 93.25 737 LEU A N 1
ATOM 5829 C CA . LEU A 1 737 ? -7.183 -12.546 1.403 1.00 93.25 737 LEU A CA 1
ATOM 5830 C C . LEU A 1 737 ? -6.934 -11.612 0.216 1.00 93.25 737 LEU A C 1
ATOM 5832 O O . LEU A 1 737 ? -5.915 -11.711 -0.461 1.00 93.25 737 LEU A O 1
ATOM 5836 N N . THR A 1 738 ? -7.865 -10.698 -0.044 1.00 93.69 738 THR A N 1
ATOM 5837 C CA . THR A 1 738 ? -7.756 -9.642 -1.057 1.00 93.69 738 THR A CA 1
ATOM 5838 C C . THR A 1 738 ? -7.867 -8.280 -0.386 1.00 93.69 738 THR A C 1
ATOM 5840 O O . THR A 1 738 ? -8.925 -7.918 0.125 1.00 93.69 738 THR A O 1
ATOM 5843 N N . LEU A 1 739 ? -6.781 -7.520 -0.423 1.00 95.19 739 LEU A N 1
ATOM 5844 C CA . LEU A 1 739 ? -6.659 -6.199 0.176 1.00 95.19 739 LEU A CA 1
ATOM 5845 C C . LEU A 1 739 ? -7.131 -5.128 -0.802 1.00 95.19 739 LEU A C 1
ATOM 5847 O O . LEU A 1 739 ? -6.710 -5.122 -1.963 1.00 95.19 739 LEU A O 1
ATOM 5851 N N . ARG A 1 740 ? -7.965 -4.201 -0.329 1.00 93.94 740 ARG A N 1
ATOM 5852 C CA . ARG A 1 740 ? -8.437 -3.049 -1.108 1.00 93.94 740 ARG A CA 1
ATOM 5853 C C . ARG A 1 740 ? -8.079 -1.741 -0.420 1.00 93.94 740 ARG A C 1
ATOM 5855 O O . ARG A 1 740 ? -8.017 -1.680 0.807 1.00 93.94 740 ARG A O 1
ATOM 5862 N N . HIS A 1 741 ? -7.895 -0.697 -1.230 1.00 95.19 741 HIS A N 1
ATOM 5863 C CA . HIS A 1 741 ? -7.530 0.652 -0.783 1.00 95.19 741 HIS A CA 1
ATOM 5864 C C . HIS A 1 741 ? -6.309 0.628 0.145 1.00 95.19 741 HIS A C 1
ATOM 5866 O O . HIS A 1 741 ? -6.386 0.923 1.337 1.00 95.19 741 HIS A O 1
ATOM 5872 N N . THR A 1 742 ? -5.182 0.190 -0.407 1.00 97.06 742 THR A N 1
ATOM 5873 C CA . THR A 1 742 ? -3.976 -0.080 0.372 1.00 97.06 742 THR A CA 1
ATOM 5874 C C . THR A 1 742 ? -3.098 1.158 0.503 1.00 97.06 742 THR A C 1
ATOM 5876 O O . THR A 1 742 ? -3.140 2.080 -0.318 1.00 97.06 742 THR A O 1
ATOM 5879 N N . THR A 1 743 ? -2.291 1.187 1.557 1.00 97.38 743 THR A N 1
ATOM 5880 C CA . THR A 1 743 ? -1.315 2.238 1.833 1.00 97.38 743 THR A CA 1
ATOM 5881 C C . THR A 1 743 ? -0.040 1.608 2.365 1.00 97.38 743 THR A C 1
ATOM 5883 O O . THR A 1 743 ? -0.047 0.993 3.431 1.00 97.38 743 THR A O 1
ATOM 5886 N N . LEU A 1 744 ? 1.052 1.768 1.618 1.00 94.81 744 LEU A N 1
ATOM 5887 C CA . LEU A 1 744 ? 2.382 1.381 2.065 1.00 94.81 744 LEU A CA 1
ATOM 5888 C C . LEU A 1 744 ? 2.915 2.456 3.018 1.00 94.81 744 LEU A C 1
ATOM 5890 O O . LEU A 1 744 ? 2.981 3.647 2.674 1.00 94.81 744 LEU A O 1
ATOM 5894 N N . MET A 1 745 ? 3.265 2.045 4.231 1.00 92.31 745 MET A N 1
ATOM 5895 C CA . MET A 1 745 ? 3.832 2.931 5.241 1.00 92.31 745 MET A CA 1
ATOM 5896 C C . MET A 1 745 ? 5.285 3.266 4.878 1.00 92.31 745 MET A C 1
ATOM 5898 O O . MET A 1 745 ? 5.954 2.467 4.224 1.00 92.31 745 MET A O 1
ATOM 5902 N N . PRO A 1 746 ? 5.776 4.464 5.233 1.00 86.94 746 PRO A N 1
ATOM 5903 C CA . PRO A 1 746 ? 7.164 4.825 4.971 1.00 86.94 746 PRO A CA 1
ATOM 5904 C C . PRO A 1 746 ? 8.114 3.915 5.750 1.00 86.94 746 PRO A C 1
ATOM 5906 O O . PRO A 1 746 ? 7.780 3.459 6.845 1.00 86.94 746 PRO A O 1
ATOM 5909 N N . ASN A 1 747 ? 9.303 3.693 5.195 1.00 80.62 747 ASN A N 1
ATOM 5910 C CA . ASN A 1 747 ? 10.340 2.887 5.825 1.00 80.62 747 ASN A CA 1
ATOM 5911 C C . ASN A 1 747 ? 11.025 3.674 6.960 1.00 80.62 747 ASN A C 1
ATOM 5913 O O . ASN A 1 747 ? 12.089 4.262 6.786 1.00 80.62 747 ASN A O 1
ATOM 5917 N N . ILE A 1 748 ? 10.350 3.771 8.107 1.00 85.31 748 ILE A N 1
ATOM 5918 C CA . ILE A 1 748 ? 10.895 4.335 9.347 1.00 85.31 748 ILE A CA 1
ATOM 5919 C C . ILE A 1 748 ? 11.153 3.163 10.293 1.00 85.31 748 ILE A C 1
ATOM 5921 O O . ILE A 1 748 ? 10.223 2.425 10.625 1.00 85.31 748 ILE A O 1
ATOM 5925 N N . HIS A 1 749 ? 12.395 3.005 10.751 1.00 84.88 749 HIS A N 1
ATOM 5926 C CA . HIS A 1 749 ? 12.796 1.886 11.611 1.00 84.88 749 HIS A CA 1
ATOM 5927 C C . HIS A 1 749 ? 11.951 1.835 12.894 1.00 84.88 749 HIS A C 1
ATOM 5929 O O . HIS A 1 749 ? 11.838 2.823 13.628 1.00 84.88 749 HIS A O 1
ATOM 5935 N N . GLY A 1 750 ? 11.319 0.685 13.143 1.00 87.12 750 GLY A N 1
ATOM 5936 C CA . GLY A 1 750 ? 10.401 0.475 14.265 1.00 87.12 750 GLY A CA 1
ATOM 5937 C C . GLY A 1 750 ? 8.963 0.951 14.047 1.00 87.12 750 GLY A C 1
ATOM 5938 O O . GLY A 1 750 ? 8.116 0.716 14.908 1.00 87.12 750 GLY A O 1
ATOM 5939 N N . LEU A 1 751 ? 8.622 1.578 12.916 1.00 90.69 751 LEU A N 1
ATOM 5940 C CA . LEU A 1 751 ? 7.256 2.055 12.664 1.00 90.69 751 LEU A CA 1
ATOM 5941 C C . LEU A 1 751 ? 6.228 0.918 12.664 1.00 90.69 751 LEU A C 1
ATOM 5943 O O . LEU A 1 751 ? 5.142 1.085 13.222 1.00 90.69 751 LEU A O 1
ATOM 5947 N N . ALA A 1 752 ? 6.582 -0.238 12.093 1.00 91.06 752 ALA A N 1
ATOM 5948 C CA . ALA A 1 752 ? 5.745 -1.437 12.110 1.00 91.06 752 ALA A CA 1
ATOM 5949 C C . ALA A 1 752 ? 5.446 -1.929 13.538 1.00 91.06 752 ALA A C 1
ATOM 5951 O O . ALA A 1 752 ? 4.377 -2.481 13.778 1.00 91.06 752 ALA A O 1
ATOM 5952 N N . SER A 1 753 ? 6.344 -1.650 14.489 1.00 91.81 753 SER A N 1
ATOM 5953 C CA . SER A 1 753 ? 6.167 -1.940 15.915 1.00 91.81 753 SER A CA 1
ATOM 5954 C C . SER A 1 753 ? 5.338 -0.866 16.629 1.00 91.81 753 SER A C 1
ATOM 5956 O O . SER A 1 753 ? 4.433 -1.179 17.397 1.00 91.81 753 SER A O 1
ATOM 5958 N N . LEU A 1 754 ? 5.612 0.416 16.364 1.00 93.25 754 LEU A N 1
ATOM 5959 C CA . LEU A 1 754 ? 4.970 1.546 17.047 1.00 93.25 754 LEU A CA 1
ATOM 5960 C C . LEU A 1 754 ? 3.485 1.696 16.703 1.00 93.25 754 LEU A C 1
ATOM 5962 O O . LEU A 1 754 ? 2.682 2.004 17.579 1.00 93.25 754 LEU A O 1
ATOM 5966 N N . ILE A 1 755 ? 3.111 1.507 15.436 1.00 95.06 755 ILE A N 1
ATOM 5967 C CA . ILE A 1 755 ? 1.738 1.729 14.964 1.00 95.06 755 ILE A CA 1
ATOM 5968 C C . ILE A 1 755 ? 0.720 0.825 15.690 1.00 95.06 755 ILE A C 1
ATOM 5970 O O . ILE A 1 755 ? -0.271 1.359 16.200 1.00 95.06 755 ILE A O 1
ATOM 5974 N N . PRO A 1 756 ? 0.946 -0.497 15.822 1.00 93.56 756 PRO A N 1
ATOM 5975 C CA . PRO A 1 756 ? 0.165 -1.352 16.711 1.00 93.56 756 PRO A CA 1
ATOM 5976 C C . PRO A 1 756 ? 0.061 -0.821 18.142 1.00 93.56 756 PRO A C 1
ATOM 5978 O O . PRO A 1 756 ? -1.040 -0.721 18.669 1.00 93.56 756 PRO A O 1
ATOM 5981 N N . LEU A 1 757 ? 1.175 -0.403 18.751 1.00 91.62 757 LEU A N 1
ATOM 5982 C CA . LEU A 1 757 ? 1.185 0.058 20.145 1.00 91.62 757 LEU A CA 1
ATOM 5983 C C . LEU A 1 757 ? 0.385 1.357 20.361 1.00 91.62 757 LEU A C 1
ATOM 5985 O O . LEU A 1 757 ? -0.187 1.580 21.432 1.00 91.62 757 LEU A O 1
ATOM 5989 N N . ILE A 1 758 ? 0.325 2.220 19.345 1.00 91.56 758 ILE A N 1
ATOM 5990 C CA . ILE A 1 758 ? -0.440 3.472 19.392 1.00 91.56 758 ILE A CA 1
ATOM 5991 C C . ILE A 1 758 ? -1.948 3.202 19.327 1.00 91.56 758 ILE A C 1
ATOM 5993 O O . ILE A 1 758 ? -2.704 3.835 20.063 1.00 91.56 758 ILE A O 1
ATOM 5997 N N . PHE A 1 759 ? -2.393 2.286 18.460 1.00 92.56 759 PHE A N 1
ATOM 5998 C CA . PHE A 1 759 ? -3.814 2.151 18.115 1.00 92.56 759 PHE A CA 1
ATOM 5999 C C . PHE A 1 759 ? -4.513 0.906 18.672 1.00 92.56 759 PHE A C 1
ATOM 6001 O O . PHE A 1 759 ? -5.744 0.875 18.669 1.00 92.56 759 PHE A O 1
ATOM 6008 N N . ALA A 1 760 ? -3.773 -0.093 19.161 1.00 89.75 760 ALA A N 1
ATOM 6009 C CA . ALA A 1 760 ? -4.359 -1.302 19.727 1.00 89.75 760 ALA A CA 1
ATOM 6010 C C . ALA A 1 760 ? -5.150 -1.007 21.016 1.00 89.75 760 ALA A C 1
ATOM 6012 O O . ALA A 1 760 ? -4.645 -0.280 21.886 1.00 89.75 760 ALA A O 1
ATOM 6013 N N . PRO A 1 761 ? -6.347 -1.603 21.196 1.00 86.25 761 PRO A N 1
ATOM 6014 C CA . PRO A 1 761 ? -7.143 -1.423 22.409 1.00 86.25 761 PRO A CA 1
ATOM 6015 C C . PRO A 1 761 ? -6.380 -1.863 23.664 1.00 86.25 761 PRO A C 1
ATOM 6017 O O . PRO A 1 761 ? -6.128 -1.040 24.550 1.00 86.25 761 PRO A O 1
ATOM 6020 N N . ARG A 1 762 ? -5.933 -3.127 23.698 1.00 85.88 762 ARG A N 1
ATOM 6021 C CA . ARG A 1 762 ? -5.069 -3.704 24.735 1.00 85.88 762 ARG A CA 1
ATOM 6022 C C . ARG A 1 762 ? -3.777 -4.249 24.140 1.00 85.88 762 ARG A C 1
ATOM 6024 O O . ARG A 1 762 ? -3.733 -4.656 22.979 1.00 85.88 762 ARG A O 1
ATOM 6031 N N . ILE A 1 763 ? -2.727 -4.228 24.958 1.00 86.19 763 ILE A N 1
ATOM 6032 C CA . ILE A 1 763 ? -1.370 -4.635 24.593 1.00 86.19 763 ILE A CA 1
ATOM 6033 C C . ILE A 1 763 ? -0.781 -5.444 25.748 1.00 86.19 763 ILE A C 1
ATOM 6035 O O . ILE A 1 763 ? -0.826 -4.995 26.891 1.00 86.19 763 ILE A O 1
ATOM 6039 N N . GLU A 1 764 ? -0.174 -6.585 25.437 1.00 86.56 764 GLU A N 1
ATOM 6040 C CA . GLU A 1 764 ? 0.691 -7.341 26.344 1.00 86.56 764 GLU A CA 1
ATOM 6041 C C . GLU A 1 764 ? 2.093 -7.446 25.738 1.00 86.56 764 GLU A C 1
ATOM 6043 O O . GLU A 1 764 ? 2.275 -7.956 24.632 1.00 86.56 764 GLU A O 1
ATOM 6048 N N . LEU A 1 765 ? 3.108 -6.958 26.450 1.00 87.56 765 LEU A N 1
ATOM 6049 C CA . LEU A 1 765 ? 4.481 -6.929 25.940 1.00 87.56 765 LEU A CA 1
ATOM 6050 C C . LEU A 1 765 ? 5.125 -8.323 25.952 1.00 87.56 765 LEU A C 1
ATOM 6052 O O . LEU A 1 765 ? 4.882 -9.145 26.835 1.00 87.56 765 LEU A O 1
ATOM 6056 N N . ARG A 1 766 ? 6.014 -8.578 24.991 1.00 84.88 766 ARG A N 1
ATOM 6057 C CA . ARG A 1 766 ? 6.859 -9.775 24.939 1.00 84.88 766 ARG A CA 1
ATOM 6058 C C . ARG A 1 766 ? 8.264 -9.443 25.402 1.00 84.88 766 ARG A C 1
ATOM 6060 O O . ARG A 1 766 ? 8.851 -8.446 24.986 1.00 84.88 766 ARG A O 1
ATOM 6067 N N . VAL A 1 767 ? 8.820 -10.321 26.227 1.00 83.19 767 VAL A N 1
ATOM 6068 C CA . VAL A 1 767 ? 10.195 -10.238 26.727 1.00 83.19 767 VAL A CA 1
ATOM 6069 C C . VAL A 1 767 ? 11.005 -11.428 26.232 1.00 83.19 767 VAL A C 1
ATOM 6071 O O . VAL A 1 767 ? 10.455 -12.506 26.009 1.00 83.19 767 VAL A O 1
ATOM 6074 N N . ASN A 1 768 ? 12.313 -11.243 26.070 1.00 80.56 768 ASN A N 1
ATOM 6075 C CA . ASN A 1 768 ? 13.217 -12.352 25.768 1.00 80.56 768 ASN A CA 1
ATOM 6076 C C . ASN A 1 768 ? 13.274 -13.374 26.924 1.00 80.56 768 ASN A C 1
ATOM 6078 O O . ASN A 1 768 ? 12.885 -13.082 28.056 1.00 80.56 768 ASN A O 1
ATOM 6082 N N . ASP A 1 769 ? 13.843 -14.557 26.665 1.00 79.56 769 ASP A N 1
ATOM 6083 C CA . ASP A 1 769 ? 13.956 -15.644 27.657 1.00 79.56 769 ASP A CA 1
ATOM 6084 C C . ASP A 1 769 ? 14.657 -15.200 28.961 1.00 79.56 769 ASP A C 1
ATOM 6086 O O . ASP A 1 769 ? 14.342 -15.686 30.046 1.00 79.56 769 ASP A O 1
ATOM 6090 N N . LYS A 1 770 ? 15.591 -14.242 28.865 1.00 75.81 770 LYS A N 1
ATOM 6091 C CA . LYS A 1 770 ? 16.334 -13.674 30.006 1.00 75.81 770 LYS A CA 1
ATOM 6092 C C . LYS A 1 770 ? 15.611 -12.516 30.709 1.00 75.81 770 LYS A C 1
ATOM 6094 O O . LYS A 1 770 ? 16.124 -12.018 31.704 1.00 75.81 770 LYS A O 1
ATOM 6099 N N . ARG A 1 771 ? 14.457 -12.073 30.197 1.00 74.31 771 ARG A N 1
ATOM 6100 C CA . ARG A 1 771 ? 13.692 -10.897 30.650 1.00 74.31 771 ARG A CA 1
ATOM 6101 C C . ARG A 1 771 ? 14.527 -9.620 30.773 1.00 74.31 771 ARG A C 1
ATOM 6103 O O . ARG A 1 771 ? 14.331 -8.843 31.695 1.00 74.31 771 ARG A O 1
ATOM 6110 N N . THR A 1 772 ? 15.464 -9.406 29.859 1.00 73.31 772 THR A N 1
ATOM 6111 C CA . THR A 1 772 ? 16.311 -8.206 29.811 1.00 73.31 772 THR A CA 1
ATOM 6112 C C . THR A 1 772 ? 15.883 -7.209 28.740 1.00 73.31 772 THR A C 1
ATOM 6114 O O . THR A 1 772 ? 16.257 -6.045 28.829 1.00 73.31 772 THR A O 1
ATOM 6117 N N . LYS A 1 773 ? 15.126 -7.643 27.721 1.00 76.94 773 LYS A N 1
ATOM 6118 C CA . LYS A 1 773 ? 14.719 -6.806 26.580 1.00 76.94 773 LYS A CA 1
ATOM 6119 C C . LYS A 1 773 ? 13.293 -7.104 26.131 1.00 76.94 773 LYS A C 1
ATOM 6121 O O . LYS A 1 773 ? 12.833 -8.241 26.259 1.00 76.94 773 LYS A O 1
ATOM 6126 N N . LEU A 1 774 ? 12.636 -6.088 25.569 1.00 84.94 774 LEU A N 1
ATOM 6127 C CA . LEU A 1 774 ? 11.358 -6.223 24.871 1.00 84.94 774 LEU A CA 1
ATOM 6128 C C . LEU A 1 774 ? 11.595 -6.746 23.450 1.00 84.94 774 LEU A C 1
ATOM 6130 O O . LEU A 1 774 ? 12.377 -6.162 22.701 1.00 84.94 774 LEU A O 1
ATOM 6134 N N . VAL A 1 775 ? 10.908 -7.826 23.085 1.00 87.75 775 VAL A N 1
ATOM 6135 C CA . VAL A 1 775 ? 11.063 -8.511 21.785 1.00 87.75 775 VAL A CA 1
ATOM 6136 C C . VAL A 1 775 ? 9.827 -8.406 20.893 1.00 87.75 775 VAL A C 1
ATOM 6138 O O . VAL A 1 775 ? 9.870 -8.791 19.729 1.00 87.75 775 VAL A O 1
ATOM 6141 N N . GLY A 1 776 ? 8.715 -7.899 21.422 1.00 90.19 776 GLY A N 1
ATOM 6142 C CA . GLY A 1 776 ? 7.454 -7.810 20.696 1.00 90.19 776 GLY A CA 1
ATOM 6143 C C . GLY A 1 776 ? 6.283 -7.400 21.582 1.00 90.19 776 GLY A C 1
ATOM 6144 O O . GLY A 1 776 ? 6.468 -7.027 22.743 1.00 90.19 776 GLY A O 1
ATOM 6145 N N . ALA A 1 777 ? 5.073 -7.519 21.047 1.00 90.44 777 ALA A N 1
ATOM 6146 C CA . ALA A 1 777 ? 3.818 -7.303 21.753 1.00 90.44 777 ALA A CA 1
ATOM 6147 C C . ALA A 1 777 ? 2.671 -8.111 21.127 1.00 90.44 777 ALA A C 1
ATOM 6149 O O . ALA A 1 777 ? 2.634 -8.307 19.915 1.00 90.44 777 ALA A O 1
ATOM 6150 N N . LEU A 1 778 ? 1.709 -8.525 21.948 1.00 92.12 778 LEU A N 1
ATOM 6151 C CA . LEU A 1 778 ? 0.406 -9.015 21.509 1.00 92.12 778 LEU A CA 1
ATOM 6152 C C . LEU A 1 778 ? -0.620 -7.896 21.665 1.00 92.12 778 LEU A C 1
ATOM 6154 O O . LEU A 1 778 ? -0.754 -7.314 22.740 1.00 92.12 778 LEU A O 1
ATOM 6158 N N . CYS A 1 779 ? -1.304 -7.577 20.574 1.00 92.25 779 CYS A N 1
ATOM 6159 C CA . CYS A 1 779 ? -2.269 -6.492 20.468 1.00 92.25 779 CYS A CA 1
ATOM 6160 C C . CYS A 1 779 ? -3.664 -7.067 20.192 1.00 92.25 779 CYS A C 1
ATOM 6162 O O . CYS A 1 779 ? -3.800 -7.921 19.322 1.00 92.25 779 CYS A O 1
ATOM 6164 N N . GLY A 1 780 ? -4.699 -6.592 20.887 1.00 91.50 780 GLY A N 1
ATOM 6165 C CA . GLY A 1 780 ? -6.068 -7.091 20.703 1.00 91.50 780 GLY A CA 1
ATOM 6166 C C . GLY A 1 780 ? -7.036 -6.594 21.775 1.00 91.50 780 GLY A C 1
ATOM 6167 O O . GLY A 1 780 ? -6.856 -5.503 22.323 1.00 91.50 780 GLY A O 1
ATOM 6168 N N . LEU A 1 781 ? -8.058 -7.398 22.085 1.00 89.06 781 LEU A N 1
ATOM 6169 C CA . LEU A 1 781 ? -9.023 -7.122 23.164 1.00 89.06 781 LEU A CA 1
ATOM 6170 C C . LEU A 1 781 ? -8.619 -7.714 24.521 1.00 89.06 781 LEU A C 1
ATOM 6172 O O . LEU A 1 781 ? -9.252 -7.400 25.528 1.00 89.06 781 LEU A O 1
ATOM 6176 N N . GLY A 1 782 ? -7.542 -8.501 24.571 1.00 88.12 782 GLY A N 1
ATOM 6177 C CA . GLY A 1 782 ? -7.056 -9.151 25.785 1.00 88.12 782 GLY A CA 1
ATOM 6178 C C . GLY A 1 782 ? -7.702 -10.513 26.033 1.00 88.12 782 GLY A C 1
ATOM 6179 O O . GLY A 1 782 ? -8.199 -11.164 25.114 1.00 88.12 782 GLY A O 1
ATOM 6180 N N . TRP A 1 783 ? -7.689 -10.931 27.294 1.00 87.31 783 TRP A N 1
ATOM 6181 C CA . TRP A 1 783 ? -8.236 -12.200 27.763 1.00 87.31 783 TRP A CA 1
ATOM 6182 C C . TRP A 1 783 ? -9.330 -11.979 28.802 1.00 87.31 783 TRP A C 1
ATOM 6184 O O . TRP A 1 783 ? -9.408 -10.914 29.421 1.00 87.31 783 TRP A O 1
ATOM 6194 N N . ASP A 1 784 ? -10.170 -12.991 28.975 1.00 84.56 784 ASP A N 1
ATOM 6195 C CA . ASP A 1 784 ? -11.159 -13.034 30.040 1.00 84.56 784 ASP A CA 1
ATOM 6196 C C . ASP A 1 784 ? -10.499 -13.453 31.363 1.00 84.56 784 ASP A C 1
ATOM 6198 O O . ASP A 1 784 ? -9.776 -14.445 31.436 1.00 84.56 784 ASP A O 1
ATOM 6202 N N . GLU A 1 785 ? -10.751 -12.691 32.430 1.00 77.38 785 GLU A N 1
ATOM 6203 C CA . GLU A 1 785 ? -10.133 -12.899 33.747 1.00 77.38 785 GLU A CA 1
ATOM 6204 C C . GLU A 1 785 ? -10.528 -14.238 34.391 1.00 77.38 785 GLU A C 1
ATOM 6206 O O . GLU A 1 785 ? -9.816 -14.716 35.273 1.00 77.38 785 GLU A O 1
ATOM 6211 N N . TYR A 1 786 ? -11.662 -14.825 33.990 1.00 79.88 786 TYR A N 1
ATOM 6212 C CA . TYR A 1 786 ? -12.184 -16.061 34.577 1.00 79.88 786 TYR A CA 1
ATOM 6213 C C . TYR A 1 786 ? -11.752 -17.312 33.817 1.00 79.88 786 TYR A C 1
ATOM 6215 O O . TYR A 1 786 ? -11.313 -18.279 34.437 1.00 79.88 786 TYR A O 1
ATOM 6223 N N . SER A 1 787 ? -11.908 -17.315 32.492 1.00 82.50 787 SER A N 1
ATOM 6224 C CA . SER A 1 787 ? -11.530 -18.454 31.645 1.00 82.50 787 SER A CA 1
ATOM 6225 C C . SER A 1 787 ? -10.047 -18.472 31.270 1.00 82.50 787 SER A C 1
ATOM 6227 O O . SER A 1 787 ? -9.548 -19.516 30.865 1.00 82.50 787 SER A O 1
ATOM 6229 N N . GLU A 1 788 ? -9.343 -17.342 31.408 1.00 82.00 788 GLU A N 1
ATOM 6230 C CA . GLU A 1 788 ? -7.997 -17.100 30.861 1.00 82.00 788 GLU A CA 1
ATOM 6231 C C . GLU A 1 788 ? -7.908 -17.201 29.325 1.00 82.00 788 GLU A C 1
ATOM 6233 O O . GLU A 1 788 ? -6.820 -17.086 28.752 1.00 82.00 788 GLU A O 1
ATOM 6238 N N . ASP A 1 789 ? -9.044 -17.364 28.643 1.00 86.88 789 ASP A N 1
ATOM 6239 C CA . ASP A 1 789 ? -9.104 -17.469 27.194 1.00 86.88 789 ASP A CA 1
ATOM 6240 C C . ASP A 1 789 ? -9.064 -16.076 26.534 1.00 86.88 789 ASP A C 1
ATOM 6242 O O . ASP A 1 789 ? -9.569 -15.093 27.091 1.00 86.88 789 ASP A O 1
ATOM 6246 N N . PRO A 1 790 ? -8.474 -15.949 25.329 1.00 90.56 790 PRO A N 1
ATOM 6247 C CA . PRO A 1 790 ? -8.536 -14.712 24.557 1.00 90.56 790 PRO A CA 1
ATOM 6248 C C . PRO A 1 790 ? -9.987 -14.315 24.255 1.00 90.56 790 PRO A C 1
ATOM 6250 O O . PRO A 1 790 ? -10.776 -15.152 23.819 1.00 90.56 790 PRO A O 1
ATOM 6253 N N . ILE A 1 791 ? -10.319 -13.030 24.406 1.00 90.38 791 ILE A N 1
ATOM 6254 C CA . ILE A 1 791 ? -11.680 -12.525 24.158 1.00 90.38 791 ILE A CA 1
ATOM 6255 C C . ILE A 1 791 ? -12.000 -12.529 22.661 1.00 90.38 791 ILE A C 1
ATOM 6257 O O . ILE A 1 791 ? -13.112 -12.872 22.273 1.00 90.38 791 ILE A O 1
ATOM 6261 N N . PHE A 1 792 ? -11.037 -12.141 21.815 1.00 91.25 792 PHE A N 1
ATOM 6262 C CA . PHE A 1 792 ? -11.237 -12.076 20.365 1.00 91.25 792 PHE A CA 1
ATOM 6263 C C . PHE A 1 792 ? -10.039 -12.644 19.585 1.00 91.25 792 PHE A C 1
ATOM 6265 O O . PHE A 1 792 ? -9.318 -11.909 18.907 1.00 91.25 792 PHE A O 1
ATOM 6272 N N . PRO A 1 793 ? -9.808 -13.967 19.678 1.00 91.12 793 PRO A N 1
ATOM 6273 C CA . PRO A 1 793 ? -8.567 -14.604 19.237 1.00 91.12 793 PRO A CA 1
ATOM 6274 C C . PRO A 1 793 ? -8.262 -14.423 17.749 1.00 91.12 793 PRO A C 1
ATOM 6276 O O . PRO A 1 793 ? -7.094 -14.385 17.374 1.00 91.12 793 PRO A O 1
ATOM 6279 N N . GLU A 1 794 ? -9.280 -14.336 16.892 1.00 88.62 794 GLU A N 1
ATOM 6280 C CA . GLU A 1 794 ? -9.095 -14.204 15.441 1.00 88.62 794 GLU A CA 1
ATOM 6281 C C . GLU A 1 794 ? -8.472 -12.852 15.051 1.00 88.62 794 GLU A C 1
ATOM 6283 O O . GLU A 1 794 ? -7.722 -12.773 14.075 1.00 88.62 794 GLU A O 1
ATOM 6288 N N . HIS A 1 795 ? -8.734 -11.807 15.842 1.00 90.75 795 HIS A N 1
ATOM 6289 C CA . HIS A 1 795 ? -8.247 -10.442 15.627 1.00 90.75 795 HIS A CA 1
ATOM 6290 C C . HIS A 1 795 ? -6.970 -10.120 16.416 1.00 90.75 795 HIS A C 1
ATOM 6292 O O . HIS A 1 795 ? -6.346 -9.082 16.188 1.00 90.75 795 HIS A O 1
ATOM 6298 N N . ASP A 1 796 ? -6.541 -11.020 17.304 1.00 93.19 796 ASP A N 1
ATOM 6299 C CA . ASP A 1 796 ? -5.287 -10.869 18.027 1.00 93.19 796 ASP A CA 1
ATOM 6300 C C . ASP A 1 796 ? -4.105 -10.791 17.052 1.00 93.19 796 ASP A C 1
ATOM 6302 O O . ASP A 1 796 ? -3.944 -11.612 16.141 1.00 93.19 796 ASP A O 1
ATOM 6306 N N . MET A 1 797 ? -3.263 -9.786 17.261 1.00 92.25 797 MET A N 1
ATOM 6307 C CA . MET A 1 797 ? -2.157 -9.432 16.389 1.00 92.25 797 MET A CA 1
ATOM 6308 C C . MET A 1 797 ? -0.837 -9.516 17.154 1.00 92.25 797 MET A C 1
ATOM 6310 O O . MET A 1 797 ? -0.600 -8.749 18.089 1.00 92.25 797 MET A O 1
ATOM 6314 N N . GLU A 1 798 ? 0.038 -10.433 16.748 1.00 90.31 798 GLU A N 1
ATOM 6315 C CA . GLU A 1 798 ? 1.369 -10.585 17.344 1.00 90.31 798 GLU A CA 1
ATOM 6316 C C . GLU A 1 798 ? 2.376 -9.767 16.523 1.00 90.31 798 GLU A C 1
ATOM 6318 O O . GLU A 1 798 ? 2.475 -9.903 15.304 1.00 90.31 798 GLU A O 1
ATOM 6323 N N . VAL A 1 799 ? 3.116 -8.895 17.201 1.00 91.12 799 VAL A N 1
ATOM 6324 C CA . VAL A 1 799 ? 4.061 -7.954 16.599 1.00 91.12 799 VAL A CA 1
ATOM 6325 C C . VAL A 1 799 ? 5.440 -8.233 17.168 1.00 91.12 799 VAL A C 1
ATOM 6327 O O . VAL A 1 799 ? 5.619 -8.226 18.385 1.00 91.12 799 VAL A O 1
ATOM 6330 N N . SER A 1 800 ? 6.426 -8.463 16.309 1.00 89.62 800 SER A N 1
ATOM 6331 C CA . SER A 1 800 ? 7.824 -8.600 16.720 1.00 89.62 800 SER A CA 1
ATOM 6332 C C . SER A 1 800 ? 8.557 -7.272 16.575 1.00 89.62 800 SER A C 1
ATOM 6334 O O . SER A 1 800 ? 8.279 -6.503 15.660 1.00 89.62 800 SER A O 1
ATOM 6336 N N . PHE A 1 801 ? 9.485 -6.994 17.488 1.00 90.69 801 PHE A N 1
ATOM 6337 C CA . PHE A 1 801 ? 10.259 -5.759 17.465 1.00 90.69 801 PHE A CA 1
ATOM 6338 C C . PHE A 1 801 ? 11.591 -5.973 16.743 1.00 90.69 801 PHE A C 1
ATOM 6340 O O . PHE A 1 801 ? 12.439 -6.738 17.194 1.00 90.69 801 PHE A O 1
ATOM 6347 N N . ASP A 1 802 ? 11.770 -5.251 15.642 1.00 86.81 802 ASP A N 1
ATOM 6348 C CA . ASP A 1 802 ? 12.998 -5.142 14.843 1.00 86.81 802 ASP A CA 1
ATOM 6349 C C . ASP A 1 802 ? 13.934 -4.020 15.337 1.00 86.81 802 ASP A C 1
ATOM 6351 O O . ASP A 1 802 ? 15.101 -3.929 14.965 1.00 86.81 802 ASP A O 1
ATOM 6355 N N . THR A 1 803 ? 13.432 -3.169 16.230 1.00 88.44 803 THR A N 1
ATOM 6356 C CA . THR A 1 803 ? 14.173 -2.089 16.889 1.00 88.44 803 THR A CA 1
ATOM 6357 C C . THR A 1 803 ? 13.929 -2.096 18.392 1.00 88.44 803 THR A C 1
ATOM 6359 O O . THR A 1 803 ? 12.897 -2.566 18.870 1.00 88.44 803 THR A O 1
ATOM 6362 N N . GLU A 1 804 ? 14.890 -1.588 19.160 1.00 89.00 804 GLU A N 1
ATOM 6363 C CA . GLU A 1 804 ? 14.774 -1.454 20.610 1.00 89.00 804 GLU A CA 1
ATOM 6364 C C . GLU A 1 804 ? 13.690 -0.421 20.967 1.00 89.00 804 GLU A C 1
ATOM 6366 O O . GLU A 1 804 ? 13.857 0.781 20.741 1.00 89.00 804 GLU A O 1
ATOM 6371 N N . ILE A 1 805 ? 12.581 -0.903 21.537 1.00 87.69 805 ILE A N 1
ATOM 6372 C CA . ILE A 1 805 ? 11.510 -0.080 22.114 1.00 87.69 805 ILE A CA 1
ATOM 6373 C C . ILE A 1 805 ? 11.793 0.095 23.608 1.00 87.69 805 ILE A C 1
ATOM 6375 O O . ILE A 1 805 ? 11.848 -0.890 24.346 1.00 87.69 805 ILE A O 1
ATOM 6379 N N . THR A 1 806 ? 11.989 1.337 24.062 1.00 84.81 806 THR A N 1
ATOM 6380 C CA . THR A 1 806 ? 12.310 1.632 25.470 1.00 84.81 806 THR A CA 1
ATOM 6381 C C . THR A 1 806 ? 11.058 1.926 26.297 1.00 84.81 806 THR A C 1
ATOM 6383 O O . THR A 1 806 ? 9.969 2.147 25.767 1.00 84.81 806 THR A O 1
ATOM 6386 N N . ILE A 1 807 ? 11.195 1.960 27.625 1.00 79.75 807 ILE A N 1
ATOM 6387 C CA . ILE A 1 807 ? 10.084 2.325 28.519 1.00 79.75 807 ILE A CA 1
ATOM 6388 C C . ILE A 1 807 ? 9.635 3.772 28.257 1.00 79.75 807 ILE A C 1
ATOM 6390 O O . ILE A 1 807 ? 8.443 4.065 28.304 1.00 79.75 807 ILE A O 1
ATOM 6394 N N . GLU A 1 808 ? 10.557 4.673 27.911 1.00 81.75 808 GLU A N 1
ATOM 6395 C CA . GLU A 1 808 ? 10.236 6.049 27.522 1.00 81.75 808 GLU A CA 1
ATOM 6396 C C . GLU A 1 808 ? 9.363 6.102 26.263 1.00 81.75 808 GLU A C 1
ATOM 6398 O O . GLU A 1 808 ? 8.442 6.915 26.214 1.00 81.75 808 GLU A O 1
ATOM 6403 N N . ASP A 1 809 ? 9.597 5.219 25.280 1.00 86.62 809 ASP A N 1
ATOM 6404 C CA . ASP A 1 809 ? 8.726 5.116 24.099 1.00 86.62 809 ASP A CA 1
ATOM 6405 C C . ASP A 1 809 ? 7.298 4.751 24.510 1.00 86.62 809 ASP A C 1
ATOM 6407 O O . ASP A 1 809 ? 6.341 5.378 24.058 1.00 86.62 809 ASP A O 1
ATOM 6411 N N . LEU A 1 810 ? 7.147 3.778 25.413 1.00 84.19 810 LEU A N 1
ATOM 6412 C CA . LEU A 1 810 ? 5.840 3.374 25.933 1.00 84.19 810 LEU A CA 1
ATOM 6413 C C . LEU A 1 810 ? 5.159 4.527 26.684 1.00 84.19 810 LEU A C 1
ATOM 6415 O O . LEU A 1 810 ? 3.979 4.787 26.474 1.00 84.19 810 LEU A O 1
ATOM 6419 N N . LEU A 1 811 ? 5.892 5.282 27.506 1.00 81.00 811 LEU A N 1
ATOM 6420 C CA . LEU A 1 811 ? 5.345 6.457 28.194 1.00 81.00 811 LEU A CA 1
ATOM 6421 C C . LEU A 1 811 ? 4.879 7.545 27.213 1.00 81.00 811 LEU A C 1
ATOM 6423 O O . LEU A 1 811 ? 3.832 8.160 27.429 1.00 81.00 811 LEU A O 1
ATOM 6427 N N . GLU A 1 812 ? 5.625 7.793 26.135 1.00 82.69 812 GLU A N 1
ATOM 6428 C CA . GLU A 1 812 ? 5.226 8.731 25.080 1.00 82.69 812 GLU A CA 1
ATOM 6429 C C . GLU A 1 812 ? 3.992 8.248 24.309 1.00 82.69 812 GLU A C 1
ATOM 6431 O O . GLU A 1 812 ? 3.078 9.042 24.071 1.00 82.69 812 GLU A O 1
ATOM 6436 N N . ILE A 1 813 ? 3.910 6.952 23.995 1.00 86.00 813 ILE A N 1
ATOM 6437 C CA . ILE A 1 813 ? 2.724 6.332 23.388 1.00 86.00 813 ILE A CA 1
ATOM 6438 C C . ILE A 1 813 ? 1.499 6.529 24.290 1.00 86.00 813 ILE A C 1
ATOM 6440 O O . ILE A 1 813 ? 0.432 6.920 23.813 1.00 86.00 813 ILE A O 1
ATOM 6444 N N . ASN A 1 814 ? 1.648 6.345 25.602 1.00 80.81 814 ASN A N 1
ATOM 6445 C CA . ASN A 1 814 ? 0.551 6.504 26.560 1.00 80.81 814 ASN A CA 1
ATOM 6446 C C . ASN A 1 814 ? 0.061 7.949 26.611 1.00 80.81 814 ASN A C 1
ATOM 6448 O O . ASN A 1 814 ? -1.146 8.194 26.620 1.00 80.81 814 ASN A O 1
ATOM 6452 N N . ARG A 1 815 ? 0.989 8.914 26.596 1.00 82.25 815 ARG A N 1
ATOM 6453 C CA . ARG A 1 815 ? 0.658 10.344 26.518 1.00 82.25 815 ARG A CA 1
ATOM 6454 C C . ARG A 1 815 ? -0.068 10.673 25.218 1.00 82.25 815 ARG A C 1
ATOM 6456 O O . ARG A 1 815 ? -1.064 11.390 25.257 1.00 82.25 815 ARG A O 1
ATOM 6463 N N . LEU A 1 816 ? 0.392 10.142 24.085 1.00 85.06 816 LEU A N 1
ATOM 6464 C CA . LEU A 1 816 ? -0.260 10.331 22.789 1.00 85.06 816 LEU A CA 1
ATOM 6465 C C . LEU A 1 816 ? -1.702 9.798 22.811 1.00 85.06 816 LEU A C 1
ATOM 6467 O O . LEU A 1 816 ? -2.629 10.544 22.496 1.00 85.06 816 LEU A O 1
ATOM 6471 N N . ARG A 1 817 ? -1.899 8.554 23.267 1.00 84.00 817 ARG A N 1
ATOM 6472 C CA . ARG A 1 817 ? -3.225 7.927 23.425 1.00 84.00 817 ARG A CA 1
ATOM 6473 C C . ARG A 1 817 ? -4.134 8.730 24.354 1.00 84.00 817 ARG A C 1
ATOM 6475 O O . ARG A 1 817 ? -5.296 8.958 24.028 1.00 84.00 817 ARG A O 1
ATOM 6482 N N . TYR A 1 818 ? -3.601 9.204 25.480 1.00 80.81 818 TYR A N 1
ATOM 6483 C CA . TYR A 1 818 ? -4.326 10.066 26.412 1.00 80.81 818 TYR A CA 1
ATOM 6484 C C . TYR A 1 818 ? -4.848 11.331 25.717 1.00 80.81 818 TYR A C 1
ATOM 6486 O O . TYR A 1 818 ? -6.047 11.595 25.746 1.00 80.81 818 TYR A O 1
ATOM 6494 N N . TRP A 1 819 ? -3.982 12.080 25.027 1.00 82.50 819 TRP A N 1
ATOM 6495 C CA . TRP A 1 819 ? -4.394 13.313 24.349 1.00 82.50 819 TRP A CA 1
ATOM 6496 C C . TRP A 1 819 ? -5.367 13.070 23.192 1.00 82.50 819 TRP A C 1
ATOM 6498 O O . TRP A 1 819 ? -6.253 13.897 22.975 1.00 82.50 819 TRP A O 1
ATOM 6508 N N . MET A 1 820 ? -5.250 11.942 22.486 1.00 83.69 820 MET A N 1
ATOM 6509 C CA . MET A 1 820 ? -6.236 11.529 21.482 1.00 83.69 820 MET A CA 1
ATOM 6510 C C . MET A 1 820 ? -7.615 11.292 22.111 1.00 83.69 820 MET A C 1
ATOM 6512 O O . MET A 1 820 ? -8.605 11.802 21.596 1.00 83.69 820 MET A O 1
ATOM 6516 N N . ASN A 1 821 ? -7.688 10.594 23.247 1.00 78.00 821 ASN A N 1
ATOM 6517 C CA . ASN A 1 821 ? -8.953 10.337 23.948 1.00 78.00 821 ASN A CA 1
ATOM 6518 C C . ASN A 1 821 ? -9.595 11.623 24.491 1.00 78.00 821 ASN A C 1
ATOM 6520 O O . ASN A 1 821 ? -10.810 11.803 24.387 1.00 78.00 821 ASN A O 1
ATOM 6524 N N . ILE A 1 822 ? -8.789 12.548 25.023 1.00 76.94 822 ILE A N 1
ATOM 6525 C CA . ILE A 1 822 ? -9.279 13.859 25.474 1.00 76.94 822 ILE A CA 1
ATOM 6526 C C . ILE A 1 822 ? -9.823 14.674 24.294 1.00 76.94 822 ILE A C 1
ATOM 6528 O O . ILE A 1 822 ? -10.892 15.268 24.412 1.00 76.94 822 ILE A O 1
ATOM 6532 N N . ALA A 1 823 ? -9.147 14.659 23.138 1.00 75.50 823 ALA A N 1
ATOM 6533 C CA . ALA A 1 823 ? -9.618 15.354 21.938 1.00 75.50 823 ALA A CA 1
ATOM 6534 C C . ALA A 1 823 ? -10.986 14.846 21.440 1.00 75.50 823 ALA A C 1
ATOM 6536 O O . ALA A 1 823 ? -11.719 15.608 20.817 1.00 75.50 823 ALA A O 1
ATOM 6537 N N . LEU A 1 824 ? -11.334 13.587 21.727 1.00 70.81 824 LEU A N 1
ATOM 6538 C CA . LEU A 1 824 ? -12.627 12.983 21.386 1.00 70.81 824 LEU A CA 1
ATOM 6539 C C . LEU A 1 824 ? -13.749 13.324 22.375 1.00 70.81 824 LEU A C 1
ATOM 6541 O O . LEU A 1 824 ? -14.915 13.259 21.999 1.00 70.81 824 LEU A O 1
ATOM 6545 N N . SER A 1 825 ? -13.410 13.656 23.624 1.00 62.56 825 SER A N 1
ATOM 6546 C CA . SER A 1 825 ? -14.365 13.739 24.742 1.00 62.56 825 SER A CA 1
ATOM 6547 C C . SER A 1 825 ? -14.855 15.153 25.066 1.00 62.56 825 SER A C 1
ATOM 6549 O O . SER A 1 825 ? -15.547 15.360 26.057 1.00 62.56 825 SER A O 1
ATOM 6551 N N . ALA A 1 826 ? -14.489 16.144 24.255 1.00 52.09 826 ALA A N 1
ATOM 6552 C CA . ALA A 1 826 ? -14.588 17.559 24.605 1.00 52.09 826 ALA A CA 1
ATOM 6553 C C . ALA A 1 826 ? -16.007 18.178 24.566 1.00 52.09 826 ALA A C 1
ATOM 6555 O O . ALA A 1 826 ? -16.093 19.405 24.619 1.00 52.09 826 ALA A O 1
ATOM 6556 N N . ASP A 1 827 ? -17.091 17.392 24.479 1.00 47.75 827 ASP A N 1
ATOM 6557 C CA . ASP A 1 827 ? -18.431 17.929 24.163 1.00 47.75 827 ASP A CA 1
ATOM 6558 C C . ASP A 1 827 ? -19.569 17.619 25.162 1.00 47.75 827 ASP A C 1
ATOM 6560 O O . ASP A 1 827 ? -20.694 18.047 24.927 1.00 47.75 827 ASP A O 1
ATOM 6564 N N . GLU A 1 828 ? -19.322 16.982 26.318 1.00 39.00 828 GLU A N 1
ATOM 6565 C CA . GLU A 1 828 ? -20.378 16.805 27.339 1.00 39.00 828 GLU A CA 1
ATOM 6566 C C . GLU A 1 828 ? -19.924 17.122 28.776 1.00 39.00 828 GLU A C 1
ATOM 6568 O O . GLU A 1 828 ? -19.286 16.317 29.448 1.00 39.00 828 GLU A O 1
ATOM 6573 N N . GLY A 1 829 ? -20.303 18.315 29.258 1.00 43.88 829 GLY A N 1
ATOM 6574 C CA . GLY A 1 829 ? -20.774 18.580 30.631 1.00 43.88 829 GLY A CA 1
ATOM 6575 C C . GLY A 1 829 ? -19.880 18.315 31.855 1.00 43.88 829 GLY A C 1
ATOM 6576 O O . GLY A 1 829 ? -20.325 18.606 32.960 1.00 43.88 829 GLY A O 1
ATOM 6577 N N . MET A 1 830 ? -18.662 17.791 31.718 1.00 39.03 830 MET A N 1
ATOM 6578 C CA . MET A 1 830 ? -17.768 17.510 32.850 1.00 39.03 830 MET A CA 1
ATOM 6579 C C . MET A 1 830 ? -16.839 18.699 33.141 1.00 39.03 830 MET A C 1
ATOM 6581 O O . MET A 1 830 ? -16.060 19.111 32.280 1.00 39.03 830 MET A O 1
ATOM 6585 N N . GLU A 1 831 ? -16.891 19.236 34.365 1.00 33.50 831 GLU A N 1
ATOM 6586 C CA . GLU A 1 831 ? -15.886 20.176 34.877 1.00 33.50 831 GLU A CA 1
ATOM 6587 C C . GLU A 1 831 ? -14.525 19.467 34.977 1.00 33.50 831 GLU A C 1
ATOM 6589 O O . GLU A 1 831 ? -14.332 18.555 35.780 1.00 33.50 831 GLU A O 1
ATOM 6594 N N . MET A 1 832 ? -13.574 19.874 34.134 1.00 37.47 832 MET A N 1
ATOM 6595 C CA . MET A 1 832 ? -12.177 19.446 34.215 1.00 37.47 832 MET A CA 1
ATOM 6596 C C . MET A 1 832 ? -11.428 20.346 35.208 1.00 37.47 832 MET A C 1
ATOM 6598 O O . MET A 1 832 ? -11.594 21.568 35.140 1.00 37.47 832 MET A O 1
ATOM 6602 N N . PRO A 1 833 ? -10.559 19.805 36.082 1.00 35.75 833 PRO A N 1
ATOM 6603 C CA . PRO A 1 833 ? -9.746 20.644 36.949 1.00 35.75 833 PRO A CA 1
ATOM 6604 C C . PRO A 1 833 ? -8.796 21.496 36.090 1.00 35.75 833 PRO A C 1
ATOM 6606 O O . PRO A 1 833 ? -8.040 20.980 35.266 1.00 35.75 833 PRO A O 1
ATOM 6609 N N . ASP A 1 834 ? -8.887 22.816 36.258 1.00 41.16 834 ASP A N 1
ATOM 6610 C CA . ASP A 1 834 ? -7.993 23.852 35.716 1.00 41.16 834 ASP A CA 1
ATOM 6611 C C . ASP A 1 834 ? -7.900 24.046 34.192 1.00 41.16 834 ASP A C 1
ATOM 6613 O O . ASP A 1 834 ? -6.975 24.695 33.696 1.00 41.16 834 ASP A O 1
ATOM 6617 N N . THR A 1 835 ? -8.879 23.593 33.407 1.00 41.03 835 THR A N 1
ATOM 6618 C CA . THR A 1 835 ? -8.967 24.016 31.998 1.00 41.03 835 THR A CA 1
ATOM 6619 C C . THR A 1 835 ? -10.382 24.444 31.657 1.00 41.03 835 THR A C 1
ATOM 6621 O O . THR A 1 835 ? -11.300 23.634 31.626 1.00 41.03 835 THR A O 1
ATOM 6624 N N . GLY A 1 836 ? -10.552 25.750 31.432 1.00 39.50 836 GLY A N 1
ATOM 6625 C CA . GLY A 1 836 ? -11.819 26.337 31.008 1.00 39.50 836 GLY A CA 1
ATOM 6626 C C . GLY A 1 836 ? -12.365 25.721 29.709 1.00 39.50 836 GLY A C 1
ATOM 6627 O O . GLY A 1 836 ? -11.725 24.874 29.082 1.00 39.50 836 GLY A O 1
ATOM 6628 N N . PRO A 1 837 ? -13.555 26.145 29.263 1.00 40.31 837 PRO A N 1
ATOM 6629 C CA . PRO A 1 837 ? -14.179 25.577 28.077 1.00 40.31 837 PRO A CA 1
ATOM 6630 C C . PRO A 1 837 ? -13.300 25.796 26.831 1.00 40.31 837 PRO A C 1
ATOM 6632 O O . PRO A 1 837 ? -12.990 26.936 26.496 1.00 40.31 837 PRO A O 1
ATOM 6635 N N . ARG A 1 838 ? -13.021 24.702 26.099 1.00 53.84 838 ARG A N 1
ATOM 6636 C CA . ARG A 1 838 ? -12.500 24.624 24.709 1.00 53.84 838 ARG A CA 1
ATOM 6637 C C . ARG A 1 838 ? -10.995 24.799 24.482 1.00 53.84 838 ARG A C 1
ATOM 6639 O O . ARG A 1 838 ? -10.553 25.894 24.175 1.00 53.84 838 ARG A O 1
ATOM 6646 N N . ASP A 1 839 ? -10.258 23.691 24.348 1.00 67.50 839 ASP A N 1
ATOM 6647 C CA . ASP A 1 839 ? -8.982 23.707 23.614 1.00 67.50 839 ASP A CA 1
ATOM 6648 C C . ASP A 1 839 ? -8.665 22.370 22.897 1.00 67.50 839 ASP A C 1
ATOM 6650 O O . ASP A 1 839 ? -7.613 21.752 23.091 1.00 67.50 839 ASP A O 1
ATOM 6654 N N . VAL A 1 840 ? -9.535 21.928 21.975 1.00 74.12 840 VAL A N 1
ATOM 6655 C CA . VAL A 1 840 ? -9.194 20.870 20.988 1.00 74.12 840 VAL A CA 1
ATOM 6656 C C . VAL A 1 840 ? -7.876 21.207 20.269 1.00 74.12 840 VAL A C 1
ATOM 6658 O O . VAL A 1 840 ? -7.062 20.325 20.008 1.00 74.12 840 VAL A O 1
ATOM 6661 N N . ILE A 1 841 ? -7.599 22.500 20.055 1.00 80.62 841 ILE A N 1
ATOM 6662 C CA . ILE A 1 841 ? -6.327 23.014 19.523 1.00 80.62 841 ILE A CA 1
ATOM 6663 C C . ILE A 1 841 ? -5.130 22.616 20.402 1.00 80.62 841 ILE A C 1
ATOM 6665 O O . ILE A 1 841 ? -4.092 22.215 19.874 1.00 80.62 841 ILE A O 1
ATOM 6669 N N . LYS A 1 842 ? -5.238 22.714 21.734 1.00 83.12 842 LYS A N 1
ATOM 6670 C CA . LYS A 1 842 ? -4.164 22.312 22.662 1.00 83.12 842 LYS A CA 1
ATOM 6671 C C . LYS A 1 842 ? -3.925 20.808 22.592 1.00 83.12 842 LYS A C 1
ATOM 6673 O O . LYS A 1 842 ? -2.770 20.389 22.548 1.00 83.12 842 LYS A O 1
ATOM 6678 N N . CYS A 1 843 ? -4.996 20.018 22.511 1.00 84.62 843 CYS A N 1
ATOM 6679 C CA . CYS A 1 843 ? -4.898 18.569 22.341 1.00 84.62 843 CYS A CA 1
ATOM 6680 C C . CYS A 1 843 ? -4.206 18.224 21.017 1.00 84.62 843 CYS A C 1
ATOM 6682 O O . CYS A 1 843 ? -3.208 17.512 21.020 1.00 84.62 843 CYS A O 1
ATOM 6684 N N . GLN A 1 844 ? -4.650 18.818 19.904 1.00 88.94 844 GLN A N 1
ATOM 6685 C CA . GLN A 1 844 ? -4.041 18.662 18.578 1.00 88.94 844 GLN A CA 1
ATOM 6686 C C . GLN A 1 844 ? -2.546 19.027 18.582 1.00 88.94 844 GLN A C 1
ATOM 6688 O O . GLN A 1 844 ? -1.733 18.309 17.998 1.00 88.94 844 GLN A O 1
ATOM 6693 N N . LYS A 1 845 ? -2.151 20.112 19.267 1.00 89.25 845 LYS A N 1
ATOM 6694 C CA . LYS A 1 845 ? -0.734 20.491 19.421 1.00 89.25 845 LYS A CA 1
ATOM 6695 C C . LYS A 1 845 ? 0.060 19.433 20.180 1.00 89.25 845 LYS A C 1
ATOM 6697 O O . LYS A 1 845 ? 1.119 19.030 19.712 1.00 89.25 845 LYS A O 1
ATOM 6702 N N . LYS A 1 846 ? -0.463 18.952 21.312 1.00 89.31 846 LYS A N 1
ATOM 6703 C CA . LYS A 1 846 ? 0.185 17.900 22.109 1.00 89.31 846 LYS A CA 1
ATOM 6704 C C . LYS A 1 846 ? 0.307 16.591 21.333 1.00 89.31 846 LYS A C 1
ATOM 6706 O O . LYS A 1 846 ? 1.367 15.976 21.355 1.00 89.31 846 LYS A O 1
ATOM 6711 N N . ILE A 1 847 ? -0.726 16.212 20.582 1.00 90.69 847 ILE A N 1
ATOM 6712 C CA . ILE A 1 847 ? -0.708 15.053 19.679 1.00 90.69 847 ILE A CA 1
ATOM 6713 C C . ILE A 1 847 ? 0.409 15.204 18.644 1.00 90.69 847 ILE A C 1
ATOM 6715 O O . ILE A 1 847 ? 1.205 14.284 18.476 1.00 90.69 847 ILE A O 1
ATOM 6719 N N . LYS A 1 848 ? 0.522 16.373 17.995 1.00 92.31 848 LYS A N 1
ATOM 6720 C CA . LYS A 1 848 ? 1.611 16.659 17.048 1.00 92.31 848 LYS A CA 1
ATOM 6721 C C . LYS A 1 848 ? 2.990 16.534 17.700 1.00 92.31 848 LYS A C 1
ATOM 6723 O O . LYS A 1 848 ? 3.860 15.883 17.128 1.00 92.31 848 LYS A O 1
ATOM 6728 N N . GLU A 1 849 ? 3.181 17.134 18.874 1.00 91.38 849 GLU A N 1
ATOM 6729 C CA . GLU A 1 849 ? 4.444 17.087 19.623 1.00 91.38 849 GLU A CA 1
ATOM 6730 C C . GLU A 1 849 ? 4.863 15.643 19.946 1.00 91.38 849 GLU A C 1
ATOM 6732 O O . GLU A 1 849 ? 5.959 15.231 19.569 1.00 91.38 849 GLU A O 1
ATOM 6737 N N . PHE A 1 850 ? 3.988 14.855 20.583 1.00 89.56 850 PHE A N 1
ATOM 6738 C CA . PHE A 1 850 ? 4.312 13.481 20.988 1.00 89.56 850 PHE A CA 1
ATOM 6739 C C . PHE A 1 850 ? 4.459 12.528 19.800 1.00 89.56 850 PHE A C 1
ATOM 6741 O O . PHE A 1 850 ? 5.379 11.713 19.790 1.00 89.56 850 PHE A O 1
ATOM 6748 N N . LEU A 1 851 ? 3.616 12.653 18.768 1.00 91.69 851 LEU A N 1
ATOM 6749 C CA . LEU A 1 851 ? 3.743 11.825 17.568 1.00 91.69 851 LEU A CA 1
ATOM 6750 C C . LEU A 1 851 ? 5.110 12.031 16.904 1.00 91.69 851 LEU A C 1
ATOM 6752 O O . LEU A 1 851 ? 5.796 11.065 16.582 1.00 91.69 851 LEU A O 1
ATOM 6756 N N . PHE A 1 852 ? 5.526 13.282 16.700 1.00 87.56 852 PHE A N 1
ATOM 6757 C CA . PHE A 1 852 ? 6.797 13.555 16.031 1.00 87.56 852 PHE A CA 1
ATOM 6758 C C . PHE A 1 852 ? 8.015 13.314 16.922 1.00 87.56 852 PHE A C 1
ATOM 6760 O O . PHE A 1 852 ? 9.070 12.994 16.379 1.00 87.56 852 PHE A O 1
ATOM 6767 N N . SER A 1 853 ? 7.878 13.406 18.249 1.00 87.69 853 SER A N 1
ATOM 6768 C CA . SER A 1 853 ? 8.893 12.918 19.195 1.00 87.69 853 SER A CA 1
ATOM 6769 C C . SER A 1 853 ? 9.169 11.428 18.971 1.00 87.69 853 SER A C 1
ATOM 6771 O O . SER A 1 853 ? 10.309 11.037 18.711 1.00 87.69 853 SER A O 1
ATOM 6773 N N . LEU A 1 854 ? 8.108 10.613 18.922 1.00 88.25 854 LEU A N 1
ATOM 6774 C CA . LEU A 1 854 ? 8.198 9.172 18.688 1.00 88.25 854 LEU A CA 1
ATOM 6775 C C . LEU A 1 854 ? 8.763 8.824 17.305 1.00 88.25 854 LEU A C 1
ATOM 6777 O O . LEU A 1 854 ? 9.648 7.972 17.203 1.00 88.25 854 LEU A O 1
ATOM 6781 N N . LEU A 1 855 ? 8.263 9.466 16.245 1.00 87.25 855 LEU A N 1
ATOM 6782 C CA . LEU A 1 855 ? 8.638 9.140 14.863 1.00 87.25 855 LEU A CA 1
ATOM 6783 C C . LEU A 1 855 ? 10.056 9.597 14.493 1.00 87.25 855 LEU A C 1
ATOM 6785 O O . LEU A 1 855 ? 10.692 8.958 13.662 1.00 87.25 855 LEU A O 1
ATOM 6789 N N . LYS A 1 856 ? 10.567 10.684 15.091 1.00 83.69 856 LYS A N 1
ATOM 6790 C CA . LYS A 1 856 ? 11.921 11.203 14.808 1.00 83.69 856 LYS A CA 1
ATOM 6791 C C . LYS A 1 856 ? 13.013 10.568 15.673 1.00 83.69 856 LYS A C 1
ATOM 6793 O O . LYS A 1 856 ? 14.197 10.759 15.390 1.00 83.69 856 LYS A O 1
ATOM 6798 N N . LYS A 1 857 ? 12.650 9.840 16.734 1.00 84.56 857 LYS A N 1
ATOM 6799 C CA . LYS A 1 857 ? 13.614 9.171 17.615 1.00 84.56 857 LYS A CA 1
ATOM 6800 C C . LYS A 1 857 ? 14.347 8.061 16.854 1.00 84.56 857 LYS A C 1
ATOM 6802 O O . LYS A 1 857 ? 13.728 7.113 16.380 1.00 84.56 857 LYS A O 1
ATOM 6807 N N . LYS A 1 858 ? 15.679 8.156 16.786 1.00 81.56 858 LYS A N 1
ATOM 6808 C CA . LYS A 1 858 ? 16.543 7.089 16.257 1.00 81.56 858 LYS A CA 1
ATOM 6809 C C . LYS A 1 858 ? 16.585 5.933 17.259 1.00 81.56 858 LYS A C 1
ATOM 6811 O O . LYS A 1 858 ? 16.914 6.150 18.426 1.00 81.56 858 LYS A O 1
ATOM 6816 N N . ARG A 1 859 ? 16.259 4.722 16.808 1.00 84.50 859 ARG A N 1
ATOM 6817 C CA . ARG A 1 859 ? 16.250 3.500 17.629 1.00 84.50 859 ARG A CA 1
ATOM 6818 C C . ARG A 1 859 ? 17.378 2.574 17.207 1.00 84.50 859 ARG A C 1
ATOM 6820 O O . ARG A 1 859 ? 17.810 2.605 16.058 1.00 84.50 859 ARG A O 1
ATOM 6827 N N . LYS A 1 860 ? 17.881 1.778 18.149 1.00 85.81 860 LYS A N 1
ATOM 6828 C CA . LYS A 1 860 ? 18.900 0.771 17.846 1.00 85.81 860 LYS A CA 1
ATOM 6829 C C . LYS A 1 860 ? 18.222 -0.429 17.175 1.00 85.81 860 LYS A C 1
ATOM 6831 O O . LYS A 1 860 ? 17.223 -0.897 17.722 1.00 85.81 860 LYS A O 1
ATOM 6836 N N . PRO A 1 861 ? 18.741 -0.934 16.045 1.00 85.56 861 PRO A N 1
ATOM 6837 C CA . PRO A 1 861 ? 18.273 -2.191 15.474 1.00 85.56 861 PRO A CA 1
ATOM 6838 C C . PRO A 1 861 ? 18.438 -3.336 16.478 1.00 85.56 861 PRO A C 1
ATOM 6840 O O . PRO A 1 861 ? 19.406 -3.357 17.248 1.00 85.56 861 PRO A O 1
ATOM 6843 N N . GLN A 1 862 ? 17.508 -4.286 16.474 1.00 86.50 862 GLN A N 1
ATOM 6844 C CA . GLN A 1 862 ? 17.624 -5.520 17.240 1.00 86.50 862 GLN A CA 1
ATOM 6845 C C . GLN A 1 862 ? 17.235 -6.736 16.402 1.00 86.50 862 GLN A C 1
ATOM 6847 O O . GLN A 1 862 ? 16.420 -6.656 15.491 1.00 86.50 862 GLN A O 1
ATOM 6852 N N . GLU A 1 863 ? 17.825 -7.881 16.731 1.00 83.12 863 GLU A N 1
ATOM 6853 C CA . GLU A 1 863 ? 17.476 -9.140 16.086 1.00 83.12 863 GLU A CA 1
ATOM 6854 C C . GLU A 1 863 ? 16.065 -9.573 16.494 1.00 83.12 863 GLU A C 1
ATOM 6856 O O . GLU A 1 863 ? 15.725 -9.608 17.682 1.00 83.12 863 GLU A O 1
ATOM 6861 N N . ILE A 1 864 ? 15.257 -9.922 15.496 1.00 83.31 864 ILE A N 1
ATOM 6862 C CA . ILE A 1 864 ? 13.864 -10.316 15.679 1.00 83.31 864 ILE A CA 1
ATOM 6863 C C . ILE A 1 864 ? 13.812 -11.658 16.412 1.00 83.31 864 ILE A C 1
ATOM 6865 O O . ILE A 1 864 ? 14.273 -12.683 15.912 1.00 83.31 864 ILE A O 1
ATOM 6869 N N . GLN A 1 865 ? 13.206 -11.657 17.600 1.00 83.12 865 GLN A N 1
ATOM 6870 C CA . GLN A 1 865 ? 13.022 -12.854 18.419 1.00 83.12 865 GLN A CA 1
ATOM 6871 C C . GLN A 1 865 ? 11.548 -13.231 18.495 1.00 83.12 865 GLN A C 1
ATOM 6873 O O . GLN A 1 865 ? 10.697 -12.440 18.901 1.00 83.12 865 GLN A O 1
ATOM 6878 N N . VAL A 1 866 ? 11.253 -14.481 18.144 1.00 77.56 866 VAL A N 1
ATOM 6879 C CA . VAL A 1 866 ? 9.890 -15.007 18.170 1.00 77.56 866 VAL A CA 1
ATOM 6880 C C . VAL A 1 866 ? 9.544 -15.506 19.564 1.00 77.56 866 VAL A C 1
ATOM 6882 O O . VAL A 1 866 ? 10.253 -16.338 20.134 1.00 77.56 866 VAL A O 1
ATOM 6885 N N . SER A 1 867 ? 8.418 -15.039 20.103 1.00 73.44 867 SER A N 1
ATOM 6886 C CA . SER A 1 867 ? 7.864 -15.590 21.339 1.00 73.44 867 SER A CA 1
ATOM 6887 C C . SER A 1 867 ? 7.512 -17.069 21.151 1.00 73.44 867 SER A C 1
ATOM 6889 O O . SER A 1 867 ? 6.798 -17.432 20.220 1.00 73.44 867 SER A O 1
ATOM 6891 N N . ARG A 1 868 ? 7.945 -17.942 22.069 1.00 73.44 868 ARG A N 1
ATOM 6892 C CA . ARG A 1 868 ? 7.616 -19.384 22.026 1.00 73.44 868 ARG A CA 1
ATOM 6893 C C . ARG A 1 868 ? 6.123 -19.672 22.233 1.00 73.44 868 ARG A C 1
ATOM 6895 O O . ARG A 1 868 ? 5.662 -20.764 21.917 1.00 73.44 868 ARG A O 1
ATOM 6902 N N . LYS A 1 869 ? 5.379 -18.721 22.808 1.00 80.75 869 LYS A N 1
ATOM 6903 C CA . LYS A 1 869 ? 3.945 -18.823 23.117 1.00 80.75 869 LYS A CA 1
ATOM 6904 C C . LYS A 1 869 ? 3.165 -17.733 22.367 1.00 80.75 869 LYS A C 1
ATOM 6906 O O . LYS A 1 869 ? 2.568 -16.864 22.995 1.00 80.75 869 LYS A O 1
ATOM 6911 N N . GLN A 1 870 ? 3.218 -17.754 21.034 1.00 84.75 870 GLN A N 1
ATOM 6912 C CA . GLN A 1 870 ? 2.490 -16.794 20.192 1.00 84.75 870 GLN A CA 1
ATOM 6913 C C . GLN A 1 870 ? 0.979 -16.847 20.451 1.00 84.75 870 GLN A C 1
ATOM 6915 O O . GLN A 1 870 ? 0.432 -17.925 20.703 1.00 84.75 870 GLN A O 1
ATOM 6920 N N . PHE A 1 871 ? 0.318 -15.689 20.371 1.00 87.94 871 PHE A N 1
ATOM 6921 C CA . PHE A 1 871 ? -1.135 -15.532 20.522 1.00 87.94 871 PHE A CA 1
ATOM 6922 C C . PHE A 1 871 ? -1.703 -16.057 21.849 1.00 87.94 871 PHE A C 1
ATOM 6924 O O . PHE A 1 871 ? -2.883 -16.398 21.938 1.00 87.94 871 PHE A O 1
ATOM 6931 N N . ARG A 1 872 ? -0.867 -16.154 22.890 1.00 88.00 872 ARG A N 1
ATOM 6932 C CA . ARG A 1 872 ? -1.317 -16.416 24.258 1.00 88.00 872 ARG A CA 1
ATOM 6933 C C . ARG A 1 872 ? -1.196 -15.152 25.092 1.00 88.00 872 ARG A C 1
ATOM 6935 O O . ARG A 1 872 ? -0.128 -14.541 25.141 1.00 88.00 872 ARG A O 1
ATOM 6942 N N . TRP A 1 873 ? -2.297 -14.785 25.723 1.00 87.88 873 TRP A N 1
ATOM 6943 C CA . TRP A 1 873 ? -2.360 -13.732 26.726 1.00 87.88 873 TRP A CA 1
ATOM 6944 C C . TRP A 1 873 ? -1.947 -14.269 28.104 1.00 87.88 873 TRP A C 1
ATOM 6946 O O . TRP A 1 873 ? -1.755 -15.475 28.281 1.00 87.88 873 TRP A O 1
ATOM 6956 N N . ASN A 1 874 ? -1.820 -13.361 29.068 1.00 83.69 874 ASN A N 1
ATOM 6957 C CA . ASN A 1 874 ? -1.545 -13.635 30.474 1.00 83.69 874 ASN A CA 1
ATOM 6958 C C . ASN A 1 874 ? -0.204 -14.360 30.719 1.00 83.69 874 ASN A C 1
ATOM 6960 O O . ASN A 1 874 ? -0.093 -15.259 31.553 1.00 83.69 874 ASN A O 1
ATOM 6964 N N . LEU A 1 875 ? 0.849 -14.000 29.973 1.00 78.00 875 LEU A N 1
ATOM 6965 C CA . LEU A 1 875 ? 2.176 -14.617 30.123 1.00 78.00 875 LEU A CA 1
ATOM 6966 C C . LEU A 1 875 ? 3.087 -13.898 31.132 1.00 78.00 875 LEU A C 1
ATOM 6968 O O . LEU A 1 875 ? 4.113 -14.454 31.540 1.00 78.00 875 LEU A O 1
ATOM 6972 N N . LEU A 1 876 ? 2.748 -12.667 31.520 1.00 71.12 876 LEU A N 1
ATOM 6973 C CA . LEU A 1 876 ? 3.524 -11.840 32.446 1.00 71.12 876 LEU A CA 1
ATOM 6974 C C . LEU A 1 876 ? 2.953 -11.920 33.870 1.00 71.12 876 LEU A C 1
ATOM 6976 O O . LEU A 1 876 ? 1.768 -11.696 34.077 1.00 71.12 876 LEU A O 1
ATOM 6980 N N . ASN A 1 877 ? 3.808 -12.191 34.866 1.00 61.84 877 ASN A N 1
ATOM 6981 C CA . ASN A 1 877 ? 3.397 -12.197 36.276 1.00 61.84 877 ASN A CA 1
ATOM 6982 C C . ASN A 1 877 ? 3.061 -10.767 36.750 1.00 61.84 877 ASN A C 1
ATOM 6984 O O . ASN A 1 877 ? 3.858 -9.842 36.556 1.00 61.84 877 ASN A O 1
ATOM 6988 N N . THR A 1 878 ? 1.912 -10.617 37.413 1.00 54.94 878 THR A N 1
ATOM 6989 C CA . THR A 1 878 ? 1.377 -9.370 37.973 1.00 54.94 878 THR A CA 1
ATOM 6990 C C . THR A 1 878 ? 2.320 -8.671 38.952 1.00 54.94 878 THR A C 1
ATOM 6992 O O . THR A 1 878 ? 2.314 -7.447 39.028 1.00 54.94 878 THR A O 1
ATOM 6995 N N . ASP A 1 879 ? 3.195 -9.406 39.643 1.00 45.34 879 ASP A N 1
ATOM 6996 C CA . ASP A 1 879 ? 4.161 -8.832 40.600 1.00 45.34 879 ASP A CA 1
ATOM 6997 C C . ASP A 1 879 ? 5.247 -7.969 39.942 1.00 45.34 879 ASP A C 1
ATOM 6999 O O . ASP A 1 879 ? 5.947 -7.191 40.600 1.00 45.34 879 ASP A O 1
ATOM 7003 N N . HIS A 1 880 ? 5.428 -8.122 38.631 1.00 49.53 880 HIS A N 1
ATOM 7004 C CA . HIS A 1 880 ? 6.421 -7.380 37.868 1.00 49.53 880 HIS A CA 1
ATOM 7005 C C . HIS A 1 880 ? 5.844 -6.139 37.196 1.00 49.53 880 HIS A C 1
ATOM 7007 O O . HIS A 1 880 ? 6.587 -5.464 36.501 1.00 49.53 880 HIS A O 1
ATOM 7013 N N . LEU A 1 881 ? 4.569 -5.822 37.401 1.00 46.97 881 LEU A N 1
ATOM 7014 C CA . LEU A 1 881 ? 3.841 -4.737 36.752 1.00 46.97 881 LEU A CA 1
ATOM 7015 C C . LEU A 1 881 ? 3.906 -3.439 37.592 1.00 46.97 881 LEU A C 1
ATOM 7017 O O . LEU A 1 881 ? 3.790 -3.477 38.816 1.00 46.97 881 LEU A O 1
ATOM 7021 N N . LEU A 1 882 ? 4.138 -2.274 36.972 1.00 40.97 882 LEU A N 1
ATOM 7022 C CA . LEU A 1 882 ? 4.063 -0.970 37.631 1.00 40.97 882 LEU A CA 1
ATOM 7023 C C . LEU A 1 882 ? 2.609 -0.738 38.036 1.00 40.97 882 LEU A C 1
ATOM 7025 O O . LEU A 1 882 ? 1.697 -0.788 37.213 1.00 40.97 882 LEU A O 1
ATOM 7029 N N . ASN A 1 883 ? 2.397 -0.407 39.306 1.00 35.44 883 ASN A N 1
ATOM 7030 C CA . ASN A 1 883 ? 1.095 0.080 39.731 1.00 35.44 883 ASN A CA 1
ATOM 7031 C C . ASN A 1 883 ? 0.787 1.382 38.974 1.00 35.44 883 ASN A C 1
ATOM 7033 O O . ASN A 1 883 ? 1.643 2.274 38.958 1.00 35.44 883 ASN A O 1
ATOM 7037 N N . PRO A 1 884 ? -0.406 1.523 38.367 1.00 39.69 884 PRO A N 1
ATOM 7038 C CA . PRO A 1 884 ? -0.811 2.795 37.793 1.00 39.69 884 PRO A CA 1
ATOM 7039 C C . PRO A 1 884 ? -0.738 3.857 38.892 1.00 39.69 884 PRO A C 1
ATOM 7041 O O . PRO A 1 884 ? -1.198 3.622 40.014 1.00 39.69 884 PRO A O 1
ATOM 7044 N N . VAL A 1 885 ? -0.119 5.003 38.593 1.00 34.53 885 VAL A N 1
ATOM 7045 C CA . VAL A 1 885 ? -0.098 6.152 39.506 1.00 34.53 885 VAL A CA 1
ATOM 7046 C C . VAL A 1 885 ? -1.555 6.512 39.790 1.00 34.53 885 VAL A C 1
ATOM 7048 O O . VAL A 1 885 ? -2.275 6.965 38.903 1.00 34.53 885 VAL A O 1
ATOM 7051 N N . ARG A 1 886 ? -2.013 6.216 41.010 1.00 33.66 886 ARG A N 1
ATOM 7052 C CA . ARG A 1 886 ? -3.328 6.608 41.515 1.00 33.66 886 ARG A CA 1
ATOM 7053 C C . ARG A 1 886 ? -3.285 8.103 41.827 1.00 33.66 886 ARG A C 1
ATOM 7055 O O . ARG A 1 886 ? -3.140 8.468 42.986 1.00 33.66 886 ARG A O 1
ATOM 7062 N N . ASP A 1 887 ? -3.405 8.945 40.809 1.00 30.98 887 ASP A N 1
ATOM 7063 C CA . ASP A 1 887 ? -3.898 10.304 41.031 1.00 30.98 887 ASP A CA 1
ATOM 7064 C C . ASP A 1 887 ? -5.432 10.230 41.099 1.00 30.98 887 ASP A C 1
ATOM 7066 O O . ASP A 1 887 ? -6.074 9.587 40.268 1.00 30.98 887 ASP A O 1
ATOM 7070 N N . GLU A 1 888 ? -6.017 10.829 42.138 1.00 28.38 888 GLU A N 1
ATOM 7071 C CA . GLU A 1 888 ? -7.397 10.658 42.634 1.00 28.38 888 GLU A CA 1
ATOM 7072 C C . GLU A 1 888 ? -8.536 11.092 41.682 1.00 28.38 888 GLU A C 1
ATOM 7074 O O . GLU A 1 888 ? -9.687 11.212 42.096 1.00 28.38 888 GLU A O 1
ATOM 7079 N N . ILE A 1 889 ? -8.281 11.270 40.386 1.00 30.25 889 ILE A N 1
ATOM 7080 C CA . ILE A 1 889 ? -9.308 11.611 39.397 1.00 30.25 889 ILE A CA 1
ATOM 7081 C C . ILE A 1 889 ? -9.685 10.342 38.634 1.00 30.25 889 ILE A C 1
ATOM 7083 O O . ILE A 1 889 ? -9.206 10.064 37.536 1.00 30.25 889 ILE A O 1
ATOM 7087 N N . THR A 1 890 ? -10.584 9.552 39.219 1.00 28.89 890 THR A N 1
ATOM 7088 C CA . THR A 1 890 ? -11.287 8.482 38.497 1.00 28.89 890 THR A CA 1
ATOM 7089 C C . THR A 1 890 ? -12.271 9.105 37.504 1.00 28.89 890 THR A C 1
ATOM 7091 O O . THR A 1 890 ? -13.474 9.189 37.737 1.00 28.89 890 THR A O 1
ATOM 7094 N N . CYS A 1 891 ? -11.762 9.575 36.365 1.00 29.98 891 CYS A N 1
ATOM 7095 C CA . CYS A 1 891 ? -12.616 9.936 35.243 1.00 29.98 891 CYS A CA 1
ATOM 7096 C C . CYS A 1 891 ? -13.189 8.645 34.642 1.00 29.98 891 CYS A C 1
ATOM 7098 O O . CYS A 1 891 ? -12.455 7.791 34.142 1.00 29.98 891 CYS A O 1
ATOM 7100 N N . LYS A 1 892 ? -14.519 8.502 34.685 1.00 33.75 892 LYS A N 1
ATOM 7101 C CA . LYS A 1 892 ? -15.275 7.355 34.146 1.00 33.75 892 LYS A CA 1
ATOM 7102 C C . LYS A 1 892 ? -15.036 7.097 32.642 1.00 33.75 892 LYS A C 1
ATOM 7104 O O . LYS A 1 892 ? -15.435 6.052 32.149 1.00 33.75 892 LYS A O 1
ATOM 7109 N N . LEU A 1 893 ? -14.356 8.004 31.928 1.00 31.91 893 LEU A N 1
ATOM 7110 C CA . LEU A 1 893 ? -13.958 7.871 30.518 1.00 31.91 893 LEU A CA 1
ATOM 7111 C C . LEU A 1 893 ? -12.528 7.324 30.301 1.00 31.91 893 LEU A C 1
ATOM 7113 O O . LEU A 1 893 ? -12.100 7.148 29.161 1.00 31.91 893 LEU A O 1
ATOM 7117 N N . CYS A 1 894 ? -11.763 7.037 31.361 1.00 30.89 894 CYS A N 1
ATOM 7118 C CA . CYS A 1 894 ? -10.348 6.655 31.262 1.00 30.89 894 CYS A CA 1
ATOM 7119 C C . CYS A 1 894 ? -10.066 5.181 30.903 1.00 30.89 894 CYS A C 1
ATOM 7121 O O . CYS A 1 894 ? -8.907 4.786 30.908 1.00 30.89 894 CYS A O 1
ATOM 7123 N N . GLN A 1 895 ? -11.046 4.353 30.533 1.00 33.72 895 GLN A N 1
ATOM 7124 C CA . GLN A 1 895 ? -10.805 2.919 30.262 1.00 33.72 895 GLN A CA 1
ATOM 7125 C C . GLN A 1 895 ? -10.167 2.590 28.893 1.00 33.72 895 GLN A C 1
ATOM 7127 O O . GLN A 1 895 ? -9.866 1.430 28.627 1.00 33.72 895 GLN A O 1
ATOM 7132 N N . VAL A 1 896 ? -9.901 3.589 28.037 1.00 31.64 896 VAL A N 1
ATOM 7133 C CA . VAL A 1 896 ? -9.046 3.437 26.829 1.00 31.64 896 VAL A CA 1
ATOM 7134 C C . VAL A 1 896 ? -7.591 3.867 27.106 1.00 31.64 896 VAL A C 1
ATOM 7136 O O . VAL A 1 896 ? -6.698 3.702 26.263 1.00 31.64 896 VAL A O 1
ATOM 7139 N N . VAL A 1 897 ? -7.319 4.383 28.314 1.00 28.59 897 VAL A N 1
ATOM 7140 C CA . VAL A 1 897 ? -5.964 4.377 28.871 1.00 28.59 897 VAL A CA 1
ATOM 7141 C C . VAL A 1 897 ? -5.587 2.912 28.991 1.00 28.59 897 VAL A C 1
ATOM 7143 O O . VAL A 1 897 ? -6.371 2.103 29.479 1.00 28.59 897 VAL A O 1
ATOM 7146 N N . LEU A 1 898 ? -4.403 2.571 28.500 1.00 30.53 898 LEU A N 1
ATOM 7147 C CA . LEU A 1 898 ? -3.735 1.336 28.850 1.00 30.53 898 LEU A CA 1
ATOM 7148 C C . LEU A 1 898 ? -4.105 0.932 30.286 1.00 30.53 898 LEU A C 1
ATOM 7150 O O . LEU A 1 898 ? -3.773 1.638 31.238 1.00 30.53 898 LEU A O 1
ATOM 7154 N N . GLN A 1 899 ? -4.671 -0.261 30.457 1.00 31.42 899 GLN A N 1
ATOM 7155 C CA . GLN A 1 899 ? -4.235 -1.088 31.574 1.00 31.42 899 GLN A CA 1
ATOM 7156 C C . GLN A 1 899 ? -2.740 -1.403 31.351 1.00 31.42 899 GLN A C 1
ATOM 7158 O O . GLN A 1 899 ? -2.325 -2.544 31.212 1.00 31.42 899 GLN A O 1
ATOM 7163 N N . SER A 1 900 ? -1.884 -0.378 31.330 1.00 33.81 900 SER A N 1
ATOM 7164 C CA . SER A 1 900 ? -0.483 -0.496 31.684 1.00 33.81 900 SER A CA 1
ATOM 7165 C C . SER A 1 900 ? -0.469 -0.515 33.206 1.00 33.81 900 SER A C 1
ATOM 7167 O O . SER A 1 900 ? 0.106 0.357 33.848 1.00 33.81 900 SER A O 1
ATOM 7169 N N . SER A 1 901 ? -1.126 -1.516 33.792 1.00 30.69 901 SER A N 1
ATOM 7170 C CA . SER A 1 901 ? -0.461 -2.211 34.880 1.00 30.69 901 SER A CA 1
ATOM 7171 C C . SER A 1 901 ? 0.887 -2.719 34.344 1.00 30.69 901 SER A C 1
ATOM 7173 O O . SER A 1 901 ? 1.907 -2.627 35.006 1.00 30.69 901 SER A O 1
ATOM 7175 N N . GLN A 1 902 ? 0.977 -3.108 33.070 1.00 38.00 902 GLN A N 1
ATOM 7176 C CA . GLN A 1 902 ? 2.198 -3.666 32.499 1.00 38.00 902 GLN A CA 1
ATOM 7177 C C . GLN A 1 902 ? 3.289 -2.669 32.063 1.00 38.00 902 GLN A C 1
ATOM 7179 O O . GLN A 1 902 ? 3.722 -2.680 30.915 1.00 38.00 902 GLN A O 1
ATOM 7184 N N . ALA A 1 903 ? 3.813 -1.842 32.963 1.00 32.09 903 ALA A N 1
ATOM 7185 C CA . ALA A 1 903 ? 5.218 -1.450 32.825 1.00 32.09 903 ALA A CA 1
ATOM 7186 C C . ALA A 1 903 ? 6.044 -2.386 33.709 1.00 32.09 903 ALA A C 1
ATOM 7188 O O . ALA A 1 903 ? 5.782 -2.512 34.895 1.00 32.09 903 ALA A O 1
ATOM 7189 N N . LEU A 1 904 ? 6.985 -3.133 33.138 1.00 31.78 904 LEU A N 1
ATOM 7190 C CA . LEU A 1 904 ? 7.761 -4.076 33.935 1.00 31.78 904 LEU A CA 1
ATOM 7191 C C . LEU A 1 904 ? 8.685 -3.332 34.922 1.00 31.78 904 LEU A C 1
ATOM 7193 O O . LEU A 1 904 ? 9.413 -2.426 34.516 1.00 31.78 904 LEU A O 1
ATOM 7197 N N . ARG A 1 905 ? 8.761 -3.773 36.187 1.00 29.67 905 ARG A N 1
ATOM 7198 C CA . ARG A 1 905 ? 9.963 -3.616 37.028 1.00 29.67 905 ARG A CA 1
ATOM 7199 C C . ARG A 1 905 ? 11.086 -4.430 36.382 1.00 29.67 905 ARG A C 1
ATOM 7201 O O . ARG A 1 905 ? 11.386 -5.546 36.799 1.00 29.67 905 ARG A O 1
ATOM 7208 N N . LEU A 1 906 ? 11.717 -3.882 35.354 1.00 31.52 906 LEU A N 1
ATOM 7209 C CA . LEU A 1 906 ? 13.029 -4.347 34.935 1.00 31.52 906 LEU A CA 1
ATOM 7210 C C . LEU A 1 906 ? 14.032 -3.813 35.961 1.00 31.52 906 LEU A C 1
ATOM 7212 O O . LEU A 1 906 ? 14.295 -2.614 36.022 1.00 31.52 906 LEU A O 1
ATOM 7216 N N . HIS A 1 907 ? 14.564 -4.697 36.808 1.00 29.14 907 HIS A N 1
ATOM 7217 C CA . HIS A 1 907 ? 15.805 -4.428 37.533 1.00 29.14 907 HIS A CA 1
ATOM 7218 C C . HIS A 1 907 ? 16.924 -4.329 36.484 1.00 29.14 907 HIS A C 1
ATOM 7220 O O . HIS A 1 907 ? 17.607 -5.305 36.191 1.00 29.14 907 HIS A O 1
ATOM 7226 N N . LEU A 1 908 ? 17.086 -3.153 35.877 1.00 28.83 908 LEU A N 1
ATOM 7227 C CA . LEU A 1 908 ? 18.296 -2.802 35.142 1.00 28.83 908 LEU A CA 1
ATOM 7228 C C . LEU A 1 908 ? 19.395 -2.531 36.177 1.00 28.83 908 LEU A C 1
ATOM 7230 O O . LEU A 1 908 ? 19.744 -1.391 36.461 1.00 28.83 908 LEU A O 1
ATOM 7234 N N . GLN A 1 909 ? 19.892 -3.596 36.808 1.00 24.02 909 GLN A N 1
ATOM 7235 C CA . GLN A 1 909 ? 21.221 -3.588 37.404 1.00 24.02 909 GLN A CA 1
ATOM 7236 C C . GLN A 1 909 ? 22.198 -4.041 36.324 1.00 24.02 909 GLN A C 1
ATOM 7238 O O . GLN A 1 909 ? 22.393 -5.241 36.161 1.00 24.02 909 GLN A O 1
ATOM 7243 N N . THR A 1 910 ? 22.715 -3.068 35.571 1.00 25.64 910 THR A N 1
ATOM 7244 C CA . THR A 1 910 ? 24.103 -2.911 35.079 1.00 25.64 910 THR A CA 1
ATOM 7245 C C . THR A 1 910 ? 24.143 -1.803 34.047 1.00 25.64 910 THR A C 1
ATOM 7247 O O . THR A 1 910 ? 23.354 -1.903 33.078 1.00 25.64 910 THR A O 1
#

Secondary structure (DSSP, 8-state):
-----B--S--SSS----EEEETTEEEE-SEEEEEEE-TTT--EEEEEEEPPHHHHHHHHTTGGGTS---EEESS-HHHHHHTS-SSPPPGGGTS--HHHHHHHHHTT-S-HHHHHTTSSSPPPHHHHHHHHHHHHHHTSB-SSBTTB--TT--PBPHHHHHHHHSSS-HHHHHHHHHHHHTT-HHHHHHHHHHHHSS-SS---TT-HHHHHHHHHHHHTT--BHHHHHHHHHHHHHHHHHTTSS-------TTHHHHTTT-----STT-----TTHHHHHHHHHHHHHSTT-EEE--TTS----HHHHHHHTTT--TTTEEEEE---TTS-GGGGHHHHHHHTTTT-SSEEEEE-SSSEEEEEE-TT-TTHHHHHHHHHHTT--EEEEE--HHHHHHHHHHTT--S----TT--------S------PPPTT--EEEEEEEEEEETTEEEEEE-SHHHHHHHHHHHHHHHT-TTSEEEPSSPPPTT-EEEEEEEETTEEEEEEEEEEEE---SSSS-EEEEEETTT--EEEEEGGG-EEES-HHHHHHHHHSPPSEEEEEETTEEE-SS-----EEEEEEEEETTEEEEEEEEEPSSSS--EEEHHHHHHHTTSEEE-PPPHHHHHHHHHHHHGGGS-HHHHHHHHHHHHTTT------PPPPPPTTT--EEEEEEEEE-TTBPP-EESBTTTTTSEEEE-TTSTTSS-B-S-TT--SPPEEEEEEEEE-TTSSEEEEEEEEEPP--TTHHHHHHHHH-SEEEEEE-TTSSSEEEEEEES-B-TTT--BSSTTT-EEEE-SB---HHHHHHHHHHHHHHHHHHSTTS----TT--S--HHHHHHHHHHHHHHHHH----B------TTTT----S-GGGBPPP---S---TTGGGS--TT--B------

Foldseek 3Di:
DQDFDQPPDDPPDDFDRAWTDDPLETEAQQKGWDWFADLQQRFTATDIDGHAPVVLVVRVVVNPPPHHHYYHYPDDPCCNVPPHHNHDDDCQAGDQCLLVQLLCLVVVVDHSQVVQVPDPDRYDPSSLQVSQQVCCFLVQFPCDDDPDQPSSDGHGDLLVVQQNLDPADSLLSLLLLVCQLQLNNVLSVQLSCCVRDDHPQDDPPPRLLVSLVLLLVLCVPQLFSSSSSSSVVVVVVVCVVVVVDDDDDDDDDPPSCVVSVRDRDDDDLFDDADPVRVSQSSVLSLLLSFPPQKKWLDLVPDLLPLVVQCVVVVNDDLQFKWKWADADLLADCLLCQVVVVVVQVVQAVQWDWDDDSHRMIMIGHDPVRNCSLVSQQLCLLVVPWSKDFDFDSVVRLVVCVVVPNDPDRDDPQPDPPPPDPQQDQAADDDALQDFKFFWWFLFDPAPFKGKIFGPDPVLVVVVVVQQCVQAVDVVFWAQDPDDDDASDWWWAWDDDDHDIGTAIWGFHAFDPPPDPFGWTWIARLQRGDIDIGTSRRITHGRDPVVVVVSSVDGHRMFMEGEPQKDFDDDDDDIGWMWGFQFQALRYTHTFTWDQDPPDDRDIDGVRVVCVVVVGIDGADDRPRSNVRNVCSVCVVVDDPVVSVSVVVNSNPNVPSDDPPRDDHDDSVSGDDMDTINDRDRSQWRFMFRQFPLGRQAGEAEDSSRNVNTDGDPRSVDSAMWMKGANHWHAHPVRRYIYGYRMGTNDPQACPQQLSLLLNAQAKDWDAPPVRQATFWIWGRSAASPVVLHGSSLRSIGTGTHQFGDDVVLSVLSLQLNVLSLCLSVLPDDDDDPPDDRDDSSVSSVSNVVSVCVNRSDDTHGDDRDDDPDPSRGDPDDLVQFCDPPCPPDPDVSCSSRYPSSPPGPPPPPD

InterPro domains:
  IPR002999 Tudor domain [PF00567] (435-563)
  IPR002999 Tudor domain [PS50304] (483-548)
  IPR002999 Tudor domain [SM00333] (482-546)
  IPR007502 Helicase-associated domain [SM00847] (130-230)
  IPR027417 P-loop containing nucleoside triphosphate hydrolase [G3DSA:3.40.50.300] (16-88)
  IPR027417 P-loop containing nucleoside triphosphate hydrolase [SSF52540] (26-209)
  IPR035437 SNase-like, OB-fold superfamily [G3DSA:2.40.50.90] (442-616)

Radius of gyration: 32.82 Å; chains: 1; bounding box: 93×69×85 Å

pLDDT: mean 77.46, std 17.32, range [24.02, 98.0]